Protein 1IV3 (pdb70)

Foldseek 3Di:
DKFKFKDKFFKAAPQWADELRDTDDWRIHGDDQASRHGNLQGLLQRLCRVVVNDGCCVPQPLVDVVRGHDHSLVSSVVSVVVVVVVVKAWAAKAKEKEEADDDCVVVVVVSLVSNCVSSVYDSVRYHYYYYYPVPPRHGMIMMMMMTDID/DKFKFKDKFFKAAPDWADELRDTDDWRIHGPDQARGHGNLQRLLRRLCRVVPNDGCCPPQPCPDPVRGHDHSLVSSVVSVVVVVVVVKAWAAKAKEKEEADDDCVVVVVVSLVSNCVSSVYPSVRYHYYYYYPVPPCHGMIMMMMMTDID/DKFKFKFKFFKDAPQWADELRDTDDWRIHGPDQASRHGALQGLLRRLCRVVVNHGCVVVQPVVPPVRHHDHSLVSNVVSVVVVVVVVKDWAAKAKEKEEADDDCVVVVVVSLVSNCVSNVYDSVRYHYYYYYPPPVPHGMMMMMMMTDID/DKFKFKDKFFKAAPQFAAELRDTDDWRIHGDDQARRHGALQGLLQRLCRVVVNDGCCVPQPCVDVVRNHDHSLVSSVVSVVVVVVVVKDWAAKAKEKEEQDDDCVVVVVVSLVSNCVSNVYPSVRYHYYYYYPPPPRHGMIMMMMMTDID/DKFKFKDKFFWAAPDWADELNDTDDWRTHGDDQASRHGNLQRLLQRLCVVVPNDGCCVVQPCVDPVRNPDHSLVSSLVSVVVVVVVVKDWAAKAKEKEEQDDDCVVVVVVSLVSNCVSVVYPSVRYHYYYYYPVPPCHRMMMMMMMTDID/DKFKFKFKFFKDAPQFADELRDTDDWRIHGDDQARRHGNLQGLLQRLCRVVPNDGCCVPQPCVDVVRGPDHSLVSSVVSVVVVVVVVKAWAAKAKEKEEADDDCVVVVVVSLVSNCVSNVYDSVRYHYYYYYPVPPRHRMMMMMMMTDID

Sequence (900 aa):
RIGYGEDSHRLEEGRPLYLCGLLIPSPVGALAHSDGDAAMHALTDALLSAYGLGDIGLLFPDTDPRWRGERSEVFLREAMRLVEARGAKLLQASLVLTLDRPKLGPHRKALVDSLSRLMRLPQDRIGLTFKTSEGLAPSHVQARAVVLLDRIGYGEDSHRLEEGRPLYLCGLLIPSPVGALAHSDGDAAMHALTDALLSAYGLGDIGLLFPDTDPRWRGERSEVFLREAMRLVEARGAKLLQASLVLTLDRPKLGPHRKALVDSLSRLMRLPQDRIGLTFKTSEGLAPSHVQARAVVLLDRIGYGEDSHRLEEGRPLYLCGLLIPSPVGALAHSDGDAAMHALTDALLSAYGLGDIGLLFPDTDPRWRGERSEVFLREAMRLVEARGAKLLQASLVLTLDRPKLGPHRKALVDSLSRLMRLPQDRIGLTFKTSEGLAPSHVQARAVVLLDRIGYGEDSHRLEEGRPLYLCGLLIPSPVGALAHSDGDAAMHALTDALLSAYGLGDIGLLFPDTDPRWRGERSEVFLREAMRLVEARGAKLLQASLVLTLDRPKLGPHRKAL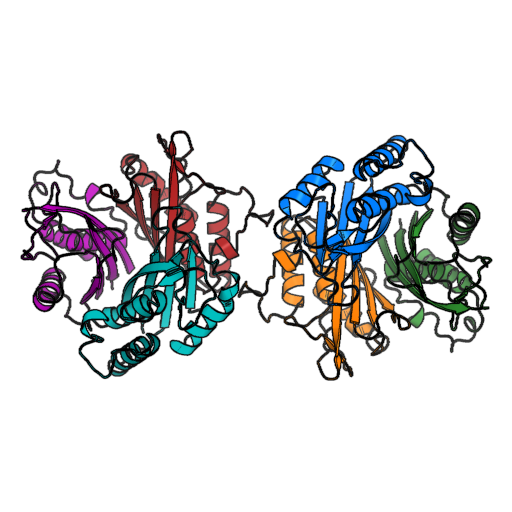VDSLSRLMRLPQDRIGLTFKTSEGLAPSHVQARAVVLLDRIGYGEDSHRLEEGRPLYLCGLLIPSPVGALAHSDGDAAMHALTDALLSAYGLGDIGLLFPDTDPRWRGERSEVFLREAMRLVEARGAKLLQASLVLTLDRPKLGPHRKALVDSLSRLMRLPQDRIGLTFKTSEGLAPSHVQARAVVLLDRIGYGEDSHRLEEGRPLYLCGLLIPSPVGALAHSDGDAAMHALTDALLSAYGLGDIGLLFPDTDPRWRGERSEVFLREAMRLVEARGAKLLQASLVLTLDRPKLGPHRKALVDSLSRLMRLPQDRIGLTFKTSEGLAPSHVQARAVVLLD

Solvent-accessible surface area: 33426 Å² total; per-residue (Å²): 44,0,0,0,0,11,4,15,16,82,14,61,122,71,94,77,1,69,0,0,21,52,108,3,97,37,68,4,0,12,69,51,172,44,35,0,0,0,0,0,8,0,0,0,0,0,0,0,0,0,16,30,37,6,2,23,53,88,46,18,40,80,116,27,108,162,29,141,75,69,167,0,29,54,14,0,105,35,0,13,133,30,4,77,76,123,52,2,151,31,60,0,0,0,0,0,0,12,6,48,106,20,174,7,27,100,45,14,79,46,0,21,43,8,0,17,161,2,2,152,12,75,71,54,37,1,0,5,0,26,33,64,4,72,33,51,3,79,49,5,0,20,1,14,0,0,0,28,3,115,46,0,0,0,0,9,6,14,14,87,12,51,115,74,104,80,1,73,0,0,20,51,96,3,92,36,60,7,0,13,72,43,181,43,34,0,1,0,0,1,9,0,0,1,0,0,0,0,0,0,15,14,11,6,1,22,53,31,7,16,33,93,49,5,56,45,26,82,74,76,154,0,27,49,14,0,92,24,0,12,93,7,2,77,79,94,47,6,135,30,56,0,0,0,0,1,0,11,5,46,109,23,172,5,38,112,50,34,157,47,0,20,42,7,0,16,154,0,3,160,10,77,86,55,54,2,0,5,0,26,33,64,4,71,33,56,4,82,48,6,0,20,1,14,0,0,0,28,3,89,48,1,0,0,0,12,4,15,15,79,13,66,133,78,104,70,2,45,0,0,8,52,101,6,102,37,67,11,0,10,67,36,194,45,19,1,0,0,0,0,8,0,0,0,0,0,0,0,0,0,15,31,40,7,2,19,55,87,44,19,54,87,110,33,92,155,22,134,84,65,90,1,70,52,15,0,101,34,0,10,132,28,3,79,76,102,45,6,145,34,57,0,0,0,0,0,0,13,6,40,120,23,171,6,37,105,50,37,157,47,0,20,44,11,0,16,146,4,1,154,13,75,91,56,36,1,0,6,0,25,35,63,4,70,40,54,2,83,54,5,0,18,1,14,0,0,0,26,2,114,49,0,0,0,0,12,5,16,12,81,14,53,110,77,99,74,1,67,0,0,23,52,94,4,92,38,61,4,0,11,69,39,190,45,36,0,0,0,0,0,6,0,0,0,0,0,0,0,0,0,17,12,8,5,2,22,55,33,13,16,39,81,35,4,55,52,24,66,75,80,162,1,27,52,15,0,93,24,0,7,88,8,3,72,79,100,42,8,147,36,60,0,0,0,0,0,0,12,5,50,104,22,176,7,40,112,48,32,152,47,0,21,43,11,0,17,159,0,2,154,11,78,87,55,40,1,0,5,0,27,33,69,3,62,35,54,3,82,49,4,0,19,0,14,0,0,0,28,3,101,46,0,0,0,0,12,6,14,14,91,19,64,124,69,93,77,1,44,0,0,25,46,110,3,94,36,54,11,0,8,58,38,191,42,28,0,1,0,0,1,9,0,0,1,0,0,0,0,0,0,17,30,40,8,3,21,56,88,49,20,45,85,111,28,103,152,28,130,82,66,108,1,50,51,15,0,94,30,0,8,132,30,3,73,74,124,38,6,139,29,64,0,0,0,0,1,0,11,5,45,116,23,171,6,39,102,46,33,159,43,0,21,42,12,0,18,145,1,1,152,12,78,91,57,40,2,0,5,0,26,31,68,5,63,36,56,4,78,45,6,0,15,1,14,0,0,0,25,4,103,44,1,0,0,0,10,5,15,14,74,13,63,127,75,73,68,1,65,0,0,21,53,102,2,90,35,66,6,0,3,83,33,177,41,33,0,1,0,0,0,7,0,0,0,0,0,0,0,0,0,15,30,35,8,2,20,57,87,51,17,42,79,112,30,101,148,23,141,79,69,155,1,26,49,14,0,98,28,0,14,135,29,2,92,78,127,42,2,140,31,63,0,0,0,0,1,0,11,7,47,115,23,170,6,28,104,46,14,96,44,0,21,42,10,0,17,161,1,4,189,10,78,65,58,39,1,0,6,0,28,31,67,5,66,39,60,2,82,51,4,0,19,1,18,0,0,0,29,2,110

InterPro domains:
  IPR003526 2-C-methyl-D-erythritol 2,4-cyclodiphosphate synthase [MF_00107] (1-152)
  IPR003526 2-C-methyl-D-erythritol 2,4-cyclodiphosphate synthase [PF02542] (1-150)
  IPR003526 2-C-methyl-D-erythritol 2,4-cyclodiphosphate synthase [PTHR43181] (1-150)
  IPR003526 2-C-methyl-D-erythritol 2,4-cyclodiphosphate synthase [TIGR00151] (2-150)
  IPR003526 2-C-methyl-D-erythritol 2,4-cyclodiphosphate synthase [cd00554] (2-150)
  IPR020555 2-C-methyl-D-erythritol 2,4-cyclodiphosphate synthase, conserved site [PS01350] (35-50)
  IPR036571 2-C-methyl-D-erythritol 2,4-cyclodiphosphate synthase superfamily [G3DSA:3.30.1330.50] (1-152)
  IPR036571 2-C-methyl-D-erythritol 2,4-cyclodiphosphate synthase superfamily [SSF69765] (1-150)

Radius of gyration: 33.25 Å; Cα contacts (8 Å, |Δi|>4): 2407; chains: 6; bounding box: 51×101×55 Å

Secondary structure (DSSP, 8-state):
-EEEEEEEEEEEETS-EEETTEEE--SEEE-SSS---HHHHHHHHHHHHTTT---HHHHS-TTSTTTTT--HHHHHHHHHHHHHHTT--EEEEEEEEE-SSS--GGGHHHHHHHHHHHHT--GGGEEEEEE--TTSSTTEEEEEEEEEE-/-EEEEEEEEEEEETS-EEETTEEE--SEEE-SSS---HHHHHHHHHHHHTTT---HHHHS-TTSTTTTT--HHHHHHHHHHHHHTTT--EEEEEEEEE-SSS--GGGHHHHHHHHHHHHT--GGGEEEEEE--TTSSTTEEEEEEEEEE-/-EEEEEEEEEEEETS-EEETTEEE--SEEE-SSS---HHHHHHHHHHHHHTT---HHHH--TTSGGGTT--HHHHHHHHHHHHHHTT--EEEEEEEEE-SSS--GGGHHHHHHHHHHHHT--GGGEEEEEE--TTS-TTEEEEEEEEEE-/-EEEEEEEEEEEETSPEEETTEEE--SEEE-SSS---HHHHHHHHHHHHTTT---HHHHS-TTSTTTTT--HHHHHHHHHHHHHHTT--EEEEEEEEE-SSS--GGGHHHHHHHHHHHHT--GGGEEEEEE--TTSSTTEEEEEEEEEE-/-EEEEEEEEEEEET---EETTEEPP-SEEEESSS---HHHHHHHHHHHHTTT---HHHHS-TTSTTTTT--HHHHHHHHHHHHHHTT--EEEEEEEEE-SSS--GGGHHHHHHHHHHHHT--GGGEEEEEE--TTSSTTEEEEEEEEEE-/-EEEEEEEEEEEETS-EEETTEEE--SEEE-SSS---HHHHHHHHHHHHTTT---HHHHS-TTSTTTTT--HHHHHHHHHHHHHHTT--EEEEEEEEE-SSS--GGGHHHHHHHHHHHHT--GGGEEEEEE--TTSSTTEEEEEEEEEE-

CATH classification: 3.30.1330.50

Nearest PDB structures (foldseek):
  1iv2-assembly1_B  TM=1.004E+00  e=2.166E-34  Thermus thermophilus
  1iv1-assembly2_B  TM=1.003E+00  e=3.082E-33  Thermus thermophilus
  2pmp-assembly1_A  TM=9.718E-01  e=2.683E-20  Arabidopsis thaliana
  3iew-assembly1_A  TM=9.447E-01  e=6.010E-19  Burkholderia pseudomallei
  8xhu-assembly1_B  TM=9.523E-01  e=5.800E-18  Helicobacter pylori 26695

B-factor: mean 20.67, std 13.09, range [2.51, 157.91]

Organism: Thermus thermophilus (strain ATCC 27634 / DSM 579 / HB8) (NCBI:txid300852)

Structure (mmCIF, N/CA/C/O backbone):
data_1IV3
#
_entry.id   1IV3
#
_cell.length_a   106.179
_cell.length_b   106.179
_cell.length_c   148.811
_cell.angle_alpha   90.00
_cell.angle_beta   90.00
_cell.angle_gamma   90.00
#
_symmetry.space_group_name_H-M   'P 41 21 2'
#
loop_
_entity.id
_entity.type
_entity.pdbx_description
1 polymer '2-C-methyl-D-erythritol 2,4-cyclodiphosphate synthase'
2 non-polymer 'MAGNESIUM ION'
3 water water
#
loop_
_atom_site.group_PDB
_atom_site.id
_atom_site.type_symbol
_atom_site.label_atom_id
_atom_site.label_alt_id
_atom_site.label_comp_id
_atom_site.label_asym_id
_atom_site.label_entity_id
_atom_site.label_seq_id
_atom_site.pdbx_PDB_ins_code
_atom_site.Cartn_x
_atom_site.Cartn_y
_atom_site.Cartn_z
_atom_site.occupancy
_atom_site.B_iso_or_equiv
_atom_site.auth_seq_id
_atom_site.auth_comp_id
_atom_site.auth_asym_id
_atom_site.auth_atom_id
_atom_site.pdbx_PDB_model_num
ATOM 1 N N . ARG A 1 2 ? 10.346 83.169 42.182 1.00 12.11 2 ARG A N 1
ATOM 2 C CA . ARG A 1 2 ? 9.168 83.816 42.758 1.00 12.40 2 ARG A CA 1
ATOM 3 C C . ARG A 1 2 ? 8.351 82.880 43.634 1.00 9.39 2 ARG A C 1
ATOM 4 O O . ARG A 1 2 ? 8.322 81.673 43.414 1.00 10.03 2 ARG A O 1
ATOM 12 N N . ILE A 1 3 ? 7.676 83.482 44.601 1.00 10.81 3 ILE A N 1
ATOM 13 C CA . ILE A 1 3 ? 6.861 82.672 45.497 1.00 11.11 3 ILE A CA 1
ATOM 14 C C . ILE A 1 3 ? 5.474 83.294 45.609 1.00 11.61 3 ILE A C 1
ATOM 15 O O . ILE A 1 3 ? 5.365 84.514 45.455 1.00 11.35 3 ILE A O 1
ATOM 20 N N . GLY A 1 4 ? 4.473 82.456 45.859 1.00 7.43 4 GLY A N 1
ATOM 21 C CA . GLY A 1 4 ? 3.138 83.039 46.044 1.00 7.74 4 GLY A CA 1
ATOM 22 C C . GLY A 1 4 ? 2.414 82.268 47.146 1.00 10.12 4 GLY A C 1
ATOM 23 O O . GLY A 1 4 ? 2.622 81.065 47.259 1.00 7.25 4 GLY A O 1
ATOM 24 N N . TYR A 1 5 ? 1.603 82.978 47.935 1.00 12.11 5 TYR A N 1
ATOM 25 C CA . TYR A 1 5 ? 0.883 82.327 49.025 1.00 8.72 5 TYR A CA 1
ATOM 26 C C . TYR A 1 5 ? -0.589 82.653 48.901 1.00 11.07 5 TYR A C 1
ATOM 27 O O . TYR A 1 5 ? -0.908 83.823 48.696 1.00 11.57 5 TYR A O 1
ATOM 36 N N . GLY A 1 6 ? -1.500 81.699 49.027 1.00 8.56 6 GLY A N 1
ATOM 37 C CA . GLY A 1 6 ? -2.918 82.030 49.015 1.00 8.38 6 GLY A CA 1
ATOM 38 C C . GLY A 1 6 ? -3.694 81.086 49.928 1.00 13.32 6 GLY A C 1
ATOM 39 O O . GLY A 1 6 ? -3.218 80.020 50.317 1.00 10.83 6 GLY A O 1
ATOM 40 N N . GLU A 1 7 ? -4.892 81.547 50.249 1.00 9.39 7 GLU A N 1
ATOM 41 C CA . GLU A 1 7 ? -5.787 80.899 51.171 1.00 7.66 7 GLU A CA 1
ATOM 42 C C . GLU A 1 7 ? -7.222 80.990 50.649 1.00 11.63 7 GLU A C 1
ATOM 43 O O . GLU A 1 7 ? -7.558 81.921 49.920 1.00 12.97 7 GLU A O 1
ATOM 49 N N . ASP A 1 8 ? -8.027 80.032 51.054 1.00 10.48 8 ASP A N 1
ATOM 50 C CA . ASP A 1 8 ? -9.466 80.088 50.811 1.00 9.17 8 ASP A CA 1
ATOM 51 C C . ASP A 1 8 ? -10.184 79.276 51.885 1.00 12.24 8 ASP A C 1
ATOM 52 O O . ASP A 1 8 ? -9.659 78.296 52.424 1.00 15.99 8 ASP A O 1
ATOM 57 N N . SER A 1 9 ? -11.406 79.699 52.162 1.00 12.36 9 SER A N 1
ATOM 58 C CA . SER A 1 9 ? -12.273 78.917 53.047 1.00 20.00 9 SER A CA 1
ATOM 59 C C . SER A 1 9 ? -13.718 79.024 52.570 1.00 15.79 9 SER A C 1
ATOM 60 O O . SER A 1 9 ? -14.076 80.023 51.951 1.00 19.01 9 SER A O 1
ATOM 63 N N . HIS A 1 10 ? -14.507 77.993 52.856 1.00 10.98 10 HIS A N 1
ATOM 64 C CA . HIS A 1 10 ? -15.933 78.029 52.595 1.00 14.01 10 HIS A CA 1
ATOM 65 C C . HIS A 1 10 ? -16.697 77.310 53.704 1.00 18.40 10 HIS A C 1
ATOM 66 O O . HIS A 1 10 ? -16.233 76.301 54.228 1.00 15.05 10 HIS A O 1
ATOM 73 N N . ARG A 1 11 ? -17.858 77.897 53.977 1.00 18.37 11 ARG A N 1
ATOM 74 C CA . ARG A 1 11 ? -18.813 77.272 54.874 1.00 17.87 11 ARG A CA 1
ATOM 75 C C . ARG A 1 11 ? -19.252 75.983 54.184 1.00 19.60 11 ARG A C 1
ATOM 76 O O . ARG A 1 11 ? -19.487 75.933 52.978 1.00 17.79 11 ARG A O 1
ATOM 84 N N . LEU A 1 12 ? -19.366 74.952 55.013 1.00 23.84 12 LEU A N 1
ATOM 85 C CA . LEU A 1 12 ? -19.831 73.687 54.435 1.00 31.18 12 LEU A CA 1
ATOM 86 C C . LEU A 1 12 ? -21.286 73.449 54.815 1.00 29.56 12 LEU A C 1
ATOM 87 O O . LEU A 1 12 ? -21.688 73.646 55.961 1.00 18.09 12 LEU A O 1
ATOM 92 N N . GLU A 1 13 ? -22.110 73.016 53.858 1.00 24.41 13 GLU A N 1
ATOM 93 C CA . GLU A 1 13 ? -23.483 72.722 54.286 1.00 23.12 13 GLU A CA 1
ATOM 94 C C . GLU A 1 13 ? -23.949 71.364 53.777 1.00 24.93 13 GLU A C 1
ATOM 95 O O . GLU A 1 13 ? -23.553 70.880 52.717 1.00 18.84 13 GLU A O 1
ATOM 101 N N . GLU A 1 14 ? -24.829 70.753 54.583 1.00 20.62 14 GLU A N 1
ATOM 102 C CA . GLU A 1 14 ? -25.367 69.449 54.248 1.00 18.55 14 GLU A CA 1
ATOM 103 C C . GLU A 1 14 ? -26.080 69.423 52.893 1.00 16.32 14 GLU A C 1
ATOM 104 O O . GLU A 1 14 ? -26.842 70.326 52.545 1.00 17.18 14 GLU A O 1
ATOM 110 N N . GLY A 1 15 ? -25.784 68.357 52.156 1.00 18.60 15 GLY A N 1
ATOM 111 C CA . GLY A 1 15 ? -26.375 67.988 50.898 1.00 19.57 15 GLY A CA 1
ATOM 112 C C . GLY A 1 15 ? -25.950 68.819 49.715 1.00 20.90 15 GLY A C 1
ATOM 113 O O . GLY A 1 15 ? -26.547 68.742 48.647 1.00 21.43 15 GLY A O 1
ATOM 114 N N . ARG A 1 16 ? -24.916 69.638 49.840 1.00 22.32 16 ARG A N 1
ATOM 115 C CA . ARG A 1 16 ? -24.390 70.344 48.672 1.00 18.74 16 ARG A CA 1
ATOM 116 C C . ARG A 1 16 ? -23.224 69.553 48.089 1.00 18.29 16 ARG A C 1
ATOM 117 O O . ARG A 1 16 ? -22.501 68.891 48.848 1.00 17.51 16 ARG A O 1
ATOM 125 N N . PRO A 1 17 ? -22.984 69.589 46.794 1.00 16.95 17 PRO A N 1
ATOM 126 C CA . PRO A 1 17 ? -21.832 68.865 46.224 1.00 15.49 17 PRO A CA 1
ATOM 127 C C . PRO A 1 17 ? -20.516 69.447 46.722 1.00 15.46 17 PRO A C 1
ATOM 128 O O . PRO A 1 17 ? -20.345 70.642 46.940 1.00 17.10 17 PRO A O 1
ATOM 132 N N . LEU A 1 18 ? -19.540 68.563 46.909 1.00 13.01 18 LEU A N 1
ATOM 133 C CA . LEU A 1 18 ? -18.226 69.015 47.350 1.00 14.03 18 LEU A CA 1
ATOM 134 C C . LEU A 1 18 ? -17.236 68.934 46.193 1.00 12.85 18 LEU A C 1
ATOM 135 O O . LEU A 1 18 ? -17.065 67.852 45.624 1.00 17.53 18 LEU A O 1
ATOM 140 N N . TYR A 1 19 ? -16.612 70.053 45.856 1.00 11.65 19 TYR A N 1
ATOM 141 C CA . TYR A 1 19 ? -15.593 70.074 44.820 1.00 12.65 19 TYR A CA 1
ATOM 142 C C . TYR A 1 19 ? -14.232 70.414 45.401 1.00 14.89 19 TYR A C 1
ATOM 143 O O . TYR A 1 19 ? -14.133 71.406 46.139 1.00 13.95 19 TYR A O 1
ATOM 152 N N . LEU A 1 20 ? -13.207 69.627 45.057 1.00 13.29 20 LEU A N 1
ATOM 153 C CA . LEU A 1 20 ? -11.868 69.916 45.584 1.00 12.08 20 LEU A CA 1
ATOM 154 C C . LEU A 1 20 ? -10.843 69.522 44.534 1.00 10.69 20 LEU A C 1
ATOM 155 O O . LEU A 1 20 ? -10.924 68.438 43.956 1.00 11.62 20 LEU A O 1
ATOM 160 N N . CYS A 1 21 ? -9.914 70.439 44.283 1.00 10.37 21 CYS A N 1
ATOM 161 C CA . CYS A 1 21 ? -8.888 70.140 43.295 1.00 9.22 21 CYS A CA 1
ATOM 162 C C . CYS A 1 21 ? -9.459 69.849 41.914 1.00 10.79 21 CYS A C 1
ATOM 163 O O . CYS A 1 21 ? -8.823 69.162 41.115 1.00 13.68 21 CYS A O 1
ATOM 166 N N . GLY A 1 22 ? -10.641 70.371 41.632 1.00 12.04 22 GLY A N 1
ATOM 167 C CA . GLY A 1 22 ? -11.267 70.262 40.327 1.00 10.48 22 GLY A CA 1
ATOM 168 C C . GLY A 1 22 ? -12.174 69.057 40.240 1.00 11.85 22 GLY A C 1
ATOM 169 O O . GLY A 1 22 ? -12.829 68.905 39.204 1.00 13.89 22 GLY A O 1
ATOM 170 N N . LEU A 1 23 ? -12.231 68.223 41.278 1.00 8.17 23 LEU A N 1
ATOM 171 C CA . LEU A 1 23 ? -13.081 67.037 41.223 1.00 9.12 23 LEU A CA 1
ATOM 172 C C . LEU A 1 23 ? -14.299 67.075 42.137 1.00 12.77 23 LEU A C 1
ATOM 173 O O . LEU A 1 23 ? -14.283 67.680 43.223 1.00 11.08 23 LEU A O 1
ATOM 178 N N . LEU A 1 24 ? -15.341 66.362 41.710 1.00 12.41 24 LEU A N 1
ATOM 179 C CA . LEU A 1 24 ? -16.471 66.063 42.583 1.00 15.13 24 LEU A CA 1
ATOM 180 C C . LEU A 1 24 ? -16.094 65.051 43.661 1.00 17.30 24 LEU A C 1
ATOM 181 O O . LEU A 1 24 ? -15.658 63.944 43.387 1.00 21.16 24 LEU A O 1
ATOM 186 N N . ILE A 1 25 ? -16.257 65.393 44.933 1.00 16.69 25 ILE A N 1
ATOM 187 C CA . ILE A 1 25 ? -15.948 64.428 45.977 1.00 19.01 25 ILE A CA 1
ATOM 188 C C . ILE A 1 25 ? -17.195 63.983 46.739 1.00 22.72 25 ILE A C 1
ATOM 189 O O . ILE A 1 25 ? -17.880 64.801 47.371 1.00 16.31 25 ILE A O 1
ATOM 194 N N . PRO A 1 26 ? -17.455 62.677 46.702 1.00 20.56 26 PRO A N 1
ATOM 195 C CA . PRO A 1 26 ? -18.641 62.135 47.394 1.00 25.53 26 PRO A CA 1
ATOM 196 C C . PRO A 1 26 ? -18.589 62.544 48.863 1.00 16.79 26 PRO A C 1
ATOM 197 O O . PRO A 1 26 ? -17.566 62.324 49.501 1.00 15.23 26 PRO A O 1
ATOM 201 N N . SER A 1 27 ? -19.668 63.167 49.350 1.00 16.73 27 SER A N 1
ATOM 202 C CA . SER A 1 27 ? -19.660 63.820 50.641 1.00 15.73 27 SER A CA 1
ATOM 203 C C . SER A 1 27 ? -21.054 64.158 51.156 1.00 17.86 27 SER A C 1
ATOM 204 O O . SER A 1 27 ? -21.928 64.476 50.355 1.00 22.83 27 SER A O 1
ATOM 207 N N . PRO A 1 28 ? -21.237 64.107 52.467 1.00 20.52 28 PRO A N 1
ATOM 208 C CA . PRO A 1 28 ? -22.490 64.544 53.095 1.00 19.37 28 PRO A CA 1
ATOM 209 C C . PRO A 1 28 ? -22.594 66.063 53.138 1.00 20.71 28 PRO A C 1
ATOM 210 O O . PRO A 1 28 ? -23.654 66.578 53.486 1.00 23.92 28 PRO A O 1
ATOM 214 N N . VAL A 1 29 ? -21.524 66.793 52.818 1.00 15.42 29 VAL A N 1
ATOM 215 C CA . VAL A 1 29 ? -21.464 68.241 52.982 1.00 17.01 29 VAL A CA 1
ATOM 216 C C . VAL A 1 29 ? -20.681 68.881 51.844 1.00 21.40 29 VAL A C 1
ATOM 217 O O . VAL A 1 29 ? -19.746 68.300 51.289 1.00 17.05 29 VAL A O 1
ATOM 221 N N . GLY A 1 30 ? -21.048 70.090 51.453 1.00 18.08 30 GLY A N 1
ATOM 222 C CA . GLY A 1 30 ? -20.384 70.714 50.307 1.00 15.28 30 GLY A CA 1
ATOM 223 C C . GLY A 1 30 ? -20.381 72.210 50.500 1.00 18.01 30 GLY A C 1
ATOM 224 O O . GLY A 1 30 ? -20.981 72.757 51.429 1.00 19.18 30 GLY A O 1
ATOM 225 N N . ALA A 1 31 ? -19.680 72.942 49.638 1.00 19.25 31 ALA A N 1
ATOM 226 C CA . ALA A 1 31 ? -19.671 74.372 49.970 1.00 22.66 31 ALA A CA 1
ATOM 227 C C . ALA A 1 31 ? -21.025 74.977 49.611 1.00 22.02 31 ALA A C 1
ATOM 228 O O . ALA A 1 31 ? -21.700 74.629 48.648 1.00 27.95 31 ALA A O 1
ATOM 230 N N . LEU A 1 32 ? -21.408 75.892 50.490 1.00 34.08 32 LEU A N 1
ATOM 231 C CA . LEU A 1 32 ? -22.539 76.784 50.303 1.00 48.33 32 LEU A CA 1
ATOM 232 C C . LEU A 1 32 ? -21.951 78.051 49.695 1.00 54.02 32 LEU A C 1
ATOM 233 O O . LEU A 1 32 ? -21.125 78.698 50.349 1.00 50.80 32 LEU A O 1
ATOM 238 N N . ALA A 1 33 ? -22.323 78.386 48.463 1.00 62.75 33 ALA A N 1
ATOM 239 C CA . ALA A 1 33 ? -21.660 79.539 47.865 1.00 69.57 33 ALA A CA 1
ATOM 240 C C . ALA A 1 33 ? -22.149 79.844 46.451 1.00 59.66 33 ALA A C 1
ATOM 241 O O . ALA A 1 33 ? -23.047 79.199 45.921 1.00 61.60 33 ALA A O 1
ATOM 243 N N . HIS A 1 34 ? -21.482 80.859 45.898 1.00 53.96 34 HIS A N 1
ATOM 244 C CA . HIS A 1 34 ? -21.774 81.346 44.558 1.00 58.16 34 HIS A CA 1
ATOM 245 C C . HIS A 1 34 ? -20.891 80.665 43.527 1.00 59.10 34 HIS A C 1
ATOM 246 O O . HIS A 1 34 ? -21.298 80.510 42.376 1.00 87.31 34 HIS A O 1
ATOM 253 N N . SER A 1 35 ? -19.702 80.230 43.931 1.00 53.98 35 SER A N 1
ATOM 254 C CA . SER A 1 35 ? -18.830 79.451 43.054 1.00 48.76 35 SER A CA 1
ATOM 255 C C . SER A 1 35 ? -19.115 77.968 43.264 1.00 40.77 35 SER A C 1
ATOM 256 O O . SER A 1 35 ? -20.135 77.625 43.858 1.00 37.71 35 SER A O 1
ATOM 259 N N . ASP A 1 36 ? -18.206 77.120 42.795 1.00 28.41 36 ASP A N 1
ATOM 260 C CA . ASP A 1 36 ? -18.235 75.716 43.200 1.00 26.66 36 ASP A CA 1
ATOM 261 C C . ASP A 1 36 ? -17.617 75.569 44.583 1.00 19.80 36 ASP A C 1
ATOM 262 O O . ASP A 1 36 ? -17.565 74.492 45.183 1.00 18.95 36 ASP A O 1
ATOM 267 N N . GLY A 1 37 ? -17.109 76.689 45.108 1.00 20.89 37 GLY A N 1
ATOM 268 C CA . GLY A 1 37 ? -16.504 76.629 46.424 1.00 18.80 37 GLY A CA 1
ATOM 269 C C . GLY A 1 37 ? -15.303 75.717 46.559 1.00 18.78 37 GLY A C 1
ATOM 270 O O . GLY A 1 37 ? -14.989 75.257 47.677 1.00 17.29 37 GLY A O 1
ATOM 271 N N . ASP A 1 38 ? -14.604 75.449 45.461 1.00 11.47 38 ASP A N 1
ATOM 272 C CA . ASP A 1 38 ? -13.408 74.611 45.497 1.00 9.78 38 ASP A CA 1
ATOM 273 C C . ASP A 1 38 ? -12.222 75.366 46.102 1.00 11.65 38 ASP A C 1
ATOM 274 O O . ASP A 1 38 ? -11.508 76.136 45.443 1.00 12.37 38 ASP A O 1
ATOM 279 N N . ALA A 1 39 ? -12.024 75.161 47.401 1.00 11.99 39 ALA A N 1
ATOM 280 C CA . ALA A 1 39 ? -11.041 75.931 48.158 1.00 14.08 39 ALA A CA 1
ATOM 281 C C . ALA A 1 39 ? -9.618 75.699 47.678 1.00 9.22 39 ALA A C 1
ATOM 282 O O . ALA A 1 39 ? -8.770 76.596 47.717 1.00 10.36 39 ALA A O 1
ATOM 284 N N . ALA A 1 40 ? -9.305 74.477 47.247 1.00 9.35 40 ALA A N 1
ATOM 285 C CA . ALA A 1 40 ? -7.997 74.128 46.702 1.00 9.96 40 ALA A CA 1
ATOM 286 C C . ALA A 1 40 ? -7.711 74.976 45.465 1.00 10.47 40 ALA A C 1
ATOM 287 O O . ALA A 1 40 ? -6.706 75.664 45.356 1.00 9.96 40 ALA A O 1
ATOM 289 N N . MET A 1 41 ? -8.654 74.911 44.516 1.00 9.09 41 MET A N 1
ATOM 290 C CA . MET A 1 41 ? -8.491 75.708 43.307 1.00 6.93 41 MET A CA 1
ATOM 291 C C . MET A 1 41 ? -8.362 77.187 43.659 1.00 9.30 41 MET A C 1
ATOM 292 O O . MET A 1 41 ? -7.519 77.896 43.106 1.00 8.94 41 MET A O 1
ATOM 297 N N . HIS A 1 42 ? -9.192 77.700 44.571 1.00 10.78 42 HIS A N 1
ATOM 298 C CA . HIS A 1 42 ? -9.133 79.140 44.842 1.00 8.76 42 HIS A CA 1
ATOM 299 C C . HIS A 1 42 ? -7.814 79.564 45.482 1.00 9.82 42 HIS A C 1
ATOM 300 O O . HIS A 1 42 ? -7.236 80.574 45.078 1.00 9.44 42 HIS A O 1
ATOM 307 N N . ALA A 1 43 ? -7.366 78.751 46.433 1.00 8.07 43 ALA A N 1
ATOM 308 C CA . ALA A 1 43 ? -6.104 79.120 47.101 1.00 9.72 43 ALA A CA 1
ATOM 309 C C . ALA A 1 43 ? -4.916 79.033 46.153 1.00 9.22 43 ALA A C 1
ATOM 310 O O . ALA A 1 43 ? -4.008 79.864 46.212 1.00 9.61 43 ALA A O 1
ATOM 312 N N . LEU A 1 44 ? -4.890 78.029 45.265 1.00 9.27 44 LEU A N 1
ATOM 313 C CA . LEU A 1 44 ? -3.816 77.919 44.275 1.00 8.75 44 LEU A CA 1
ATOM 314 C C . LEU A 1 44 ? -3.861 79.098 43.317 1.00 8.53 44 LEU A C 1
ATOM 315 O O . LEU A 1 44 ? -2.834 79.650 42.924 1.00 9.86 44 LEU A O 1
ATOM 320 N N . THR A 1 45 ? -5.077 79.494 42.929 1.00 8.07 45 THR A N 1
ATOM 321 C CA . THR A 1 45 ? -5.205 80.592 41.956 1.00 8.29 45 THR A CA 1
ATOM 322 C C . THR A 1 45 ? -4.712 81.907 42.571 1.00 8.50 45 THR A C 1
ATOM 323 O O . THR A 1 45 ? -3.941 82.674 41.970 1.00 8.41 45 THR A O 1
ATOM 327 N N . ASP A 1 46 ? -5.165 82.175 43.799 1.00 7.19 46 ASP A N 1
ATOM 328 C CA . ASP A 1 46 ? -4.672 83.363 44.500 1.00 5.95 46 ASP A CA 1
ATOM 329 C C . ASP A 1 46 ? -3.149 83.312 44.664 1.00 8.95 46 ASP A C 1
ATOM 330 O O . ASP A 1 46 ? -2.475 84.332 44.514 1.00 9.10 46 ASP A O 1
ATOM 335 N N . ALA A 1 47 ? -2.574 82.155 44.990 1.00 7.20 47 ALA A N 1
ATOM 336 C CA . ALA A 1 47 ? -1.127 82.062 45.174 1.00 6.50 47 ALA A CA 1
ATOM 337 C C . ALA A 1 47 ? -0.388 82.401 43.885 1.00 9.64 47 ALA A C 1
ATOM 338 O O . ALA A 1 47 ? 0.620 83.114 43.905 1.00 9.96 47 ALA A O 1
ATOM 340 N N . LEU A 1 48 ? -0.878 81.876 42.740 1.00 7.92 48 LEU A N 1
ATOM 341 C CA . LEU A 1 48 ? -0.290 82.202 41.439 1.00 8.20 48 LEU A CA 1
ATOM 342 C C . LEU A 1 48 ? -0.370 83.682 41.137 1.00 10.43 48 LEU A C 1
ATOM 343 O O . LEU A 1 48 ? 0.619 84.307 40.735 1.00 11.16 48 LEU A O 1
ATOM 348 N N . LEU A 1 49 ? -1.568 84.250 41.323 1.00 7.18 49 LEU A N 1
ATOM 349 C CA . LEU A 1 49 ? -1.742 85.682 41.051 1.00 8.28 49 LEU A CA 1
ATOM 350 C C . LEU A 1 49 ? -0.804 86.487 41.930 1.00 8.00 49 LEU A C 1
ATOM 351 O O . LEU A 1 49 ? -0.139 87.440 41.520 1.00 12.88 49 LEU A O 1
ATOM 356 N N . SER A 1 50 ? -0.780 86.096 43.200 1.00 7.46 50 SER A N 1
ATOM 357 C CA . SER A 1 50 ? 0.048 86.752 44.209 1.00 12.38 50 SER A CA 1
ATOM 358 C C . SER A 1 50 ? 1.526 86.773 43.820 1.00 10.23 50 SER A C 1
ATOM 359 O O . SER A 1 50 ? 2.223 87.761 44.077 1.00 9.42 50 SER A O 1
ATOM 362 N N . ALA A 1 51 ? 2.003 85.687 43.216 1.00 8.70 51 ALA A N 1
ATOM 363 C CA . ALA A 1 51 ? 3.409 85.593 42.843 1.00 8.96 51 ALA A CA 1
ATOM 364 C C . ALA A 1 51 ? 3.821 86.693 41.863 1.00 13.59 51 ALA A C 1
ATOM 365 O O . ALA A 1 51 ? 5.020 86.943 41.734 1.00 11.60 51 ALA A O 1
ATOM 367 N N . TYR A 1 52 ? 2.857 87.311 41.183 1.00 11.37 52 TYR A N 1
ATOM 368 C CA . TYR A 1 52 ? 3.167 88.412 40.278 1.00 8.63 52 TYR A CA 1
ATOM 369 C C . TYR A 1 52 ? 2.458 89.691 40.651 1.00 12.37 52 TYR A C 1
ATOM 370 O O . TYR A 1 52 ? 2.461 90.648 39.876 1.00 10.86 52 TYR A O 1
ATOM 379 N N . GLY A 1 53 ? 1.868 89.763 41.848 1.00 9.98 53 GLY A N 1
ATOM 380 C CA . GLY A 1 53 ? 1.233 90.996 42.273 1.00 8.66 53 GLY A CA 1
ATOM 381 C C . GLY A 1 53 ? -0.025 91.306 41.475 1.00 12.79 53 GLY A C 1
ATOM 382 O O . GLY A 1 53 ? -0.428 92.472 41.443 1.00 14.35 53 GLY A O 1
ATOM 383 N N . LEU A 1 54 ? -0.656 90.327 40.836 1.00 11.75 54 LEU A N 1
ATOM 384 C CA . LEU A 1 54 ? -1.742 90.601 39.897 1.00 8.67 54 LEU A CA 1
ATOM 385 C C . LEU A 1 54 ? -3.080 90.848 40.545 1.00 12.21 54 LEU A C 1
ATOM 386 O O . LEU A 1 54 ? -4.039 91.311 39.933 1.00 14.41 54 LEU A O 1
ATOM 391 N N . GLY A 1 55 ? -3.187 90.563 41.842 1.00 8.86 55 GLY A N 1
ATOM 392 C CA . GLY A 1 55 ? -4.445 90.828 42.521 1.00 11.38 55 GLY A CA 1
ATOM 393 C C . GLY A 1 55 ? -4.915 89.549 43.193 1.00 12.18 55 GLY A C 1
ATOM 394 O O . GLY A 1 55 ? -4.057 88.875 43.762 1.00 14.16 55 GLY A O 1
ATOM 395 N N . ASP A 1 56 ? -6.198 89.245 43.111 1.00 10.02 56 ASP A N 1
ATOM 396 C CA . ASP A 1 56 ? -6.717 88.005 43.691 1.00 12.16 56 ASP A CA 1
ATOM 397 C C . ASP A 1 56 ? -7.984 87.634 42.925 1.00 14.50 56 ASP A C 1
ATOM 398 O O . ASP A 1 56 ? -8.392 88.332 41.978 1.00 11.11 56 ASP A O 1
ATOM 403 N N . ILE A 1 57 ? -8.600 86.522 43.293 1.00 11.37 57 ILE A N 1
ATOM 404 C CA . ILE A 1 57 ? -9.758 86.076 42.515 1.00 9.89 57 ILE A CA 1
ATOM 405 C C . ILE A 1 57 ? -10.957 86.987 42.700 1.00 10.23 57 ILE A C 1
ATOM 406 O O . ILE A 1 57 ? -11.828 87.022 41.813 1.00 14.58 57 ILE A O 1
ATOM 411 N N . GLY A 1 58 ? -11.025 87.698 43.825 1.00 11.70 58 GLY A N 1
ATOM 412 C CA . GLY A 1 58 ? -12.128 88.638 44.040 1.00 10.56 58 GLY A CA 1
ATOM 413 C C . GLY A 1 58 ? -12.022 89.754 43.013 1.00 17.19 58 GLY A C 1
ATOM 414 O O . GLY A 1 58 ? -13.033 90.250 42.513 1.00 16.21 58 GLY A O 1
ATOM 415 N N . LEU A 1 59 ? -10.801 90.155 42.671 1.00 12.87 59 LEU A N 1
ATOM 416 C CA . LEU A 1 59 ? -10.576 91.231 41.723 1.00 12.81 59 LEU A CA 1
ATOM 417 C C . LEU A 1 59 ? -10.766 90.757 40.283 1.00 20.18 59 LEU A C 1
ATOM 418 O O . LEU A 1 59 ? -11.448 91.421 39.500 1.00 14.97 59 LEU A O 1
ATOM 423 N N . LEU A 1 60 ? -10.145 89.623 39.954 1.00 11.32 60 LEU A N 1
ATOM 424 C CA . LEU A 1 60 ? -10.061 89.243 38.547 1.00 10.95 60 LEU A CA 1
ATOM 425 C C . LEU A 1 60 ? -11.241 88.397 38.097 1.00 17.69 60 LEU A C 1
ATOM 426 O O . LEU A 1 60 ? -11.572 88.371 36.902 1.00 14.41 60 LEU A O 1
ATOM 431 N N . PHE A 1 61 ? -11.902 87.720 39.040 1.00 13.75 61 PHE A N 1
ATOM 432 C CA . PHE A 1 61 ? -12.968 86.811 38.641 1.00 15.31 61 PHE A CA 1
ATOM 433 C C . PHE A 1 61 ? -14.254 87.073 39.400 1.00 14.11 61 PHE A C 1
ATOM 434 O O . PHE A 1 61 ? -14.815 86.128 39.978 1.00 17.32 61 PHE A O 1
ATOM 442 N N . PRO A 1 62 ? -14.733 88.312 39.410 1.00 15.59 62 PRO A N 1
ATOM 443 C CA . PRO A 1 62 ? -15.911 88.629 40.225 1.00 16.06 62 PRO A CA 1
ATOM 444 C C . PRO A 1 62 ? -17.163 88.146 39.515 1.00 18.98 62 PRO A C 1
ATOM 445 O O . PRO A 1 62 ? -17.172 88.066 38.288 1.00 19.83 62 PRO A O 1
ATOM 449 N N . ASP A 1 63 ? -18.203 87.832 40.288 1.00 24.35 63 ASP A N 1
ATOM 450 C CA . ASP A 1 63 ? -19.382 87.272 39.617 1.00 32.51 63 ASP A CA 1
ATOM 451 C C . ASP A 1 63 ? -20.188 88.359 38.918 1.00 22.23 63 ASP A C 1
ATOM 452 O O . ASP A 1 63 ? -21.211 88.074 38.290 1.00 28.87 63 ASP A O 1
ATOM 457 N N . THR A 1 64 ? -19.736 89.603 39.019 1.00 20.92 64 THR A N 1
ATOM 458 C CA . THR A 1 64 ? -20.331 90.659 38.206 1.00 18.11 64 THR A CA 1
ATOM 459 C C . THR A 1 64 ? -19.833 90.544 36.776 1.00 19.91 64 THR A C 1
ATOM 460 O O . THR A 1 64 ? -20.374 91.145 35.842 1.00 24.89 64 THR A O 1
ATOM 464 N N . ASP A 1 65 ? -18.775 89.749 36.563 1.00 20.78 65 ASP A N 1
ATOM 465 C CA . ASP A 1 65 ? -18.225 89.668 35.195 1.00 20.61 65 ASP A CA 1
ATOM 466 C C . ASP A 1 65 ? -18.809 88.467 34.472 1.00 25.70 65 ASP A C 1
ATOM 467 O O . ASP A 1 65 ? -18.609 87.319 34.869 1.00 18.80 65 ASP A O 1
ATOM 472 N N . PRO A 1 66 ? -19.567 88.674 33.403 1.00 21.99 66 PRO A N 1
ATOM 473 C CA . PRO A 1 66 ? -20.258 87.537 32.774 1.00 21.16 66 PRO A CA 1
ATOM 474 C C . PRO A 1 66 ? -19.297 86.473 32.259 1.00 26.37 66 PRO A C 1
ATOM 475 O O . PRO A 1 66 ? -19.690 85.307 32.110 1.00 22.01 66 PRO A O 1
ATOM 479 N N . ARG A 1 67 ? -18.047 86.854 31.979 1.00 24.04 67 ARG A N 1
ATOM 480 C CA . ARG A 1 67 ? -17.058 85.879 31.519 1.00 22.18 67 ARG A CA 1
ATOM 481 C C . ARG A 1 67 ? -16.813 84.805 32.571 1.00 22.09 67 ARG A C 1
ATOM 482 O O . ARG A 1 67 ? -16.459 83.670 32.259 1.00 18.33 67 ARG A O 1
ATOM 490 N N . TRP A 1 68 ? -16.979 85.182 33.843 1.00 15.50 68 TRP A N 1
ATOM 491 C CA . TRP A 1 68 ? -16.532 84.281 34.903 1.00 18.63 68 TRP A CA 1
ATOM 492 C C . TRP A 1 68 ? -17.657 83.736 35.761 1.00 18.49 68 TRP A C 1
ATOM 493 O O . TRP A 1 68 ? -17.485 82.690 36.393 1.00 20.13 68 TRP A O 1
ATOM 504 N N . ARG A 1 69 ? -18.793 84.428 35.809 1.00 20.13 69 ARG A N 1
ATOM 505 C CA . ARG A 1 69 ? -19.875 83.938 36.679 1.00 19.23 69 ARG A CA 1
ATOM 506 C C . ARG A 1 69 ? -20.275 82.526 36.265 1.00 29.09 69 ARG A C 1
ATOM 507 O O . ARG A 1 69 ? -20.375 82.239 35.070 1.00 21.32 69 ARG A O 1
ATOM 515 N N . GLY A 1 70 ? -20.497 81.630 37.234 1.00 26.66 70 GLY A N 1
ATOM 516 C CA . GLY A 1 70 ? -20.938 80.299 36.873 1.00 22.41 70 GLY A CA 1
ATOM 517 C C . GLY A 1 70 ? -19.870 79.367 36.336 1.00 27.36 70 GLY A C 1
ATOM 518 O O . GLY A 1 70 ? -20.168 78.175 36.162 1.00 25.78 70 GLY A O 1
ATOM 519 N N . GLU A 1 71 ? -18.654 79.830 36.058 1.00 20.96 71 GLU A N 1
ATOM 520 C CA . GLU A 1 71 ? -17.576 78.977 35.569 1.00 16.65 71 GLU A CA 1
ATOM 521 C C . GLU A 1 71 ? -17.017 78.057 36.658 1.00 17.38 71 GLU A C 1
ATOM 522 O O . GLU A 1 71 ? -16.950 78.423 37.844 1.00 16.58 71 GLU A O 1
ATOM 528 N N . ARG A 1 72 ? -16.575 76.856 36.306 1.00 14.07 72 ARG A N 1
ATOM 529 C CA . ARG A 1 72 ? -15.805 76.023 37.221 1.00 14.48 72 ARG A CA 1
ATOM 530 C C . ARG A 1 72 ? -14.532 76.718 37.676 1.00 10.82 72 ARG A C 1
ATOM 531 O O . ARG A 1 72 ? -13.910 77.445 36.908 1.00 13.74 72 ARG A O 1
ATOM 539 N N . SER A 1 73 ? -14.097 76.489 38.909 1.00 10.24 73 SER A N 1
ATOM 540 C CA . SER A 1 73 ? -12.897 77.151 39.408 1.00 11.09 73 SER A CA 1
ATOM 541 C C . SER A 1 73 ? -11.621 76.818 38.643 1.00 13.89 73 SER A C 1
ATOM 542 O O . SER A 1 73 ? -10.649 77.597 38.616 1.00 9.75 73 SER A O 1
ATOM 545 N N . GLU A 1 74 ? -11.568 75.653 37.983 1.00 12.90 74 GLU A N 1
ATOM 546 C CA . GLU A 1 74 ? -10.403 75.348 37.151 1.00 12.47 74 GLU A CA 1
ATOM 547 C C . GLU A 1 74 ? -10.209 76.375 36.036 1.00 11.66 74 GLU A C 1
ATOM 548 O O . GLU A 1 74 ? -9.093 76.638 35.584 1.00 16.11 74 GLU A O 1
ATOM 554 N N . VAL A 1 75 ? -11.289 77.002 35.567 1.00 8.64 75 VAL A N 1
ATOM 555 C CA . VAL A 1 75 ? -11.158 78.023 34.533 1.00 12.08 75 VAL A CA 1
ATOM 556 C C . VAL A 1 75 ? -10.406 79.250 35.032 1.00 13.51 75 VAL A C 1
ATOM 557 O O . VAL A 1 75 ? -9.655 79.904 34.302 1.00 18.01 75 VAL A O 1
ATOM 561 N N . PHE A 1 76 ? -10.611 79.569 36.302 1.00 10.70 76 PHE A N 1
ATOM 562 C CA . PHE A 1 76 ? -9.899 80.667 36.934 1.00 10.61 76 PHE A CA 1
ATOM 563 C C . PHE A 1 76 ? -8.431 80.286 37.085 1.00 12.52 76 PHE A C 1
ATOM 564 O O . PHE A 1 76 ? -7.554 81.097 36.818 1.00 10.94 76 PHE A O 1
ATOM 572 N N . LEU A 1 77 ? -8.180 79.058 37.529 1.00 9.71 77 LEU A N 1
ATOM 573 C CA . LEU A 1 77 ? -6.796 78.643 37.733 1.00 11.64 77 LEU A CA 1
ATOM 574 C C . LEU A 1 77 ? -6.017 78.711 36.429 1.00 11.24 77 LEU A C 1
ATOM 575 O O . LEU A 1 77 ? -4.897 79.219 36.355 1.00 14.24 77 LEU A O 1
ATOM 580 N N . ARG A 1 78 ? -6.635 78.188 35.359 1.00 12.07 78 ARG A N 1
ATOM 581 C CA . ARG A 1 78 ? -5.980 78.253 34.048 1.00 15.22 78 ARG A CA 1
ATOM 582 C C . ARG A 1 78 ? -5.781 79.676 33.561 1.00 11.62 78 ARG A C 1
ATOM 583 O O . ARG A 1 78 ? -4.778 79.995 32.916 1.00 13.05 78 ARG A O 1
ATOM 591 N N . GLU A 1 79 ? -6.715 80.583 33.826 1.00 9.75 79 GLU A N 1
ATOM 592 C CA . GLU A 1 79 ? -6.461 81.966 33.409 1.00 14.92 79 GLU A CA 1
ATOM 593 C C . GLU A 1 79 ? -5.290 82.559 34.181 1.00 15.92 79 GLU A C 1
ATOM 594 O O . GLU A 1 79 ? -4.441 83.280 33.650 1.00 13.77 79 GLU A O 1
ATOM 600 N N . ALA A 1 80 ? -5.216 82.256 35.493 1.00 12.37 80 ALA A N 1
ATOM 601 C CA . ALA A 1 80 ? -4.068 82.774 36.239 1.00 8.42 80 ALA A CA 1
ATOM 602 C C . ALA A 1 80 ? -2.795 82.201 35.676 1.00 8.55 80 ALA A C 1
ATOM 603 O O . ALA A 1 80 ? -1.766 82.870 35.582 1.00 12.51 80 ALA A O 1
ATOM 605 N N . MET A 1 81 ? -2.817 80.926 35.298 1.00 10.31 81 MET A N 1
ATOM 606 C CA . MET A 1 81 ? -1.618 80.331 34.721 1.00 15.89 81 MET A CA 1
ATOM 607 C C . MET A 1 81 ? -1.274 81.113 33.453 1.00 15.60 81 MET A C 1
ATOM 608 O O . MET A 1 81 ? -0.107 81.402 33.177 1.00 14.99 81 MET A O 1
ATOM 613 N N . ARG A 1 82 ? -2.301 81.474 32.679 1.00 12.68 82 ARG A N 1
ATOM 614 C CA . ARG A 1 82 ? -2.010 82.153 31.404 1.00 14.29 82 ARG A CA 1
ATOM 615 C C . ARG A 1 82 ? -1.353 83.502 31.645 1.00 14.58 82 ARG A C 1
ATOM 616 O O . ARG A 1 82 ? -0.374 83.866 30.991 1.00 14.89 82 ARG A O 1
ATOM 624 N N . LEU A 1 83 ? -1.892 84.245 32.610 1.00 13.74 83 LEU A N 1
ATOM 625 C CA . LEU A 1 83 ? -1.371 85.564 32.961 1.00 9.87 83 LEU A CA 1
ATOM 626 C C . LEU A 1 83 ? 0.053 85.489 33.488 1.00 13.53 83 LEU A C 1
ATOM 627 O O . LEU A 1 83 ? 0.884 86.303 33.101 1.00 14.02 83 LEU A O 1
ATOM 632 N N . VAL A 1 84 ? 0.389 84.543 34.376 1.00 12.57 84 VAL A N 1
ATOM 633 C CA . VAL A 1 84 ? 1.802 84.579 34.806 1.00 10.20 84 VAL A CA 1
ATOM 634 C C . VAL A 1 84 ? 2.734 84.067 33.715 1.00 15.28 84 VAL A C 1
ATOM 635 O O . VAL A 1 84 ? 3.864 84.560 33.613 1.00 14.89 84 VAL A O 1
ATOM 639 N N . GLU A 1 85 ? 2.282 83.102 32.902 1.00 13.19 85 GLU A N 1
ATOM 640 C CA . GLU A 1 85 ? 3.141 82.546 31.841 1.00 12.67 85 GLU A CA 1
ATOM 641 C C . GLU A 1 85 ? 3.444 83.662 30.864 1.00 13.89 85 GLU A C 1
ATOM 642 O O . GLU A 1 85 ? 4.542 83.819 30.338 1.00 14.81 85 GLU A O 1
ATOM 648 N N . ALA A 1 86 ? 2.432 84.499 30.638 1.00 12.51 86 ALA A N 1
ATOM 649 C CA . ALA A 1 86 ? 2.706 85.610 29.717 1.00 17.22 86 ALA A CA 1
ATOM 650 C C . ALA A 1 86 ? 3.748 86.557 30.264 1.00 14.05 86 ALA A C 1
ATOM 651 O O . ALA A 1 86 ? 4.354 87.339 29.534 1.00 19.93 86 ALA A O 1
ATOM 653 N N . ARG A 1 87 ? 3.958 86.529 31.567 1.00 14.88 87 ARG A N 1
ATOM 654 C CA . ARG A 1 87 ? 4.943 87.418 32.185 1.00 14.27 87 ARG A CA 1
ATOM 655 C C . ARG A 1 87 ? 6.268 86.711 32.429 1.00 17.00 87 ARG A C 1
ATOM 656 O O . ARG A 1 87 ? 7.096 87.251 33.163 1.00 23.36 87 ARG A O 1
ATOM 664 N N . GLY A 1 88 ? 6.449 85.559 31.802 1.00 17.08 88 GLY A N 1
ATOM 665 C CA . GLY A 1 88 ? 7.672 84.792 31.803 1.00 16.32 88 GLY A CA 1
ATOM 666 C C . GLY A 1 88 ? 7.749 83.719 32.861 1.00 17.36 88 GLY A C 1
ATOM 667 O O . GLY A 1 88 ? 8.776 83.053 33.015 1.00 20.40 88 GLY A O 1
ATOM 668 N N . ALA A 1 89 ? 6.696 83.474 33.640 1.00 16.96 89 ALA A N 1
ATOM 669 C CA . ALA A 1 89 ? 6.841 82.491 34.716 1.00 12.53 89 ALA A CA 1
ATOM 670 C C . ALA A 1 89 ? 6.855 81.057 34.224 1.00 15.14 89 ALA A C 1
ATOM 671 O O . ALA A 1 89 ? 6.212 80.693 33.230 1.00 16.66 89 ALA A O 1
ATOM 673 N N . LYS A 1 90 ? 7.599 80.212 34.929 1.00 14.46 90 LYS A N 1
ATOM 674 C CA . LYS A 1 90 ? 7.573 78.774 34.771 1.00 12.73 90 LYS A CA 1
ATOM 675 C C . LYS A 1 90 ? 7.176 78.177 36.136 1.00 15.71 90 LYS A C 1
ATOM 676 O O . LYS A 1 90 ? 7.996 78.143 37.051 1.00 18.44 90 LYS A O 1
ATOM 682 N N . LEU A 1 91 ? 5.939 77.730 36.263 1.00 12.34 91 LEU A N 1
ATOM 683 C CA . LEU A 1 91 ? 5.578 77.109 37.540 1.00 12.53 91 LEU A CA 1
ATOM 684 C C . LEU A 1 91 ? 6.483 75.922 37.818 1.00 13.45 91 LEU A C 1
ATOM 685 O O . LEU A 1 91 ? 6.733 75.124 36.913 1.00 14.27 91 LEU A O 1
ATOM 690 N N . LEU A 1 92 ? 6.984 75.797 39.043 1.00 10.61 92 LEU A N 1
ATOM 691 C CA . LEU A 1 92 ? 7.843 74.696 39.449 1.00 11.16 92 LEU A CA 1
ATOM 692 C C . LEU A 1 92 ? 7.212 73.762 40.467 1.00 10.00 92 LEU A C 1
ATOM 693 O O . LEU A 1 92 ? 7.425 72.556 40.446 1.00 12.79 92 LEU A O 1
ATOM 698 N N . GLN A 1 93 ? 6.441 74.342 41.407 1.00 11.71 93 GLN A N 1
ATOM 699 C CA . GLN A 1 93 ? 5.952 73.494 42.492 1.00 7.97 93 GLN A CA 1
ATOM 700 C C . GLN A 1 93 ? 4.706 74.058 43.144 1.00 8.86 93 GLN A C 1
ATOM 701 O O . GLN A 1 93 ? 4.621 75.305 43.200 1.00 12.01 93 GLN A O 1
ATOM 707 N N . ALA A 1 94 ? 3.805 73.205 43.633 1.00 7.63 94 ALA A N 1
ATOM 708 C CA . ALA A 1 94 ? 2.695 73.709 44.451 1.00 9.58 94 ALA A CA 1
ATOM 709 C C . ALA A 1 94 ? 2.578 72.824 45.689 1.00 12.04 94 ALA A C 1
ATOM 710 O O . ALA A 1 94 ? 2.611 71.606 45.561 1.00 10.56 94 ALA A O 1
ATOM 712 N N . SER A 1 95 ? 2.445 73.443 46.864 1.00 10.50 95 SER A N 1
ATOM 713 C CA . SER A 1 95 ? 2.349 72.697 48.108 1.00 7.29 95 SER A CA 1
ATOM 714 C C . SER A 1 95 ? 1.163 73.252 48.871 1.00 15.10 95 SER A C 1
ATOM 715 O O . SER A 1 95 ? 1.159 74.460 49.124 1.00 15.83 95 SER A O 1
ATOM 718 N N . LEU A 1 96 ? 0.179 72.409 49.190 1.00 11.75 96 LEU A N 1
ATOM 719 C CA . LEU A 1 96 ? -0.979 72.991 49.873 1.00 13.95 96 LEU A CA 1
ATOM 720 C C . LEU A 1 96 ? -1.584 72.031 50.884 1.00 15.06 96 LEU A C 1
ATOM 721 O O . LEU A 1 96 ? -1.386 70.826 50.776 1.00 10.07 96 LEU A O 1
ATOM 726 N N . VAL A 1 97 ? -2.315 72.646 51.815 1.00 9.42 97 VAL A N 1
ATOM 727 C CA . VAL A 1 97 ? -2.995 71.882 52.849 1.00 7.97 97 VAL A CA 1
ATOM 728 C C . VAL A 1 97 ? -4.497 72.135 52.750 1.00 11.95 97 VAL A C 1
ATOM 729 O O . VAL A 1 97 ? -4.931 73.284 52.685 1.00 11.50 97 VAL A O 1
ATOM 733 N N . LEU A 1 98 ? -5.237 71.036 52.760 1.00 10.57 98 LEU A N 1
ATOM 734 C CA . LEU A 1 98 ? -6.678 71.084 52.863 1.00 14.13 98 LEU A CA 1
ATOM 735 C C . LEU A 1 98 ? -7.103 70.610 54.257 1.00 16.90 98 LEU A C 1
ATOM 736 O O . LEU A 1 98 ? -6.662 69.541 54.684 1.00 12.02 98 LEU A O 1
ATOM 741 N N . THR A 1 99 ? -7.948 71.438 54.867 1.00 10.39 99 THR A N 1
ATOM 742 C CA . THR A 1 99 ? -8.427 71.156 56.215 1.00 12.87 99 THR A CA 1
ATOM 743 C C . THR A 1 99 ? -9.941 71.093 56.232 1.00 16.06 99 THR A C 1
ATOM 744 O O . THR A 1 99 ? -10.625 72.025 55.794 1.00 14.73 99 THR A O 1
ATOM 748 N N . LEU A 1 100 ? -10.468 69.981 56.716 1.00 15.03 100 LEU A N 1
ATOM 749 C CA . LEU A 1 100 ? -11.916 69.807 56.880 1.00 17.67 100 LEU A CA 1
ATOM 750 C C . LEU A 1 100 ? -12.168 68.559 57.725 1.00 19.43 100 LEU A C 1
ATOM 751 O O . LEU A 1 100 ? -11.379 67.606 57.686 1.00 13.17 100 LEU A O 1
ATOM 756 N N . ASP A 1 101 ? -13.239 68.579 58.514 1.00 17.91 101 ASP A N 1
ATOM 757 C CA . ASP A 1 101 ? -13.475 67.462 59.434 1.00 19.08 101 ASP A CA 1
ATOM 758 C C . ASP A 1 101 ? -14.132 66.283 58.740 1.00 20.01 101 ASP A C 1
ATOM 759 O O . ASP A 1 101 ? -13.981 65.141 59.186 1.00 22.98 101 ASP A O 1
ATOM 764 N N . ARG A 1 102 ? -14.849 66.502 57.644 1.00 17.43 102 ARG A N 1
ATOM 765 C CA . ARG A 1 102 ? -15.423 65.398 56.873 1.00 13.98 102 ARG A CA 1
ATOM 766 C C . ARG A 1 102 ? -15.678 65.920 55.468 1.00 16.02 102 ARG A C 1
ATOM 767 O O . ARG A 1 102 ? -15.864 67.149 55.395 1.00 19.92 102 ARG A O 1
ATOM 775 N N . PRO A 1 103 ? -15.669 65.101 54.436 1.00 18.68 103 PRO A N 1
ATOM 776 C CA . PRO A 1 103 ? -15.409 63.665 54.460 1.00 20.53 103 PRO A CA 1
ATOM 777 C C . PRO A 1 103 ? -13.912 63.367 54.507 1.00 24.74 103 PRO A C 1
ATOM 778 O O . PRO A 1 103 ? -13.099 64.275 54.321 1.00 26.67 103 PRO A O 1
ATOM 782 N N . LYS A 1 104 ? -13.534 62.116 54.749 1.00 17.79 104 LYS A N 1
ATOM 783 C CA . LYS A 1 104 ? -12.135 61.725 54.645 1.00 23.03 104 LYS A CA 1
ATOM 784 C C . LYS A 1 104 ? -11.629 61.905 53.214 1.00 19.06 104 LYS A C 1
ATOM 785 O O . LYS A 1 104 ? -12.301 61.464 52.268 1.00 15.09 104 LYS A O 1
ATOM 791 N N . LEU A 1 105 ? -10.465 62.527 53.072 1.00 13.47 105 LEU A N 1
ATOM 792 C CA . LEU A 1 105 ? -9.924 62.742 51.720 1.00 13.93 105 LEU A CA 1
ATOM 793 C C . LEU A 1 105 ? -8.941 61.666 51.304 1.00 12.92 105 LEU A C 1
ATOM 794 O O . LEU A 1 105 ? -8.656 61.491 50.113 1.00 10.08 105 LEU A O 1
ATOM 799 N N . GLY A 1 106 ? -8.432 60.918 52.294 1.00 19.33 106 GLY A N 1
ATOM 800 C CA . GLY A 1 106 ? -7.505 59.829 52.025 1.00 16.85 106 GLY A CA 1
ATOM 801 C C . GLY A 1 106 ? -7.814 58.945 50.834 1.00 19.85 106 GLY A C 1
ATOM 802 O O . GLY A 1 106 ? -6.942 58.766 49.951 1.00 16.59 106 GLY A O 1
ATOM 803 N N . PRO A 1 107 ? -9.028 58.407 50.771 1.00 18.62 107 PRO A N 1
ATOM 804 C CA . PRO A 1 107 ? -9.373 57.496 49.671 1.00 27.89 107 PRO A CA 1
ATOM 805 C C . PRO A 1 107 ? -9.321 58.179 48.308 1.00 23.80 107 PRO A C 1
ATOM 806 O O . PRO A 1 107 ? -9.342 57.455 47.300 1.00 30.56 107 PRO A O 1
ATOM 810 N N . HIS A 1 108 ? -9.257 59.509 48.272 1.00 16.09 108 HIS A N 1
ATOM 811 C CA . HIS A 1 108 ? -9.250 60.254 47.009 1.00 14.55 108 HIS A CA 1
ATOM 812 C C . HIS A 1 108 ? -7.906 60.863 46.660 1.00 9.98 108 HIS A C 1
ATOM 813 O O . HIS A 1 108 ? -7.766 61.658 45.717 1.00 11.65 108 HIS A O 1
ATOM 820 N N . ARG A 1 109 ? -6.897 60.508 47.430 1.00 11.41 109 ARG A N 1
ATOM 821 C CA . ARG A 1 109 ? -5.592 61.139 47.305 1.00 12.82 109 ARG A CA 1
ATOM 822 C C . ARG A 1 109 ? -5.050 61.028 45.894 1.00 10.00 109 ARG A C 1
ATOM 823 O O . ARG A 1 109 ? -4.596 61.997 45.286 1.00 12.67 109 ARG A O 1
ATOM 831 N N . LYS A 1 110 ? -5.096 59.808 45.343 1.00 11.46 110 LYS A N 1
ATOM 832 C CA . LYS A 1 110 ? -4.511 59.644 44.011 1.00 11.11 110 LYS A CA 1
ATOM 833 C C . LYS A 1 110 ? -5.224 60.529 42.988 1.00 9.76 110 LYS A C 1
ATOM 834 O O . LYS A 1 110 ? -4.573 61.245 42.215 1.00 13.19 110 LYS A O 1
ATOM 840 N N . ALA A 1 111 ? -6.554 60.459 43.002 1.00 10.52 111 ALA A N 1
ATOM 841 C CA . ALA A 1 111 ? -7.320 61.251 42.041 1.00 12.54 111 ALA A CA 1
ATOM 842 C C . ALA A 1 111 ? -7.058 62.745 42.221 1.00 8.08 111 ALA A C 1
ATOM 843 O O . ALA A 1 111 ? -6.896 63.481 41.256 1.00 10.58 111 ALA A O 1
ATOM 845 N N . LEU A 1 112 ? -7.042 63.233 43.456 1.00 12.68 112 LEU A N 1
ATOM 846 C CA . LEU A 1 112 ? -6.829 64.665 43.712 1.00 9.47 112 LEU A CA 1
ATOM 847 C C . LEU A 1 112 ? -5.465 65.129 43.227 1.00 9.36 112 LEU A C 1
ATOM 848 O O . LEU A 1 112 ? -5.288 66.128 42.514 1.00 12.71 112 LEU A O 1
ATOM 853 N N . VAL A 1 113 ? -4.445 64.355 43.619 1.00 12.21 113 VAL A N 1
ATOM 854 C CA . VAL A 1 113 ? -3.097 64.705 43.157 1.00 11.65 113 VAL A CA 1
ATOM 855 C C . VAL A 1 113 ? -2.974 64.615 41.644 1.00 8.17 113 VAL A C 1
ATOM 856 O O . VAL A 1 113 ? -2.354 65.455 40.985 1.00 13.03 113 VAL A O 1
ATOM 860 N N . ASP A 1 114 ? -3.568 63.584 41.056 1.00 9.50 114 ASP A N 1
ATOM 861 C CA . ASP A 1 114 ? -3.500 63.463 39.601 1.00 10.76 114 ASP A CA 1
ATOM 862 C C . ASP A 1 114 ? -4.139 64.681 38.941 1.00 8.40 114 ASP A C 1
ATOM 863 O O . ASP A 1 114 ? -3.683 65.155 37.930 1.00 11.68 114 ASP A O 1
ATOM 868 N N . SER A 1 115 ? -5.239 65.156 39.515 1.00 10.47 115 SER A N 1
ATOM 869 C CA . SER A 1 115 ? -5.952 66.288 38.900 1.00 8.89 115 SER A CA 1
ATOM 870 C C . SER A 1 115 ? -5.077 67.515 38.995 1.00 12.47 115 SER A C 1
ATOM 871 O O . SER A 1 115 ? -4.867 68.261 38.046 1.00 12.81 115 SER A O 1
ATOM 874 N N . LEU A 1 116 ? -4.485 67.754 40.177 1.00 10.64 116 LEU A N 1
ATOM 875 C CA . LEU A 1 116 ? -3.622 68.938 40.276 1.00 9.49 116 LEU A CA 1
ATOM 876 C C . LEU A 1 116 ? -2.445 68.858 39.313 1.00 10.52 116 LEU A C 1
ATOM 877 O O . LEU A 1 116 ? -2.043 69.853 38.709 1.00 11.09 116 LEU A O 1
ATOM 882 N N . SER A 1 117 ? -1.873 67.668 39.184 1.00 10.73 117 SER A N 1
ATOM 883 C CA . SER A 1 117 ? -0.736 67.460 38.294 1.00 12.08 117 SER A CA 1
ATOM 884 C C . SER A 1 117 ? -1.085 67.796 36.847 1.00 10.68 117 SER A C 1
ATOM 885 O O . SER A 1 117 ? -0.306 68.444 36.141 1.00 12.10 117 SER A O 1
ATOM 888 N N . ARG A 1 118 ? -2.271 67.348 36.431 1.00 11.92 118 ARG A N 1
ATOM 889 C CA . ARG A 1 118 ? -2.753 67.548 35.052 1.00 12.55 118 ARG A CA 1
ATOM 890 C C . ARG A 1 118 ? -3.059 69.019 34.807 1.00 13.61 118 ARG A C 1
ATOM 891 O O . ARG A 1 118 ? -2.679 69.615 33.811 1.00 14.05 118 ARG A O 1
ATOM 899 N N . LEU A 1 119 ? -3.764 69.612 35.767 1.00 11.42 119 LEU A N 1
ATOM 900 C CA . LEU A 1 119 ? -4.190 70.999 35.626 1.00 13.59 119 LEU A CA 1
ATOM 901 C C . LEU A 1 119 ? -3.032 71.968 35.610 1.00 11.88 119 LEU A C 1
ATOM 902 O O . LEU A 1 119 ? -3.022 72.951 34.870 1.00 14.76 119 LEU A O 1
ATOM 907 N N . MET A 1 120 ? -2.020 71.728 36.453 1.00 11.69 120 MET A N 1
ATOM 908 C CA . MET A 1 120 ? -0.924 72.678 36.601 1.00 8.95 120 MET A CA 1
ATOM 909 C C . MET A 1 120 ? 0.276 72.232 35.784 1.00 9.10 120 MET A C 1
ATOM 910 O O . MET A 1 120 ? 1.301 72.907 35.750 1.00 12.25 120 MET A O 1
ATOM 915 N N . ARG A 1 121 ? 0.125 71.084 35.122 1.00 11.73 121 ARG A N 1
ATOM 916 C CA . ARG A 1 121 ? 1.170 70.503 34.296 1.00 15.06 121 ARG A CA 1
ATOM 917 C C . ARG A 1 121 ? 2.458 70.357 35.097 1.00 21.09 121 ARG A C 1
ATOM 918 O O . ARG A 1 121 ? 3.551 70.744 34.660 1.00 14.56 121 ARG A O 1
ATOM 926 N N . LEU A 1 122 ? 2.318 69.783 36.298 1.00 11.90 122 LEU A N 1
ATOM 927 C CA . LEU A 1 122 ? 3.522 69.580 37.097 1.00 13.50 122 LEU A CA 1
ATOM 928 C C . LEU A 1 122 ? 3.697 68.094 37.364 1.00 15.68 122 LEU A C 1
ATOM 929 O O . LEU A 1 122 ? 2.703 67.373 37.462 1.00 15.73 122 LEU A O 1
ATOM 934 N N . PRO A 1 123 ? 4.924 67.620 37.520 1.00 13.54 123 PRO A N 1
ATOM 935 C CA . PRO A 1 123 ? 5.100 66.197 37.824 1.00 15.80 123 PRO A CA 1
ATOM 936 C C . PRO A 1 123 ? 4.536 65.903 39.203 1.00 15.67 123 PRO A C 1
ATOM 937 O O . PRO A 1 123 ? 4.421 66.830 39.998 1.00 12.54 123 PRO A O 1
ATOM 941 N N . GLN A 1 124 ? 4.221 64.648 39.499 1.00 12.09 124 GLN A N 1
ATOM 942 C CA . GLN A 1 124 ? 3.584 64.306 40.768 1.00 18.97 124 GLN A CA 1
ATOM 943 C C . GLN A 1 124 ? 4.440 64.637 41.979 1.00 12.44 124 GLN A C 1
ATOM 944 O O . GLN A 1 124 ? 3.882 64.990 43.031 1.00 14.30 124 GLN A O 1
ATOM 950 N N . ASP A 1 125 ? 5.765 64.571 41.866 1.00 12.48 125 ASP A N 1
ATOM 951 C CA . ASP A 1 125 ? 6.586 64.875 43.048 1.00 14.49 125 ASP A CA 1
ATOM 952 C C . ASP A 1 125 ? 6.705 66.368 43.339 1.00 14.16 125 ASP A C 1
ATOM 953 O O . ASP A 1 125 ? 7.263 66.838 44.336 1.00 15.52 125 ASP A O 1
ATOM 958 N N . ARG A 1 126 ? 6.157 67.196 42.445 1.00 9.80 126 ARG A N 1
ATOM 959 C CA . ARG A 1 126 ? 6.118 68.635 42.636 1.00 8.55 126 ARG A CA 1
ATOM 960 C C . ARG A 1 126 ? 4.710 69.070 43.022 1.00 10.13 126 ARG A C 1
ATOM 961 O O . ARG A 1 126 ? 4.420 70.269 43.045 1.00 10.39 126 ARG A O 1
ATOM 969 N N . ILE A 1 127 ? 3.832 68.103 43.291 1.00 10.01 127 ILE A N 1
ATOM 970 C CA . ILE A 1 127 ? 2.505 68.406 43.832 1.00 10.27 127 ILE A CA 1
ATOM 971 C C . ILE A 1 127 ? 2.504 67.968 45.300 1.00 11.28 127 ILE A C 1
ATOM 972 O O . ILE A 1 127 ? 2.523 66.767 45.577 1.00 12.19 127 ILE A O 1
ATOM 977 N N . GLY A 1 128 ? 2.497 68.929 46.229 1.00 10.52 128 GLY A N 1
ATOM 978 C CA . GLY A 1 128 ? 2.550 68.539 47.632 1.00 9.90 128 GLY A CA 1
ATOM 979 C C . GLY A 1 128 ? 1.193 68.779 48.278 1.00 8.84 128 GLY A C 1
ATOM 980 O O . GLY A 1 128 ? 0.936 69.887 48.719 1.00 14.10 128 GLY A O 1
ATOM 981 N N . LEU A 1 129 ? 0.342 67.767 48.303 1.00 9.39 129 LEU A N 1
ATOM 982 C CA . LEU A 1 129 ? -1.002 67.892 48.841 1.00 9.33 129 LEU A CA 1
ATOM 983 C C . LEU A 1 129 ? -1.066 67.176 50.183 1.00 13.39 129 LEU A C 1
ATOM 984 O O . LEU A 1 129 ? -0.730 65.985 50.215 1.00 10.92 129 LEU A O 1
ATOM 989 N N . THR A 1 130 ? -1.434 67.852 51.274 1.00 8.61 130 THR A N 1
ATOM 990 C CA . THR A 1 130 ? -1.611 67.133 52.537 1.00 6.16 130 THR A CA 1
ATOM 991 C C . THR A 1 130 ? -3.007 67.440 53.073 1.00 10.60 130 THR A C 1
ATOM 992 O O . THR A 1 130 ? -3.564 68.487 52.734 1.00 9.52 130 THR A O 1
ATOM 996 N N . PHE A 1 131 ? -3.545 66.551 53.908 1.00 10.40 131 PHE A N 1
ATOM 997 C CA . PHE A 1 131 ? -4.906 66.618 54.412 1.00 10.48 131 PHE A CA 1
ATOM 998 C C . PHE A 1 131 ? -4.915 66.677 55.933 1.00 11.28 131 PHE A C 1
ATOM 999 O O . PHE A 1 131 ? -4.130 65.939 56.545 1.00 12.90 131 PHE A O 1
ATOM 1007 N N . LYS A 1 132 ? -5.778 67.516 56.466 1.00 10.21 132 LYS A N 1
ATOM 1008 C CA . LYS A 1 132 ? -5.939 67.666 57.896 1.00 11.02 132 LYS A CA 1
ATOM 1009 C C . LYS A 1 132 ? -7.431 67.806 58.219 1.00 11.60 132 LYS A C 1
ATOM 1010 O O . LYS A 1 132 ? -8.238 68.195 57.383 1.00 12.37 132 LYS A O 1
ATOM 1016 N N . THR A 1 133 ? -7.734 67.503 59.485 1.00 14.35 133 THR A N 1
ATOM 1017 C CA . THR A 1 133 ? -9.024 67.882 60.033 1.00 16.58 133 THR A CA 1
ATOM 1018 C C . THR A 1 133 ? -8.792 69.063 60.981 1.00 15.81 133 THR A C 1
ATOM 1019 O O . THR A 1 133 ? -7.639 69.308 61.329 1.00 17.95 133 THR A O 1
ATOM 1023 N N . SER A 1 134 ? -9.847 69.751 61.383 1.00 19.79 134 SER A N 1
ATOM 1024 C CA . SER A 1 134 ? -9.676 70.950 62.201 1.00 23.24 134 SER A CA 1
ATOM 1025 C C . SER A 1 134 ? -9.613 70.614 63.685 1.00 20.21 134 SER A C 1
ATOM 1026 O O . SER A 1 134 ? -9.455 71.510 64.507 1.00 17.58 134 SER A O 1
ATOM 1029 N N . GLU A 1 135 ? -9.760 69.327 63.998 1.00 17.12 135 GLU A N 1
ATOM 1030 C CA . GLU A 1 135 ? -9.849 68.945 65.414 1.00 13.76 135 GLU A CA 1
ATOM 1031 C C . GLU A 1 135 ? -10.948 69.747 66.086 1.00 15.52 135 GLU A C 1
ATOM 1032 O O . GLU A 1 135 ? -10.852 70.160 67.251 1.00 21.06 135 GLU A O 1
ATOM 1038 N N . GLY A 1 136 ? -12.031 70.016 65.350 1.00 17.65 136 GLY A N 1
ATOM 1039 C CA . GLY A 1 136 ? -13.140 70.739 65.945 1.00 23.39 136 GLY A CA 1
ATOM 1040 C C . GLY A 1 136 ? -12.959 72.230 66.032 1.00 25.15 136 GLY A C 1
ATOM 1041 O O . GLY A 1 136 ? -13.833 72.948 66.528 1.00 20.96 136 GLY A O 1
ATOM 1042 N N . LEU A 1 137 ? -11.819 72.714 65.535 1.00 19.68 137 LEU A N 1
ATOM 1043 C CA . LEU A 1 137 ? -11.618 74.163 65.512 1.00 22.11 137 LEU A CA 1
ATOM 1044 C C . LEU A 1 137 ? -12.618 74.821 64.564 1.00 33.47 137 LEU A C 1
ATOM 1045 O O . LEU A 1 137 ? -13.194 75.870 64.864 1.00 27.96 137 LEU A O 1
ATOM 1050 N N . ALA A 1 138 ? -12.840 74.201 63.407 1.00 23.63 138 ALA A N 1
ATOM 1051 C CA . ALA A 1 138 ? -13.670 74.716 62.329 1.00 18.99 138 ALA A CA 1
ATOM 1052 C C . ALA A 1 138 ? -14.427 73.564 61.684 1.00 20.35 138 ALA A C 1
ATOM 1053 O O . ALA A 1 138 ? -14.125 73.166 60.563 1.00 19.07 138 ALA A O 1
ATOM 1055 N N . PRO A 1 139 ? -15.394 72.981 62.381 1.00 21.61 139 PRO A N 1
ATOM 1056 C CA . PRO A 1 139 ? -16.024 71.736 61.924 1.00 21.70 139 PRO A CA 1
ATOM 1057 C C . PRO A 1 139 ? -16.990 71.917 60.775 1.00 16.76 139 PRO A C 1
ATOM 1058 O O . PRO A 1 139 ? -17.519 70.969 60.208 1.00 24.07 139 PRO A O 1
ATOM 1062 N N . SER A 1 140 ? -17.255 73.171 60.420 1.00 16.47 140 SER A N 1
ATOM 1063 C CA . SER A 1 140 ? -18.200 73.368 59.342 1.00 17.93 140 SER A CA 1
ATOM 1064 C C . SER A 1 140 ? -17.607 74.176 58.194 1.00 26.90 140 SER A C 1
ATOM 1065 O O . SER A 1 140 ? -18.360 74.776 57.428 1.00 19.80 140 SER A O 1
ATOM 1068 N N . HIS A 1 141 ? -16.280 74.193 58.050 1.00 19.08 141 HIS A N 1
ATOM 1069 C CA . HIS A 1 141 ? -15.666 74.844 56.896 1.00 14.12 141 HIS A CA 1
ATOM 1070 C C . HIS A 1 141 ? -14.651 73.904 56.247 1.00 12.94 141 HIS A C 1
ATOM 1071 O O . HIS A 1 141 ? -14.094 73.022 56.900 1.00 14.29 141 HIS A O 1
ATOM 1078 N N . VAL A 1 142 ? -14.431 74.126 54.962 1.00 13.94 142 VAL A N 1
ATOM 1079 C CA . VAL A 1 142 ? -13.264 73.558 54.283 1.00 12.96 142 VAL A CA 1
ATOM 1080 C C . VAL A 1 142 ? -12.236 74.684 54.181 1.00 17.42 142 VAL A C 1
ATOM 1081 O O . VAL A 1 142 ? -12.633 75.804 53.804 1.00 16.27 142 VAL A O 1
ATOM 1085 N N . GLN A 1 143 ? -10.974 74.431 54.531 1.00 12.08 143 GLN A N 1
ATOM 1086 C CA . GLN A 1 143 ? -9.984 75.502 54.415 1.00 9.60 143 GLN A CA 1
ATOM 1087 C C . GLN A 1 143 ? -8.852 75.027 53.504 1.00 19.88 143 GLN A C 1
ATOM 1088 O O . GLN A 1 143 ? -8.534 73.832 53.536 1.00 16.11 143 GLN A O 1
ATOM 1094 N N . ALA A 1 144 ? -8.254 75.920 52.723 1.00 10.14 144 ALA A N 1
ATOM 1095 C CA . ALA A 1 144 ? -7.076 75.552 51.949 1.00 7.94 144 ALA A CA 1
ATOM 1096 C C . ALA A 1 144 ? -6.035 76.646 52.126 1.00 9.32 144 ALA A C 1
ATOM 1097 O O . ALA A 1 144 ? -6.424 77.815 52.147 1.00 13.85 144 ALA A O 1
ATOM 1099 N N . ARG A 1 145 ? -4.767 76.263 52.225 1.00 8.30 145 ARG A N 1
ATOM 1100 C CA . ARG A 1 145 ? -3.677 77.239 52.155 1.00 7.08 145 ARG A CA 1
ATOM 1101 C C . ARG A 1 145 ? -2.608 76.664 51.248 1.00 9.22 145 ARG A C 1
ATOM 1102 O O . ARG A 1 145 ? -2.329 75.458 51.334 1.00 11.72 145 ARG A O 1
ATOM 1110 N N . ALA A 1 146 ? -2.070 77.515 50.372 1.00 6.29 146 ALA A N 1
ATOM 1111 C CA . ALA A 1 146 ? -1.187 77.048 49.320 1.00 9.49 146 ALA A CA 1
ATOM 1112 C C . ALA A 1 146 ? 0.036 77.951 49.144 1.00 12.34 146 ALA A C 1
ATOM 1113 O O . ALA A 1 146 ? -0.142 79.165 49.234 1.00 10.60 146 ALA A O 1
ATOM 1115 N N . VAL A 1 147 ? 1.184 77.331 48.866 1.00 9.34 147 VAL A N 1
ATOM 1116 C CA . VAL A 1 147 ? 2.375 78.088 48.435 1.00 8.52 147 VAL A CA 1
ATOM 1117 C C . VAL A 1 147 ? 2.755 77.597 47.046 1.00 9.02 147 VAL A C 1
ATOM 1118 O O . VAL A 1 147 ? 2.745 76.378 46.785 1.00 9.73 147 VAL A O 1
ATOM 1122 N N . VAL A 1 148 ? 3.077 78.510 46.152 1.00 7.72 148 VAL A N 1
ATOM 1123 C CA . VAL A 1 148 ? 3.582 78.056 44.847 1.00 8.07 148 VAL A CA 1
ATOM 1124 C C . VAL A 1 148 ? 4.984 78.624 44.657 1.00 8.27 148 VAL A C 1
ATOM 1125 O O . VAL A 1 148 ? 5.367 79.678 45.204 1.00 9.83 148 VAL A O 1
ATOM 1129 N N . LEU A 1 149 ? 5.756 77.890 43.862 1.00 9.45 149 LEU A N 1
ATOM 1130 C CA . LEU A 1 149 ? 7.128 78.322 43.573 1.00 9.37 149 LEU A CA 1
ATOM 1131 C C . LEU A 1 149 ? 7.282 78.364 42.058 1.00 15.09 149 LEU A C 1
ATOM 1132 O O . LEU A 1 149 ? 6.843 77.410 41.400 1.00 12.39 149 LEU A O 1
ATOM 1137 N N . LEU A 1 150 ? 7.879 79.426 41.559 1.00 10.84 150 LEU A N 1
ATOM 1138 C CA . LEU A 1 150 ? 7.999 79.598 40.115 1.00 14.77 150 LEU A CA 1
ATOM 1139 C C . LEU A 1 150 ? 9.409 80.045 39.719 1.00 15.73 150 LEU A C 1
ATOM 1140 O O . LEU A 1 150 ? 9.968 80.876 40.431 1.00 13.89 150 LEU A O 1
ATOM 1145 N N . ASP A 1 151 ? 9.882 79.495 38.617 1.00 16.60 151 ASP A N 1
ATOM 1146 C CA . ASP A 1 151 ? 11.163 79.704 37.971 1.00 30.14 151 ASP A CA 1
ATOM 1147 C C . ASP A 1 151 ? 12.264 78.789 38.482 1.00 42.28 151 ASP A C 1
ATOM 1148 O O . ASP A 1 151 ? 12.850 77.950 37.806 1.00 32.87 151 ASP A O 1
ATOM 1153 N N . ARG B 1 2 ? 13.219 73.255 46.268 1.00 10.16 202 ARG B N 1
ATOM 1154 C CA . ARG B 1 2 ? 11.913 72.717 46.627 1.00 10.43 202 ARG B CA 1
ATOM 1155 C C . ARG B 1 2 ? 11.408 73.406 47.910 1.00 9.60 202 ARG B C 1
ATOM 1156 O O . ARG B 1 2 ? 12.159 73.801 48.795 1.00 10.29 202 ARG B O 1
ATOM 1164 N N . ILE B 1 3 ? 10.084 73.514 47.890 1.00 10.14 203 ILE B N 1
ATOM 1165 C CA . ILE B 1 3 ? 9.403 74.121 49.026 1.00 10.19 203 ILE B CA 1
ATOM 1166 C C . ILE B 1 3 ? 8.344 73.132 49.497 1.00 9.47 203 ILE B C 1
ATOM 1167 O O . ILE B 1 3 ? 7.812 72.350 48.711 1.00 9.79 203 ILE B O 1
ATOM 1172 N N . GLY B 1 4 ? 8.059 73.152 50.789 1.00 7.62 204 GLY B N 1
ATOM 1173 C CA . GLY B 1 4 ? 6.945 72.366 51.319 1.00 8.92 204 GLY B CA 1
ATOM 1174 C C . GLY B 1 4 ? 6.244 73.206 52.392 1.00 12.14 204 GLY B C 1
ATOM 1175 O O . GLY B 1 4 ? 6.854 74.041 53.065 1.00 8.68 204 GLY B O 1
ATOM 1176 N N . TYR B 1 5 ? 4.950 72.962 52.539 1.00 10.55 205 TYR B N 1
ATOM 1177 C CA . TYR B 1 5 ? 4.084 73.684 53.457 1.00 8.04 205 TYR B CA 1
ATOM 1178 C C . TYR B 1 5 ? 3.278 72.684 54.272 1.00 11.30 205 TYR B C 1
ATOM 1179 O O . TYR B 1 5 ? 2.668 71.780 53.681 1.00 10.59 205 TYR B O 1
ATOM 1188 N N . GLY B 1 6 ? 3.253 72.794 55.594 1.00 7.71 206 GLY B N 1
ATOM 1189 C CA . GLY B 1 6 ? 2.527 71.832 56.419 1.00 7.87 206 GLY B CA 1
ATOM 1190 C C . GLY B 1 6 ? 1.782 72.548 57.540 1.00 12.13 206 GLY B C 1
ATOM 1191 O O . GLY B 1 6 ? 2.167 73.624 57.994 1.00 9.63 206 GLY B O 1
ATOM 1192 N N . GLU B 1 7 ? 0.684 71.945 57.998 1.00 9.88 207 GLU B N 1
ATOM 1193 C CA . GLU B 1 7 ? -0.071 72.525 59.096 1.00 7.80 207 GLU B CA 1
ATOM 1194 C C . GLU B 1 7 ? -0.472 71.423 60.089 1.00 8.56 207 GLU B C 1
ATOM 1195 O O . GLU B 1 7 ? -0.645 70.274 59.698 1.00 13.40 207 GLU B O 1
ATOM 1201 N N . ASP B 1 8 ? -0.660 71.837 61.325 1.00 8.02 208 ASP B N 1
ATOM 1202 C CA . ASP B 1 8 ? -1.274 70.906 62.278 1.00 9.01 208 ASP B CA 1
ATOM 1203 C C . ASP B 1 8 ? -1.950 71.730 63.378 1.00 12.28 208 ASP B C 1
ATOM 1204 O O . ASP B 1 8 ? -1.593 72.858 63.673 1.00 11.81 208 ASP B O 1
ATOM 1209 N N . SER B 1 9 ? -2.968 71.116 63.964 1.00 10.16 209 SER B N 1
ATOM 1210 C CA . SER B 1 9 ? -3.578 71.732 65.132 1.00 13.60 209 SER B CA 1
ATOM 1211 C C . SER B 1 9 ? -4.124 70.627 66.033 1.00 14.39 209 SER B C 1
ATOM 1212 O O . SER B 1 9 ? -4.489 69.563 65.548 1.00 14.20 209 SER B O 1
ATOM 1215 N N . HIS B 1 10 ? -4.152 70.923 67.326 1.00 11.32 210 HIS B N 1
ATOM 1216 C CA . HIS B 1 10 ? -4.697 69.988 68.290 1.00 12.37 210 HIS B CA 1
ATOM 1217 C C . HIS B 1 10 ? -5.474 70.706 69.388 1.00 14.56 210 HIS B C 1
ATOM 1218 O O . HIS B 1 10 ? -5.131 71.806 69.804 1.00 14.69 210 HIS B O 1
ATOM 1225 N N . ARG B 1 11 ? -6.511 70.021 69.843 1.00 18.50 211 ARG B N 1
ATOM 1226 C CA . ARG B 1 11 ? -7.299 70.479 70.972 1.00 20.86 211 ARG B CA 1
ATOM 1227 C C . ARG B 1 11 ? -6.395 70.402 72.198 1.00 20.63 211 ARG B C 1
ATOM 1228 O O . ARG B 1 11 ? -5.651 69.438 72.374 1.00 21.65 211 ARG B O 1
ATOM 1236 N N . LEU B 1 12 ? -6.462 71.441 73.015 1.00 26.16 212 LEU B N 1
ATOM 1237 C CA . LEU B 1 12 ? -5.697 71.456 74.254 1.00 18.96 212 LEU B CA 1
ATOM 1238 C C . LEU B 1 12 ? -6.668 71.085 75.372 1.00 22.19 212 LEU B C 1
ATOM 1239 O O . LEU B 1 12 ? -7.826 71.511 75.343 1.00 24.38 212 LEU B O 1
ATOM 1244 N N . GLU B 1 13 ? -6.178 70.294 76.317 1.00 19.24 213 GLU B N 1
ATOM 1245 C CA . GLU B 1 13 ? -7.036 69.967 77.460 1.00 23.21 213 GLU B CA 1
ATOM 1246 C C . GLU B 1 13 ? -6.277 70.277 78.740 1.00 15.65 213 GLU B C 1
ATOM 1247 O O . GLU B 1 13 ? -5.075 70.025 78.765 1.00 20.02 213 GLU B O 1
ATOM 1253 N N . GLU B 1 14 ? -6.936 70.799 79.757 1.00 15.55 214 GLU B N 1
ATOM 1254 C CA . GLU B 1 14 ? -6.230 71.048 81.014 1.00 18.94 214 GLU B CA 1
ATOM 1255 C C . GLU B 1 14 ? -5.657 69.762 81.621 1.00 12.33 214 GLU B C 1
ATOM 1256 O O . GLU B 1 14 ? -6.257 68.695 81.521 1.00 14.52 214 GLU B O 1
ATOM 1262 N N . GLY B 1 15 ? -4.483 69.862 82.242 1.00 18.95 215 GLY B N 1
ATOM 1263 C CA . GLY B 1 15 ? -3.855 68.766 82.943 1.00 14.69 215 GLY B CA 1
ATOM 1264 C C . GLY B 1 15 ? -3.219 67.717 82.078 1.00 22.33 215 GLY B C 1
ATOM 1265 O O . GLY B 1 15 ? -2.737 66.736 82.645 1.00 23.98 215 GLY B O 1
ATOM 1266 N N . ARG B 1 16 ? -3.159 67.817 80.750 1.00 18.80 216 ARG B N 1
ATOM 1267 C CA . ARG B 1 16 ? -2.409 66.856 79.942 1.00 12.64 216 ARG B CA 1
ATOM 1268 C C . ARG B 1 16 ? -1.050 67.459 79.616 1.00 15.62 216 ARG B C 1
ATOM 1269 O O . ARG B 1 16 ? -0.888 68.681 79.537 1.00 14.59 216 ARG B O 1
ATOM 1277 N N . PRO B 1 17 ? -0.027 66.644 79.407 1.00 22.00 217 PRO B N 1
ATOM 1278 C CA . PRO B 1 17 ? 1.287 67.213 79.086 1.00 18.58 217 PRO B CA 1
ATOM 1279 C C . PRO B 1 17 ? 1.277 67.891 77.711 1.00 13.57 217 PRO B C 1
ATOM 1280 O O . PRO B 1 17 ? 0.577 67.483 76.795 1.00 14.54 217 PRO B O 1
ATOM 1284 N N . LEU B 1 18 ? 2.066 68.950 77.598 1.00 13.98 218 LEU B N 1
ATOM 1285 C CA . LEU B 1 18 ? 2.239 69.667 76.357 1.00 19.51 218 LEU B CA 1
ATOM 1286 C C . LEU B 1 18 ? 3.596 69.343 75.734 1.00 19.72 218 LEU B C 1
ATOM 1287 O O . LEU B 1 18 ? 4.633 69.512 76.377 1.00 12.85 218 LEU B O 1
ATOM 1292 N N . TYR B 1 19 ? 3.560 68.893 74.482 1.00 13.89 219 TYR B N 1
ATOM 1293 C CA . TYR B 1 19 ? 4.774 68.620 73.729 1.00 13.45 219 TYR B CA 1
ATOM 1294 C C . TYR B 1 19 ? 4.904 69.590 72.569 1.00 14.03 219 TYR B C 1
ATOM 1295 O O . TYR B 1 19 ? 3.968 69.657 71.761 1.00 12.27 219 TYR B O 1
ATOM 1304 N N . LEU B 1 20 ? 6.035 70.299 72.483 1.00 12.25 220 LEU B N 1
ATOM 1305 C CA . LEU B 1 20 ? 6.267 71.125 71.291 1.00 9.29 220 LEU B CA 1
ATOM 1306 C C . LEU B 1 20 ? 7.730 71.081 70.875 1.00 12.64 220 LEU B C 1
ATOM 1307 O O . LEU B 1 20 ? 8.659 71.169 71.690 1.00 9.82 220 LEU B O 1
ATOM 1312 N N . CYS B 1 21 ? 7.950 70.951 69.571 1.00 10.99 221 CYS B N 1
ATOM 1313 C CA . CYS B 1 21 ? 9.310 70.892 69.040 1.00 11.98 221 CYS B CA 1
ATOM 1314 C C . CYS B 1 21 ? 10.094 69.757 69.673 1.00 10.71 221 CYS B C 1
ATOM 1315 O O . CYS B 1 21 ? 11.321 69.784 69.722 1.00 12.41 221 CYS B O 1
ATOM 1318 N N . GLY B 1 22 ? 9.421 68.719 70.129 1.00 9.65 222 GLY B N 1
ATOM 1319 C CA . GLY B 1 22 ? 10.165 67.578 70.641 1.00 10.14 222 GLY B CA 1
ATOM 1320 C C . GLY B 1 22 ? 10.308 67.635 72.149 1.00 14.21 222 GLY B C 1
ATOM 1321 O O . GLY B 1 22 ? 10.754 66.642 72.718 1.00 12.38 222 GLY B O 1
ATOM 1322 N N . LEU B 1 23 ? 9.949 68.742 72.777 1.00 10.14 223 LEU B N 1
ATOM 1323 C CA . LEU B 1 23 ? 10.142 68.956 74.194 1.00 13.57 223 LEU B CA 1
ATOM 1324 C C . LEU B 1 23 ? 8.840 68.928 75.004 1.00 16.99 223 LEU B C 1
ATOM 1325 O O . LEU B 1 23 ? 7.779 69.312 74.517 1.00 14.76 223 LEU B O 1
ATOM 1330 N N . LEU B 1 24 ? 8.958 68.462 76.247 1.00 12.59 224 LEU B N 1
ATOM 1331 C CA . LEU B 1 24 ? 7.949 68.636 77.288 1.00 16.21 224 LEU B CA 1
ATOM 1332 C C . LEU B 1 24 ? 8.027 70.068 77.828 1.00 15.82 224 LEU B C 1
ATOM 1333 O O . LEU B 1 24 ? 9.071 70.509 78.320 1.00 14.53 224 LEU B O 1
ATOM 1338 N N . ILE B 1 25 ? 6.926 70.792 77.715 1.00 15.43 225 ILE B N 1
ATOM 1339 C CA . ILE B 1 25 ? 6.822 72.199 78.107 1.00 15.96 225 ILE B CA 1
ATOM 1340 C C . ILE B 1 25 ? 5.868 72.293 79.294 1.00 13.58 225 ILE B C 1
ATOM 1341 O O . ILE B 1 25 ? 4.690 71.949 79.142 1.00 13.80 225 ILE B O 1
ATOM 1346 N N . PRO B 1 26 ? 6.338 72.724 80.456 1.00 17.74 226 PRO B N 1
ATOM 1347 C CA . PRO B 1 26 ? 5.446 72.829 81.635 1.00 17.98 226 PRO B CA 1
ATOM 1348 C C . PRO B 1 26 ? 4.243 73.684 81.264 1.00 17.07 226 PRO B C 1
ATOM 1349 O O . PRO B 1 26 ? 4.438 74.716 80.617 1.00 16.74 226 PRO B O 1
ATOM 1353 N N . SER B 1 27 ? 3.037 73.254 81.592 1.00 17.61 227 SER B N 1
ATOM 1354 C CA . SER B 1 27 ? 1.839 73.892 81.048 1.00 15.94 227 SER B CA 1
ATOM 1355 C C . SER B 1 27 ? 0.597 73.441 81.799 1.00 16.51 227 SER B C 1
ATOM 1356 O O . SER B 1 27 ? 0.609 72.324 82.303 1.00 16.71 227 SER B O 1
ATOM 1359 N N . PRO B 1 28 ? -0.407 74.301 81.844 1.00 18.62 228 PRO B N 1
ATOM 1360 C CA . PRO B 1 28 ? -1.695 73.920 82.431 1.00 18.11 228 PRO B CA 1
ATOM 1361 C C . PRO B 1 28 ? -2.528 73.102 81.460 1.00 21.21 228 PRO B C 1
ATOM 1362 O O . PRO B 1 28 ? -3.527 72.511 81.859 1.00 20.49 228 PRO B O 1
ATOM 1366 N N . VAL B 1 29 ? -2.108 73.094 80.185 1.00 13.82 229 VAL B N 1
ATOM 1367 C CA . VAL B 1 29 ? -2.905 72.451 79.146 1.00 14.27 229 VAL B CA 1
ATOM 1368 C C . VAL B 1 29 ? -1.993 71.666 78.214 1.00 12.39 229 VAL B C 1
ATOM 1369 O O . VAL B 1 29 ? -0.810 72.024 78.094 1.00 16.67 229 VAL B O 1
ATOM 1373 N N . GLY B 1 30 ? -2.547 70.645 77.592 1.00 14.17 230 GLY B N 1
ATOM 1374 C CA . GLY B 1 30 ? -1.754 69.737 76.754 1.00 16.21 230 GLY B CA 1
ATOM 1375 C C . GLY B 1 30 ? -2.620 69.103 75.693 1.00 20.99 230 GLY B C 1
ATOM 1376 O O . GLY B 1 30 ? -3.852 69.108 75.745 1.00 17.14 230 GLY B O 1
ATOM 1377 N N . ALA B 1 31 ? -2.010 68.543 74.638 1.00 31.06 231 ALA B N 1
ATOM 1378 C CA . ALA B 1 31 ? -2.922 68.078 73.586 1.00 33.19 231 ALA B CA 1
ATOM 1379 C C . ALA B 1 31 ? -3.724 66.872 74.069 1.00 39.19 231 ALA B C 1
ATOM 1380 O O . ALA B 1 31 ? -3.225 65.953 74.713 1.00 32.78 231 ALA B O 1
ATOM 1382 N N . LEU B 1 32 ? -5.001 66.951 73.715 1.00 32.33 232 LEU B N 1
ATOM 1383 C CA . LEU B 1 32 ? -5.850 65.767 73.807 1.00 42.39 232 LEU B CA 1
ATOM 1384 C C . LEU B 1 32 ? -5.653 65.054 72.473 1.00 55.67 232 LEU B C 1
ATOM 1385 O O . LEU B 1 32 ? -6.093 65.576 71.444 1.00 58.18 232 LEU B O 1
ATOM 1390 N N . ALA B 1 33 ? -4.968 63.915 72.486 1.00 63.74 233 ALA B N 1
ATOM 1391 C CA . ALA B 1 33 ? -4.674 63.238 71.226 1.00 65.11 233 ALA B CA 1
ATOM 1392 C C . ALA B 1 33 ? -4.295 61.777 71.427 1.00 60.59 233 ALA B C 1
ATOM 1393 O O . ALA B 1 33 ? -3.964 61.328 72.520 1.00 59.50 233 ALA B O 1
ATOM 1395 N N . HIS B 1 34 ? -4.349 61.044 70.310 1.00 55.56 234 HIS B N 1
ATOM 1396 C CA . HIS B 1 34 ? -3.862 59.663 70.366 1.00 54.02 234 HIS B CA 1
ATOM 1397 C C . HIS B 1 34 ? -2.358 59.670 70.106 1.00 51.08 234 HIS B C 1
ATOM 1398 O O . HIS B 1 34 ? -1.663 58.765 70.566 1.00 53.33 234 HIS B O 1
ATOM 1405 N N . SER B 1 35 ? -1.875 60.700 69.413 1.00 45.17 235 SER B N 1
ATOM 1406 C CA . SER B 1 35 ? -0.456 61.020 69.329 1.00 42.78 235 SER B CA 1
ATOM 1407 C C . SER B 1 35 ? -0.070 61.921 70.516 1.00 40.58 235 SER B C 1
ATOM 1408 O O . SER B 1 35 ? -0.969 62.202 71.317 1.00 25.93 235 SER B O 1
ATOM 1411 N N . ASP B 1 36 ? 1.199 62.329 70.571 1.00 30.40 236 ASP B N 1
ATOM 1412 C CA . ASP B 1 36 ? 1.693 63.272 71.573 1.00 23.26 236 ASP B CA 1
ATOM 1413 C C . ASP B 1 36 ? 1.180 64.670 71.251 1.00 21.60 236 ASP B C 1
ATOM 1414 O O . ASP B 1 36 ? 1.350 65.613 72.020 1.00 19.29 236 ASP B O 1
ATOM 1419 N N . GLY B 1 37 ? 0.539 64.838 70.089 1.00 17.43 237 GLY B N 1
ATOM 1420 C CA . GLY B 1 37 ? -0.026 66.141 69.775 1.00 16.27 237 GLY B CA 1
ATOM 1421 C C . GLY B 1 37 ? 0.968 67.255 69.550 1.00 17.75 237 GLY B C 1
ATOM 1422 O O . GLY B 1 37 ? 0.611 68.445 69.642 1.00 18.28 237 GLY B O 1
ATOM 1423 N N . ASP B 1 38 ? 2.217 66.951 69.229 1.00 13.31 238 ASP B N 1
ATOM 1424 C CA . ASP B 1 38 ? 3.238 67.978 69.017 1.00 10.12 238 ASP B CA 1
ATOM 1425 C C . ASP B 1 38 ? 3.007 68.639 67.656 1.00 12.56 238 ASP B C 1
ATOM 1426 O O . ASP B 1 38 ? 3.467 68.144 66.624 1.00 9.83 238 ASP B O 1
ATOM 1431 N N . ALA B 1 39 ? 2.272 69.749 67.674 1.00 12.76 239 ALA B N 1
ATOM 1432 C CA . ALA B 1 39 ? 1.861 70.382 66.417 1.00 10.22 239 ALA B CA 1
ATOM 1433 C C . ALA B 1 39 ? 3.057 70.831 65.607 1.00 11.77 239 ALA B C 1
ATOM 1434 O O . ALA B 1 39 ? 3.023 70.814 64.364 1.00 11.79 239 ALA B O 1
ATOM 1436 N N . ALA B 1 40 ? 4.119 71.241 66.305 1.00 12.35 240 ALA B N 1
ATOM 1437 C CA . ALA B 1 40 ? 5.320 71.697 65.605 1.00 9.56 240 ALA B CA 1
ATOM 1438 C C . ALA B 1 40 ? 5.903 70.535 64.802 1.00 8.71 240 ALA B C 1
ATOM 1439 O O . ALA B 1 40 ? 6.159 70.665 63.594 1.00 9.20 240 ALA B O 1
ATOM 1441 N N . MET B 1 41 ? 6.120 69.407 65.462 1.00 10.18 241 MET B N 1
ATOM 1442 C CA . MET B 1 41 ? 6.685 68.246 64.776 1.00 9.89 241 MET B CA 1
ATOM 1443 C C . MET B 1 41 ? 5.793 67.834 63.612 1.00 9.12 241 MET B C 1
ATOM 1444 O O . MET B 1 41 ? 6.305 67.529 62.523 1.00 11.60 241 MET B O 1
ATOM 1449 N N . HIS B 1 42 ? 4.481 67.795 63.826 1.00 8.82 242 HIS B N 1
ATOM 1450 C CA . HIS B 1 42 ? 3.576 67.316 62.780 1.00 8.54 242 HIS B CA 1
ATOM 1451 C C . HIS B 1 42 ? 3.593 68.237 61.568 1.00 8.62 242 HIS B C 1
ATOM 1452 O O . HIS B 1 42 ? 3.660 67.753 60.415 1.00 8.39 242 HIS B O 1
ATOM 1459 N N . ALA B 1 43 ? 3.533 69.548 61.827 1.00 8.01 243 ALA B N 1
ATOM 1460 C CA . ALA B 1 43 ? 3.541 70.495 60.713 1.00 11.45 243 ALA B CA 1
ATOM 1461 C C . ALA B 1 43 ? 4.834 70.381 59.899 1.00 10.79 243 ALA B C 1
ATOM 1462 O O . ALA B 1 43 ? 4.818 70.410 58.663 1.00 9.84 243 ALA B O 1
ATOM 1464 N N . LEU B 1 44 ? 5.959 70.260 60.594 1.00 8.30 244 LEU B N 1
ATOM 1465 C CA . LEU B 1 44 ? 7.246 70.177 59.909 1.00 6.17 244 LEU B CA 1
ATOM 1466 C C . LEU B 1 44 ? 7.355 68.888 59.102 1.00 9.24 244 LEU B C 1
ATOM 1467 O O . LEU B 1 44 ? 7.892 68.886 57.991 1.00 7.80 244 LEU B O 1
ATOM 1472 N N . THR B 1 45 ? 6.809 67.824 59.715 1.00 6.20 245 THR B N 1
ATOM 1473 C CA . THR B 1 45 ? 6.868 66.520 59.040 1.00 7.72 245 THR B CA 1
ATOM 1474 C C . THR B 1 45 ? 6.066 66.561 57.747 1.00 7.97 245 THR B C 1
ATOM 1475 O O . THR B 1 45 ? 6.570 66.203 56.680 1.00 9.88 245 THR B O 1
ATOM 1479 N N . ASP B 1 46 ? 4.827 67.030 57.835 1.00 8.33 246 ASP B N 1
ATOM 1480 C CA . ASP B 1 46 ? 4.014 67.217 56.630 1.00 7.52 246 ASP B CA 1
ATOM 1481 C C . ASP B 1 46 ? 4.684 68.131 55.622 1.00 6.90 246 ASP B C 1
ATOM 1482 O O . ASP B 1 46 ? 4.673 67.841 54.422 1.00 10.36 246 ASP B O 1
ATOM 1487 N N . ALA B 1 47 ? 5.293 69.245 55.999 1.00 7.42 247 ALA B N 1
ATOM 1488 C CA . ALA B 1 47 ? 5.969 70.095 55.017 1.00 8.07 247 ALA B CA 1
ATOM 1489 C C . ALA B 1 47 ? 7.094 69.383 54.295 1.00 6.86 247 ALA B C 1
ATOM 1490 O O . ALA B 1 47 ? 7.288 69.534 53.083 1.00 7.82 247 ALA B O 1
ATOM 1492 N N . LEU B 1 48 ? 7.867 68.586 55.045 1.00 8.13 248 LEU B N 1
ATOM 1493 C CA . LEU B 1 48 ? 8.950 67.841 54.407 1.00 6.96 248 LEU B CA 1
ATOM 1494 C C . LEU B 1 48 ? 8.402 66.831 53.415 1.00 7.35 248 LEU B C 1
ATOM 1495 O O . LEU B 1 48 ? 8.884 66.735 52.282 1.00 9.11 248 LEU B O 1
ATOM 1500 N N . LEU B 1 49 ? 7.383 66.074 53.863 1.00 9.50 249 LEU B N 1
ATOM 1501 C CA . LEU B 1 49 ? 6.757 65.105 52.946 1.00 9.06 249 LEU B CA 1
ATOM 1502 C C . LEU B 1 49 ? 6.201 65.806 51.728 1.00 9.94 249 LEU B C 1
ATOM 1503 O O . LEU B 1 49 ? 6.291 65.349 50.593 1.00 12.23 249 LEU B O 1
ATOM 1508 N N . SER B 1 50 ? 5.581 66.954 51.963 1.00 9.42 250 SER B N 1
ATOM 1509 C CA . SER B 1 50 ? 4.896 67.656 50.873 1.00 9.61 250 SER B CA 1
ATOM 1510 C C . SER B 1 50 ? 5.849 68.120 49.786 1.00 10.94 250 SER B C 1
ATOM 1511 O O . SER B 1 50 ? 5.511 68.163 48.601 1.00 10.78 250 SER B O 1
ATOM 1514 N N . ALA B 1 51 ? 7.061 68.490 50.219 1.00 11.32 251 ALA B N 1
ATOM 1515 C CA . ALA B 1 51 ? 8.069 69.012 49.297 1.00 11.61 251 ALA B CA 1
ATOM 1516 C C . ALA B 1 51 ? 8.522 67.980 48.263 1.00 10.89 251 ALA B C 1
ATOM 1517 O O . ALA B 1 51 ? 9.120 68.341 47.236 1.00 9.28 251 ALA B O 1
ATOM 1519 N N . TYR B 1 52 ? 8.230 66.711 48.556 1.00 11.93 252 TYR B N 1
ATOM 1520 C CA . TYR B 1 52 ? 8.524 65.662 47.564 1.00 13.28 252 TYR B CA 1
ATOM 1521 C C . TYR B 1 52 ? 7.234 64.953 47.185 1.00 13.14 252 TYR B C 1
ATOM 1522 O O . TYR B 1 52 ? 7.275 63.946 46.468 1.00 12.27 252 TYR B O 1
ATOM 1531 N N . GLY B 1 53 ? 6.086 65.458 47.610 1.00 9.65 253 GLY B N 1
ATOM 1532 C CA . GLY B 1 53 ? 4.811 64.873 47.172 1.00 12.48 253 GLY B CA 1
ATOM 1533 C C . GLY B 1 53 ? 4.622 63.467 47.712 1.00 15.33 253 GLY B C 1
ATOM 1534 O O . GLY B 1 53 ? 3.956 62.620 47.102 1.00 14.72 253 GLY B O 1
ATOM 1535 N N . LEU B 1 54 ? 5.215 63.187 48.863 1.00 8.56 254 LEU B N 1
ATOM 1536 C CA . LEU B 1 54 ? 5.170 61.814 49.379 1.00 9.02 254 LEU B CA 1
ATOM 1537 C C . LEU B 1 54 ? 3.895 61.502 50.134 1.00 14.05 254 LEU B C 1
ATOM 1538 O O . LEU B 1 54 ? 3.686 60.365 50.572 1.00 17.56 254 LEU B O 1
ATOM 1543 N N . GLY B 1 55 ? 3.008 62.470 50.344 1.00 14.80 255 GLY B N 1
ATOM 1544 C CA . GLY B 1 55 ? 1.794 62.226 51.115 1.00 11.48 255 GLY B CA 1
ATOM 1545 C C . GLY B 1 55 ? 1.762 63.097 52.368 1.00 14.04 255 GLY B C 1
ATOM 1546 O O . GLY B 1 55 ? 2.197 64.247 52.362 1.00 11.78 255 GLY B O 1
ATOM 1547 N N . ASP B 1 56 ? 1.249 62.586 53.475 1.00 11.73 256 ASP B N 1
ATOM 1548 C CA . ASP B 1 56 ? 1.237 63.321 54.731 1.00 11.52 256 ASP B CA 1
ATOM 1549 C C . ASP B 1 56 ? 1.286 62.310 55.868 1.00 11.96 256 ASP B C 1
ATOM 1550 O O . ASP B 1 56 ? 1.324 61.089 55.634 1.00 11.17 256 ASP B O 1
ATOM 1555 N N . ILE B 1 57 ? 1.297 62.819 57.092 1.00 13.59 257 ILE B N 1
ATOM 1556 C CA . ILE B 1 57 ? 1.478 61.914 58.242 1.00 10.50 257 ILE B CA 1
ATOM 1557 C C . ILE B 1 57 ? 0.289 60.998 58.475 1.00 11.18 257 ILE B C 1
ATOM 1558 O O . ILE B 1 57 ? 0.452 59.930 59.083 1.00 13.59 257 ILE B O 1
ATOM 1563 N N . GLY B 1 58 ? -0.885 61.401 58.004 1.00 13.52 258 GLY B N 1
ATOM 1564 C CA . GLY B 1 58 ? -2.085 60.570 58.060 1.00 14.86 258 GLY B CA 1
ATOM 1565 C C . GLY B 1 58 ? -1.867 59.331 57.196 1.00 15.97 258 GLY B C 1
ATOM 1566 O O . GLY B 1 58 ? -2.276 58.231 57.566 1.00 16.80 258 GLY B O 1
ATOM 1567 N N . LEU B 1 59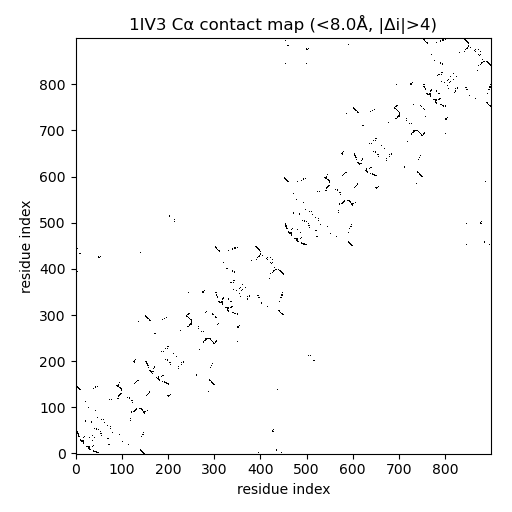 ? -1.206 59.527 56.060 1.00 12.08 259 LEU B N 1
ATOM 1568 C CA . LEU B 1 59 ? -0.915 58.416 55.156 1.00 18.04 259 LEU B CA 1
ATOM 1569 C C . LEU B 1 59 ? 0.241 57.543 55.639 1.00 14.81 259 LEU B C 1
ATOM 1570 O O . LEU B 1 59 ? 0.143 56.313 55.605 1.00 15.32 259 LEU B O 1
ATOM 1575 N N . LEU B 1 60 ? 1.335 58.161 56.072 1.00 12.89 260 LEU B N 1
ATOM 1576 C CA . LEU B 1 60 ? 2.569 57.414 56.295 1.00 14.23 260 LEU B CA 1
ATOM 1577 C C . LEU B 1 60 ? 2.662 56.892 57.729 1.00 12.63 260 LEU B C 1
ATOM 1578 O O . LEU B 1 60 ? 3.311 55.868 57.978 1.00 17.26 260 LEU B O 1
ATOM 1583 N N . PHE B 1 61 ? 2.020 57.576 58.667 1.00 13.15 261 PHE B N 1
ATOM 1584 C CA . PHE B 1 61 ? 2.162 57.160 60.056 1.00 16.48 261 PHE B CA 1
ATOM 1585 C C . PHE B 1 61 ? 0.828 56.932 60.750 1.00 21.23 261 PHE B C 1
ATOM 1586 O O . PHE B 1 61 ? 0.595 57.520 61.821 1.00 18.00 261 PHE B O 1
ATOM 1594 N N . PRO B 1 62 ? -0.040 56.100 60.206 1.00 17.90 262 PRO B N 1
ATOM 1595 C CA . PRO B 1 62 ? -1.376 55.920 60.801 1.00 27.76 262 PRO B CA 1
ATOM 1596 C C . PRO B 1 62 ? -1.259 55.099 62.081 1.00 32.30 262 PRO B C 1
ATOM 1597 O O . PRO B 1 62 ? -0.281 54.360 62.213 1.00 23.08 262 PRO B O 1
ATOM 1601 N N . ASP B 1 63 ? -2.234 55.243 62.965 1.00 38.62 263 ASP B N 1
ATOM 1602 C CA . ASP B 1 63 ? -2.253 54.630 64.283 1.00 49.81 263 ASP B CA 1
ATOM 1603 C C . ASP B 1 63 ? -2.533 53.120 64.196 1.00 35.79 263 ASP B C 1
ATOM 1604 O O . ASP B 1 63 ? -2.557 52.447 65.226 1.00 46.60 263 ASP B O 1
ATOM 1609 N N . THR B 1 64 ? -2.737 52.660 62.980 1.00 31.52 264 THR B N 1
ATOM 1610 C CA . THR B 1 64 ? -2.983 51.293 62.571 1.00 30.07 264 THR B CA 1
ATOM 1611 C C . THR B 1 64 ? -1.654 50.573 62.359 1.00 31.27 264 THR B C 1
ATOM 1612 O O . THR B 1 64 ? -1.549 49.361 62.541 1.00 36.88 264 THR B O 1
ATOM 1616 N N . ASP B 1 65 ? -0.644 51.344 61.973 1.00 27.31 265 ASP B N 1
ATOM 1617 C CA . ASP B 1 65 ? 0.701 50.843 61.710 1.00 26.91 265 ASP B CA 1
ATOM 1618 C C . ASP B 1 65 ? 1.510 50.762 63.000 1.00 35.72 265 ASP B C 1
ATOM 1619 O O . ASP B 1 65 ? 1.878 51.772 63.600 1.00 49.93 265 ASP B O 1
ATOM 1624 N N . PRO B 1 66 ? 1.775 49.525 63.421 1.00 38.26 266 PRO B N 1
ATOM 1625 C CA . PRO B 1 66 ? 2.448 49.248 64.685 1.00 30.69 266 PRO B CA 1
ATOM 1626 C C . PRO B 1 66 ? 3.786 49.957 64.855 1.00 36.08 266 PRO B C 1
ATOM 1627 O O . PRO B 1 66 ? 4.205 50.297 65.966 1.00 45.19 266 PRO B O 1
ATOM 1631 N N . ARG B 1 67 ? 4.530 50.190 63.775 1.00 44.14 267 ARG B N 1
ATOM 1632 C CA . ARG B 1 67 ? 5.852 50.809 63.907 1.00 38.58 267 ARG B CA 1
ATOM 1633 C C . ARG B 1 67 ? 5.766 52.230 64.464 1.00 35.91 267 ARG B C 1
ATOM 1634 O O . ARG B 1 67 ? 6.686 52.744 65.105 1.00 28.49 267 ARG B O 1
ATOM 1642 N N . TRP B 1 68 ? 4.634 52.877 64.220 1.00 29.51 268 TRP B N 1
ATOM 1643 C CA . TRP B 1 68 ? 4.335 54.254 64.551 1.00 23.81 268 TRP B CA 1
ATOM 1644 C C . TRP B 1 68 ? 3.381 54.467 65.715 1.00 33.75 268 TRP B C 1
ATOM 1645 O O . TRP B 1 68 ? 3.351 55.552 66.318 1.00 28.71 268 TRP B O 1
ATOM 1656 N N . ARG B 1 69 ? 2.568 53.483 66.080 1.00 33.28 269 ARG B N 1
ATOM 1657 C CA . ARG B 1 69 ? 1.564 53.704 67.124 1.00 30.47 269 ARG B CA 1
ATOM 1658 C C . ARG B 1 69 ? 2.168 53.902 68.507 1.00 31.69 269 ARG B C 1
ATOM 1659 O O . ARG B 1 69 ? 2.852 53.021 69.030 1.00 38.08 269 ARG B O 1
ATOM 1667 N N . GLY B 1 70 ? 1.927 55.058 69.132 1.00 27.95 270 GLY B N 1
ATOM 1668 C CA . GLY B 1 70 ? 2.496 55.341 70.443 1.00 27.91 270 GLY B CA 1
ATOM 1669 C C . GLY B 1 70 ? 3.864 55.990 70.426 1.00 31.36 270 GLY B C 1
ATOM 1670 O O . GLY B 1 70 ? 4.464 56.377 71.436 1.00 24.99 270 GLY B O 1
ATOM 1671 N N . GLU B 1 71 ? 4.454 56.137 69.238 1.00 28.47 271 GLU B N 1
ATOM 1672 C CA . GLU B 1 71 ? 5.808 56.683 69.165 1.00 24.97 271 GLU B CA 1
ATOM 1673 C C . GLU B 1 71 ? 5.793 58.190 69.348 1.00 19.99 271 GLU B C 1
ATOM 1674 O O . GLU B 1 71 ? 4.790 58.857 69.039 1.00 18.32 271 GLU B O 1
ATOM 1680 N N . ARG B 1 72 ? 6.886 58.797 69.829 1.00 15.60 272 ARG B N 1
ATOM 1681 C CA . ARG B 1 72 ? 6.829 60.266 69.854 1.00 21.52 272 ARG B CA 1
ATOM 1682 C C . ARG B 1 72 ? 7.051 60.829 68.438 1.00 12.10 272 ARG B C 1
ATOM 1683 O O . ARG B 1 72 ? 7.612 60.234 67.535 1.00 12.21 272 ARG B O 1
ATOM 1691 N N . SER B 1 73 ? 6.547 62.063 68.284 1.00 12.66 273 SER B N 1
ATOM 1692 C CA . SER B 1 73 ? 6.416 62.602 66.922 1.00 13.16 273 SER B CA 1
ATOM 1693 C C . SER B 1 73 ? 7.761 62.849 66.274 1.00 11.38 273 SER B C 1
ATOM 1694 O O . SER B 1 73 ? 7.899 62.892 65.041 1.00 14.33 273 SER B O 1
ATOM 1697 N N . GLU B 1 74 ? 8.797 62.969 67.104 1.00 9.50 274 GLU B N 1
ATOM 1698 C CA . GLU B 1 74 ? 10.128 63.111 66.519 1.00 13.12 274 GLU B CA 1
ATOM 1699 C C . GLU B 1 74 ? 10.501 61.913 65.663 1.00 12.43 274 GLU B C 1
ATOM 1700 O O . GLU B 1 74 ? 11.321 62.030 64.747 1.00 14.24 274 GLU B O 1
ATOM 1706 N N . VAL B 1 75 ? 9.899 60.760 65.979 1.00 9.25 275 VAL B N 1
ATOM 1707 C CA . VAL B 1 75 ? 10.208 59.554 65.204 1.00 7.48 275 VAL B CA 1
ATOM 1708 C C . VAL B 1 75 ? 9.671 59.757 63.793 1.00 12.15 275 VAL B C 1
ATOM 1709 O O . VAL B 1 75 ? 10.354 59.401 62.828 1.00 13.92 275 VAL B O 1
ATOM 1713 N N . PHE B 1 76 ? 8.485 60.341 63.669 1.00 11.20 276 PHE B N 1
ATOM 1714 C CA . PHE B 1 76 ? 7.956 60.574 62.317 1.00 10.82 276 PHE B CA 1
ATOM 1715 C C . PHE B 1 76 ? 8.733 61.625 61.539 1.00 10.99 276 PHE B C 1
ATOM 1716 O O . PHE B 1 76 ? 8.926 61.524 60.310 1.00 11.20 276 PHE B O 1
ATOM 1724 N N . LEU B 1 77 ? 9.201 62.672 62.219 1.00 8.58 277 LEU B N 1
ATOM 1725 C CA . LEU B 1 77 ? 10.032 63.677 61.548 1.00 8.15 277 LEU B CA 1
ATOM 1726 C C . LEU B 1 77 ? 11.322 63.059 61.026 1.00 13.32 277 LEU B C 1
ATOM 1727 O O . LEU B 1 77 ? 11.728 63.269 59.871 1.00 13.68 277 LEU B O 1
ATOM 1732 N N . ARG B 1 78 ? 11.999 62.248 61.855 1.00 11.69 278 ARG B N 1
ATOM 1733 C CA . ARG B 1 78 ? 13.243 61.625 61.383 1.00 10.62 278 ARG B CA 1
ATOM 1734 C C . ARG B 1 78 ? 12.971 60.666 60.244 1.00 11.25 278 ARG B C 1
ATOM 1735 O O . ARG B 1 78 ? 13.801 60.490 59.338 1.00 17.98 278 ARG B O 1
ATOM 1743 N N . GLU B 1 79 ? 11.799 60.032 60.257 1.00 10.79 279 GLU B N 1
ATOM 1744 C CA . GLU B 1 79 ? 11.523 59.161 59.105 1.00 16.59 279 GLU B CA 1
ATOM 1745 C C . GLU B 1 79 ? 11.272 60.007 57.861 1.00 14.33 279 GLU B C 1
ATOM 1746 O O . GLU B 1 79 ? 11.774 59.647 56.791 1.00 13.83 279 GLU B O 1
ATOM 1752 N N . ALA B 1 80 ? 10.548 61.125 57.985 1.00 9.11 280 ALA B N 1
ATOM 1753 C CA . ALA B 1 80 ? 10.341 61.955 56.810 1.00 6.96 280 ALA B CA 1
ATOM 1754 C C . ALA B 1 80 ? 11.683 62.468 56.293 1.00 11.85 280 ALA B C 1
ATOM 1755 O O . ALA B 1 80 ? 11.919 62.508 55.078 1.00 9.09 280 ALA B O 1
ATOM 1757 N N . MET B 1 81 ? 12.558 62.867 57.234 1.00 11.27 281 MET B N 1
ATOM 1758 C CA . MET B 1 81 ? 13.901 63.297 56.816 1.00 14.47 281 MET B CA 1
ATOM 1759 C C . MET B 1 81 ? 14.629 62.154 56.087 1.00 17.14 281 MET B C 1
ATOM 1760 O O . MET B 1 81 ? 15.289 62.406 55.069 1.00 14.84 281 MET B O 1
ATOM 1765 N N . ARG B 1 82 ? 14.533 60.921 56.578 1.00 14.47 282 ARG B N 1
ATOM 1766 C CA . ARG B 1 82 ? 15.175 59.796 55.899 1.00 15.15 282 ARG B CA 1
ATOM 1767 C C . ARG B 1 82 ? 14.647 59.634 54.481 1.00 12.10 282 ARG B C 1
ATOM 1768 O O . ARG B 1 82 ? 15.409 59.401 53.543 1.00 12.26 282 ARG B O 1
ATOM 1776 N N . LEU B 1 83 ? 13.325 59.735 54.325 1.00 12.30 283 LEU B N 1
ATOM 1777 C CA . LEU B 1 83 ? 12.718 59.564 53.002 1.00 10.78 283 LEU B CA 1
ATOM 1778 C C . LEU B 1 83 ? 13.120 60.637 52.020 1.00 12.69 283 LEU B C 1
ATOM 1779 O O . LEU B 1 83 ? 13.431 60.363 50.856 1.00 13.03 283 LEU B O 1
ATOM 1784 N N . VAL B 1 84 ? 13.116 61.899 52.490 1.00 10.81 284 VAL B N 1
ATOM 1785 C CA . VAL B 1 84 ? 13.444 62.932 51.512 1.00 12.75 284 VAL B CA 1
ATOM 1786 C C . VAL B 1 84 ? 14.963 62.900 51.277 1.00 10.57 284 VAL B C 1
ATOM 1787 O O . VAL B 1 84 ? 15.356 63.203 50.152 1.00 12.74 284 VAL B O 1
ATOM 1791 N N . GLU B 1 85 ? 15.758 62.532 52.277 1.00 11.58 285 GLU B N 1
ATOM 1792 C CA . GLU B 1 85 ? 17.202 62.489 52.032 1.00 14.17 285 GLU B CA 1
ATOM 1793 C C . GLU B 1 85 ? 17.520 61.409 51.008 1.00 16.60 285 GLU B C 1
ATOM 1794 O O . GLU B 1 85 ? 18.451 61.564 50.210 1.00 14.64 285 GLU B O 1
ATOM 1800 N N . ALA B 1 86 ? 16.733 60.335 51.023 1.00 11.75 286 ALA B N 1
ATOM 1801 C CA . ALA B 1 86 ? 17.030 59.266 50.069 1.00 15.28 286 ALA B CA 1
ATOM 1802 C C . ALA B 1 86 ? 16.670 59.655 48.639 1.00 18.48 286 ALA B C 1
ATOM 1803 O O . ALA B 1 86 ? 17.045 58.976 47.686 1.00 16.66 286 ALA B O 1
ATOM 1805 N N . ARG B 1 87 ? 15.911 60.733 48.512 1.00 15.67 287 ARG B N 1
ATOM 1806 C CA . ARG B 1 87 ? 15.468 61.219 47.201 1.00 14.67 287 ARG B CA 1
ATOM 1807 C C . ARG B 1 87 ? 16.336 62.407 46.795 1.00 14.18 287 ARG B C 1
ATOM 1808 O O . ARG B 1 87 ? 16.047 63.093 45.809 1.00 16.76 287 ARG B O 1
ATOM 1816 N N . GLY B 1 88 ? 17.399 62.584 47.574 1.00 13.21 288 GLY B N 1
ATOM 1817 C CA . GLY B 1 88 ? 18.416 63.566 47.273 1.00 16.00 288 GLY B CA 1
ATOM 1818 C C . GLY B 1 88 ? 18.238 64.892 47.953 1.00 18.03 288 GLY B C 1
ATOM 1819 O O . GLY B 1 88 ? 18.947 65.863 47.677 1.00 22.40 288 GLY B O 1
ATOM 1820 N N . ALA B 1 89 ? 17.282 65.003 48.873 1.00 14.24 289 ALA B N 1
ATOM 1821 C CA . ALA B 1 89 ? 17.016 66.315 49.477 1.00 16.38 289 ALA B CA 1
ATOM 1822 C C . ALA B 1 89 ? 18.169 66.817 50.322 1.00 12.79 289 ALA B C 1
ATOM 1823 O O . ALA B 1 89 ? 18.841 66.032 50.985 1.00 17.53 289 ALA B O 1
ATOM 1825 N N . LYS B 1 90 ? 18.407 68.115 50.333 1.00 15.88 290 LYS B N 1
ATOM 1826 C CA . LYS B 1 90 ? 19.261 68.775 51.313 1.00 22.05 290 LYS B CA 1
ATOM 1827 C C . LYS B 1 90 ? 18.454 69.925 51.948 1.00 13.40 290 LYS B C 1
ATOM 1828 O O . LYS B 1 90 ? 18.335 71.002 51.381 1.00 11.80 290 LYS B O 1
ATOM 1834 N N . LEU B 1 91 ? 17.914 69.600 53.109 1.00 14.16 291 LEU B N 1
ATOM 1835 C CA . LEU B 1 91 ? 17.152 70.554 53.908 1.00 14.22 291 LEU B CA 1
ATOM 1836 C C . LEU B 1 91 ? 17.984 71.800 54.176 1.00 11.41 291 LEU B C 1
ATOM 1837 O O . LEU B 1 91 ? 19.087 71.634 54.678 1.00 12.46 291 LEU B O 1
ATOM 1842 N N . LEU B 1 92 ? 17.470 72.978 53.842 1.00 13.30 292 LEU B N 1
ATOM 1843 C CA . LEU B 1 92 ? 18.153 74.245 53.967 1.00 9.61 292 LEU B CA 1
ATOM 1844 C C . LEU B 1 92 ? 17.599 75.082 55.117 1.00 11.25 292 LEU B C 1
ATOM 1845 O O . LEU B 1 92 ? 18.326 75.751 55.845 1.00 13.78 292 LEU B O 1
ATOM 1850 N N . GLN B 1 93 ? 16.274 75.047 55.257 1.00 10.03 293 GLN B N 1
ATOM 1851 C CA . GLN B 1 93 ? 15.643 75.972 56.189 1.00 10.71 293 GLN B CA 1
ATOM 1852 C C . GLN B 1 93 ? 14.247 75.521 56.603 1.00 8.81 293 GLN B C 1
ATOM 1853 O O . GLN B 1 93 ? 13.550 74.898 55.801 1.00 10.24 293 GLN B O 1
ATOM 1859 N N . ALA B 1 94 ? 13.870 75.879 57.822 1.00 9.11 294 ALA B N 1
ATOM 1860 C CA . ALA B 1 94 ? 12.498 75.639 58.265 1.00 10.90 294 ALA B CA 1
ATOM 1861 C C . ALA B 1 94 ? 12.011 76.879 59.001 1.00 10.63 294 ALA B C 1
ATOM 1862 O O . ALA B 1 94 ? 12.676 77.358 59.918 1.00 11.59 294 ALA B O 1
ATOM 1864 N N . SER B 1 95 ? 10.835 77.345 58.587 1.00 10.58 295 SER B N 1
ATOM 1865 C CA . SER B 1 95 ? 10.249 78.528 59.216 1.00 8.58 295 SER B CA 1
ATOM 1866 C C . SER B 1 95 ? 8.840 78.173 59.661 1.00 12.01 295 SER B C 1
ATOM 1867 O O . SER B 1 95 ? 8.026 77.720 58.840 1.00 12.77 295 SER B O 1
ATOM 1870 N N . LEU B 1 96 ? 8.549 78.334 60.952 1.00 10.56 296 LEU B N 1
ATOM 1871 C CA . LEU B 1 96 ? 7.205 77.966 61.379 1.00 11.00 296 LEU B CA 1
ATOM 1872 C C . LEU B 1 96 ? 6.684 78.873 62.501 1.00 11.65 296 LEU B C 1
ATOM 1873 O O . LEU B 1 96 ? 7.484 79.513 63.182 1.00 12.18 296 LEU B O 1
ATOM 1878 N N . VAL B 1 97 ? 5.356 78.855 62.609 1.00 5.25 297 VAL B N 1
ATOM 1879 C CA . VAL B 1 97 ? 4.648 79.672 63.569 1.00 6.89 297 VAL B CA 1
ATOM 1880 C C . VAL B 1 97 ? 3.796 78.766 64.476 1.00 10.82 297 VAL B C 1
ATOM 1881 O O . VAL B 1 97 ? 3.026 77.980 63.922 1.00 9.71 297 VAL B O 1
ATOM 1885 N N . LEU B 1 98 ? 3.976 78.948 65.774 1.00 8.52 298 LEU B N 1
ATOM 1886 C CA . LEU B 1 98 ? 3.187 78.255 66.766 1.00 8.77 298 LEU B CA 1
ATOM 1887 C C . LEU B 1 98 ? 2.210 79.237 67.405 1.00 8.31 298 LEU B C 1
ATOM 1888 O O . LEU B 1 98 ? 2.649 80.291 67.889 1.00 11.31 298 LEU B O 1
ATOM 1893 N N . THR B 1 99 ? 0.935 78.888 67.381 1.00 9.28 299 THR B N 1
ATOM 1894 C CA . THR B 1 99 ? -0.138 79.739 67.920 1.00 11.61 299 THR B CA 1
ATOM 1895 C C . THR B 1 99 ? -0.899 79.061 69.046 1.00 15.14 299 THR B C 1
ATOM 1896 O O . THR B 1 99 ? -1.514 78.009 68.847 1.00 11.06 299 THR B O 1
ATOM 1900 N N . LEU B 1 100 ? -0.849 79.659 70.242 1.00 14.73 300 LEU B N 1
ATOM 1901 C CA . LEU B 1 100 ? -1.601 79.087 71.372 1.00 12.58 300 LEU B CA 1
ATOM 1902 C C . LEU B 1 100 ? -1.704 80.152 72.460 1.00 12.40 300 LEU B C 1
ATOM 1903 O O . LEU B 1 100 ? -0.785 80.963 72.563 1.00 11.97 300 LEU B O 1
ATOM 1908 N N . ASP B 1 101 ? -2.809 80.097 73.197 1.00 17.39 301 ASP B N 1
ATOM 1909 C CA . ASP B 1 101 ? -3.068 81.258 74.065 1.00 21.70 301 ASP B CA 1
ATOM 1910 C C . ASP B 1 101 ? -2.319 81.118 75.382 1.00 16.62 301 ASP B C 1
ATOM 1911 O O . ASP B 1 101 ? -1.986 82.136 75.989 1.00 20.11 301 ASP B O 1
ATOM 1916 N N . ARG B 1 102 ? -2.046 79.909 75.808 1.00 14.59 302 ARG B N 1
ATOM 1917 C CA . ARG B 1 102 ? -1.185 79.597 76.928 1.00 20.67 302 ARG B CA 1
ATOM 1918 C C . ARG B 1 102 ? -0.618 78.188 76.728 1.00 18.88 302 ARG B C 1
ATOM 1919 O O . ARG B 1 102 ? -1.243 77.429 75.960 1.00 21.49 302 ARG B O 1
ATOM 1927 N N . PRO B 1 103 ? 0.512 77.900 77.355 1.00 13.98 303 PRO B N 1
ATOM 1928 C CA . PRO B 1 103 ? 1.273 78.862 78.142 1.00 15.41 303 PRO B CA 1
ATOM 1929 C C . PRO B 1 103 ? 2.129 79.749 77.236 1.00 13.88 303 PRO B C 1
ATOM 1930 O O . PRO B 1 103 ? 2.126 79.623 76.022 1.00 16.96 303 PRO B O 1
ATOM 1934 N N . LYS B 1 104 ? 2.899 80.639 77.848 1.00 18.25 304 LYS B N 1
ATOM 1935 C CA . LYS B 1 104 ? 3.860 81.448 77.102 1.00 21.64 304 LYS B CA 1
ATOM 1936 C C . LYS B 1 104 ? 5.056 80.590 76.724 1.00 14.20 304 LYS B C 1
ATOM 1937 O O . LYS B 1 104 ? 5.593 79.857 77.561 1.00 15.25 304 LYS B O 1
ATOM 1943 N N . LEU B 1 105 ? 5.443 80.691 75.458 1.00 12.82 305 LEU B N 1
ATOM 1944 C CA . LEU B 1 105 ? 6.576 79.927 74.949 1.00 12.05 305 LEU B CA 1
ATOM 1945 C C . LEU B 1 105 ? 7.875 80.713 75.030 1.00 16.56 305 LEU B C 1
ATOM 1946 O O . LEU B 1 105 ? 8.965 80.112 74.965 1.00 13.26 305 LEU B O 1
ATOM 1951 N N . GLY B 1 106 ? 7.765 82.039 75.170 1.00 18.40 306 GLY B N 1
ATOM 1952 C CA . GLY B 1 106 ? 8.908 82.933 75.257 1.00 14.75 306 GLY B CA 1
ATOM 1953 C C . GLY B 1 106 ? 10.047 82.421 76.115 1.00 12.66 306 GLY B C 1
ATOM 1954 O O . GLY B 1 106 ? 11.199 82.348 75.694 1.00 15.42 306 GLY B O 1
ATOM 1955 N N . PRO B 1 107 ? 9.778 82.074 77.361 1.00 19.62 307 PRO B N 1
ATOM 1956 C CA . PRO B 1 107 ? 10.834 81.554 78.252 1.00 22.59 307 PRO B CA 1
ATOM 1957 C C . PRO B 1 107 ? 11.530 80.295 77.753 1.00 19.99 307 PRO B C 1
ATOM 1958 O O . PRO B 1 107 ? 12.587 79.933 78.274 1.00 19.61 307 PRO B O 1
ATOM 1962 N N . HIS B 1 108 ? 10.934 79.622 76.768 1.00 12.22 308 HIS B N 1
ATOM 1963 C CA . HIS B 1 108 ? 11.450 78.345 76.301 1.00 9.94 308 HIS B CA 1
ATOM 1964 C C . HIS B 1 108 ? 12.081 78.485 74.927 1.00 12.17 308 HIS B C 1
ATOM 1965 O O . HIS B 1 108 ? 12.394 77.448 74.344 1.00 12.98 308 HIS B O 1
ATOM 1972 N N . ARG B 1 109 ? 12.216 79.722 74.470 1.00 12.76 309 ARG B N 1
ATOM 1973 C CA . ARG B 1 109 ? 12.642 79.891 73.079 1.00 12.68 309 ARG B CA 1
ATOM 1974 C C . ARG B 1 109 ? 13.955 79.175 72.792 1.00 12.92 309 ARG B C 1
ATOM 1975 O O . ARG B 1 109 ? 14.136 78.509 71.771 1.00 13.93 309 ARG B O 1
ATOM 1983 N N . LYS B 1 110 ? 14.968 79.310 73.650 1.00 12.50 310 LYS B N 1
ATO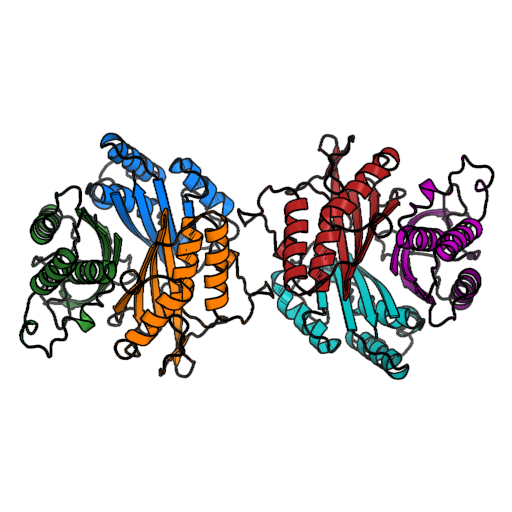M 1984 C CA . LYS B 1 110 ? 16.270 78.740 73.338 1.00 13.21 310 LYS B CA 1
ATOM 1985 C C . LYS B 1 110 ? 16.223 77.224 73.186 1.00 10.86 310 LYS B C 1
ATOM 1986 O O . LYS B 1 110 ? 16.775 76.644 72.250 1.00 14.31 310 LYS B O 1
ATOM 1992 N N . ALA B 1 111 ? 15.565 76.573 74.143 1.00 11.32 311 ALA B N 1
ATOM 1993 C CA . ALA B 1 111 ? 15.525 75.113 74.118 1.00 9.95 311 ALA B CA 1
ATOM 1994 C C . ALA B 1 111 ? 14.702 74.626 72.935 1.00 8.18 311 ALA B C 1
ATOM 1995 O O . ALA B 1 111 ? 15.078 73.661 72.266 1.00 11.60 311 ALA B O 1
ATOM 1997 N N . LEU B 1 112 ? 13.575 75.288 72.647 1.00 11.66 312 LEU B N 1
ATOM 1998 C CA . LEU B 1 112 ? 12.800 74.911 71.457 1.00 9.22 312 LEU B CA 1
ATOM 1999 C C . LEU B 1 112 ? 13.609 75.041 70.170 1.00 12.75 312 LEU B C 1
ATOM 2000 O O . LEU B 1 112 ? 13.616 74.134 69.329 1.00 11.15 312 LEU B O 1
ATOM 2005 N N . VAL B 1 113 ? 14.312 76.156 69.969 1.00 10.01 313 VAL B N 1
ATOM 2006 C CA . VAL B 1 113 ? 15.083 76.327 68.741 1.00 10.19 313 VAL B CA 1
ATOM 2007 C C . VAL B 1 113 ? 16.254 75.369 68.714 1.00 14.66 313 VAL B C 1
ATOM 2008 O O . VAL B 1 113 ? 16.567 74.783 67.673 1.00 13.01 313 VAL B O 1
ATOM 2012 N N . ASP B 1 114 ? 16.927 75.202 69.856 1.00 11.23 314 ASP B N 1
ATOM 2013 C CA . ASP B 1 114 ? 18.002 74.228 69.936 1.00 9.82 314 ASP B CA 1
ATOM 2014 C C . ASP B 1 114 ? 17.492 72.838 69.541 1.00 10.78 314 ASP B C 1
ATOM 2015 O O . ASP B 1 114 ? 18.186 72.074 68.860 1.00 11.05 314 ASP B O 1
ATOM 2020 N N . SER B 1 115 ? 16.281 72.517 69.979 1.00 13.20 315 SER B N 1
ATOM 2021 C CA . SER B 1 115 ? 15.754 71.187 69.654 1.00 12.52 315 SER B CA 1
ATOM 2022 C C . SER B 1 115 ? 15.547 71.021 68.149 1.00 9.90 315 SER B C 1
ATOM 2023 O O . SER B 1 115 ? 15.940 70.019 67.570 1.00 11.05 315 SER B O 1
ATOM 2026 N N . LEU B 1 116 ? 14.896 72.032 67.552 1.00 9.66 316 LEU B N 1
ATOM 2027 C CA . LEU B 1 116 ? 14.653 71.936 66.121 1.00 11.88 316 LEU B CA 1
ATOM 2028 C C . LEU B 1 116 ? 15.968 71.902 65.353 1.00 11.15 316 LEU B C 1
ATOM 2029 O O . LEU B 1 116 ? 16.117 71.191 64.360 1.00 13.15 316 LEU B O 1
ATOM 2034 N N . SER B 1 117 ? 16.941 72.685 65.798 1.00 9.75 317 SER B N 1
ATOM 2035 C CA . SER B 1 117 ? 18.235 72.707 65.100 1.00 10.78 317 SER B CA 1
ATOM 2036 C C . SER B 1 117 ? 18.940 71.353 65.197 1.00 13.63 317 SER B C 1
ATOM 2037 O O . SER B 1 117 ? 19.539 70.838 64.239 1.00 12.42 317 SER B O 1
ATOM 2040 N N . ARG B 1 118 ? 18.850 70.752 66.386 1.00 10.32 318 ARG B N 1
ATOM 2041 C CA . ARG B 1 118 ? 19.481 69.446 66.591 1.00 12.99 318 ARG B CA 1
ATOM 2042 C C . ARG B 1 118 ? 18.789 68.348 65.796 1.00 17.11 318 ARG B C 1
ATOM 2043 O O . ARG B 1 118 ? 19.421 67.512 65.144 1.00 18.22 318 ARG B O 1
ATOM 2051 N N . LEU B 1 119 ? 17.458 68.312 65.824 1.00 12.57 319 LEU B N 1
ATOM 2052 C CA . LEU B 1 119 ? 16.723 67.268 65.114 1.00 10.13 319 LEU B CA 1
ATOM 2053 C C . LEU B 1 119 ? 16.793 67.372 63.602 1.00 16.65 319 LEU B C 1
ATOM 2054 O O . LEU B 1 119 ? 16.826 66.335 62.927 1.00 19.50 319 LEU B O 1
ATOM 2059 N N . MET B 1 120 ? 16.765 68.586 63.062 1.00 11.78 320 MET B N 1
ATOM 2060 C CA . MET B 1 120 ? 16.755 68.779 61.605 1.00 10.12 320 MET B CA 1
ATOM 2061 C C . MET B 1 120 ? 18.163 69.018 61.066 1.00 12.60 320 MET B C 1
ATOM 2062 O O . MET B 1 120 ? 18.352 69.155 59.851 1.00 13.22 320 MET B O 1
ATOM 2067 N N . ARG B 1 121 ? 19.146 69.056 61.956 1.00 12.00 321 ARG B N 1
ATOM 2068 C CA . ARG B 1 121 ? 20.545 69.310 61.642 1.00 13.27 321 ARG B CA 1
ATOM 2069 C C . ARG B 1 121 ? 20.713 70.593 60.834 1.00 14.92 321 ARG B C 1
ATOM 2070 O O . ARG B 1 121 ? 21.397 70.601 59.813 1.00 17.05 321 ARG B O 1
ATOM 2078 N N . LEU B 1 122 ? 20.092 71.683 61.282 1.00 17.45 322 LEU B N 1
ATOM 2079 C CA . LEU B 1 122 ? 20.197 72.979 60.619 1.00 14.08 322 LEU B CA 1
ATOM 2080 C C . LEU B 1 122 ? 20.816 73.989 61.581 1.00 14.58 322 LEU B C 1
ATOM 2081 O O . LEU B 1 122 ? 20.519 73.916 62.779 1.00 15.08 322 LEU B O 1
ATOM 2086 N N . PRO B 1 123 ? 21.623 74.910 61.085 1.00 11.74 323 PRO B N 1
ATOM 2087 C CA . PRO B 1 123 ? 22.192 75.915 62.001 1.00 15.36 323 PRO B CA 1
ATOM 2088 C C . PRO B 1 123 ? 21.090 76.807 62.527 1.00 12.13 323 PRO B C 1
ATOM 2089 O O . PRO B 1 123 ? 20.025 76.912 61.916 1.00 12.25 323 PRO B O 1
ATOM 2093 N N . GLN B 1 124 ? 21.305 77.478 63.638 1.00 12.29 324 GLN B N 1
ATOM 2094 C CA . GLN B 1 124 ? 20.170 78.151 64.282 1.00 14.74 324 GLN B CA 1
ATOM 2095 C C . GLN B 1 124 ? 19.601 79.307 63.484 1.00 10.96 324 GLN B C 1
ATOM 2096 O O . GLN B 1 124 ? 18.441 79.681 63.679 1.00 16.81 324 GLN B O 1
ATOM 2102 N N . ASP B 1 125 ? 20.379 79.893 62.577 1.00 12.27 325 ASP B N 1
ATOM 2103 C CA . ASP B 1 125 ? 19.867 80.993 61.776 1.00 14.83 325 ASP B CA 1
ATOM 2104 C C . ASP B 1 125 ? 18.995 80.495 60.629 1.00 13.82 325 ASP B C 1
ATOM 2105 O O . ASP B 1 125 ? 18.406 81.289 59.886 1.00 12.54 325 ASP B O 1
ATOM 2110 N N . ARG B 1 126 ? 18.910 79.172 60.482 1.00 10.77 326 ARG B N 1
ATOM 2111 C CA . ARG B 1 126 ? 18.058 78.543 59.467 1.00 11.60 326 ARG B CA 1
ATOM 2112 C C . ARG B 1 126 ? 16.843 77.874 60.119 1.00 13.23 326 ARG B C 1
ATOM 2113 O O . ARG B 1 126 ? 16.054 77.150 59.503 1.00 11.34 326 ARG B O 1
ATOM 2121 N N . ILE B 1 127 ? 16.675 78.099 61.420 1.00 10.47 327 ILE B N 1
ATOM 2122 C CA . ILE B 1 127 ? 15.478 77.723 62.157 1.00 9.39 327 ILE B CA 1
ATOM 2123 C C . ILE B 1 127 ? 14.698 78.996 62.457 1.00 11.17 327 ILE B C 1
ATOM 2124 O O . ILE B 1 127 ? 15.156 79.788 63.274 1.00 11.89 327 ILE B O 1
ATOM 2129 N N . GLY B 1 128 ? 13.557 79.187 61.805 1.00 12.23 328 GLY B N 1
ATOM 2130 C CA . GLY B 1 128 ? 12.748 80.391 62.019 1.00 10.32 328 GLY B CA 1
ATOM 2131 C C . GLY B 1 128 ? 11.492 80.051 62.792 1.00 11.12 328 GLY B C 1
ATOM 2132 O O . GLY B 1 128 ? 10.470 79.601 62.271 1.00 12.94 328 GLY B O 1
ATOM 2133 N N . LEU B 1 129 ? 11.547 80.259 64.102 1.00 11.16 329 LEU B N 1
ATOM 2134 C CA . LEU B 1 129 ? 10.456 79.880 64.987 1.00 9.96 329 LEU B CA 1
ATOM 2135 C C . LEU B 1 129 ? 9.831 81.140 65.558 1.00 9.33 329 LEU B C 1
ATOM 2136 O O . LEU B 1 129 ? 10.602 81.899 66.159 1.00 12.95 329 LEU B O 1
ATOM 2141 N N . THR B 1 130 ? 8.532 81.315 65.379 1.00 9.86 330 THR B N 1
ATOM 2142 C CA . THR B 1 130 ? 7.872 82.479 65.990 1.00 8.50 330 THR B CA 1
ATOM 2143 C C . THR B 1 130 ? 6.642 82.011 66.752 1.00 9.88 330 THR B C 1
ATOM 2144 O O . THR B 1 130 ? 6.041 80.992 66.408 1.00 11.08 330 THR B O 1
ATOM 2148 N N . PHE B 1 131 ? 6.291 82.748 67.805 1.00 7.81 331 PHE B N 1
ATOM 2149 C CA . PHE B 1 131 ? 5.207 82.425 68.712 1.00 9.14 331 PHE B CA 1
ATOM 2150 C C . PHE B 1 131 ? 4.113 83.485 68.705 1.00 11.20 331 PHE B C 1
ATOM 2151 O O . PHE B 1 131 ? 4.361 84.683 68.739 1.00 14.42 331 PHE B O 1
ATOM 2159 N N . LYS B 1 132 ? 2.883 82.988 68.692 1.00 9.53 332 LYS B N 1
ATOM 2160 C CA . LYS B 1 132 ? 1.742 83.876 68.702 1.00 8.49 332 LYS B CA 1
ATOM 2161 C C . LYS B 1 132 ? 0.677 83.346 69.640 1.00 10.19 332 LYS B C 1
ATOM 2162 O O . LYS B 1 132 ? 0.642 82.142 69.933 1.00 12.99 332 LYS B O 1
ATOM 2168 N N . THR B 1 133 ? -0.192 84.233 70.128 1.00 14.63 333 THR B N 1
ATOM 2169 C CA . THR B 1 133 ? -1.458 83.819 70.708 1.00 17.50 333 THR B CA 1
ATOM 2170 C C . THR B 1 133 ? -2.562 83.970 69.647 1.00 14.57 333 THR B C 1
ATOM 2171 O O . THR B 1 133 ? -2.308 84.637 68.641 1.00 16.62 333 THR B O 1
ATOM 2175 N N . SER B 1 134 ? -3.739 83.384 69.849 1.00 15.81 334 SER B N 1
ATOM 2176 C CA . SER B 1 134 ? -4.832 83.493 68.885 1.00 17.72 334 SER B CA 1
ATOM 2177 C C . SER B 1 134 ? -5.708 84.711 69.159 1.00 17.85 334 SER B C 1
ATOM 2178 O O . SER B 1 134 ? -6.663 84.991 68.436 1.00 19.53 334 SER B O 1
ATOM 2181 N N . GLU B 1 135 ? -5.366 85.443 70.215 1.00 15.21 335 GLU B N 1
ATOM 2182 C CA . GLU B 1 135 ? -6.167 86.603 70.612 1.00 21.85 335 GLU B CA 1
ATOM 2183 C C . GLU B 1 135 ? -7.611 86.172 70.806 1.00 22.40 335 GLU B C 1
ATOM 2184 O O . GLU B 1 135 ? -8.545 86.896 70.458 1.00 21.56 335 GLU B O 1
ATOM 2190 N N . GLY B 1 136 ? -7.803 84.969 71.362 1.00 20.95 336 GLY B N 1
ATOM 2191 C CA . GLY B 1 136 ? -9.168 84.596 71.697 1.00 18.39 336 GLY B CA 1
ATOM 2192 C C . GLY B 1 136 ? -9.919 83.937 70.568 1.00 17.09 336 GLY B C 1
ATOM 2193 O O . GLY B 1 136 ? -11.023 83.454 70.821 1.00 22.77 336 GLY B O 1
ATOM 2194 N N . LEU B 1 137 ? -9.351 83.902 69.361 1.00 17.03 337 LEU B N 1
ATOM 2195 C CA . LEU B 1 137 ? -9.948 83.197 68.226 1.00 16.57 337 LEU B CA 1
ATOM 2196 C C . LEU B 1 137 ? -9.925 81.684 68.422 1.00 20.42 337 LEU B C 1
ATOM 2197 O O . LEU B 1 137 ? -10.836 80.980 67.998 1.00 27.81 337 LEU B O 1
ATOM 2202 N N . ALA B 1 138 ? -8.893 81.129 69.045 1.00 16.77 338 ALA B N 1
ATOM 2203 C CA . ALA B 1 138 ? -8.782 79.677 69.184 1.00 12.78 338 ALA B CA 1
ATOM 2204 C C . ALA B 1 138 ? -8.113 79.372 70.514 1.00 20.39 338 ALA B C 1
ATOM 2205 O O . ALA B 1 138 ? -6.974 78.936 70.634 1.00 20.45 338 ALA B O 1
ATOM 2207 N N . PRO B 1 139 ? -8.855 79.656 71.582 1.00 20.85 339 PRO B N 1
ATOM 2208 C CA . PRO B 1 139 ? -8.280 79.589 72.917 1.00 28.07 339 PRO B CA 1
ATOM 2209 C C . PRO B 1 139 ? -8.078 78.169 73.444 1.00 23.80 339 PRO B C 1
ATOM 2210 O O . PRO B 1 139 ? -7.480 78.019 74.510 1.00 26.16 339 PRO B O 1
ATOM 2214 N N . SER B 1 140 ? -8.572 77.171 72.724 1.00 21.86 340 SER B N 1
ATOM 2215 C CA . SER B 1 140 ? -8.517 75.785 73.173 1.00 24.87 340 SER B CA 1
ATOM 2216 C C . SER B 1 140 ? -7.712 74.912 72.214 1.00 15.97 340 SER B C 1
ATOM 2217 O O . SER B 1 140 ? -7.811 73.693 72.263 1.00 17.27 340 SER B O 1
ATOM 2220 N N . HIS B 1 141 ? -6.942 75.524 71.319 1.00 17.73 341 HIS B N 1
ATOM 2221 C CA . HIS B 1 141 ? -6.153 74.714 70.403 1.00 16.93 341 HIS B CA 1
ATOM 2222 C C . HIS B 1 141 ? -4.714 75.227 70.326 1.00 11.99 341 HIS B C 1
ATOM 2223 O O . HIS B 1 141 ? -4.460 76.397 70.595 1.00 11.32 341 HIS B O 1
ATOM 2230 N N . VAL B 1 142 ? -3.816 74.319 69.951 1.00 13.73 342 VAL B N 1
ATOM 2231 C CA . VAL B 1 142 ? -2.476 74.755 69.565 1.00 11.22 342 VAL B CA 1
ATOM 2232 C C . VAL B 1 142 ? -2.437 74.624 68.039 1.00 19.26 342 VAL B C 1
ATOM 2233 O O . VAL B 1 142 ? -2.963 73.634 67.526 1.00 12.44 342 VAL B O 1
ATOM 2237 N N . GLN B 1 143 ? -1.874 75.589 67.329 1.00 11.87 343 GLN B N 1
ATOM 2238 C CA . GLN B 1 143 ? -1.780 75.489 65.866 1.00 11.93 343 GLN B CA 1
ATOM 2239 C C . GLN B 1 143 ? -0.339 75.665 65.440 1.00 10.22 343 GLN B C 1
ATOM 2240 O O . GLN B 1 143 ? 0.432 76.409 66.058 1.00 11.85 343 GLN B O 1
ATOM 2246 N N . ALA B 1 144 ? 0.061 74.988 64.370 1.00 8.88 344 ALA B N 1
ATOM 2247 C CA . ALA B 1 144 ? 1.401 75.230 63.841 1.00 7.98 344 ALA B CA 1
ATOM 2248 C C . ALA B 1 144 ? 1.287 75.259 62.314 1.00 6.60 344 ALA B C 1
ATOM 2249 O O . ALA B 1 144 ? 0.530 74.468 61.754 1.00 10.88 344 ALA B O 1
ATOM 2251 N N . ARG B 1 145 ? 2.007 76.143 61.653 1.00 7.03 345 ARG B N 1
ATOM 2252 C CA . ARG B 1 145 ? 2.094 76.186 60.196 1.00 6.87 345 ARG B CA 1
ATOM 2253 C C . ARG B 1 145 ? 3.561 76.342 59.866 1.00 9.56 345 ARG B C 1
ATOM 2254 O O . ARG B 1 145 ? 4.264 77.115 60.529 1.00 8.71 345 ARG B O 1
ATOM 2262 N N . ALA B 1 146 ? 4.013 75.578 58.881 1.00 7.80 346 ALA B N 1
ATOM 2263 C CA . ALA B 1 146 ? 5.449 75.503 58.645 1.00 10.16 346 ALA B CA 1
ATOM 2264 C C . ALA B 1 146 ? 5.789 75.510 57.152 1.00 10.65 346 ALA B C 1
ATOM 2265 O O . ALA B 1 146 ? 5.089 74.877 56.379 1.00 10.38 346 ALA B O 1
ATOM 2267 N N . VAL B 1 147 ? 6.853 76.208 56.784 1.00 8.13 347 VAL B N 1
ATOM 2268 C CA . VAL B 1 147 ? 7.383 76.192 55.437 1.00 11.28 347 VAL B CA 1
ATOM 2269 C C . VAL B 1 147 ? 8.791 75.605 55.507 1.00 12.34 347 VAL B C 1
ATOM 2270 O O . VAL B 1 147 ? 9.563 76.019 56.384 1.00 10.82 347 VAL B O 1
ATOM 2274 N N . VAL B 1 148 ? 9.136 74.691 54.613 1.00 8.19 348 VAL B N 1
ATOM 2275 C CA . VAL B 1 148 ? 10.512 74.200 54.525 1.00 11.92 348 VAL B CA 1
ATOM 2276 C C . VAL B 1 148 ? 11.082 74.496 53.132 1.00 10.91 348 VAL B C 1
ATOM 2277 O O . VAL B 1 148 ? 10.326 74.544 52.155 1.00 13.05 348 VAL B O 1
ATOM 2281 N N . LEU B 1 149 ? 12.389 74.704 53.087 1.00 9.37 349 LEU B N 1
ATOM 2282 C CA . LEU B 1 149 ? 13.108 74.985 51.837 1.00 8.91 349 LEU B CA 1
ATOM 2283 C C . LEU B 1 149 ? 14.222 73.958 51.702 1.00 12.47 349 LEU B C 1
ATOM 2284 O O . LEU B 1 149 ? 14.904 73.719 52.708 1.00 11.66 349 LEU B O 1
ATOM 2289 N N . LEU B 1 150 ? 14.380 73.365 50.520 1.00 11.54 350 LEU B N 1
ATOM 2290 C CA . LEU B 1 150 ? 15.434 72.376 50.383 1.00 11.87 350 LEU B CA 1
ATOM 2291 C C . LEU B 1 150 ? 16.173 72.564 49.054 1.00 14.71 350 LEU B C 1
ATOM 2292 O O . LEU B 1 150 ? 15.550 73.045 48.123 1.00 16.50 350 LEU B O 1
ATOM 2297 N N . ASP B 1 151 ? 17.424 72.151 49.047 1.00 17.11 351 ASP B N 1
ATOM 2298 C CA . ASP B 1 151 ? 18.240 72.131 47.834 1.00 32.49 351 ASP B CA 1
ATOM 2299 C C . ASP B 1 151 ? 18.697 73.526 47.428 1.00 43.95 351 ASP B C 1
ATOM 2300 O O . ASP B 1 151 ? 19.832 73.936 47.646 1.00 31.48 351 ASP B O 1
ATOM 2305 N N . ARG C 1 2 ? 16.625 82.424 51.009 1.00 11.64 402 ARG C N 1
ATOM 2306 C CA . ARG C 1 2 ? 16.000 82.247 52.313 1.00 13.03 402 ARG C CA 1
ATOM 2307 C C . ARG C 1 2 ? 14.495 82.507 52.278 1.00 13.05 402 ARG C C 1
ATOM 2308 O O . ARG C 1 2 ? 14.029 83.308 51.475 1.00 12.64 402 ARG C O 1
ATOM 2316 N N . ILE C 1 3 ? 13.783 81.827 53.179 1.00 9.64 403 ILE C N 1
ATOM 2317 C CA . ILE C 1 3 ? 12.348 82.077 53.272 1.00 9.14 403 ILE C CA 1
ATOM 2318 C C . ILE C 1 3 ? 11.961 82.345 54.719 1.00 14.33 403 ILE C C 1
ATOM 2319 O O . ILE C 1 3 ? 12.646 81.898 55.638 1.00 12.37 403 ILE C O 1
ATOM 2324 N N . GLY C 1 4 ? 10.881 83.087 54.924 1.00 9.70 404 GLY C N 1
ATOM 2325 C CA . GLY C 1 4 ? 10.396 83.313 56.278 1.00 6.78 404 GLY C CA 1
ATOM 2326 C C . GLY C 1 4 ? 8.882 83.275 56.224 1.00 9.65 404 GLY C C 1
ATOM 2327 O O . GLY C 1 4 ? 8.313 83.634 55.190 1.00 11.40 404 GLY C O 1
ATOM 2328 N N . TYR C 1 5 ? 8.222 82.867 57.283 1.00 8.31 405 TYR C N 1
ATOM 2329 C CA . TYR C 1 5 ? 6.773 82.761 57.330 1.00 8.36 405 TYR C CA 1
ATOM 2330 C C . TYR C 1 5 ? 6.289 83.374 58.639 1.00 11.33 405 TYR C C 1
ATOM 2331 O O . TYR C 1 5 ? 6.865 83.062 59.710 1.00 13.07 405 TYR C O 1
ATOM 2340 N N . GLY C 1 6 ? 5.276 84.214 58.610 1.00 7.69 406 GLY C N 1
ATOM 2341 C CA . GLY C 1 6 ? 4.788 84.837 59.850 1.00 5.98 406 GLY C CA 1
ATOM 2342 C C . GLY C 1 6 ? 3.285 84.976 59.846 1.00 8.22 406 GLY C C 1
ATOM 2343 O O . GLY C 1 6 ? 2.629 84.945 58.805 1.00 9.07 406 GLY C O 1
ATOM 2344 N N . GLU C 1 7 ? 2.700 85.152 61.017 1.00 7.94 407 GLU C N 1
ATOM 2345 C CA . GLU C 1 7 ? 1.253 85.293 61.114 1.00 11.85 407 GLU C CA 1
ATOM 2346 C C . GLU C 1 7 ? 0.899 86.355 62.146 1.00 10.76 407 GLU C C 1
ATOM 2347 O O . GLU C 1 7 ? 1.683 86.618 63.051 1.00 13.58 407 GLU C O 1
ATOM 2353 N N . ASP C 1 8 ? -0.292 86.918 62.036 1.00 9.32 408 ASP C N 1
ATOM 2354 C CA . ASP C 1 8 ? -0.722 87.820 63.125 1.00 9.53 408 ASP C CA 1
ATOM 2355 C C . ASP C 1 8 ? -2.237 87.842 63.116 1.00 12.65 408 ASP C C 1
ATOM 2356 O O . ASP C 1 8 ? -2.885 87.622 62.092 1.00 16.35 408 ASP C O 1
ATOM 2361 N N . SER C 1 9 ? -2.810 88.112 64.278 1.00 13.92 409 SER C N 1
ATOM 2362 C CA . SER C 1 9 ? -4.262 88.320 64.289 1.00 18.49 409 SER C CA 1
ATOM 2363 C C . SER C 1 9 ? -4.632 89.173 65.505 1.00 20.62 409 SER C C 1
ATOM 2364 O O . SER C 1 9 ? -3.912 89.202 66.503 1.00 16.80 409 SER C O 1
ATOM 2367 N N . HIS C 1 10 ? -5.743 89.893 65.372 1.00 15.54 410 HIS C N 1
ATOM 2368 C CA . HIS C 1 10 ? -6.246 90.771 66.414 1.00 18.44 410 HIS C CA 1
ATOM 2369 C C . HIS C 1 10 ? -7.770 90.820 66.372 1.00 16.44 410 HIS C C 1
ATOM 2370 O O . HIS C 1 10 ? -8.426 90.765 65.341 1.00 14.85 410 HIS C O 1
ATOM 2377 N N . ARG C 1 11 ? -8.316 90.894 67.576 1.00 15.52 411 ARG C N 1
ATOM 2378 C CA . ARG C 1 11 ? -9.713 91.198 67.804 1.00 18.52 411 ARG C CA 1
ATOM 2379 C C . ARG C 1 11 ? -10.029 92.572 67.228 1.00 14.00 411 ARG C C 1
ATOM 2380 O O . ARG C 1 11 ? -9.223 93.501 67.309 1.00 19.38 411 ARG C O 1
ATOM 2388 N N . LEU C 1 12 ? -11.215 92.686 66.655 1.00 19.40 412 LEU C N 1
ATOM 2389 C CA . LEU C 1 12 ? -11.661 93.959 66.124 1.00 19.12 412 LEU C CA 1
ATOM 2390 C C . LEU C 1 12 ? -12.779 94.522 66.981 1.00 25.02 412 LEU C C 1
ATOM 2391 O O . LEU C 1 12 ? -13.676 93.758 67.356 1.00 35.10 412 LEU C O 1
ATOM 2396 N N . GLU C 1 13 ? -12.756 95.825 67.263 1.00 28.22 413 GLU C N 1
ATOM 2397 C CA . GLU C 1 13 ? -13.975 96.261 67.973 1.00 41.71 413 GLU C CA 1
ATOM 2398 C C . GLU C 1 13 ? -14.596 97.477 67.302 1.00 39.87 413 GLU C C 1
ATOM 2399 O O . GLU C 1 13 ? -13.900 98.180 66.579 1.00 28.75 413 GLU C O 1
ATOM 2405 N N . GLU C 1 14 ? -15.886 97.694 67.540 1.00 40.52 414 GLU C N 1
ATOM 2406 C CA . GLU C 1 14 ? -16.588 98.841 66.972 1.00 43.20 414 GLU C CA 1
ATOM 2407 C C . GLU C 1 14 ? -15.993 100.137 67.509 1.00 37.29 414 GLU C C 1
ATOM 2408 O O . GLU C 1 14 ? -15.552 100.149 68.662 1.00 42.10 414 GLU C O 1
ATOM 2414 N N . GLY C 1 15 ? -15.966 101.165 66.671 1.00 37.33 415 GLY C N 1
ATOM 2415 C CA . GLY C 1 15 ? -15.421 102.469 66.976 1.00 38.43 415 GLY C CA 1
ATOM 2416 C C . GLY C 1 15 ? -13.944 102.521 67.288 1.00 38.91 415 GLY C C 1
ATOM 2417 O O . GLY C 1 15 ? -13.508 103.387 68.054 1.00 53.32 415 GLY C O 1
ATOM 2418 N N . ARG C 1 16 ? -13.117 101.638 66.736 1.00 33.53 416 ARG C N 1
ATOM 2419 C CA . ARG C 1 16 ? -11.661 101.726 66.910 1.00 32.17 416 ARG C CA 1
ATOM 2420 C C . ARG C 1 16 ? -10.991 101.896 65.550 1.00 21.77 416 ARG C C 1
ATOM 2421 O O . ARG C 1 16 ? -11.525 101.451 64.527 1.00 29.85 416 ARG C O 1
ATOM 2429 N N . PRO C 1 17 ? -9.842 102.561 65.461 1.00 27.85 417 PRO C N 1
ATOM 2430 C CA . PRO C 1 17 ? -9.256 102.772 64.128 1.00 23.27 417 PRO C CA 1
ATOM 2431 C C . PRO C 1 17 ? -8.695 101.459 63.601 1.00 23.08 417 PRO C C 1
ATOM 2432 O O . PRO C 1 17 ? -8.111 100.701 64.366 1.00 19.46 417 PRO C O 1
ATOM 2436 N N . LEU C 1 18 ? -8.843 101.226 62.315 1.00 20.20 418 LEU C N 1
ATOM 2437 C CA . LEU C 1 18 ? -8.254 100.050 61.682 1.00 16.99 418 LEU C CA 1
ATOM 2438 C C . LEU C 1 18 ? -6.959 100.411 60.970 1.00 19.63 418 LEU C C 1
ATOM 2439 O O . LEU C 1 18 ? -7.010 101.238 60.040 1.00 17.96 418 LEU C O 1
ATOM 2444 N N . TYR C 1 19 ? -5.835 99.800 61.371 1.00 12.85 419 TYR C N 1
ATOM 2445 C CA . TYR C 1 19 ? -4.595 100.007 60.619 1.00 13.36 419 TYR C CA 1
ATOM 2446 C C . TYR C 1 19 ? -4.200 98.738 59.865 1.00 12.07 419 TYR C C 1
ATOM 2447 O O . TYR C 1 19 ? -4.137 97.684 60.502 1.00 13.01 419 TYR C O 1
ATOM 2456 N N . LEU C 1 20 ? -3.909 98.806 58.570 1.00 15.81 420 LEU C N 1
ATOM 2457 C CA . LEU C 1 20 ? -3.414 97.642 57.835 1.00 14.63 420 LEU C CA 1
ATOM 2458 C C . LEU C 1 20 ? -2.417 98.066 56.770 1.00 15.29 420 LEU C C 1
ATOM 2459 O O . LEU C 1 20 ? -2.640 99.054 56.064 1.00 13.21 420 LEU C O 1
ATOM 2464 N N . CYS C 1 21 ? -1.313 97.325 56.649 1.00 11.20 421 CYS C N 1
ATOM 2465 C CA . CYS C 1 21 ? -0.279 97.639 55.674 1.00 10.42 421 CYS C CA 1
ATOM 2466 C C . CYS C 1 21 ? 0.257 99.060 55.821 1.00 10.47 421 CYS C C 1
ATOM 2467 O O . CYS C 1 21 ? 0.768 99.657 54.862 1.00 15.88 421 CYS C O 1
ATOM 2470 N N . GLY C 1 22 ? 0.152 99.577 57.041 1.00 11.32 422 GLY C N 1
ATOM 2471 C CA . GLY C 1 22 ? 0.740 100.872 57.350 1.00 12.48 422 GLY C CA 1
ATOM 2472 C C . GLY C 1 22 ? -0.269 101.993 57.255 1.00 17.19 422 GLY C C 1
ATOM 2473 O O . GLY C 1 22 ? 0.032 103.126 57.613 1.00 17.34 422 GLY C O 1
ATOM 2474 N N . LEU C 1 23 ? -1.464 101.689 56.756 1.00 15.23 423 LEU C N 1
ATOM 2475 C CA . LEU C 1 23 ? -2.446 102.732 56.507 1.00 9.95 423 LEU C CA 1
ATOM 2476 C C . LEU C 1 23 ? -3.650 102.667 57.408 1.00 13.16 423 LEU C C 1
ATOM 2477 O O . LEU C 1 23 ? -4.112 101.598 57.802 1.00 13.14 423 LEU C O 1
ATOM 2482 N N . LEU C 1 24 ? -4.210 103.828 57.750 1.00 16.46 424 LEU C N 1
ATOM 2483 C CA . LEU C 1 24 ? -5.463 103.878 58.498 1.00 14.42 424 LEU C CA 1
ATOM 2484 C C . LEU C 1 24 ? -6.633 103.738 57.516 1.00 21.78 424 LEU C C 1
ATOM 2485 O O . LEU C 1 24 ? -6.768 104.554 56.600 1.00 16.25 424 LEU C O 1
ATOM 2490 N N . ILE C 1 25 ? -7.454 102.713 57.710 1.00 16.52 425 ILE C N 1
ATOM 2491 C CA . ILE C 1 25 ? -8.498 102.353 56.762 1.00 17.73 425 ILE C CA 1
ATOM 2492 C C . ILE C 1 25 ? -9.863 102.745 57.298 1.00 15.47 425 ILE C C 1
ATOM 2493 O O . ILE C 1 25 ? -10.220 102.321 58.396 1.00 17.38 425 ILE C O 1
ATOM 2498 N N . PRO C 1 26 ? -10.667 103.505 56.568 1.00 17.44 426 PRO C N 1
ATOM 2499 C CA . PRO C 1 26 ? -12.039 103.742 57.041 1.00 20.72 426 PRO C CA 1
ATOM 2500 C C . PRO C 1 26 ? -12.776 102.415 57.278 1.00 19.69 426 PRO C C 1
ATOM 2501 O O . PRO C 1 26 ? -12.812 101.560 56.389 1.00 19.73 426 PRO C O 1
ATOM 2505 N N . SER C 1 27 ? -13.335 102.284 58.473 1.00 25.45 427 SER C N 1
ATOM 2506 C CA . SER C 1 27 ? -13.952 101.056 58.942 1.00 21.53 427 SER C CA 1
ATOM 2507 C C . SER C 1 27 ? -14.864 101.272 60.149 1.00 26.05 427 SER C C 1
ATOM 2508 O O . SER C 1 27 ? -14.614 102.205 60.911 1.00 22.54 427 SER C O 1
ATOM 2511 N N . PRO C 1 28 ? -15.850 100.406 60.318 1.00 24.72 428 PRO C N 1
ATOM 2512 C CA . PRO C 1 28 ? -16.724 100.438 61.496 1.00 24.92 428 PRO C CA 1
ATOM 2513 C C . PRO C 1 28 ? -16.052 99.654 62.616 1.00 35.71 428 PRO C C 1
ATOM 2514 O O . PRO C 1 28 ? -16.489 99.713 63.768 1.00 40.45 428 PRO C O 1
ATOM 2518 N N . VAL C 1 29 ? -14.977 98.930 62.279 1.00 30.82 429 VAL C N 1
ATOM 2519 C CA . VAL C 1 29 ? -14.214 98.227 63.316 1.00 30.90 429 VAL C CA 1
ATOM 2520 C C . VAL C 1 29 ? -12.714 98.498 63.224 1.00 30.06 429 VAL C C 1
ATOM 2521 O O . VAL C 1 29 ? -12.171 98.789 62.165 1.00 26.14 429 VAL C O 1
ATOM 2525 N N . GLY C 1 30 ? -12.023 98.387 64.343 1.00 17.08 430 GLY C N 1
ATOM 2526 C CA . GLY C 1 30 ? -10.594 98.560 64.442 1.00 19.78 430 GLY C CA 1
ATOM 2527 C C . GLY C 1 30 ? -10.018 97.521 65.377 1.00 32.00 430 GLY C C 1
ATOM 2528 O O . GLY C 1 30 ? -10.771 96.823 66.078 1.00 26.12 430 GLY C O 1
ATOM 2529 N N . ALA C 1 31 ? -8.687 97.389 65.405 1.00 36.00 431 ALA C N 1
ATOM 2530 C CA . ALA C 1 31 ? -8.159 96.352 66.299 1.00 38.52 431 ALA C CA 1
ATOM 2531 C C . ALA C 1 31 ? -8.432 96.701 67.759 1.00 33.10 431 ALA C C 1
ATOM 2532 O O . ALA C 1 31 ? -8.335 97.865 68.139 1.00 27.34 431 ALA C O 1
ATOM 2534 N N . LEU C 1 32 ? -8.763 95.679 68.545 1.00 26.97 432 LEU C N 1
ATOM 2535 C CA . LEU C 1 32 ? -8.634 95.818 69.992 1.00 32.68 432 LEU C CA 1
ATOM 2536 C C . LEU C 1 32 ? -7.212 95.356 70.305 1.00 26.93 432 LEU C C 1
ATOM 2537 O O . LEU C 1 32 ? -7.000 94.163 70.505 1.00 34.73 432 LEU C O 1
ATOM 2542 N N . ALA C 1 33 ? -6.256 96.280 70.309 1.00 31.75 433 ALA C N 1
ATOM 2543 C CA . ALA C 1 33 ? -4.870 95.845 70.493 1.00 38.29 433 ALA C CA 1
ATOM 2544 C C . ALA C 1 33 ? -4.156 96.493 71.672 1.00 47.83 433 ALA C C 1
ATOM 2545 O O . ALA C 1 33 ? -4.736 97.104 72.570 1.00 68.39 433 ALA C O 1
ATOM 2547 N N . HIS C 1 34 ? -2.835 96.334 71.645 1.00 50.31 434 HIS C N 1
ATOM 2548 C CA . HIS C 1 34 ? -1.920 96.986 72.565 1.00 55.27 434 HIS C CA 1
ATOM 2549 C C . HIS C 1 34 ? -1.024 97.923 71.736 1.00 47.72 434 HIS C C 1
ATOM 2550 O O . HIS C 1 34 ? -0.576 98.957 72.209 1.00 41.55 434 HIS C O 1
ATOM 2557 N N . SER C 1 35 ? -0.831 97.486 70.511 1.00 39.88 435 SER C N 1
ATOM 2558 C CA . SER C 1 35 ? -0.161 98.108 69.392 1.00 37.13 435 SER C CA 1
ATOM 2559 C C . SER C 1 35 ? -1.169 98.822 68.503 1.00 34.11 435 SER C C 1
ATOM 2560 O O . SER C 1 35 ? -2.329 99.027 68.892 1.00 34.65 435 SER C O 1
ATOM 2563 N N . ASP C 1 36 ? -0.791 99.188 67.271 1.00 26.86 436 ASP C N 1
ATOM 2564 C CA . ASP C 1 36 ? -1.833 99.645 66.349 1.00 21.72 436 ASP C CA 1
ATOM 2565 C C . ASP C 1 36 ? -2.607 98.449 65.783 1.00 29.26 436 ASP C C 1
ATOM 2566 O O . ASP C 1 36 ? -3.524 98.640 64.977 1.00 27.87 436 ASP C O 1
ATOM 2571 N N . GLY C 1 37 ? -2.214 97.244 66.190 1.00 21.22 437 GLY C N 1
ATOM 2572 C CA . GLY C 1 37 ? -2.743 95.989 65.754 1.00 19.93 437 GLY C CA 1
ATOM 2573 C C . GLY C 1 37 ? -2.719 95.765 64.245 1.00 16.93 437 GLY C C 1
ATOM 2574 O O . GLY C 1 37 ? -3.614 95.058 63.772 1.00 21.18 437 GLY C O 1
ATOM 2575 N N . ASP C 1 38 ? -1.755 96.321 63.527 1.00 15.33 438 ASP C N 1
ATOM 2576 C CA . ASP C 1 38 ? -1.654 96.136 62.076 1.00 13.02 438 ASP C CA 1
ATOM 2577 C C . ASP C 1 38 ? -1.174 94.722 61.764 1.00 14.39 438 ASP C C 1
ATOM 2578 O O . ASP C 1 38 ? 0.036 94.466 61.710 1.00 13.31 438 ASP C O 1
ATOM 2583 N N . ALA C 1 39 ? -2.123 93.814 61.581 1.00 12.80 439 ALA C N 1
ATOM 2584 C CA . ALA C 1 39 ? -1.829 92.399 61.392 1.00 13.57 439 ALA C CA 1
ATOM 2585 C C . ALA C 1 39 ? -0.909 92.167 60.196 1.00 14.11 439 ALA C C 1
ATOM 2586 O O . ALA C 1 39 ? -0.078 91.258 60.233 1.00 11.18 439 ALA C O 1
ATOM 2588 N N . ALA C 1 40 ? -1.053 92.952 59.133 1.00 11.78 440 ALA C N 1
ATOM 2589 C CA . ALA C 1 40 ? -0.207 92.731 57.959 1.00 12.44 440 ALA C CA 1
ATOM 2590 C C . ALA C 1 40 ? 1.239 93.064 58.268 1.00 9.80 440 ALA C C 1
ATOM 2591 O O . ALA C 1 40 ? 2.172 92.305 57.961 1.00 10.97 440 ALA C O 1
ATOM 2593 N N . MET C 1 41 ? 1.466 94.208 58.925 1.00 11.34 441 MET C N 1
ATOM 2594 C CA . MET C 1 41 ? 2.857 94.571 59.243 1.00 10.53 441 MET C CA 1
ATOM 2595 C C . MET C 1 41 ? 3.437 93.553 60.215 1.00 9.37 441 MET C C 1
ATOM 2596 O O . MET C 1 41 ? 4.607 93.178 60.047 1.00 15.61 441 MET C O 1
ATOM 2601 N N . HIS C 1 42 ? 2.611 93.122 61.162 1.00 9.58 442 HIS C N 1
ATOM 2602 C CA . HIS C 1 42 ? 3.164 92.198 62.176 1.00 13.42 442 HIS C CA 1
ATOM 2603 C C . HIS C 1 42 ? 3.583 90.888 61.537 1.00 8.17 442 HIS C C 1
ATOM 2604 O O . HIS C 1 42 ? 4.653 90.354 61.810 1.00 11.02 442 HIS C O 1
ATOM 2611 N N . ALA C 1 43 ? 2.722 90.359 60.676 1.00 11.13 443 ALA C N 1
ATOM 2612 C CA . ALA C 1 43 ? 3.031 89.087 60.024 1.00 10.42 443 ALA C CA 1
ATOM 2613 C C . ALA C 1 43 ? 4.293 89.227 59.179 1.00 10.90 443 ALA C C 1
ATOM 2614 O O . ALA C 1 43 ? 5.178 88.373 59.176 1.00 9.68 443 ALA C O 1
ATOM 2616 N N . LEU C 1 44 ? 4.368 90.358 58.466 1.00 9.86 444 LEU C N 1
ATOM 2617 C CA . LEU C 1 44 ? 5.527 90.562 57.599 1.00 8.38 444 LEU C CA 1
ATOM 2618 C C . LEU C 1 44 ? 6.810 90.677 58.419 1.00 8.57 444 LEU C C 1
ATOM 2619 O O . LEU C 1 44 ? 7.847 90.157 57.990 1.00 10.68 444 LEU C O 1
ATOM 2624 N N . THR C 1 45 ? 6.698 91.391 59.537 1.00 10.70 445 THR C N 1
ATOM 2625 C CA . THR C 1 45 ? 7.863 91.584 60.414 1.00 11.57 445 THR C CA 1
ATOM 2626 C C . THR C 1 45 ? 8.341 90.250 60.983 1.00 9.08 445 THR C C 1
ATOM 2627 O O . THR C 1 45 ? 9.526 89.894 60.945 1.00 10.23 445 THR C O 1
ATOM 2631 N N . ASP C 1 46 ? 7.397 89.464 61.495 1.00 8.72 446 ASP C N 1
ATOM 2632 C CA . ASP C 1 46 ? 7.785 88.138 62.003 1.00 7.67 446 ASP C CA 1
ATOM 2633 C C . ASP C 1 46 ? 8.396 87.333 60.873 1.00 7.36 446 ASP C C 1
ATOM 2634 O O . ASP C 1 46 ? 9.388 86.620 61.061 1.00 8.12 446 ASP C O 1
ATOM 2639 N N . ALA C 1 47 ? 7.828 87.435 59.653 1.00 8.24 447 ALA C N 1
ATOM 2640 C CA . ALA C 1 47 ? 8.363 86.605 58.563 1.00 7.38 447 ALA C CA 1
ATOM 2641 C C . ALA C 1 47 ? 9.823 86.951 58.266 1.00 8.20 447 ALA C C 1
ATOM 2642 O O . ALA C 1 47 ? 10.625 86.055 58.043 1.00 8.27 447 ALA C O 1
ATOM 2644 N N . LEU C 1 48 ? 10.141 88.249 58.259 1.00 10.91 448 LEU C N 1
ATOM 2645 C CA . LEU C 1 48 ? 11.506 88.735 58.086 1.00 11.04 448 LEU C CA 1
ATOM 2646 C C . LEU C 1 48 ? 12.449 88.226 59.186 1.00 11.19 448 LEU C C 1
ATOM 2647 O O . LEU C 1 48 ? 13.517 87.679 58.867 1.00 12.18 448 LEU C O 1
ATOM 2652 N N . LEU C 1 49 ? 12.066 88.401 60.445 1.00 10.82 449 LEU C N 1
ATOM 2653 C CA . LEU C 1 49 ? 12.882 87.936 61.573 1.00 8.84 449 LEU C CA 1
ATOM 2654 C C . LEU C 1 49 ? 13.124 86.445 61.465 1.00 9.79 449 LEU C C 1
ATOM 2655 O O . LEU C 1 49 ? 14.229 85.968 61.625 1.00 11.28 449 LEU C O 1
ATOM 2660 N N . SER C 1 50 ? 12.046 85.738 61.163 1.00 8.94 450 SER C N 1
ATOM 2661 C CA . SER C 1 50 ? 12.124 84.282 61.049 1.00 9.96 450 SER C CA 1
ATOM 2662 C C . SER C 1 50 ? 13.099 83.812 59.995 1.00 8.92 450 SER C C 1
ATOM 2663 O O . SER C 1 50 ? 13.830 82.814 60.113 1.00 10.53 450 SER C O 1
ATOM 2666 N N . ALA C 1 51 ? 13.166 84.526 58.863 1.00 9.14 451 ALA C N 1
ATOM 2667 C CA . ALA C 1 51 ? 14.072 84.139 57.785 1.00 10.70 451 ALA C CA 1
ATOM 2668 C C . ALA C 1 51 ? 15.540 84.119 58.203 1.00 13.07 451 ALA C C 1
ATOM 2669 O O . ALA C 1 51 ? 16.414 83.529 57.552 1.00 12.45 451 ALA C O 1
ATOM 2671 N N . TYR C 1 52 ? 15.845 84.791 59.327 1.00 9.38 452 TYR C N 1
ATOM 2672 C CA . TYR C 1 52 ? 17.206 84.790 59.839 1.00 13.40 452 TYR C CA 1
ATOM 2673 C C . TYR C 1 52 ? 17.274 84.228 61.252 1.00 16.77 452 TYR C C 1
ATOM 2674 O O . TYR C 1 52 ? 18.290 84.301 61.959 1.00 15.01 452 TYR C O 1
ATOM 2683 N N . GLY C 1 53 ? 16.212 83.593 61.757 1.00 13.18 453 GLY C N 1
ATOM 2684 C CA . GLY C 1 53 ? 16.341 82.960 63.078 1.00 9.36 453 GLY C CA 1
ATOM 2685 C C . GLY C 1 53 ? 16.412 84.002 64.174 1.00 13.15 453 GLY C C 1
ATOM 2686 O O . GLY C 1 53 ? 16.938 83.728 65.257 1.00 13.97 453 GLY C O 1
ATOM 2687 N N . LEU C 1 54 ? 15.904 85.209 63.940 1.00 10.64 454 LEU C N 1
ATOM 2688 C CA . LEU C 1 54 ? 16.200 86.315 64.865 1.00 11.17 454 LEU C CA 1
ATOM 2689 C C . LEU C 1 54 ? 15.189 86.407 66.004 1.00 14.24 454 LEU C C 1
ATOM 2690 O O . LEU C 1 54 ? 15.325 87.155 66.977 1.00 18.98 454 LEU C O 1
ATOM 2695 N N . GLY C 1 55 ? 14.127 85.627 65.964 1.00 12.33 455 GLY C N 1
ATOM 2696 C CA . GLY C 1 55 ? 13.135 85.615 67.023 1.00 10.12 455 GLY C CA 1
ATOM 2697 C C . GLY C 1 55 ? 11.813 86.075 66.446 1.00 13.53 455 GLY C C 1
ATOM 2698 O O . GLY C 1 55 ? 11.460 85.671 65.332 1.00 12.63 455 GLY C O 1
ATOM 2699 N N . ASP C 1 56 ? 11.105 86.892 67.207 1.00 14.62 456 ASP C N 1
ATOM 2700 C CA . ASP C 1 56 ? 9.806 87.397 66.758 1.00 16.42 456 ASP C CA 1
ATOM 2701 C C . ASP C 1 56 ? 9.508 88.738 67.431 1.00 17.50 456 ASP C C 1
ATOM 2702 O O . ASP C 1 56 ? 10.328 89.239 68.208 1.00 12.79 456 ASP C O 1
ATOM 2707 N N . ILE C 1 57 ? 8.361 89.345 67.126 1.00 15.16 457 ILE C N 1
ATOM 2708 C CA . ILE C 1 57 ? 8.102 90.716 67.574 1.00 13.37 457 ILE C CA 1
ATOM 2709 C C . ILE C 1 57 ? 7.862 90.717 69.073 1.00 19.51 457 ILE C C 1
ATOM 2710 O O . ILE C 1 57 ? 8.177 91.719 69.720 1.00 19.77 457 ILE C O 1
ATOM 2715 N N . GLY C 1 58 ? 7.340 89.602 69.585 1.00 16.75 458 GLY C N 1
ATOM 2716 C CA . GLY C 1 58 ? 7.241 89.495 71.048 1.00 13.07 458 GLY C CA 1
ATOM 2717 C C . GLY C 1 58 ? 8.599 89.502 71.723 1.00 16.70 458 GLY C C 1
ATOM 2718 O O . GLY C 1 58 ? 8.780 90.024 72.821 1.00 17.04 458 GLY C O 1
ATOM 2719 N N . LEU C 1 59 ? 9.636 88.927 71.121 1.00 14.01 459 LEU C N 1
ATOM 2720 C CA . LEU C 1 59 ? 10.966 88.975 71.707 1.00 17.43 459 LEU C CA 1
ATOM 2721 C C . LEU C 1 59 ? 11.625 90.336 71.518 1.00 22.31 459 LEU C C 1
ATOM 2722 O O . LEU C 1 59 ? 12.108 90.911 72.516 1.00 17.58 459 LEU C O 1
ATOM 2727 N N . LEU C 1 60 ? 11.636 90.848 70.287 1.00 14.44 460 LEU C N 1
ATOM 2728 C CA . LEU C 1 60 ? 12.361 92.064 69.952 1.00 12.14 460 LEU C CA 1
ATOM 2729 C C . LEU C 1 60 ? 11.604 93.343 70.251 1.00 13.36 460 LEU C C 1
ATOM 2730 O O . LEU C 1 60 ? 12.204 94.405 70.442 1.00 17.55 460 LEU C O 1
ATOM 2735 N N . PHE C 1 61 ? 10.282 93.313 70.326 1.00 13.61 461 PHE C N 1
ATOM 2736 C CA . PHE C 1 61 ? 9.555 94.552 70.615 1.00 18.09 461 PHE C CA 1
ATOM 2737 C C . PHE C 1 61 ? 8.655 94.387 71.826 1.00 19.00 461 PHE C C 1
ATOM 2738 O O . PHE C 1 61 ? 7.436 94.574 71.779 1.00 24.71 461 PHE C O 1
ATOM 2746 N N . PRO C 1 62 ? 9.201 94.066 72.981 1.00 17.16 462 PRO C N 1
ATOM 2747 C CA . PRO C 1 62 ? 8.318 94.063 74.175 1.00 34.80 462 PRO C CA 1
ATOM 2748 C C . PRO C 1 62 ? 7.996 95.508 74.536 1.00 43.77 462 PRO C C 1
ATOM 2749 O O . PRO C 1 62 ? 8.862 96.393 74.445 1.00 45.36 462 PRO C O 1
ATOM 2753 N N . ASP C 1 63 ? 6.764 95.828 74.925 1.00 50.71 463 ASP C N 1
ATOM 2754 C CA . ASP C 1 63 ? 6.458 97.250 75.143 1.00 58.62 463 ASP C CA 1
ATOM 2755 C C . ASP C 1 63 ? 7.307 97.862 76.248 1.00 59.80 463 ASP C C 1
ATOM 2756 O O . ASP C 1 63 ? 7.626 99.058 76.253 1.00 33.86 463 ASP C O 1
ATOM 2761 N N . THR C 1 64 ? 7.695 97.008 77.200 1.00 57.99 464 THR C N 1
ATOM 2762 C CA . THR C 1 64 ? 8.478 97.486 78.334 1.00 53.47 464 THR C CA 1
ATOM 2763 C C . THR C 1 64 ? 9.736 98.198 77.871 1.00 40.75 464 THR C C 1
ATOM 2764 O O . THR C 1 64 ? 10.218 99.113 78.546 1.00 64.35 464 THR C O 1
ATOM 2768 N N . ASP 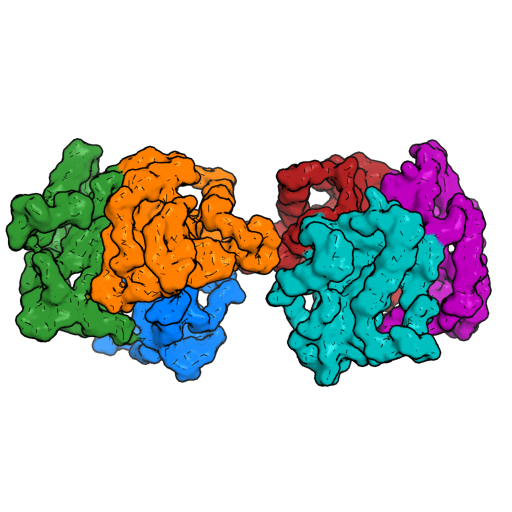C 1 65 ? 10.273 97.827 76.717 1.00 33.26 465 ASP C N 1
ATOM 2769 C CA . ASP C 1 65 ? 11.368 98.686 76.226 1.00 26.90 465 ASP C CA 1
ATOM 2770 C C . ASP C 1 65 ? 10.747 99.990 75.757 1.00 48.17 465 ASP C C 1
ATOM 2771 O O . ASP C 1 65 ? 9.700 100.001 75.102 1.00 65.39 465 ASP C O 1
ATOM 2776 N N . PRO C 1 66 ? 11.360 101.111 76.102 1.00 60.46 466 PRO C N 1
ATOM 2777 C CA . PRO C 1 66 ? 10.787 102.419 75.766 1.00 62.12 466 PRO C CA 1
ATOM 2778 C C . PRO C 1 66 ? 10.526 102.600 74.282 1.00 58.10 466 PRO C C 1
ATOM 2779 O O . PRO C 1 66 ? 9.415 102.898 73.833 1.00 59.77 466 PRO C O 1
ATOM 2783 N N . ARG C 1 67 ? 11.556 102.413 73.463 1.00 56.62 467 ARG C N 1
ATOM 2784 C CA . ARG C 1 67 ? 11.508 102.751 72.046 1.00 61.46 467 ARG C CA 1
ATOM 2785 C C . ARG C 1 67 ? 10.299 102.236 71.264 1.00 67.64 467 ARG C C 1
ATOM 2786 O O . ARG C 1 67 ? 10.068 102.743 70.156 1.00 58.29 467 ARG C O 1
ATOM 2794 N N . TRP C 1 68 ? 9.552 101.286 71.786 1.00 62.83 468 TRP C N 1
ATOM 2795 C CA . TRP C 1 68 ? 8.443 100.552 71.219 1.00 47.02 468 TRP C CA 1
ATOM 2796 C C . TRP C 1 68 ? 7.070 101.005 71.699 1.00 49.28 468 TRP C C 1
ATOM 2797 O O . TRP C 1 68 ? 6.079 100.802 70.981 1.00 35.11 468 TRP C O 1
ATOM 2808 N N . ARG C 1 69 ? 6.990 101.613 72.871 1.00 55.22 469 ARG C N 1
ATOM 2809 C CA . ARG C 1 69 ? 5.749 102.066 73.492 1.00 53.90 469 ARG C CA 1
ATOM 2810 C C . ARG C 1 69 ? 5.078 103.207 72.726 1.00 48.83 469 ARG C C 1
ATOM 2811 O O . ARG C 1 69 ? 5.668 104.281 72.572 1.00 46.33 469 ARG C O 1
ATOM 2819 N N . GLY C 1 70 ? 3.859 102.972 72.263 1.00 46.62 470 GLY C N 1
ATOM 2820 C CA . GLY C 1 70 ? 3.104 103.848 71.400 1.00 49.54 470 GLY C CA 1
ATOM 2821 C C . GLY C 1 70 ? 3.512 103.811 69.939 1.00 50.55 470 GLY C C 1
ATOM 2822 O O . GLY C 1 70 ? 2.860 104.426 69.082 1.00 54.08 470 GLY C O 1
ATOM 2823 N N . GLU C 1 71 ? 4.587 103.114 69.567 1.00 35.58 471 GLU C N 1
ATOM 2824 C CA . GLU C 1 71 ? 5.055 103.156 68.187 1.00 23.90 471 GLU C CA 1
ATOM 2825 C C . GLU C 1 71 ? 4.140 102.432 67.200 1.00 22.43 471 GLU C C 1
ATOM 2826 O O . GLU C 1 71 ? 3.594 101.364 67.453 1.00 24.87 471 GLU C O 1
ATOM 2832 N N . ARG C 1 72 ? 3.978 103.021 66.019 1.00 20.99 472 ARG C N 1
ATOM 2833 C CA . ARG C 1 72 ? 3.290 102.342 64.918 1.00 19.76 472 ARG C CA 1
ATOM 2834 C C . ARG C 1 72 ? 4.190 101.233 64.359 1.00 22.83 472 ARG C C 1
ATOM 2835 O O . ARG C 1 72 ? 5.425 101.225 64.442 1.00 16.75 472 ARG C O 1
ATOM 2843 N N . SER C 1 73 ? 3.559 100.216 63.776 1.00 17.46 473 SER C N 1
ATOM 2844 C CA . SER C 1 73 ? 4.233 98.985 63.395 1.00 17.12 473 SER C CA 1
ATOM 2845 C C . SER C 1 73 ? 5.275 99.171 62.309 1.00 15.75 473 SER C C 1
ATOM 2846 O O . SER C 1 73 ? 6.131 98.275 62.182 1.00 15.69 473 SER C O 1
ATOM 2849 N N . GLU C 1 74 ? 5.281 100.246 61.512 1.00 15.92 474 GLU C N 1
ATOM 2850 C CA . GLU C 1 74 ? 6.366 100.375 60.529 1.00 14.15 474 GLU C CA 1
ATOM 2851 C C . GLU C 1 74 ? 7.725 100.495 61.214 1.00 14.92 474 GLU C C 1
ATOM 2852 O O . GLU C 1 74 ? 8.797 100.228 60.643 1.00 16.69 474 GLU C O 1
ATOM 2858 N N . VAL C 1 75 ? 7.702 100.922 62.484 1.00 19.55 475 VAL C N 1
ATOM 2859 C CA . VAL C 1 75 ? 9.000 100.998 63.180 1.00 16.64 475 VAL C CA 1
ATOM 2860 C C . VAL C 1 75 ? 9.549 99.589 63.400 1.00 14.33 475 VAL C C 1
ATOM 2861 O O . VAL C 1 75 ? 10.743 99.364 63.205 1.00 18.70 475 VAL C O 1
ATOM 2865 N N . PHE C 1 76 ? 8.683 98.650 63.769 1.00 16.90 476 PHE C N 1
ATOM 2866 C CA . PHE C 1 76 ? 9.124 97.260 63.945 1.00 13.23 476 PHE C CA 1
ATOM 2867 C C . PHE C 1 76 ? 9.577 96.630 62.640 1.00 14.37 476 PHE C C 1
ATOM 2868 O O . PHE C 1 76 ? 10.595 95.934 62.593 1.00 13.71 476 PHE C O 1
ATOM 2876 N N . LEU C 1 77 ? 8.809 96.872 61.566 1.00 12.70 477 LEU C N 1
ATOM 2877 C CA . LEU C 1 77 ? 9.167 96.373 60.239 1.00 12.87 477 LEU C CA 1
ATOM 2878 C C . LEU C 1 77 ? 10.515 96.916 59.802 1.00 12.23 477 LEU C C 1
ATOM 2879 O O . LEU C 1 77 ? 11.398 96.227 59.271 1.00 12.94 477 LEU C O 1
ATOM 2884 N N . ARG C 1 78 ? 10.723 98.226 59.995 1.00 12.69 478 ARG C N 1
ATOM 2885 C CA . ARG C 1 78 ? 11.971 98.744 59.442 1.00 12.73 478 ARG C CA 1
ATOM 2886 C C . ARG C 1 78 ? 13.159 98.308 60.282 1.00 13.29 478 ARG C C 1
ATOM 2887 O O . ARG C 1 78 ? 14.285 98.169 59.784 1.00 19.24 478 ARG C O 1
ATOM 2895 N N . GLU C 1 79 ? 12.929 98.048 61.559 1.00 11.21 479 GLU C N 1
ATOM 2896 C CA . GLU C 1 79 ? 14.053 97.513 62.356 1.00 9.83 479 GLU C CA 1
ATOM 2897 C C . GLU C 1 79 ? 14.350 96.071 61.972 1.00 14.54 479 GLU C C 1
ATOM 2898 O O . GLU C 1 79 ? 15.508 95.614 61.918 1.00 17.41 479 GLU C O 1
ATOM 2904 N N . ALA C 1 80 ? 13.338 95.256 61.669 1.00 1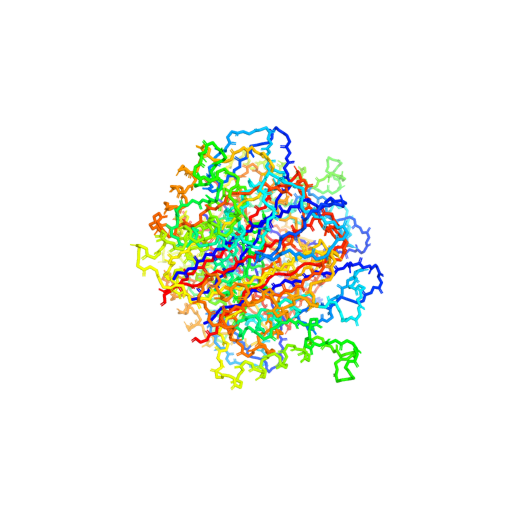1.80 480 ALA C N 1
ATOM 2905 C CA . ALA C 1 80 ? 13.633 93.908 61.156 1.00 10.51 480 ALA C CA 1
ATOM 2906 C C . ALA C 1 80 ? 14.365 94.008 59.827 1.00 14.62 480 ALA C C 1
ATOM 2907 O O . ALA C 1 80 ? 15.327 93.285 59.589 1.00 12.34 480 ALA C O 1
ATOM 2909 N N . MET C 1 81 ? 13.933 94.922 58.946 1.00 12.54 481 MET C N 1
ATOM 2910 C CA . MET C 1 81 ? 14.669 95.154 57.695 1.00 10.74 481 MET C CA 1
ATOM 2911 C C . MET C 1 81 ? 16.103 95.537 58.029 1.00 12.60 481 MET C C 1
ATOM 2912 O O . MET C 1 81 ? 17.028 94.996 57.418 1.00 12.04 481 MET C O 1
ATOM 2917 N N . ARG C 1 82 ? 16.340 96.435 59.002 1.00 14.49 482 ARG C N 1
ATOM 2918 C CA . ARG C 1 82 ? 17.743 96.791 59.325 1.00 11.05 482 ARG C CA 1
ATOM 2919 C C . ARG C 1 82 ? 18.516 95.568 59.791 1.00 10.70 482 ARG C C 1
ATOM 2920 O O . ARG C 1 82 ? 19.660 95.347 59.392 1.00 14.79 482 ARG C O 1
ATOM 2928 N N . LEU C 1 83 ? 17.910 94.730 60.634 1.00 11.65 483 LEU C N 1
ATOM 2929 C CA . LEU C 1 83 ? 18.613 93.541 61.113 1.00 11.64 483 LEU C CA 1
ATOM 2930 C C . LEU C 1 83 ? 18.940 92.548 60.022 1.00 14.76 483 LEU C C 1
ATOM 2931 O O . LEU C 1 83 ? 20.044 92.011 59.971 1.00 13.03 483 LEU C O 1
ATOM 2936 N N . VAL C 1 84 ? 18.015 92.231 59.105 1.00 11.04 484 VAL C N 1
ATOM 2937 C CA . VAL C 1 84 ? 18.382 91.212 58.118 1.00 7.57 484 VAL C CA 1
ATOM 2938 C C . VAL C 1 84 ? 19.350 91.774 57.072 1.00 12.41 484 VAL C C 1
ATOM 2939 O O . VAL C 1 84 ? 20.249 91.048 56.641 1.00 14.38 484 VAL C O 1
ATOM 2943 N N . GLU C 1 85 ? 19.210 93.036 56.680 1.00 13.58 485 GLU C N 1
ATOM 2944 C CA . GLU C 1 85 ? 20.115 93.738 55.784 1.00 10.07 485 GLU C CA 1
ATOM 2945 C C . GLU C 1 85 ? 21.533 93.729 56.334 1.00 11.58 485 GLU C C 1
ATOM 2946 O O . GLU C 1 85 ? 22.492 93.510 55.595 1.00 14.73 485 GLU C O 1
ATOM 2952 N N . ALA C 1 86 ? 21.664 93.936 57.639 1.00 13.38 486 ALA C N 1
ATOM 2953 C CA . ALA C 1 86 ? 23.000 93.878 58.240 1.00 15.41 486 ALA C CA 1
ATOM 2954 C C . ALA C 1 86 ? 23.584 92.476 58.154 1.00 18.56 486 ALA C C 1
ATOM 2955 O O . ALA C 1 86 ? 24.785 92.262 58.313 1.00 19.25 486 ALA C O 1
ATOM 2957 N N . ARG C 1 87 ? 22.736 91.477 57.905 1.00 13.73 487 ARG C N 1
ATOM 2958 C CA . ARG C 1 87 ? 23.227 90.109 57.799 1.00 16.59 487 ARG C CA 1
ATOM 2959 C C . ARG C 1 87 ? 23.375 89.702 56.342 1.00 19.11 487 ARG C C 1
ATOM 2960 O O . ARG C 1 87 ? 23.587 88.522 56.052 1.00 19.21 487 ARG C O 1
ATOM 2968 N N . GLY C 1 88 ? 23.272 90.690 55.443 1.00 14.58 488 GLY C N 1
ATOM 2969 C CA . GLY C 1 88 ? 23.502 90.411 54.037 1.00 17.53 488 GLY C CA 1
ATOM 2970 C C . GLY C 1 88 ? 22.225 90.126 53.270 1.00 23.27 488 GLY C C 1
ATOM 2971 O O . GLY C 1 88 ? 22.336 89.811 52.082 1.00 23.40 488 GLY C O 1
ATOM 2972 N N . ALA C 1 89 ? 21.044 90.226 53.899 1.00 16.36 489 ALA C N 1
ATOM 2973 C CA . ALA C 1 89 ? 19.817 89.936 53.165 1.00 13.71 489 ALA C CA 1
ATOM 2974 C C . ALA C 1 89 ? 19.500 90.967 52.079 1.00 16.15 489 ALA C C 1
ATOM 2975 O O . ALA C 1 89 ? 19.672 92.169 52.253 1.00 16.00 489 ALA C O 1
ATOM 2977 N N . LYS C 1 90 ? 18.988 90.432 50.961 1.00 15.01 490 LYS C N 1
ATOM 2978 C CA . LYS C 1 90 ? 18.367 91.296 49.959 1.00 14.58 490 LYS C CA 1
ATOM 2979 C C . LYS C 1 90 ? 16.943 90.753 49.764 1.00 10.33 490 LYS C C 1
ATOM 2980 O O . LYS C 1 90 ? 16.782 89.729 49.108 1.00 18.03 490 LYS C O 1
ATOM 2986 N N . LEU C 1 91 ? 16.007 91.468 50.374 1.00 10.81 491 LEU C N 1
ATOM 2987 C CA . LEU C 1 91 ? 14.599 91.087 50.268 1.00 13.92 491 LEU C CA 1
ATOM 2988 C C . LEU C 1 91 ? 14.142 91.060 48.813 1.00 16.75 491 LEU C C 1
ATOM 2989 O O . LEU C 1 91 ? 14.343 92.011 48.051 1.00 17.12 491 LEU C O 1
ATOM 2994 N N . LEU C 1 92 ? 13.515 89.958 48.389 1.00 9.21 492 LEU C N 1
ATOM 2995 C CA . LEU C 1 92 ? 13.087 89.925 46.994 1.00 12.29 492 LEU C CA 1
ATOM 2996 C C . LEU C 1 92 ? 11.585 89.977 46.816 1.00 12.04 492 LEU C C 1
ATOM 2997 O O . LEU C 1 92 ? 11.082 90.428 45.797 1.00 12.05 492 LEU C O 1
ATOM 3002 N N . GLN C 1 93 ? 10.810 89.511 47.794 1.00 11.10 493 GLN C N 1
ATOM 3003 C CA . GLN C 1 93 ? 9.381 89.336 47.583 1.00 11.63 493 GLN C CA 1
ATOM 3004 C C . GLN C 1 93 ? 8.626 89.129 48.887 1.00 9.89 493 GLN C C 1
ATOM 3005 O O . GLN C 1 93 ? 9.146 88.496 49.814 1.00 10.07 493 GLN C O 1
ATOM 3011 N N . ALA C 1 94 ? 7.392 89.628 48.919 1.00 8.17 494 ALA C N 1
ATOM 3012 C CA . ALA C 1 94 ? 6.506 89.371 50.049 1.00 8.16 494 ALA C CA 1
ATOM 3013 C C . ALA C 1 94 ? 5.113 89.012 49.526 1.00 10.00 494 ALA C C 1
ATOM 3014 O O . ALA C 1 94 ? 4.571 89.729 48.683 1.00 11.67 494 ALA C O 1
ATOM 3016 N N . SER C 1 95 ? 4.570 87.913 50.042 1.00 7.70 495 SER C N 1
ATOM 3017 C CA . SER C 1 95 ? 3.259 87.454 49.566 1.00 8.36 495 SER C CA 1
ATOM 3018 C C . SER C 1 95 ? 2.417 87.209 50.802 1.00 13.41 495 SER C C 1
ATOM 3019 O O . SER C 1 95 ? 2.875 86.404 51.633 1.00 13.01 495 SER C O 1
ATOM 3022 N N . LEU C 1 96 ? 1.277 87.874 50.908 1.00 8.63 496 LEU C N 1
ATOM 3023 C CA . LEU C 1 96 ? 0.510 87.699 52.153 1.00 10.52 496 LEU C CA 1
ATOM 3024 C C . LEU C 1 96 ? -0.995 87.756 51.909 1.00 10.79 496 LEU C C 1
ATOM 3025 O O . LEU C 1 96 ? -1.434 88.327 50.919 1.00 8.85 496 LEU C O 1
ATOM 3030 N N . VAL C 1 97 ? -1.737 87.149 52.832 1.00 10.19 497 VAL C N 1
ATOM 3031 C CA . VAL C 1 97 ? -3.194 87.096 52.739 1.00 9.77 497 VAL C CA 1
ATOM 3032 C C . VAL C 1 97 ? -3.793 87.796 53.949 1.00 10.33 497 VAL C C 1
ATOM 3033 O O . VAL C 1 97 ? -3.412 87.441 55.067 1.00 10.69 497 VAL C O 1
ATOM 3037 N N . LEU C 1 98 ? -4.694 88.745 53.720 1.00 8.89 498 LEU C N 1
ATOM 3038 C CA . LEU C 1 98 ? -5.398 89.333 54.849 1.00 11.82 498 LEU C CA 1
ATOM 3039 C C . LEU C 1 98 ? -6.814 88.761 54.894 1.00 13.37 498 LEU C C 1
ATOM 3040 O O . LEU C 1 98 ? -7.439 88.739 53.820 1.00 13.24 498 LEU C O 1
ATOM 3045 N N . THR C 1 99 ? -7.262 88.352 56.066 1.00 9.86 499 THR C N 1
ATOM 3046 C CA . THR C 1 99 ? -8.618 87.851 56.242 1.00 12.05 499 THR C CA 1
ATOM 3047 C C . THR C 1 99 ? -9.396 88.672 57.263 1.00 14.33 499 THR C C 1
ATOM 3048 O O . THR C 1 99 ? -8.945 88.861 58.386 1.00 12.83 499 THR C O 1
ATOM 3052 N N . LEU C 1 100 ? -10.560 89.134 56.819 1.00 12.63 500 LEU C N 1
ATOM 3053 C CA . LEU C 1 100 ? -11.507 89.826 57.698 1.00 16.57 500 LEU C CA 1
ATOM 3054 C C . LEU C 1 100 ? -12.828 90.048 56.962 1.00 20.26 500 LEU C C 1
ATOM 3055 O O . LEU C 1 100 ? -12.860 90.234 55.735 1.00 18.75 500 LEU C O 1
ATOM 3060 N N . ASP C 1 101 ? -13.907 90.011 57.734 1.00 15.96 501 ASP C N 1
ATOM 3061 C CA . ASP C 1 101 ? -15.235 90.045 57.115 1.00 17.67 501 ASP C CA 1
ATOM 3062 C C . ASP C 1 101 ? -15.621 91.471 56.764 1.00 23.86 501 ASP C C 1
ATOM 3063 O O . ASP C 1 101 ? -16.378 91.706 55.817 1.00 32.19 501 ASP C O 1
ATOM 3068 N N . ARG C 1 102 ? -15.099 92.448 57.514 1.00 28.20 502 ARG C N 1
ATOM 3069 C CA . ARG C 1 102 ? -15.389 93.849 57.189 1.00 23.33 502 ARG C CA 1
ATOM 3070 C C . ARG C 1 102 ? -14.308 94.755 57.750 1.00 20.56 502 ARG C C 1
ATOM 3071 O O . ARG C 1 102 ? -13.714 94.415 58.781 1.00 19.67 502 ARG C O 1
ATOM 3079 N N . PRO C 1 103 ? -14.040 95.887 57.111 1.00 23.68 503 PRO C N 1
ATOM 3080 C CA . PRO C 1 103 ? -14.642 96.284 55.846 1.00 19.13 503 PRO C CA 1
ATOM 3081 C C . PRO C 1 103 ? -13.985 95.601 54.646 1.00 15.84 503 PRO C C 1
ATOM 3082 O O . PRO C 1 103 ? -13.004 94.878 54.791 1.00 22.57 503 PRO C O 1
ATOM 3086 N N . LYS C 1 104 ? -14.555 95.851 53.472 1.00 21.59 504 LYS C N 1
ATOM 3087 C CA . LYS C 1 104 ? -14.023 95.328 52.222 1.00 20.19 504 LYS C CA 1
ATOM 3088 C C . LYS C 1 104 ? -12.691 96.017 51.940 1.00 21.69 504 LYS C C 1
ATOM 3089 O O . LYS C 1 104 ? -12.597 97.245 52.088 1.00 18.97 504 LYS C O 1
ATOM 3095 N N . LEU C 1 105 ? -11.679 95.254 51.529 1.00 12.48 505 LEU C N 1
ATOM 3096 C CA . LEU C 1 105 ? -10.373 95.887 51.307 1.00 11.07 505 LEU C CA 1
ATOM 3097 C C . LEU C 1 105 ? -10.130 96.171 49.826 1.00 10.46 505 LEU C C 1
ATOM 3098 O O . LEU C 1 105 ? -9.252 96.962 49.477 1.00 10.88 505 LEU C O 1
ATOM 3103 N N . GLY C 1 106 ? -10.951 95.520 49.009 1.00 16.30 506 GLY C N 1
ATOM 3104 C CA . GLY C 1 106 ? -10.903 95.718 47.571 1.00 13.34 506 GLY C CA 1
ATOM 3105 C C . GLY C 1 106 ? -10.756 97.169 47.155 1.00 14.25 506 GLY C C 1
ATOM 3106 O O . GLY C 1 106 ? -9.882 97.498 46.333 1.00 17.74 506 GLY C O 1
ATOM 3107 N N . PRO C 1 107 ? -11.569 98.063 47.671 1.00 12.69 507 PRO C N 1
ATOM 3108 C CA . PRO C 1 107 ? -11.444 99.460 47.216 1.00 16.12 507 PRO C CA 1
ATOM 3109 C C . PRO C 1 107 ? -10.122 100.076 47.616 1.00 16.27 507 PRO C C 1
ATOM 3110 O O . PRO C 1 107 ? -9.777 101.112 47.066 1.00 21.49 507 PRO C O 1
ATOM 3114 N N . HIS C 1 108 ? -9.387 99.465 48.524 1.00 13.25 508 HIS C N 1
ATOM 3115 C CA . HIS C 1 108 ? -8.152 100.065 48.990 1.00 11.63 508 HIS C CA 1
ATOM 3116 C C . HIS C 1 108 ? -6.935 99.340 48.460 1.00 13.52 508 HIS C C 1
ATOM 3117 O O . HIS C 1 108 ? -5.820 99.559 48.968 1.00 12.58 508 HIS C O 1
ATOM 3124 N N . ARG C 1 109 ? -7.177 98.479 47.464 1.00 11.64 509 ARG C N 1
ATOM 3125 C CA . ARG C 1 109 ? -6.087 97.666 46.955 1.00 8.63 509 ARG C CA 1
ATOM 3126 C C . ARG C 1 109 ? -4.878 98.499 46.555 1.00 12.06 509 ARG C C 1
ATOM 3127 O O . ARG C 1 109 ? -3.747 98.182 46.927 1.00 14.24 509 ARG C O 1
ATOM 3135 N N . LYS C 1 110 ? -5.065 99.548 45.753 1.00 13.08 510 LYS C N 1
ATOM 3136 C CA . LYS C 1 110 ? -3.915 100.261 45.211 1.00 9.94 510 LYS C CA 1
ATOM 3137 C C . LYS C 1 110 ? -3.062 100.863 46.327 1.00 8.06 510 LYS C C 1
ATOM 3138 O O . LYS C 1 110 ? -1.832 100.744 46.316 1.00 12.71 510 LYS C O 1
ATOM 3144 N N . ALA C 1 111 ? -3.765 101.496 47.261 1.00 10.02 511 ALA C N 1
ATOM 3145 C CA . ALA C 1 111 ? -3.098 102.142 48.392 1.00 13.16 511 ALA C CA 1
ATOM 3146 C C . ALA C 1 111 ? -2.331 101.158 49.270 1.00 13.49 511 ALA C C 1
ATOM 3147 O O . ALA C 1 111 ? -1.200 101.394 49.724 1.00 12.54 511 ALA C O 1
ATOM 3149 N N . LEU C 1 112 ? -2.949 100.015 49.534 1.00 12.55 512 LEU C N 1
ATOM 3150 C CA . LEU C 1 112 ? -2.314 99.022 50.400 1.00 10.48 512 LEU C CA 1
ATOM 3151 C C . LEU C 1 112 ? -1.064 98.476 49.745 1.00 10.68 512 LEU C C 1
ATOM 3152 O O . LEU C 1 112 ? -0.032 98.326 50.419 1.00 12.44 512 LEU C O 1
ATOM 3157 N N . VAL C 1 113 ? -1.115 98.159 48.444 1.00 9.07 513 VAL C N 1
ATOM 3158 C CA . VAL C 1 113 ? 0.080 97.635 47.766 1.00 11.99 513 VAL C CA 1
ATOM 3159 C C . VAL C 1 113 ? 1.159 98.705 47.670 1.00 13.21 513 VAL C C 1
ATOM 3160 O O . VAL C 1 113 ? 2.344 98.451 47.931 1.00 16.51 513 VAL C O 1
ATOM 3164 N N . ASP C 1 114 ? 0.741 99.920 47.317 1.00 9.71 514 ASP C N 1
ATOM 3165 C CA . ASP C 1 114 ? 1.665 101.030 47.233 1.00 9.68 514 ASP C CA 1
ATOM 3166 C C . ASP C 1 114 ? 2.413 101.202 48.553 1.00 12.50 514 ASP C C 1
ATOM 3167 O O . ASP C 1 114 ? 3.619 101.456 48.567 1.00 17.94 514 ASP C O 1
ATOM 3172 N N . SER C 1 115 ? 1.687 101.079 49.658 1.00 12.80 515 SER C N 1
ATOM 3173 C CA . SER C 1 115 ? 2.325 101.329 50.967 1.00 12.89 515 SER C CA 1
ATOM 3174 C C . SER C 1 115 ? 3.327 100.224 51.265 1.00 15.85 515 SER C C 1
ATOM 3175 O O . SER C 1 115 ? 4.457 100.456 51.689 1.00 14.36 515 SER C O 1
ATOM 3178 N N . LEU C 1 116 ? 2.936 98.959 51.041 1.00 10.53 516 LEU C N 1
ATOM 3179 C CA . LEU C 1 116 ? 3.880 97.871 51.269 1.00 9.94 516 LEU C CA 1
ATOM 3180 C C . LEU C 1 116 ? 5.074 97.988 50.333 1.00 14.27 516 LEU C C 1
ATOM 3181 O O . LEU C 1 116 ? 6.194 97.696 50.754 1.00 13.32 516 LEU C O 1
ATOM 3186 N N . SER C 1 117 ? 4.816 98.414 49.097 1.00 12.01 517 SER C N 1
ATOM 3187 C CA . SER C 1 117 ? 5.912 98.561 48.145 1.00 10.59 517 SER C CA 1
ATOM 3188 C C . SER C 1 117 ? 6.929 99.574 48.657 1.00 13.73 517 SER C C 1
ATOM 3189 O O . SER C 1 117 ? 8.145 99.373 48.621 1.00 16.12 517 SER C O 1
ATOM 3192 N N . ARG C 1 118 ? 6.402 100.681 49.169 1.00 13.77 518 ARG C N 1
ATOM 3193 C CA . ARG C 1 118 ? 7.310 101.731 49.629 1.00 12.57 518 ARG C CA 1
ATOM 3194 C C . ARG C 1 118 ? 8.027 101.381 50.922 1.00 19.78 518 ARG C C 1
ATOM 3195 O O . ARG C 1 118 ? 9.225 101.638 51.055 1.00 16.91 518 ARG C O 1
ATOM 3203 N N . LEU C 1 119 ? 7.321 100.810 51.885 1.00 14.88 519 LEU C N 1
ATOM 3204 C CA . LEU C 1 119 ? 7.880 100.350 53.156 1.00 16.98 519 LEU C CA 1
ATOM 3205 C C . LEU C 1 119 ? 8.964 99.292 52.968 1.00 18.40 519 LEU C C 1
ATOM 3206 O O . LEU C 1 119 ? 10.023 99.359 53.619 1.00 17.33 519 LEU C O 1
ATOM 3211 N N . MET C 1 120 ? 8.753 98.280 52.119 1.00 13.67 520 MET C N 1
ATOM 3212 C CA . MET C 1 120 ? 9.713 97.178 51.985 1.00 15.85 520 MET C CA 1
ATOM 3213 C C . MET C 1 120 ? 10.666 97.410 50.820 1.00 13.35 520 MET C C 1
ATOM 3214 O O . MET C 1 120 ? 11.575 96.635 50.530 1.00 16.15 520 MET C O 1
ATOM 3219 N N . ARG C 1 121 ? 10.498 98.521 50.102 1.00 12.04 521 ARG C N 1
ATOM 3220 C CA . ARG C 1 121 ? 11.365 98.871 48.994 1.00 10.15 521 ARG C CA 1
ATOM 3221 C C . ARG C 1 121 ? 11.385 97.771 47.936 1.00 18.73 521 ARG C C 1
ATOM 3222 O O . ARG C 1 121 ? 12.446 97.400 47.421 1.00 18.65 521 ARG C O 1
ATOM 3230 N N . LEU C 1 122 ? 10.186 97.281 47.602 1.00 15.82 522 LEU C N 1
ATOM 3231 C CA . LEU C 1 122 ? 10.021 96.265 46.575 1.00 11.26 522 LEU C CA 1
ATOM 3232 C C . LEU C 1 122 ? 9.174 96.745 45.405 1.00 12.71 522 LEU C C 1
ATOM 3233 O O . LEU C 1 122 ? 8.273 97.537 45.679 1.00 14.94 522 LEU C O 1
ATOM 3238 N N . PRO C 1 123 ? 9.450 96.272 44.202 1.00 12.75 523 PRO C N 1
ATOM 3239 C CA . PRO C 1 123 ? 8.634 96.681 43.053 1.00 15.42 523 PRO C CA 1
ATOM 3240 C C . PRO C 1 123 ? 7.233 96.107 43.215 1.00 13.26 523 PRO C C 1
ATOM 3241 O O . PRO C 1 123 ? 7.085 95.068 43.857 1.00 14.36 523 PRO C O 1
ATOM 3245 N N . GLN C 1 124 ? 6.234 96.761 42.639 1.00 11.92 524 GLN C N 1
ATOM 3246 C CA . GLN C 1 124 ? 4.849 96.356 42.887 1.00 13.12 524 GLN C CA 1
ATOM 3247 C C . GLN C 1 124 ? 4.547 94.920 42.487 1.00 14.46 524 GLN C C 1
ATOM 3248 O O . GLN C 1 124 ? 3.644 94.292 43.075 1.00 17.51 524 GLN C O 1
ATOM 3254 N N . ASP C 1 125 ? 5.269 94.405 41.495 1.00 11.67 525 ASP C N 1
ATOM 3255 C CA . ASP C 1 125 ? 5.001 93.029 41.076 1.00 11.81 525 ASP C CA 1
ATOM 3256 C C . ASP C 1 125 ? 5.557 92.027 42.090 1.00 11.74 525 ASP C C 1
ATOM 3257 O O . ASP C 1 125 ? 5.338 90.832 41.902 1.00 14.30 525 ASP C O 1
ATOM 3262 N N . ARG C 1 126 ? 6.269 92.488 43.116 1.00 9.88 526 ARG C N 1
ATOM 3263 C CA . ARG C 1 126 ? 6.883 91.605 44.113 1.00 10.06 526 ARG C CA 1
ATOM 3264 C C . ARG C 1 126 ? 6.212 91.754 45.474 1.00 11.42 526 ARG C C 1
ATOM 3265 O O . ARG C 1 126 ? 6.660 91.285 46.523 1.00 12.00 526 ARG C O 1
ATOM 3273 N N . ILE C 1 127 ? 5.094 92.466 45.452 1.00 8.33 527 ILE C N 1
ATOM 3274 C CA . ILE C 1 127 ? 4.181 92.560 46.582 1.00 6.65 527 ILE C CA 1
ATOM 3275 C C . ILE C 1 127 ? 2.938 91.764 46.184 1.00 16.24 527 ILE C C 1
ATOM 3276 O O . ILE C 1 127 ? 2.166 92.159 45.293 1.00 14.66 527 ILE C O 1
ATOM 3281 N N . GLY C 1 128 ? 2.784 90.603 46.808 1.00 10.07 528 GLY C N 1
ATOM 3282 C CA . GLY C 1 128 ? 1.619 89.770 46.474 1.00 9.38 528 GLY C CA 1
ATOM 3283 C C . GLY C 1 128 ? 0.597 89.847 47.592 1.00 9.80 528 GLY C C 1
ATOM 3284 O O . GLY C 1 128 ? 0.721 89.122 48.589 1.00 13.38 528 GLY C O 1
ATOM 3285 N N . LEU C 1 129 ? -0.391 90.726 47.464 1.00 9.97 529 LEU C N 1
ATOM 3286 C CA . LEU C 1 129 ? -1.375 90.919 48.523 1.00 8.67 529 LEU C CA 1
ATOM 3287 C C . LEU C 1 129 ? -2.720 90.388 48.057 1.00 11.50 529 LEU C C 1
ATOM 3288 O O . LEU C 1 129 ? -3.157 90.781 46.980 1.00 11.14 529 LEU C O 1
ATOM 3293 N N . THR C 1 130 ? -3.353 89.517 48.833 1.00 11.02 530 THR C N 1
ATOM 3294 C CA . THR C 1 130 ? -4.691 89.044 48.477 1.00 8.53 530 THR C CA 1
ATOM 3295 C C . THR C 1 130 ? -5.617 89.200 49.674 1.00 9.95 530 THR C C 1
ATOM 3296 O O . THR C 1 130 ? -5.228 89.154 50.854 1.00 10.97 530 THR C O 1
ATOM 3300 N N . PHE C 1 131 ? -6.909 89.407 49.407 1.00 9.71 531 PHE C N 1
ATOM 3301 C CA . PHE C 1 131 ? -7.869 89.646 50.478 1.00 11.15 531 PHE C CA 1
ATOM 3302 C C . PHE C 1 131 ? -8.914 88.536 50.564 1.00 15.49 531 PHE C C 1
ATOM 3303 O O . PHE C 1 131 ? -9.391 88.110 49.505 1.00 16.21 531 PHE C O 1
ATOM 3311 N N . LYS C 1 132 ? -9.278 88.106 51.754 1.00 11.26 532 LYS C N 1
ATOM 3312 C CA . LYS C 1 132 ? -10.330 87.114 51.942 1.00 11.91 532 LYS C CA 1
ATOM 3313 C C . LYS C 1 132 ? -11.276 87.557 53.057 1.00 12.31 532 LYS C C 1
ATOM 3314 O O . LYS C 1 132 ? -10.850 88.365 53.893 1.00 11.64 532 LYS C O 1
ATOM 3320 N N . THR C 1 133 ? -12.515 87.070 53.090 1.00 16.99 533 THR C N 1
ATOM 3321 C CA . THR C 1 133 ? -13.354 87.109 54.283 1.00 19.79 533 THR C CA 1
ATOM 3322 C C . THR C 1 133 ? -13.212 85.749 54.990 1.00 19.95 533 THR C C 1
ATOM 3323 O O . THR C 1 133 ? -12.727 84.840 54.326 1.00 16.58 533 THR C O 1
ATOM 3327 N N . SER C 1 134 ? -13.635 85.659 56.239 1.00 16.87 534 SER C N 1
ATOM 3328 C CA . SER C 1 134 ? -13.554 84.405 56.982 1.00 22.16 534 SER C CA 1
ATOM 3329 C C . SER C 1 134 ? -14.754 83.506 56.748 1.00 18.74 534 SER C C 1
ATOM 3330 O O . SER C 1 134 ? -14.824 82.430 57.341 1.00 21.00 534 SER C O 1
ATOM 3333 N N . GLU C 1 135 ? -15.700 83.932 55.916 1.00 16.64 535 GLU C N 1
ATOM 3334 C CA . GLU C 1 135 ? -16.870 83.066 55.695 1.00 22.58 535 GLU C CA 1
ATOM 3335 C C . GLU C 1 135 ? -17.585 82.703 56.989 1.00 20.69 535 GLU C C 1
ATOM 3336 O O . GLU C 1 135 ? -18.156 81.622 57.156 1.00 23.32 535 GLU C O 1
ATOM 3342 N N . GLY C 1 136 ? -17.533 83.635 57.936 1.00 19.23 536 GLY C N 1
ATOM 3343 C CA . GLY C 1 136 ? -18.142 83.454 59.237 1.00 18.75 536 GLY C CA 1
ATOM 3344 C C . GLY C 1 136 ? -17.275 82.642 60.171 1.00 24.82 536 GLY C C 1
ATOM 3345 O O . GLY C 1 136 ? -17.671 82.394 61.311 1.00 34.84 536 GLY C O 1
ATOM 3346 N N . LEU C 1 137 ? -16.094 82.222 59.746 1.00 24.59 537 LEU C N 1
ATOM 3347 C CA . LEU C 1 137 ? -15.162 81.546 60.641 1.00 26.02 537 LEU C CA 1
ATOM 3348 C C . LEU C 1 137 ? -14.645 82.488 61.709 1.00 24.19 537 LEU C C 1
ATOM 3349 O O . LEU C 1 137 ? -14.396 82.132 62.866 1.00 41.01 537 LEU C O 1
ATOM 3354 N N . ALA C 1 138 ? -14.438 83.759 61.355 1.00 23.68 538 ALA C N 1
ATOM 3355 C CA . ALA C 1 138 ? -13.815 84.637 62.353 1.00 20.94 538 ALA C CA 1
ATOM 3356 C C . ALA C 1 138 ? -14.252 86.075 62.110 1.00 25.49 538 ALA C C 1
ATOM 3357 O O . ALA C 1 138 ? -13.441 86.883 61.666 1.00 22.44 538 ALA C O 1
ATOM 3359 N N . PRO C 1 139 ? -15.520 86.345 62.405 1.00 21.41 539 PRO C N 1
ATOM 3360 C CA . PRO C 1 139 ? -16.146 87.621 62.088 1.00 19.84 539 PRO C CA 1
ATOM 3361 C C . PRO C 1 139 ? -15.636 88.736 62.964 1.00 24.70 539 PRO C C 1
ATOM 3362 O O . PRO C 1 139 ? -15.893 89.923 62.765 1.00 33.37 539 PRO C O 1
ATOM 3366 N N . SER C 1 140 ? -14.871 88.377 64.010 1.00 23.10 540 SER C N 1
ATOM 3367 C CA . SER C 1 140 ? -14.508 89.518 64.856 1.00 29.05 540 SER C CA 1
ATOM 3368 C C . SER C 1 140 ? -13.010 89.690 64.953 1.00 27.27 540 SER C C 1
ATOM 3369 O O . SER C 1 140 ? -12.487 90.363 65.845 1.00 24.67 540 SER C O 1
ATOM 3372 N N . HIS C 1 141 ? -12.298 89.070 64.001 1.00 24.81 541 HIS C N 1
ATOM 3373 C CA . HIS C 1 141 ? -10.849 89.228 63.990 1.00 16.92 541 HIS C CA 1
ATOM 3374 C C . HIS C 1 141 ? -10.340 89.677 62.623 1.00 17.89 541 HIS C C 1
ATOM 3375 O O . HIS C 1 141 ? -10.932 89.407 61.587 1.00 17.27 541 HIS C O 1
ATOM 3382 N N . VAL C 1 142 ? -9.195 90.341 62.659 1.00 13.74 542 VAL C N 1
ATOM 3383 C CA . VAL C 1 142 ? -8.435 90.421 61.399 1.00 14.72 542 VAL C CA 1
ATOM 3384 C C . VAL C 1 142 ? -7.272 89.434 61.491 1.00 14.85 542 VAL C C 1
ATOM 3385 O O . VAL C 1 142 ? -6.708 89.261 62.581 1.00 15.07 542 VAL C O 1
ATOM 3389 N N . GLN C 1 143 ? -6.930 88.792 60.377 1.00 14.52 543 GLN C N 1
ATOM 3390 C CA . GLN C 1 143 ? -5.854 87.811 60.346 1.00 13.83 543 GLN C CA 1
ATOM 3391 C C . GLN C 1 143 ? -4.930 88.075 59.167 1.00 11.82 543 GLN C C 1
ATOM 3392 O O . GLN C 1 143 ? -5.402 88.525 58.118 1.00 13.72 543 GLN C O 1
ATOM 3398 N N . ALA C 1 144 ? -3.652 87.772 59.386 1.00 8.82 544 ALA C N 1
ATOM 3399 C CA . ALA C 1 144 ? -2.686 87.938 58.306 1.00 11.86 544 ALA C CA 1
ATOM 3400 C C . ALA C 1 144 ? -1.653 86.814 58.354 1.00 11.27 544 ALA C C 1
ATOM 3401 O O . ALA C 1 144 ? -1.219 86.422 59.434 1.00 11.40 544 ALA C O 1
ATOM 3403 N N . ARG C 1 145 ? -1.300 86.342 57.164 1.00 7.38 545 ARG C N 1
ATOM 3404 C CA . ARG C 1 145 ? -0.278 85.289 57.055 1.00 8.81 545 ARG C CA 1
ATOM 3405 C C . ARG C 1 145 ? 0.634 85.656 55.887 1.00 11.96 545 ARG C C 1
ATOM 3406 O O . ARG C 1 145 ? 0.142 85.987 54.813 1.00 9.26 545 ARG C O 1
ATOM 3414 N N . ALA C 1 146 ? 1.943 85.615 56.156 1.00 14.26 546 ALA C N 1
ATOM 3415 C CA . ALA C 1 146 ? 2.840 86.163 55.123 1.00 11.16 546 ALA C CA 1
ATOM 3416 C C . ALA C 1 146 ? 4.034 85.266 54.870 1.00 8.14 546 ALA C C 1
ATOM 3417 O O . ALA C 1 146 ? 4.567 84.646 55.813 1.00 10.48 546 ALA C O 1
ATOM 3419 N N . VAL C 1 147 ? 4.465 85.227 53.614 1.00 7.02 547 VAL C N 1
ATOM 3420 C CA . VAL C 1 147 ? 5.710 84.558 53.269 1.00 6.81 547 VAL C CA 1
ATOM 3421 C C . VAL C 1 147 ? 6.671 85.586 52.673 1.00 11.25 547 VAL C C 1
ATOM 3422 O O . VAL C 1 147 ? 6.223 86.374 51.828 1.00 10.15 547 VAL C O 1
ATOM 3426 N N . VAL C 1 148 ? 7.937 85.568 53.098 1.00 7.64 548 VAL C N 1
ATOM 3427 C CA . VAL C 1 148 ? 8.893 86.454 52.424 1.00 8.42 548 VAL C CA 1
ATOM 3428 C C . VAL C 1 148 ? 9.996 85.619 51.789 1.00 10.52 548 VAL C C 1
ATOM 3429 O O . VAL C 1 148 ? 10.300 84.502 52.220 1.00 10.07 548 VAL C O 1
ATOM 3433 N N . LEU C 1 149 ? 10.588 86.174 50.744 1.00 9.24 549 LEU C N 1
ATOM 3434 C CA . LEU C 1 149 ? 11.666 85.482 50.054 1.00 11.12 549 LEU C CA 1
ATOM 3435 C C . LEU C 1 149 ? 12.873 86.398 49.990 1.00 15.34 549 LEU C C 1
ATOM 3436 O O . LEU C 1 149 ? 12.674 87.569 49.645 1.00 12.98 549 LEU C O 1
ATOM 3441 N N . LEU C 1 150 ? 14.062 85.929 50.315 1.00 12.39 550 LEU C N 1
ATOM 3442 C CA . LEU C 1 150 ? 15.218 86.825 50.271 1.00 15.64 550 LEU C CA 1
ATOM 3443 C C . LEU C 1 150 ? 16.379 86.140 49.538 1.00 16.62 550 LEU C C 1
ATOM 3444 O O . LEU C 1 150 ? 16.499 84.920 49.642 1.00 15.86 550 LEU C O 1
ATOM 3449 N N . ASP C 1 151 ? 17.135 86.970 48.857 1.00 19.96 551 ASP C N 1
ATOM 3450 C CA . ASP C 1 151 ? 18.225 86.803 47.931 1.00 42.93 551 ASP C CA 1
ATOM 3451 C C . ASP C 1 151 ? 17.734 86.213 46.605 1.00 48.70 551 ASP C C 1
ATOM 3452 O O . ASP C 1 151 ? 18.450 86.207 45.605 1.00 34.48 551 ASP C O 1
ATOM 3457 N N . ARG D 1 2 ? 12.364 32.940 64.813 1.00 12.08 1002 ARG D N 1
ATOM 3458 C CA . ARG D 1 2 ? 11.030 33.406 64.476 1.00 10.62 1002 ARG D CA 1
ATOM 3459 C C . ARG D 1 2 ? 10.448 32.700 63.251 1.00 8.81 1002 ARG D C 1
ATOM 3460 O O . ARG D 1 2 ? 11.203 32.221 62.400 1.00 12.06 1002 ARG D O 1
ATOM 3468 N N . ILE D 1 3 ? 9.127 32.652 63.189 1.00 9.57 1003 ILE D N 1
ATOM 3469 C CA . ILE D 1 3 ? 8.439 32.085 62.037 1.00 8.83 1003 ILE D CA 1
ATOM 3470 C C . ILE D 1 3 ? 7.397 33.063 61.529 1.00 14.13 1003 ILE D C 1
ATOM 3471 O O . ILE D 1 3 ? 6.809 33.822 62.301 1.00 14.25 1003 ILE D O 1
ATOM 3476 N N . GLY D 1 4 ? 7.157 33.074 60.228 1.00 11.66 1004 GLY D N 1
ATOM 3477 C CA . GLY D 1 4 ? 6.124 33.949 59.676 1.00 8.72 1004 GLY D CA 1
ATOM 3478 C C . GLY D 1 4 ? 5.295 33.112 58.716 1.00 9.85 1004 GLY D C 1
ATOM 3479 O O . GLY D 1 4 ? 5.883 32.202 58.119 1.00 9.63 1004 GLY D O 1
ATOM 3480 N N . TYR D 1 5 ? 4.017 33.394 58.568 1.00 10.32 1005 TYR D N 1
ATOM 3481 C CA . TYR D 1 5 ? 3.199 32.669 57.595 1.00 9.03 1005 TYR D CA 1
ATOM 3482 C C . TYR D 1 5 ? 2.353 33.654 56.795 1.00 10.70 1005 TYR D C 1
ATOM 3483 O O . TYR D 1 5 ? 1.775 34.595 57.361 1.00 8.43 1005 TYR D O 1
ATOM 3492 N N . GLY D 1 6 ? 2.283 33.427 55.472 1.00 8.43 1006 GLY D N 1
ATOM 3493 C CA . GLY D 1 6 ? 1.505 34.357 54.669 1.00 7.14 1006 GLY D CA 1
ATOM 3494 C C . GLY D 1 6 ? 0.816 33.661 53.517 1.00 8.54 1006 GLY D C 1
ATOM 3495 O O . GLY D 1 6 ? 1.234 32.582 53.086 1.00 8.41 1006 GLY D O 1
ATOM 3496 N N . GLU D 1 7 ? -0.241 34.286 53.017 1.00 6.94 1007 GLU D N 1
ATOM 3497 C CA . GLU D 1 7 ? -1.011 33.751 51.915 1.00 11.06 1007 GLU D CA 1
ATOM 3498 C C . GLU D 1 7 ? -1.296 34.815 50.867 1.00 12.16 1007 GLU D C 1
ATOM 3499 O O . GLU D 1 7 ? -1.378 35.996 51.176 1.00 11.88 1007 GLU D O 1
ATOM 3505 N N . ASP D 1 8 ? -1.472 34.352 49.633 1.00 8.51 1008 ASP D N 1
ATOM 3506 C CA . ASP D 1 8 ? -2.023 35.267 48.638 1.00 9.38 1008 ASP D CA 1
ATOM 3507 C C . ASP D 1 8 ? -2.733 34.459 47.560 1.00 10.37 1008 ASP D C 1
ATOM 3508 O O . ASP D 1 8 ? -2.420 33.311 47.267 1.00 12.61 1008 ASP D O 1
ATOM 3513 N N . SER D 1 9 ? -3.728 35.083 46.952 1.00 12.48 1009 SER D N 1
ATOM 3514 C CA . SER D 1 9 ? -4.413 34.483 45.823 1.00 11.28 1009 SER D CA 1
ATOM 3515 C C . SER D 1 9 ? -4.763 35.629 44.900 1.00 15.79 1009 SER D C 1
ATOM 3516 O O . SER D 1 9 ? -4.943 36.771 45.344 1.00 18.97 1009 SER D O 1
ATOM 3519 N N . HIS D 1 10 ? -4.861 35.366 43.613 1.00 10.84 1010 HIS D N 1
ATOM 3520 C CA . HIS D 1 10 ? -5.407 36.354 42.700 1.00 15.68 1010 HIS D CA 1
ATOM 3521 C C . HIS D 1 10 ? -6.157 35.625 41.584 1.00 21.50 1010 HIS D C 1
ATOM 3522 O O . HIS D 1 10 ? -5.816 34.527 41.129 1.00 13.26 1010 HIS D O 1
ATOM 3529 N N . ARG D 1 11 ? -7.209 36.316 41.152 1.00 16.91 1011 ARG D N 1
ATOM 3530 C CA . ARG D 1 11 ? -7.947 35.819 40.008 1.00 15.60 1011 ARG D CA 1
ATOM 3531 C C . ARG D 1 11 ? -7.048 35.847 38.782 1.00 20.35 1011 ARG D C 1
ATOM 3532 O O . ARG D 1 11 ? -6.313 36.809 38.580 1.00 17.43 1011 ARG D O 1
ATOM 3540 N N . LEU D 1 12 ? -7.095 34.805 37.964 1.00 19.26 1012 LEU D N 1
ATOM 3541 C CA . LEU D 1 12 ? -6.322 34.747 36.724 1.00 16.56 1012 LEU D CA 1
ATOM 3542 C C . LEU D 1 12 ? -7.199 35.142 35.534 1.00 23.45 1012 LEU D C 1
ATOM 3543 O O . LEU D 1 12 ? -8.334 34.666 35.435 1.00 20.16 1012 LEU D O 1
ATOM 3548 N N . GLU D 1 13 ? -6.681 35.983 34.648 1.00 20.37 1013 GLU D N 1
ATOM 3549 C CA . GLU D 1 13 ? -7.458 36.326 33.453 1.00 28.16 1013 GLU D CA 1
ATOM 3550 C C . GLU D 1 13 ? -6.654 36.084 32.179 1.00 19.52 1013 GLU D C 1
ATOM 3551 O O . GLU D 1 13 ? -5.453 36.312 32.157 1.00 19.25 1013 GLU D O 1
ATOM 3557 N N . GLU D 1 14 ? -7.334 35.624 31.127 1.00 20.50 1014 GLU D N 1
ATOM 3558 C CA . GLU D 1 14 ? -6.709 35.332 29.851 1.00 18.88 1014 GLU D CA 1
ATOM 3559 C C . GLU D 1 14 ? -6.057 36.601 29.307 1.00 20.40 1014 GLU D C 1
ATOM 3560 O O . GLU D 1 14 ? -6.591 37.694 29.480 1.00 16.68 1014 GLU D O 1
ATOM 3566 N N . GLY D 1 15 ? -4.915 36.506 28.640 1.00 19.79 1015 GLY D N 1
ATOM 3567 C CA . GLY D 1 15 ? -4.379 37.737 28.061 1.00 22.56 1015 GLY D CA 1
ATOM 3568 C C . GLY D 1 15 ? -3.587 38.647 28.969 1.00 24.90 1015 GLY D C 1
ATOM 3569 O O . GLY D 1 15 ? -2.964 39.582 28.455 1.00 26.39 1015 GLY D O 1
ATOM 3570 N N . ARG D 1 16 ? -3.552 38.434 30.280 1.00 20.73 1016 ARG D N 1
ATOM 3571 C CA . ARG D 1 16 ? -2.787 39.238 31.224 1.00 18.63 1016 ARG D CA 1
ATOM 3572 C C . ARG D 1 16 ? -1.438 38.597 31.522 1.00 19.76 1016 ARG D C 1
ATOM 3573 O O . ARG D 1 16 ? -1.373 37.362 31.550 1.00 17.16 1016 ARG D O 1
ATOM 3581 N N . PRO D 1 17 ? -0.410 39.398 31.746 1.00 18.72 1017 PRO D N 1
ATOM 3582 C CA . PRO D 1 17 ? 0.919 38.837 32.032 1.00 22.46 1017 PRO D CA 1
ATOM 3583 C C . PRO D 1 17 ? 0.883 38.157 33.400 1.00 10.51 1017 PRO D C 1
ATOM 3584 O O . PRO D 1 17 ? 0.247 38.654 34.324 1.00 13.37 1017 PRO D O 1
ATOM 3588 N N . LEU D 1 18 ? 1.548 37.029 33.484 1.00 13.90 1018 LEU D N 1
ATOM 3589 C CA . LEU D 1 18 ? 1.696 36.247 34.708 1.00 12.69 1018 LEU D CA 1
ATOM 3590 C C . LEU D 1 18 ? 3.083 36.478 35.307 1.00 14.43 1018 LEU D C 1
ATOM 3591 O O . LEU D 1 18 ? 4.121 36.277 34.665 1.00 11.66 1018 LEU D O 1
ATOM 3596 N N . TYR D 1 19 ? 3.064 36.926 36.564 1.00 10.89 1019 TYR D N 1
ATOM 3597 C CA . TYR D 1 19 ? 4.275 37.215 37.316 1.00 11.96 1019 TYR D CA 1
ATOM 3598 C C . TYR D 1 19 ? 4.354 36.289 38.526 1.00 11.48 1019 TYR D C 1
ATOM 3599 O O . TYR D 1 19 ? 3.441 36.241 39.359 1.00 12.55 1019 TYR D O 1
ATOM 3608 N N . LEU D 1 20 ? 5.476 35.582 38.588 1.00 10.74 1020 LEU D N 1
ATOM 3609 C CA . LEU D 1 20 ? 5.664 34.717 39.750 1.00 11.78 1020 LEU D CA 1
ATOM 3610 C C . LEU D 1 20 ? 7.123 34.759 40.187 1.00 10.47 1020 LEU D C 1
ATOM 3611 O O . LEU D 1 20 ? 8.054 34.660 39.384 1.00 9.49 1020 LEU D O 1
ATOM 3616 N N . CYS D 1 21 ? 7.316 34.888 41.507 1.00 10.69 1021 CYS D N 1
ATOM 3617 C CA . CYS D 1 21 ? 8.680 34.911 42.041 1.00 10.99 1021 CYS D CA 1
ATOM 3618 C C . CYS D 1 21 ? 9.524 36.016 41.411 1.00 4.95 1021 CYS D C 1
ATOM 3619 O O . CYS D 1 21 ? 10.745 35.899 41.385 1.00 11.30 1021 CYS D O 1
ATOM 3622 N N . GLY D 1 22 ? 8.866 37.066 40.969 1.00 8.51 1022 GLY D N 1
ATOM 3623 C CA . GLY D 1 22 ? 9.417 38.251 40.362 1.00 11.81 1022 GLY D CA 1
ATOM 3624 C C . GLY D 1 22 ? 9.668 38.125 38.866 1.00 11.58 1022 GLY D C 1
ATOM 3625 O O . GLY D 1 22 ? 10.195 39.068 38.271 1.00 12.13 1022 GLY D O 1
ATOM 3626 N N . LEU D 1 23 ? 9.319 36.982 38.290 1.00 10.04 1023 LEU D N 1
ATOM 3627 C CA . LEU D 1 23 ? 9.564 36.738 36.863 1.00 15.81 1023 LEU D CA 1
ATOM 3628 C C . LEU D 1 23 ? 8.312 36.804 35.986 1.00 14.82 1023 LEU D C 1
ATOM 3629 O O . LEU D 1 23 ? 7.214 36.406 36.387 1.00 14.60 1023 LEU D O 1
ATOM 3634 N N . LEU D 1 24 ? 8.442 37.272 34.743 1.00 12.82 1024 LEU D N 1
ATOM 3635 C CA . LEU D 1 24 ? 7.343 37.152 33.773 1.00 16.42 1024 LEU D CA 1
ATOM 3636 C C . LEU D 1 24 ? 7.277 35.687 33.368 1.00 15.02 1024 LEU D C 1
ATOM 3637 O O . LEU D 1 24 ? 8.316 35.153 32.952 1.00 14.79 1024 LEU D O 1
ATOM 3642 N N . ILE D 1 25 ? 6.130 35.036 33.450 1.00 15.44 1025 ILE D N 1
ATOM 3643 C CA . ILE D 1 25 ? 6.077 33.645 33.011 1.00 15.29 1025 ILE D CA 1
ATOM 3644 C C . ILE D 1 25 ? 5.186 33.531 31.782 1.00 14.80 1025 ILE D C 1
ATOM 3645 O O . ILE D 1 25 ? 4.018 33.895 31.892 1.00 17.01 1025 ILE D O 1
ATOM 3650 N N . PRO D 1 26 ? 5.681 33.063 30.659 1.00 14.29 1026 PRO D N 1
ATOM 3651 C CA . PRO D 1 26 ? 4.794 32.950 29.478 1.00 17.67 1026 PRO D CA 1
ATOM 3652 C C . PRO D 1 26 ? 3.585 32.097 29.805 1.00 15.09 1026 PRO D C 1
ATOM 3653 O O . PRO D 1 26 ? 3.705 31.038 30.425 1.00 16.73 1026 PRO D O 1
ATOM 3657 N N . SER D 1 27 ? 2.411 32.578 29.423 1.00 18.62 1027 SER D N 1
ATOM 3658 C CA . SER D 1 27 ? 1.154 32.042 29.932 1.00 18.17 1027 SER D CA 1
ATOM 3659 C C . SER D 1 27 ? -0.056 32.617 29.202 1.00 16.88 1027 SER D C 1
ATOM 3660 O O . SER D 1 27 ? -0.064 33.773 28.784 1.00 15.43 1027 SER D O 1
ATOM 3663 N N . PRO D 1 28 ? -1.079 31.781 29.084 1.00 21.76 1028 PRO D N 1
ATOM 3664 C CA . PRO D 1 28 ? -2.370 32.185 28.534 1.00 22.03 1028 PRO D CA 1
ATOM 3665 C C . PRO D 1 28 ? -3.166 33.071 29.485 1.00 23.83 1028 PRO D C 1
ATOM 3666 O O . PRO D 1 28 ? -4.109 33.749 29.067 1.00 18.87 1028 PRO D O 1
ATOM 3670 N N . VAL D 1 29 ? -2.785 33.026 30.763 1.00 16.26 1029 VAL D N 1
ATOM 3671 C CA . VAL D 1 29 ? -3.534 33.743 31.778 1.00 14.04 1029 VAL D CA 1
ATOM 3672 C C . VAL D 1 29 ? -2.598 34.450 32.748 1.00 17.39 1029 VAL D C 1
ATOM 3673 O O . VAL D 1 29 ? -1.442 34.056 32.910 1.00 16.77 1029 VAL D O 1
ATOM 3677 N N . GLY D 1 30 ? -3.126 35.478 33.397 1.00 17.38 1030 GLY D N 1
ATOM 3678 C CA . GLY D 1 30 ? -2.277 36.264 34.292 1.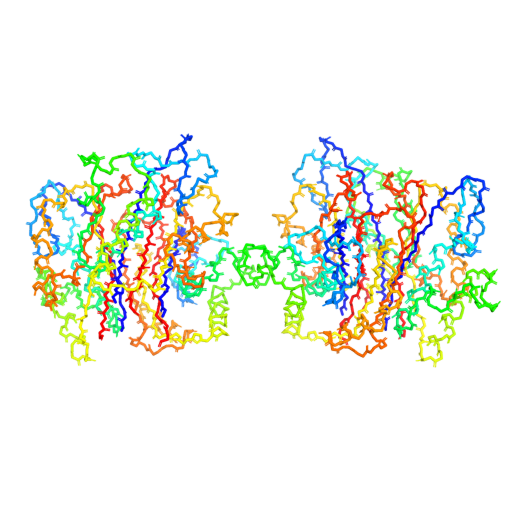00 16.48 1030 GLY D CA 1
ATOM 3679 C C . GLY D 1 30 ? -3.154 36.960 35.306 1.00 19.54 1030 GLY D C 1
ATOM 3680 O O . GLY D 1 30 ? -4.378 36.969 35.176 1.00 19.79 1030 GLY D O 1
ATOM 3681 N N . ALA D 1 31 ? -2.532 37.525 36.349 1.00 23.34 1031 ALA D N 1
ATOM 3682 C CA . ALA D 1 31 ? -3.408 37.950 37.444 1.00 32.17 1031 ALA D CA 1
ATOM 3683 C C . ALA D 1 31 ? -4.224 39.159 36.980 1.00 39.82 1031 ALA D C 1
ATOM 3684 O O . ALA D 1 31 ? -3.704 39.935 36.181 1.00 42.03 1031 ALA D O 1
ATOM 3686 N N . LEU D 1 32 ? -5.440 39.188 37.509 1.00 33.74 1032 LEU D N 1
ATOM 3687 C CA . LEU D 1 32 ? -6.360 40.308 37.392 1.00 38.73 1032 LEU D CA 1
ATOM 3688 C C . LEU D 1 32 ? -6.197 41.120 38.675 1.00 44.37 1032 LEU D C 1
ATOM 3689 O O . LEU D 1 32 ? -6.780 40.746 39.693 1.00 61.04 1032 LEU D O 1
ATOM 3694 N N . ALA D 1 33 ? -5.383 42.176 38.641 1.00 43.69 1033 ALA D N 1
ATOM 3695 C CA . ALA D 1 33 ? -5.136 42.868 39.908 1.00 52.65 1033 ALA D CA 1
ATOM 3696 C C . ALA D 1 33 ? -4.628 44.292 39.704 1.00 52.26 1033 ALA D C 1
ATOM 3697 O O . ALA D 1 33 ? -4.051 44.616 38.670 1.00 68.80 1033 ALA D O 1
ATOM 3699 N N . HIS D 1 34 ? -4.855 45.100 40.735 1.00 48.02 1034 HIS D N 1
ATOM 3700 C CA . HIS D 1 34 ? -4.302 46.440 40.835 1.00 49.66 1034 HIS D CA 1
ATOM 3701 C C . HIS D 1 34 ? -2.792 46.385 41.034 1.00 57.89 1034 HIS D C 1
ATOM 3702 O O . HIS D 1 34 ? -2.121 47.392 40.805 1.00 72.20 1034 HIS D O 1
ATOM 3709 N N . SER D 1 35 ? -2.286 45.218 41.423 1.00 55.73 1035 SER D N 1
ATOM 3710 C CA . SER D 1 35 ? -0.853 44.963 41.529 1.00 51.07 1035 SER D CA 1
ATOM 3711 C C . SER D 1 35 ? -0.393 44.103 40.354 1.00 38.62 1035 SER D C 1
ATOM 3712 O O . SER D 1 35 ? -1.194 43.912 39.432 1.00 33.90 1035 SER D O 1
ATOM 3715 N N . ASP D 1 36 ? 0.839 43.593 40.389 1.00 21.82 1036 ASP D N 1
ATOM 3716 C CA . ASP D 1 36 ? 1.237 42.649 39.346 1.00 21.38 1036 ASP D CA 1
ATOM 3717 C C . ASP D 1 36 ? 0.747 41.237 39.687 1.00 23.63 1036 ASP D C 1
ATOM 3718 O O . ASP D 1 36 ? 1.060 40.285 38.975 1.00 23.82 1036 ASP D O 1
ATOM 3723 N N . GLY D 1 37 ? -0.003 41.127 40.789 1.00 15.73 1037 GLY D N 1
ATOM 3724 C CA . GLY D 1 37 ? -0.623 39.856 41.085 1.00 17.20 1037 GLY D CA 1
ATOM 3725 C C . GLY D 1 37 ? 0.360 38.736 41.353 1.00 17.00 1037 GLY D C 1
ATOM 3726 O O . GLY D 1 37 ? -0.036 37.570 41.258 1.00 16.76 1037 GLY D O 1
ATOM 3727 N N . ASP D 1 38 ? 1.606 39.046 41.712 1.00 12.12 1038 ASP D N 1
ATOM 3728 C CA . ASP D 1 38 ? 2.596 38.008 41.990 1.00 9.23 1038 ASP D CA 1
ATOM 3729 C C . ASP D 1 38 ? 2.326 37.368 43.351 1.00 11.99 1038 ASP D C 1
ATOM 3730 O O . ASP D 1 38 ? 2.829 37.856 44.357 1.00 12.23 1038 ASP D O 1
ATOM 3735 N N . ALA D 1 39 ? 1.533 36.303 43.365 1.00 12.61 1039 ALA D N 1
ATOM 3736 C CA . ALA D 1 39 ? 1.111 35.678 44.616 1.00 7.26 1039 ALA D CA 1
ATOM 3737 C C . ALA D 1 39 ? 2.312 35.207 45.408 1.00 9.37 1039 ALA D C 1
ATOM 3738 O O . ALA D 1 39 ? 2.291 35.261 46.647 1.00 9.86 1039 ALA D O 1
ATOM 3740 N N . ALA D 1 40 ? 3.364 34.732 44.748 1.00 8.39 1040 ALA D N 1
ATOM 3741 C CA . ALA D 1 40 ? 4.508 34.217 45.520 1.00 8.32 1040 ALA D CA 1
ATOM 3742 C C . ALA D 1 40 ? 5.163 35.368 46.286 1.00 12.60 1040 ALA D C 1
ATOM 3743 O O . ALA D 1 40 ? 5.397 35.269 47.500 1.00 10.64 1040 ALA D O 1
ATOM 3745 N N . MET D 1 41 ? 5.432 36.472 45.574 1.00 11.80 1041 MET D N 1
ATOM 3746 C CA . MET D 1 41 ? 6.043 37.646 46.198 1.00 13.21 1041 MET D CA 1
ATOM 3747 C C . MET D 1 41 ? 5.173 38.128 47.354 1.00 11.12 1041 MET D C 1
ATOM 3748 O O . MET D 1 41 ? 5.697 38.495 48.413 1.00 10.18 1041 MET D O 1
ATOM 3753 N N . HIS D 1 42 ? 3.863 38.172 47.164 1.00 10.01 1042 HIS D N 1
ATOM 3754 C CA . HIS D 1 42 ? 3.008 38.749 48.205 1.00 7.94 1042 HIS D CA 1
ATOM 3755 C C . HIS D 1 42 ? 2.973 37.850 49.435 1.00 12.61 1042 HIS D C 1
ATOM 3756 O O . HIS D 1 42 ? 3.042 38.360 50.550 1.00 8.95 1042 HIS D O 1
ATOM 3763 N N . ALA D 1 43 ? 2.847 36.545 49.216 1.00 9.53 1043 ALA D N 1
ATOM 3764 C CA . ALA D 1 43 ? 2.815 35.619 50.348 1.00 9.02 1043 ALA D CA 1
ATOM 3765 C C . ALA D 1 43 ? 4.103 35.693 51.170 1.00 9.70 1043 ALA D C 1
ATOM 3766 O O . ALA D 1 43 ? 4.079 35.736 52.410 1.00 7.78 1043 ALA D O 1
ATOM 3768 N N . LEU D 1 44 ? 5.240 35.695 50.471 1.00 8.26 1044 LEU D N 1
ATOM 3769 C CA . LEU D 1 44 ? 6.536 35.788 51.152 1.00 9.41 1044 LEU D CA 1
ATOM 3770 C C . LEU D 1 44 ? 6.656 37.111 51.931 1.00 9.47 1044 LEU D C 1
ATOM 3771 O O . LEU D 1 44 ? 7.174 37.130 53.047 1.00 8.74 1044 LEU D O 1
ATOM 3776 N N . THR D 1 45 ? 6.162 38.188 51.320 1.00 9.02 1045 THR D N 1
ATOM 3777 C CA . THR D 1 45 ? 6.225 39.508 51.945 1.00 7.97 1045 THR D CA 1
ATOM 3778 C C . THR D 1 45 ? 5.373 39.511 53.204 1.00 8.39 1045 THR D C 1
ATOM 3779 O O . THR D 1 45 ? 5.800 39.927 54.283 1.00 8.40 1045 THR D O 1
ATOM 3783 N N . ASP D 1 46 ? 4.145 39.024 53.081 1.00 6.69 1046 ASP D N 1
ATOM 3784 C CA . ASP D 1 46 ? 3.292 38.972 54.266 1.00 7.44 1046 ASP D CA 1
ATOM 3785 C C . ASP D 1 46 ? 3.949 38.104 55.329 1.00 11.67 1046 ASP D C 1
ATOM 3786 O O . ASP D 1 46 ? 3.889 38.439 56.510 1.00 10.64 1046 ASP D O 1
ATOM 3791 N N . ALA D 1 47 ? 4.558 36.989 54.918 1.00 7.72 1047 ALA D N 1
ATOM 3792 C CA . ALA D 1 47 ? 5.160 36.090 55.901 1.00 9.35 1047 ALA D CA 1
ATOM 3793 C C . ALA D 1 47 ? 6.282 36.783 56.667 1.00 11.86 1047 ALA D C 1
ATOM 3794 O O . ALA D 1 47 ? 6.388 36.638 57.906 1.00 10.56 1047 ALA D O 1
ATOM 3796 N N . LEU D 1 48 ? 7.099 37.541 55.946 1.00 9.08 1048 LEU D N 1
ATOM 3797 C CA . LEU D 1 48 ? 8.181 38.278 56.606 1.00 9.13 1048 LEU D CA 1
ATOM 3798 C C . LEU D 1 48 ? 7.659 39.316 57.591 1.00 9.36 1048 LEU D C 1
ATOM 3799 O O . LEU D 1 48 ? 8.173 39.445 58.703 1.00 9.88 1048 LEU D O 1
ATOM 3804 N N . LEU D 1 49 ? 6.637 40.050 57.147 1.00 8.77 1049 LEU D N 1
ATOM 3805 C CA . LEU D 1 49 ? 6.095 41.098 58.026 1.00 11.26 1049 LEU D CA 1
ATOM 3806 C C . LEU D 1 49 ? 5.478 40.460 59.264 1.00 11.24 1049 LEU D C 1
ATOM 3807 O O . LEU D 1 49 ? 5.688 40.913 60.394 1.00 11.85 1049 LEU D O 1
ATOM 3812 N N . SER D 1 50 ? 4.715 39.399 59.019 1.00 7.78 1050 SER D N 1
ATOM 3813 C CA . SER D 1 50 ? 4.051 38.695 60.112 1.00 7.97 1050 SER D CA 1
ATOM 3814 C C . SER D 1 50 ? 5.045 38.232 61.167 1.00 12.92 1050 SER D C 1
ATOM 3815 O O . SER D 1 50 ? 4.743 38.239 62.372 1.00 13.05 1050 SER D O 1
ATOM 3818 N N . ALA D 1 51 ? 6.244 37.825 60.779 1.00 9.16 1051 ALA D N 1
ATOM 3819 C CA . ALA D 1 51 ? 7.241 37.281 61.700 1.00 9.88 1051 ALA D CA 1
ATOM 3820 C C . ALA D 1 51 ? 7.688 38.302 62.754 1.00 8.61 1051 ALA D C 1
ATOM 3821 O O . ALA D 1 51 ? 8.280 37.829 63.722 1.00 10.79 1051 ALA D O 1
ATOM 3823 N N . TYR D 1 52 ? 7.432 39.580 62.527 1.00 13.67 1052 TYR D N 1
ATOM 3824 C CA . TYR D 1 52 ? 7.757 40.676 63.439 1.00 14.22 1052 TYR D CA 1
ATOM 3825 C C . TYR D 1 52 ? 6.524 41.469 63.830 1.00 14.85 1052 TYR D C 1
ATOM 3826 O O . TYR D 1 52 ? 6.559 42.520 64.486 1.00 15.18 1052 TYR D O 1
ATOM 3835 N N . GLY D 1 53 ? 5.360 40.962 63.435 1.00 11.79 1053 GLY D N 1
ATOM 3836 C CA . GLY D 1 53 ? 4.098 41.609 63.766 1.00 11.15 1053 GLY D CA 1
ATOM 3837 C C . GLY D 1 53 ? 3.997 42.986 63.145 1.00 16.88 1053 GLY D C 1
ATOM 3838 O O . GLY D 1 53 ? 3.395 43.917 63.684 1.00 14.68 1053 GLY D O 1
ATOM 3839 N N . LEU D 1 54 ? 4.615 43.162 61.991 1.00 9.76 1054 LEU D N 1
ATOM 3840 C CA . LEU D 1 54 ? 4.632 44.496 61.397 1.00 14.39 1054 LEU D CA 1
ATOM 3841 C C . LEU D 1 54 ? 3.392 44.846 60.611 1.00 16.94 1054 LEU D C 1
ATOM 3842 O O . LEU D 1 54 ? 3.257 45.969 60.111 1.00 17.27 1054 LEU D O 1
ATOM 3847 N N . GLY D 1 55 ? 2.481 43.895 60.460 1.00 12.67 1055 GLY D N 1
ATOM 3848 C CA . GLY D 1 55 ? 1.268 44.221 59.722 1.00 13.40 1055 GLY D CA 1
ATOM 3849 C C . GLY D 1 55 ? 1.219 43.331 58.489 1.00 15.98 1055 GLY D C 1
ATOM 3850 O O . GLY D 1 55 ? 1.625 42.171 58.629 1.00 15.10 1055 GLY D O 1
ATOM 3851 N N . ASP D 1 56 ? 0.731 43.868 57.375 1.00 13.29 1056 ASP D N 1
ATOM 3852 C CA . ASP D 1 56 ? 0.635 43.082 56.136 1.00 15.20 1056 ASP D CA 1
ATOM 3853 C C . ASP D 1 56 ? 0.755 44.007 54.921 1.00 12.61 1056 ASP D C 1
ATOM 3854 O O . ASP D 1 56 ? 0.870 45.218 55.115 1.00 11.33 1056 ASP D O 1
ATOM 3859 N N . ILE D 1 57 ? 0.749 43.427 53.723 1.00 12.65 1057 ILE D N 1
ATOM 3860 C CA . ILE D 1 57 ? 0.992 44.275 52.548 1.00 10.63 1057 ILE D CA 1
ATOM 3861 C C . ILE D 1 57 ? -0.148 45.242 52.255 1.00 12.87 1057 ILE D C 1
ATOM 3862 O O . ILE D 1 57 ? 0.067 46.312 51.683 1.00 12.12 1057 ILE D O 1
ATOM 3867 N N . GLY D 1 58 ? -1.377 44.916 52.644 1.00 15.70 1058 GLY D N 1
ATOM 3868 C CA . GLY D 1 58 ? -2.488 45.856 52.422 1.00 14.46 1058 GLY D CA 1
ATOM 3869 C C . GLY D 1 58 ? -2.262 47.072 53.318 1.00 22.86 1058 GLY D C 1
ATOM 3870 O O . GLY D 1 58 ? -2.584 48.192 52.923 1.00 17.26 1058 GLY D O 1
ATOM 3871 N N . LEU D 1 59 ? -1.704 46.810 54.514 1.00 17.39 1059 LEU D N 1
ATOM 3872 C CA . LEU D 1 59 ? -1.439 47.900 55.446 1.00 13.88 1059 LEU D CA 1
ATOM 3873 C C . LEU D 1 59 ? -0.232 48.721 55.000 1.00 16.27 1059 LEU D C 1
ATOM 3874 O O . LEU D 1 59 ? -0.334 49.957 55.002 1.00 18.45 1059 LEU D O 1
ATOM 3879 N N . LEU D 1 60 ? 0.856 48.062 54.630 1.00 12.32 1060 LEU D N 1
ATOM 3880 C CA . LEU D 1 60 ? 2.104 48.799 54.447 1.00 16.02 1060 LEU D CA 1
ATOM 3881 C C . LEU D 1 60 ? 2.353 49.260 53.021 1.00 21.40 1060 LEU D C 1
ATOM 3882 O O . LEU D 1 60 ? 3.156 50.182 52.824 1.00 14.99 1060 LEU D O 1
ATOM 3887 N N . PHE D 1 61 ? 1.685 48.642 52.045 1.00 14.85 1061 PHE D N 1
ATOM 3888 C CA . PHE D 1 61 ? 1.934 49.020 50.654 1.00 15.42 1061 PHE D CA 1
ATOM 3889 C C . PHE D 1 61 ? 0.664 49.407 49.930 1.00 13.80 1061 PHE D C 1
ATOM 3890 O O . PHE D 1 61 ? 0.367 48.805 48.891 1.00 19.74 1061 PHE D O 1
ATOM 3898 N N . PRO D 1 62 ? -0.095 50.369 50.435 1.00 14.84 1062 PRO D N 1
ATOM 3899 C CA . PRO D 1 62 ? -1.391 50.662 49.800 1.00 18.67 1062 PRO D CA 1
ATOM 3900 C C . PRO D 1 62 ? -1.200 51.489 48.542 1.00 14.58 1062 PRO D C 1
ATOM 3901 O O . PRO D 1 62 ? -0.212 52.209 48.368 1.00 19.37 1062 PRO D O 1
ATOM 3905 N N . ASP D 1 63 ? -2.142 51.391 47.596 1.00 20.95 1063 ASP D N 1
ATOM 3906 C CA . ASP D 1 63 ? -1.874 52.120 46.354 1.00 31.53 1063 ASP D CA 1
ATOM 3907 C C . ASP D 1 63 ? -2.063 53.626 46.526 1.00 29.17 1063 ASP D C 1
ATOM 3908 O O . ASP D 1 63 ? -1.754 54.362 45.596 1.00 25.02 1063 ASP D O 1
ATOM 3913 N N . THR D 1 64 ? -2.569 54.012 47.685 1.00 24.77 1064 THR D N 1
ATOM 3914 C CA . THR D 1 64 ? -2.690 55.406 48.091 1.00 27.29 1064 THR D CA 1
ATOM 3915 C C . THR D 1 64 ? -1.310 56.024 48.179 1.00 27.17 1064 THR D C 1
ATOM 3916 O O . THR D 1 64 ? -1.085 57.227 48.078 1.00 41.55 1064 THR D O 1
ATOM 3920 N N . ASP D 1 65 ? -0.304 55.171 48.391 1.00 26.70 1065 ASP D N 1
ATOM 3921 C CA . ASP D 1 65 ? 1.029 55.748 48.618 1.00 26.67 1065 ASP D CA 1
ATOM 3922 C C . ASP D 1 65 ? 1.857 55.761 47.351 1.00 30.83 1065 ASP D C 1
ATOM 3923 O O . ASP D 1 65 ? 2.211 54.730 46.796 1.00 27.64 1065 ASP D O 1
ATOM 3928 N N . PRO D 1 66 ? 2.206 56.969 46.926 1.00 31.38 1066 PRO D N 1
ATOM 3929 C CA . PRO D 1 66 ? 2.966 57.153 45.696 1.00 28.09 1066 PRO D CA 1
ATOM 3930 C C . PRO D 1 66 ? 4.256 56.351 45.671 1.00 30.31 1066 PRO D C 1
ATOM 3931 O O . PRO D 1 66 ? 4.792 56.123 44.579 1.00 42.63 1066 PRO D O 1
ATOM 3935 N N . ARG D 1 67 ? 4.808 55.912 46.810 1.00 22.36 1067 ARG D N 1
ATOM 3936 C CA . ARG D 1 67 ? 6.080 55.210 46.618 1.00 27.02 1067 ARG D CA 1
ATOM 3937 C C . ARG D 1 67 ? 5.782 53.767 46.219 1.00 27.23 1067 ARG D C 1
ATOM 3938 O O . ARG D 1 67 ? 6.680 53.069 45.760 1.00 24.44 1067 ARG D O 1
ATOM 3946 N N . TRP D 1 68 ? 4.534 53.347 46.423 1.00 19.65 1068 TRP D N 1
ATOM 3947 C CA . TRP D 1 68 ? 4.304 51.921 46.165 1.00 21.45 1068 TRP D CA 1
ATOM 3948 C C . TRP D 1 68 ? 3.474 51.775 44.897 1.00 34.86 1068 TRP D C 1
ATOM 3949 O O . TRP D 1 68 ? 3.540 50.722 44.257 1.00 29.22 1068 TRP D O 1
ATOM 3960 N N . ARG D 1 69 ? 2.735 52.839 44.581 1.00 26.91 1069 ARG D N 1
ATOM 3961 C CA . ARG D 1 69 ? 1.802 52.788 43.469 1.00 32.25 1069 ARG D CA 1
ATOM 3962 C C . ARG D 1 69 ? 2.464 52.310 42.176 1.00 27.67 1069 ARG D C 1
ATOM 3963 O O . ARG D 1 69 ? 3.402 52.862 41.605 1.00 26.43 1069 ARG D O 1
ATOM 3971 N N . GLY D 1 70 ? 1.890 51.197 41.704 1.00 29.61 1070 GLY D N 1
ATOM 3972 C CA . GLY D 1 70 ? 2.300 50.656 40.417 1.00 30.00 1070 GLY D CA 1
ATOM 3973 C C . GLY D 1 70 ? 3.613 49.910 40.483 1.00 22.63 1070 GLY D C 1
ATOM 3974 O O . GLY D 1 70 ? 4.083 49.417 39.458 1.00 31.90 1070 GLY D O 1
ATOM 3975 N N . GLU D 1 71 ? 4.242 49.796 41.654 1.00 21.75 1071 GLU D N 1
ATOM 3976 C CA . GLU D 1 71 ? 5.588 49.207 41.631 1.00 27.10 1071 GLU D CA 1
ATOM 3977 C C . GLU D 1 71 ? 5.528 47.689 41.527 1.00 21.50 1071 GLU D C 1
ATOM 3978 O O . GLU D 1 71 ? 4.504 47.118 41.898 1.00 15.92 1071 GLU D O 1
ATOM 3984 N N . ARG D 1 72 ? 6.594 47.053 41.048 1.00 16.76 1072 ARG D N 1
ATOM 3985 C CA . ARG D 1 72 ? 6.735 45.612 41.082 1.00 16.22 1072 ARG D CA 1
ATOM 3986 C C . ARG D 1 72 ? 6.694 45.047 42.504 1.00 12.97 1072 ARG D C 1
ATOM 3987 O O . ARG D 1 72 ? 7.261 45.676 43.387 1.00 13.93 1072 ARG D O 1
ATOM 3995 N N . SER D 1 73 ? 6.058 43.894 42.683 1.00 15.53 1073 SER D N 1
ATOM 3996 C CA . SER D 1 73 ? 5.958 43.312 44.018 1.00 10.92 1073 SER D CA 1
ATOM 3997 C C . SER D 1 73 ? 7.313 43.034 44.629 1.00 12.41 1073 SER D C 1
ATOM 3998 O O . SER D 1 73 ? 7.419 42.947 45.871 1.00 11.34 1073 SER D O 1
ATOM 4001 N N . GLU D 1 74 ? 8.387 42.904 43.849 1.00 10.03 1074 GLU D N 1
ATOM 4002 C CA . GLU D 1 74 ? 9.702 42.701 44.468 1.00 14.50 1074 GLU D CA 1
ATOM 4003 C C . GLU D 1 74 ? 10.105 43.938 45.267 1.00 13.53 1074 GLU D C 1
ATOM 4004 O O . GLU D 1 74 ? 10.855 43.849 46.239 1.00 14.19 1074 GLU D O 1
ATOM 4010 N N . VAL D 1 75 ? 9.606 45.115 44.907 1.00 10.48 1075 VAL D N 1
ATOM 4011 C CA . VAL D 1 75 ? 9.938 46.303 45.725 1.00 9.22 1075 VAL D CA 1
ATOM 4012 C C . VAL D 1 75 ? 9.385 46.145 47.138 1.00 13.53 1075 VAL D C 1
ATOM 4013 O O . VAL D 1 75 ? 9.998 46.540 48.142 1.00 13.17 1075 VAL D O 1
ATOM 4017 N N . PHE D 1 76 ? 8.205 45.533 47.256 1.00 9.86 1076 PHE D N 1
ATOM 4018 C CA . PHE D 1 76 ? 7.578 45.338 48.565 1.00 12.24 1076 PHE D CA 1
ATOM 4019 C C . PHE D 1 76 ? 8.334 44.296 49.375 1.00 13.78 1076 PHE D C 1
ATOM 4020 O O . PHE D 1 76 ? 8.559 44.402 50.579 1.00 12.28 1076 PHE D O 1
ATOM 4028 N N . LEU D 1 77 ? 8.740 43.222 48.694 1.00 11.24 1077 LEU D N 1
ATOM 4029 C CA . LEU D 1 77 ? 9.527 42.209 49.391 1.00 9.38 1077 LEU D CA 1
ATOM 4030 C C . LEU D 1 77 ? 10.810 42.807 49.917 1.00 12.04 1077 LEU D C 1
ATOM 4031 O O . LEU D 1 77 ? 11.184 42.573 51.072 1.00 11.39 1077 LEU D O 1
ATOM 4036 N N . ARG D 1 78 ? 11.497 43.584 49.067 1.00 10.33 1078 ARG D N 1
ATOM 4037 C CA . ARG D 1 78 ? 12.765 44.154 49.558 1.00 11.34 1078 ARG D CA 1
ATOM 4038 C C . ARG D 1 78 ? 12.530 45.099 50.737 1.00 11.45 1078 ARG D C 1
ATOM 4039 O O . ARG D 1 78 ? 13.407 45.109 51.598 1.00 16.31 1078 ARG D O 1
ATOM 4047 N N . GLU D 1 79 ? 11.417 45.827 50.734 1.00 11.85 1079 GLU D N 1
ATOM 4048 C CA . GLU D 1 79 ? 11.111 46.748 51.851 1.00 11.64 1079 GLU D CA 1
ATOM 4049 C C . GLU D 1 79 ? 10.836 45.936 53.111 1.00 11.02 1079 GLU D C 1
ATOM 4050 O O . GLU D 1 79 ? 11.343 46.239 54.195 1.00 13.79 1079 GLU D O 1
ATOM 4056 N N . ALA D 1 80 ? 10.054 44.868 53.000 1.00 12.80 1080 ALA D N 1
ATOM 4057 C CA . ALA D 1 80 ? 9.836 43.972 54.145 1.00 13.10 1080 ALA D CA 1
ATOM 4058 C C . ALA D 1 80 ? 11.163 43.403 54.634 1.00 13.50 1080 ALA D C 1
ATOM 4059 O O . ALA D 1 80 ? 11.387 43.294 55.839 1.00 9.83 1080 ALA D O 1
ATOM 4061 N N . MET D 1 81 ? 12.049 43.021 53.709 1.00 10.33 1081 MET D N 1
ATOM 4062 C CA . MET D 1 81 ? 13.366 42.543 54.130 1.00 10.37 1081 MET D CA 1
ATOM 4063 C C . MET D 1 81 ? 14.135 43.639 54.870 1.00 13.51 1081 MET D C 1
ATOM 4064 O O . MET D 1 81 ? 14.787 43.401 55.893 1.00 13.70 1081 MET D O 1
ATOM 4069 N N . ARG D 1 82 ? 14.063 44.862 54.364 1.00 16.89 1082 ARG D N 1
ATOM 4070 C CA . ARG D 1 82 ? 14.729 45.998 55.010 1.00 17.45 1082 ARG D CA 1
ATOM 4071 C C . ARG D 1 82 ? 14.269 46.150 56.450 1.00 15.31 1082 ARG D C 1
ATOM 4072 O O . ARG D 1 82 ? 15.043 46.303 57.398 1.00 13.35 1082 ARG D O 1
ATOM 4080 N N . LEU D 1 83 ? 12.952 46.096 56.621 1.00 12.27 1083 LEU D N 1
ATOM 4081 C CA . LEU D 1 83 ? 12.357 46.284 57.938 1.00 9.36 1083 LEU D CA 1
ATOM 4082 C C . LEU D 1 83 ? 12.711 45.180 58.918 1.00 20.69 1083 LEU D C 1
ATOM 4083 O O . LEU D 1 83 ? 13.010 45.456 60.093 1.00 13.98 1083 LEU D O 1
ATOM 4088 N N . VAL D 1 84 ? 12.678 43.914 58.491 1.00 10.46 1084 VAL D N 1
ATOM 4089 C CA . VAL D 1 84 ? 12.946 42.883 59.510 1.00 10.06 1084 VAL D CA 1
ATOM 4090 C C . VAL D 1 84 ? 14.436 42.873 59.801 1.00 14.58 1084 VAL D C 1
ATOM 4091 O O . VAL D 1 84 ? 14.874 42.687 60.945 1.00 15.00 1084 VAL D O 1
ATOM 4095 N N . GLU D 1 85 ? 15.276 43.123 58.798 1.00 11.67 1085 GLU D N 1
ATOM 4096 C CA . GLU D 1 85 ? 16.719 43.222 59.017 1.00 13.84 1085 GLU D CA 1
ATOM 4097 C C . GLU D 1 85 ? 17.049 44.312 60.038 1.00 17.12 1085 GLU D C 1
ATOM 4098 O O . GLU D 1 85 ? 17.875 44.112 60.923 1.00 15.79 1085 GLU D O 1
ATOM 4104 N N . ALA D 1 86 ? 16.390 45.464 59.917 1.00 13.59 1086 ALA D N 1
ATOM 4105 C CA . ALA D 1 86 ? 16.587 46.549 60.875 1.00 16.19 1086 ALA D CA 1
ATOM 4106 C C . ALA D 1 86 ? 16.198 46.129 62.286 1.00 20.21 1086 ALA D C 1
ATOM 4107 O O . ALA D 1 86 ? 16.673 46.780 63.223 1.00 20.74 1086 ALA D O 1
ATOM 4109 N N . ARG D 1 87 ? 15.368 45.095 62.393 1.00 16.24 1087 ARG D N 1
ATOM 4110 C CA . ARG D 1 87 ? 14.959 44.563 63.691 1.00 12.06 1087 ARG D CA 1
ATOM 4111 C C . ARG D 1 87 ? 15.838 43.391 64.108 1.00 17.62 1087 ARG D C 1
ATOM 4112 O O . ARG D 1 87 ? 15.502 42.730 65.089 1.00 18.38 1087 ARG D O 1
ATOM 4120 N N . GLY D 1 88 ? 16.925 43.192 63.366 1.00 13.64 1088 GLY D N 1
ATOM 4121 C CA . GLY D 1 88 ? 17.924 42.199 63.724 1.00 15.75 1088 GLY D CA 1
ATOM 4122 C C . GLY D 1 88 ? 17.693 40.831 63.118 1.00 20.32 1088 GLY D C 1
ATOM 4123 O O . GLY D 1 88 ? 18.421 39.869 63.407 1.00 18.38 1088 GLY D O 1
ATOM 4124 N N . ALA D 1 89 ? 16.684 40.699 62.254 1.00 16.27 1089 ALA D N 1
ATOM 4125 C CA . ALA D 1 89 ? 16.398 39.445 61.581 1.00 13.18 1089 ALA D CA 1
ATOM 4126 C C . ALA D 1 89 ? 17.545 38.929 60.728 1.00 13.78 1089 ALA D C 1
ATOM 4127 O O . ALA D 1 89 ? 18.193 39.671 59.994 1.00 17.08 1089 ALA D O 1
ATOM 4129 N N . LYS D 1 90 ? 17.735 37.624 60.825 1.00 11.99 1090 LYS D N 1
ATOM 4130 C CA . LYS D 1 90 ? 18.568 36.939 59.839 1.00 13.97 1090 LYS D CA 1
ATOM 4131 C C . LYS D 1 90 ? 17.685 35.887 59.169 1.00 10.40 1090 LYS D C 1
ATOM 4132 O O . LYS D 1 90 ? 17.446 34.825 59.741 1.00 16.05 1090 LYS D O 1
ATOM 4138 N N . LEU D 1 91 ? 17.183 36.190 57.979 1.00 12.66 1091 LEU D N 1
ATOM 4139 C CA . LEU D 1 91 ? 16.368 35.199 57.276 1.00 16.05 1091 LEU D CA 1
ATOM 4140 C C . LEU D 1 91 ? 17.133 33.888 57.078 1.00 14.15 1091 LEU D C 1
ATOM 4141 O O . LEU D 1 91 ? 18.271 33.928 56.614 1.00 11.84 1091 LEU D O 1
ATOM 4146 N N . LEU D 1 92 ? 16.522 32.758 57.389 1.00 10.77 1092 LEU D N 1
ATOM 4147 C CA . LEU D 1 92 ? 17.153 31.455 57.223 1.00 12.98 1092 LEU D CA 1
ATOM 4148 C C . LEU D 1 92 ? 16.577 30.621 56.088 1.00 13.77 1092 LEU D C 1
ATOM 4149 O O . LEU D 1 92 ? 17.248 29.859 55.391 1.00 12.11 1092 LEU D O 1
ATOM 4154 N N . GLN D 1 93 ? 15.255 30.728 55.910 1.00 10.92 1093 GLN D N 1
ATOM 4155 C CA . GLN D 1 93 ? 14.608 29.783 54.999 1.00 9.79 1093 GLN D CA 1
ATOM 4156 C C . GLN D 1 93 ? 13.219 30.279 54.589 1.00 8.54 1093 GLN D C 1
ATOM 4157 O O . GLN D 1 93 ? 12.570 30.947 55.391 1.00 10.06 1093 GLN D O 1
ATOM 4163 N N . ALA D 1 94 ? 12.860 29.905 53.356 1.00 7.77 1094 ALA D N 1
ATOM 4164 C CA . ALA D 1 94 ? 11.515 30.207 52.896 1.00 10.60 1094 ALA D CA 1
ATOM 4165 C C . ALA D 1 94 ? 10.952 28.956 52.230 1.00 13.92 1094 ALA D C 1
ATOM 4166 O O . ALA D 1 94 ? 11.651 28.404 51.360 1.00 13.83 1094 ALA D O 1
ATOM 4168 N N . SER D 1 95 ? 9.746 28.560 52.621 1.00 9.67 1095 SER D N 1
ATOM 4169 C CA . SER D 1 95 ? 9.156 27.372 51.972 1.00 7.66 1095 SER D CA 1
ATOM 4170 C C . SER D 1 95 ? 7.773 27.736 51.508 1.00 9.55 1095 SER D C 1
ATOM 4171 O O . SER D 1 95 ? 6.967 28.178 52.334 1.00 11.65 1095 SER D O 1
ATOM 4174 N N . LEU D 1 96 ? 7.433 27.578 50.229 1.00 9.84 1096 LEU D N 1
ATOM 4175 C CA . LEU D 1 96 ? 6.091 27.991 49.826 1.00 12.29 1096 LEU D CA 1
ATOM 4176 C C . LEU D 1 96 ? 5.539 27.093 48.723 1.00 12.74 1096 LEU D C 1
ATOM 4177 O O . LEU D 1 96 ? 6.324 26.424 48.056 1.00 11.38 1096 LEU D O 1
ATOM 4182 N N . VAL D 1 97 ? 4.220 27.126 48.593 1.00 8.63 1097 VAL D N 1
ATOM 4183 C CA . VAL D 1 97 ? 3.538 26.273 47.622 1.00 6.26 1097 VAL D CA 1
ATOM 4184 C C . VAL D 1 97 ? 2.802 27.182 46.657 1.00 9.48 1097 VAL D C 1
ATOM 4185 O O . VAL D 1 97 ? 2.078 28.052 47.133 1.00 8.48 1097 VAL D O 1
ATOM 4189 N N . LEU D 1 98 ? 2.990 26.996 45.339 1.00 8.09 1098 LEU D N 1
ATOM 4190 C CA . LEU D 1 98 ? 2.188 27.728 44.373 1.00 7.56 1098 LEU D CA 1
ATOM 4191 C C . LEU D 1 98 ? 1.170 26.753 43.761 1.00 11.05 1098 LEU D C 1
ATOM 4192 O O . LEU D 1 98 ? 1.531 25.643 43.365 1.00 11.38 1098 LEU D O 1
ATOM 4197 N N . THR D 1 99 ? -0.072 27.175 43.697 1.00 11.08 1099 THR D N 1
ATOM 4198 C CA . THR D 1 99 ? -1.158 26.344 43.200 1.00 14.09 1099 THR D CA 1
ATOM 4199 C C . THR D 1 99 ? -1.814 27.045 42.022 1.00 13.76 1099 THR D C 1
ATOM 4200 O O . THR D 1 99 ? -2.312 28.150 42.241 1.00 13.98 1099 THR D O 1
ATOM 4204 N N . LEU D 1 100 ? -1.802 26.402 40.858 1.00 11.51 1100 LEU D N 1
ATOM 4205 C CA . LEU D 1 100 ? -2.515 26.983 39.718 1.00 15.37 1100 LEU D CA 1
ATOM 4206 C C . LEU D 1 100 ? -2.657 25.916 38.625 1.00 19.79 1100 LEU D C 1
ATOM 4207 O O . LEU D 1 100 ? -1.754 25.087 38.472 1.00 16.08 1100 LEU D O 1
ATOM 4212 N N . ASP D 1 101 ? -3.799 25.967 37.933 1.00 19.19 1101 ASP D N 1
ATOM 4213 C CA . ASP D 1 101 ? -4.131 24.907 36.975 1.00 22.54 1101 ASP D CA 1
ATOM 4214 C C . ASP D 1 101 ? -3.283 24.990 35.709 1.00 19.73 1101 ASP D C 1
ATOM 4215 O O . ASP D 1 101 ? -2.971 23.956 35.125 1.00 23.23 1101 ASP D O 1
ATOM 4220 N N . ARG D 1 102 ? -2.919 26.175 35.284 1.00 16.99 1102 ARG D N 1
ATOM 4221 C CA . ARG D 1 102 ? -2.017 26.425 34.174 1.00 17.62 1102 ARG D CA 1
ATOM 4222 C C . ARG D 1 102 ? -1.403 27.808 34.330 1.00 17.54 1102 ARG D C 1
ATOM 4223 O O . ARG D 1 102 ? -1.984 28.672 35.003 1.00 25.21 1102 ARG D O 1
ATOM 4231 N N . PRO D 1 103 ? -0.250 28.044 33.749 1.00 19.34 1103 PRO D N 1
ATOM 4232 C CA . PRO D 1 103 ? 0.447 27.044 32.932 1.00 22.66 1103 PRO D CA 1
ATOM 4233 C C . PRO D 1 103 ? 1.240 26.098 33.835 1.00 26.59 1103 PRO D C 1
ATOM 4234 O O . PRO D 1 103 ? 1.171 26.199 35.072 1.00 18.97 1103 PRO D O 1
ATOM 4238 N N . LYS D 1 104 ? 1.973 25.193 33.206 1.00 16.91 1104 LYS D N 1
ATOM 4239 C CA . LYS D 1 104 ? 2.824 24.263 33.941 1.00 18.39 1104 LYS D CA 1
ATOM 4240 C C . LYS D 1 104 ? 4.043 25.019 34.441 1.00 23.73 1104 LYS D C 1
ATOM 4241 O O . LYS D 1 104 ? 4.613 25.785 33.651 1.00 15.12 1104 LYS D O 1
ATOM 4247 N N . LEU D 1 105 ? 4.465 24.868 35.696 1.00 16.77 1105 LEU D N 1
ATOM 4248 C CA . LEU D 1 105 ? 5.610 25.673 36.146 1.00 12.16 1105 LEU D CA 1
ATOM 4249 C C . LEU D 1 105 ? 6.912 24.894 36.118 1.00 14.39 1105 LEU D C 1
ATOM 4250 O O . LEU D 1 105 ? 7.965 25.525 36.229 1.00 15.80 1105 LEU D O 1
ATOM 4255 N N . GLY D 1 106 ? 6.856 23.570 36.003 1.00 14.70 1106 GLY D N 1
ATOM 4256 C CA . GLY D 1 106 ? 8.050 22.753 35.933 1.00 11.04 1106 GLY D CA 1
ATOM 4257 C C . GLY D 1 106 ? 9.142 23.295 35.054 1.00 15.27 1106 GLY D C 1
ATOM 4258 O O . GLY D 1 106 ? 10.312 23.389 35.470 1.00 17.23 1106 GLY D O 1
ATOM 4259 N N . PRO D 1 107 ? 8.879 23.700 33.818 1.00 19.39 1107 PRO D N 1
ATOM 4260 C CA . PRO D 1 107 ? 9.989 24.166 32.980 1.00 18.78 1107 PRO D CA 1
ATOM 4261 C C . PRO D 1 107 ? 10.598 25.448 33.517 1.00 23.62 1107 PRO D C 1
ATOM 4262 O O . PRO D 1 107 ? 11.697 25.820 33.098 1.00 21.83 1107 PRO D O 1
ATOM 4266 N N . HIS D 1 108 ? 9.929 26.152 34.442 1.00 14.64 1108 HIS D N 1
ATOM 4267 C CA . HIS D 1 108 ? 10.520 27.393 34.918 1.00 11.90 1108 HIS D CA 1
ATOM 4268 C C . HIS D 1 108 ? 11.075 27.234 36.337 1.00 18.53 1108 HIS D C 1
ATOM 4269 O O . HIS D 1 108 ? 11.495 28.238 36.944 1.00 13.27 1108 HIS D O 1
ATOM 4276 N N . ARG D 1 109 ? 11.066 26.008 36.849 1.00 11.02 1109 ARG D N 1
ATOM 4277 C CA . ARG D 1 109 ? 11.485 25.791 38.239 1.00 13.22 1109 ARG D CA 1
ATOM 4278 C C . ARG D 1 109 ? 12.838 26.401 38.555 1.00 10.89 1109 ARG D C 1
ATOM 4279 O O . ARG D 1 109 ? 13.033 27.120 39.522 1.00 10.75 1109 ARG D O 1
ATOM 4287 N N . LYS D 1 110 ? 13.838 26.116 37.721 1.00 11.92 1110 LYS D N 1
ATOM 4288 C CA . LYS D 1 110 ? 15.180 26.599 38.022 1.00 9.89 1110 LYS D CA 1
ATOM 4289 C C . LYS D 1 110 ? 15.227 28.118 38.047 1.00 9.39 1110 LYS D C 1
ATOM 4290 O O . LYS D 1 110 ? 15.813 28.676 38.981 1.00 11.13 1110 LYS D O 1
ATOM 4296 N N . ALA D 1 111 ? 14.636 28.786 37.052 1.00 9.77 1111 ALA D N 1
ATOM 4297 C CA . ALA D 1 111 ? 14.628 30.244 37.068 1.00 13.00 1111 ALA D CA 1
ATOM 4298 C C . ALA D 1 111 ? 13.847 30.805 38.267 1.00 13.55 1111 ALA D C 1
ATOM 4299 O O . ALA D 1 111 ? 14.202 31.840 38.835 1.00 11.62 1111 ALA D O 1
ATOM 4301 N N . LEU D 1 112 ? 12.761 30.131 38.639 1.00 12.07 1112 LEU D N 1
ATOM 4302 C CA . LEU D 1 112 ? 11.943 30.663 39.737 1.00 9.49 1112 LEU D CA 1
ATOM 4303 C C . LEU D 1 112 ? 12.699 30.523 41.047 1.00 9.70 1112 LEU D C 1
ATOM 4304 O O . LEU D 1 112 ? 12.737 31.430 41.879 1.00 10.00 1112 LEU D O 1
ATOM 4309 N N . VAL D 1 113 ? 13.330 29.374 41.264 1.00 11.51 1113 VAL D N 1
ATOM 4310 C CA . VAL D 1 113 ? 14.096 29.180 42.494 1.00 12.20 1113 VAL D CA 1
ATOM 4311 C C . VAL D 1 113 ? 15.294 30.117 42.523 1.00 12.93 1113 VAL D C 1
ATOM 4312 O O . VAL D 1 113 ? 15.667 30.715 43.537 1.00 10.69 1113 VAL D O 1
ATOM 4316 N N . ASP D 1 114 ? 15.911 30.255 41.327 1.00 9.56 1114 ASP D N 1
ATOM 4317 C CA . ASP D 1 114 ? 17.056 31.156 41.249 1.00 11.37 1114 ASP D CA 1
ATOM 4318 C C . ASP D 1 114 ? 16.668 32.584 41.637 1.00 10.99 1114 ASP D C 1
ATOM 4319 O O . ASP D 1 114 ? 17.419 33.263 42.343 1.00 12.76 1114 ASP D O 1
ATOM 4324 N N . SER D 1 115 ? 15.510 33.038 41.181 1.00 9.67 1115 SER D N 1
ATOM 4325 C CA . SER D 1 115 ? 15.020 34.374 41.498 1.00 9.48 1115 SER D CA 1
ATOM 4326 C C . SER D 1 115 ? 14.813 34.541 42.994 1.00 11.92 1115 SER D C 1
ATOM 4327 O O . SER D 1 115 ? 15.260 35.527 43.592 1.00 12.34 1115 SER D O 1
ATOM 4330 N N . LEU D 1 116 ? 14.132 33.561 43.605 1.00 11.66 1116 LEU D N 1
ATOM 4331 C CA . LEU D 1 116 ? 13.898 33.696 45.048 1.00 9.67 1116 LEU D CA 1
ATOM 4332 C C . LEU D 1 116 ? 15.220 33.726 45.787 1.00 9.55 1116 LEU D C 1
ATOM 4333 O O . LEU D 1 116 ? 15.428 34.512 46.724 1.00 12.42 1116 LEU D O 1
ATOM 4338 N N . SER D 1 117 ? 16.107 32.846 45.356 1.00 9.29 1117 SER D N 1
ATOM 4339 C CA . SER D 1 117 ? 17.404 32.736 46.037 1.00 9.97 1117 SER D CA 1
ATOM 4340 C C . SER D 1 117 ? 18.109 34.076 45.982 1.00 13.67 1117 SER D C 1
ATOM 4341 O O . SER D 1 117 ? 18.703 34.579 46.935 1.00 14.19 1117 SER D O 1
ATOM 4344 N N . ARG D 1 118 ? 18.038 34.678 44.791 1.00 12.65 1118 ARG D N 1
ATOM 4345 C CA . ARG D 1 118 ? 18.741 35.950 44.627 1.00 15.26 1118 ARG D CA 1
ATOM 4346 C C . ARG D 1 118 ? 18.063 37.083 45.374 1.00 13.66 1118 ARG D C 1
ATOM 4347 O O . ARG D 1 118 ? 18.720 37.926 45.997 1.00 15.15 1118 ARG D O 1
ATOM 4355 N N . LEU D 1 119 ? 16.735 37.148 45.341 1.00 11.99 1119 LEU D N 1
ATOM 4356 C CA . LEU D 1 119 ? 16.013 38.220 46.018 1.00 16.04 1119 LEU D CA 1
ATOM 4357 C C . LEU D 1 119 ? 16.122 38.135 47.539 1.00 17.34 1119 LEU D C 1
ATOM 4358 O O . LEU D 1 119 ? 16.254 39.157 48.227 1.00 14.81 1119 LEU D O 1
ATOM 4363 N N . MET D 1 120 ? 16.061 36.928 48.078 1.00 13.13 1120 MET D N 1
ATOM 4364 C CA . MET D 1 120 ? 16.031 36.772 49.539 1.00 10.28 1120 MET D CA 1
ATOM 4365 C C . MET D 1 120 ? 17.425 36.466 50.089 1.00 12.68 1120 MET D C 1
ATOM 4366 O O . MET D 1 120 ? 17.613 36.299 51.303 1.00 13.41 1120 MET D O 1
ATOM 4371 N N . ARG D 1 121 ? 18.423 36.419 49.200 1.00 12.95 1121 ARG D N 1
ATOM 4372 C CA . ARG D 1 121 ? 19.807 36.140 49.557 1.00 13.84 1121 ARG D CA 1
ATOM 4373 C C . ARG D 1 121 ? 19.935 34.852 50.360 1.00 19.66 1121 ARG D C 1
ATOM 4374 O O . ARG D 1 121 ? 20.660 34.805 51.359 1.00 20.31 1121 ARG D O 1
ATOM 4382 N N . LEU D 1 122 ? 19.235 33.807 49.949 1.00 12.35 1122 LEU D N 1
ATOM 4383 C CA . LEU D 1 122 ? 19.295 32.500 50.592 1.00 9.83 1122 LEU D CA 1
ATOM 4384 C C . LEU D 1 122 ? 19.941 31.474 49.665 1.00 11.58 1122 LEU D C 1
ATOM 4385 O O . LEU D 1 122 ? 19.752 31.599 48.451 1.00 16.00 1122 LEU D O 1
ATOM 4390 N N . PRO D 1 123 ? 20.668 30.502 50.192 1.00 12.57 1123 PRO D N 1
ATOM 4391 C CA . PRO D 1 123 ? 21.157 29.437 49.304 1.00 17.19 1123 PRO D CA 1
ATOM 4392 C C . PRO D 1 123 ? 19.974 28.634 48.766 1.00 17.44 1123 PRO D C 1
ATOM 4393 O O . PRO D 1 123 ? 18.856 28.596 49.296 1.00 14.95 1123 PRO D O 1
ATOM 4397 N N . GLN D 1 124 ? 20.244 27.955 47.654 1.00 11.81 1124 GLN D N 1
ATOM 4398 C CA . GLN D 1 124 ? 19.166 27.250 46.971 1.00 12.08 1124 GLN D CA 1
ATOM 4399 C C . GLN D 1 124 ? 18.553 26.144 47.797 1.00 12.69 1124 GLN D C 1
ATOM 4400 O O . GLN D 1 124 ? 17.384 25.817 47.558 1.00 15.49 1124 GLN D O 1
ATOM 4406 N N . ASP D 1 125 ? 19.264 25.554 48.757 1.00 12.67 1125 ASP D N 1
ATOM 4407 C CA . ASP D 1 125 ? 18.684 24.483 49.559 1.00 11.91 1125 ASP D CA 1
ATOM 4408 C C . ASP D 1 125 ? 17.806 25.029 50.691 1.00 9.43 1125 ASP D C 1
ATOM 4409 O O . ASP D 1 125 ? 17.145 24.253 51.390 1.00 11.44 1125 ASP D O 1
ATOM 4414 N N . ARG D 1 126 ? 17.802 26.344 50.849 1.00 11.48 1126 ARG D N 1
ATOM 4415 C CA . ARG D 1 126 ? 16.929 27.066 51.763 1.00 13.21 1126 ARG D CA 1
ATOM 4416 C C . ARG D 1 126 ? 15.772 27.790 51.072 1.00 10.17 1126 ARG D C 1
ATOM 4417 O O . ARG D 1 126 ? 15.077 28.592 51.717 1.00 9.90 1126 ARG D O 1
ATOM 4425 N N . ILE D 1 127 ? 15.592 27.499 49.797 1.00 8.55 1127 ILE D N 1
ATOM 4426 C CA . ILE D 1 127 ? 14.401 27.911 49.060 1.00 9.83 1127 ILE D CA 1
ATOM 4427 C C . ILE D 1 127 ? 13.582 26.650 48.797 1.00 10.33 1127 ILE D C 1
ATOM 4428 O O . ILE D 1 127 ? 14.090 25.803 48.061 1.00 12.76 1127 ILE D O 1
ATOM 4433 N N . GLY D 1 128 ? 12.414 26.556 49.400 1.00 8.62 1128 GLY D N 1
ATOM 4434 C CA . GLY D 1 128 ? 11.625 25.331 49.270 1.00 10.13 1128 GLY D CA 1
ATOM 4435 C C . GLY D 1 128 ? 10.426 25.649 48.399 1.00 14.62 1128 GLY D C 1
ATOM 4436 O O . GLY D 1 128 ? 9.399 26.065 48.945 1.00 13.14 1128 GLY D O 1
ATOM 4437 N N . LEU D 1 129 ? 10.536 25.490 47.089 1.00 11.23 1129 LEU D N 1
ATOM 4438 C CA . LEU D 1 129 ? 9.395 25.900 46.251 1.00 9.47 1129 LEU D CA 1
ATOM 4439 C C . LEU D 1 129 ? 8.703 24.678 45.688 1.00 11.29 1129 LEU D C 1
ATOM 4440 O O . LEU D 1 129 ? 9.388 23.867 45.055 1.00 12.71 1129 LEU D O 1
ATOM 4445 N N . THR D 1 130 ? 7.415 24.480 45.889 1.00 7.84 1130 THR D N 1
ATOM 4446 C CA . THR D 1 130 ? 6.744 23.320 45.312 1.00 6.67 1130 THR D CA 1
ATOM 4447 C C . THR D 1 130 ? 5.530 23.787 44.503 1.00 8.36 1130 THR D C 1
ATOM 4448 O O . THR D 1 130 ? 4.925 24.806 44.833 1.00 8.14 1130 THR D O 1
ATOM 4452 N N . PHE D 1 131 ? 5.184 23.056 43.448 1.00 8.40 1131 PHE D N 1
ATOM 4453 C CA . PHE D 1 131 ? 4.100 23.415 42.558 1.00 7.01 1131 PHE D CA 1
ATOM 4454 C C . PHE D 1 131 ? 2.924 22.449 42.626 1.00 8.48 1131 PHE D C 1
ATOM 4455 O O . PHE D 1 131 ? 3.153 21.245 42.642 1.00 13.50 1131 PHE D O 1
ATOM 4463 N N . LYS D 1 132 ? 1.689 22.934 42.609 1.00 9.14 1132 LYS D N 1
ATOM 4464 C CA . LYS D 1 132 ? 0.504 22.112 42.644 1.00 11.90 1132 LYS D CA 1
ATOM 4465 C C . LYS D 1 132 ? -0.542 22.654 41.675 1.00 12.77 1132 LYS D C 1
ATOM 4466 O O . LYS D 1 132 ? -0.504 23.849 41.366 1.00 13.84 1132 LYS D O 1
ATOM 4472 N N . THR D 1 133 ? -1.440 21.787 41.217 1.00 12.79 1133 THR D N 1
ATOM 4473 C CA . THR D 1 133 ? -2.648 22.233 40.537 1.00 12.62 1133 THR D CA 1
ATOM 4474 C C . THR D 1 133 ? -3.783 22.207 41.554 1.00 14.58 1133 THR D C 1
ATOM 4475 O O . THR D 1 133 ? -3.538 21.602 42.604 1.00 17.93 1133 THR D O 1
ATOM 4479 N N . SER D 1 134 ? -4.943 22.774 41.271 1.00 16.62 1134 SER D N 1
ATOM 4480 C CA . SER D 1 134 ? -6.065 22.814 42.208 1.00 20.56 1134 SER D CA 1
ATOM 4481 C C . SER D 1 134 ? -7.011 21.625 42.042 1.00 17.32 1134 SER D C 1
ATOM 4482 O O . SER D 1 134 ? -7.954 21.522 42.830 1.00 19.16 1134 SER D O 1
ATOM 4485 N N . GLU D 1 135 ? -6.743 20.794 41.041 1.00 20.60 1135 GLU D N 1
ATOM 4486 C CA . GLU D 1 135 ? -7.616 19.646 40.804 1.00 18.33 1135 GLU D CA 1
ATOM 4487 C C . GLU D 1 135 ? -9.045 20.103 40.571 1.00 17.79 1135 GLU D C 1
ATOM 4488 O O . GLU D 1 135 ? -9.969 19.395 40.955 1.00 19.43 1135 GLU D O 1
ATOM 4494 N N . GLY D 1 136 ? -9.159 21.280 39.973 1.00 17.75 1136 GLY D N 1
ATOM 4495 C CA . GLY D 1 136 ? -10.431 21.885 39.692 1.00 20.00 1136 GLY D CA 1
ATOM 4496 C C . GLY D 1 136 ? -11.082 22.629 40.835 1.00 20.53 1136 GLY D C 1
ATOM 4497 O O . GLY D 1 136 ? -12.164 23.178 40.616 1.00 25.13 1136 GLY D O 1
ATOM 4498 N N . LEU D 1 137 ? -10.491 22.662 42.023 1.00 17.75 1137 LEU D N 1
ATOM 4499 C CA . LEU D 1 137 ? -10.975 23.435 43.153 1.00 20.90 1137 LEU D CA 1
ATOM 4500 C C . LEU D 1 137 ? -10.903 24.940 42.896 1.00 21.03 1137 LEU D C 1
ATOM 4501 O O . LEU D 1 137 ? -11.819 25.652 43.318 1.00 24.20 1137 LEU D O 1
ATOM 4506 N N . ALA D 1 138 ? -9.860 25.433 42.232 1.00 15.46 1138 ALA D N 1
ATOM 4507 C CA . ALA D 1 138 ? -9.752 26.863 41.933 1.00 14.27 1138 ALA D CA 1
ATOM 4508 C C . ALA D 1 138 ? -9.127 27.075 40.578 1.00 16.41 1138 ALA D C 1
ATOM 4509 O O . ALA D 1 138 ? -7.986 27.500 40.417 1.00 19.30 1138 ALA D O 1
ATOM 4511 N N . PRO D 1 139 ? -9.910 26.761 39.548 1.00 15.79 1139 PRO D N 1
ATOM 4512 C CA . PRO D 1 139 ? -9.411 26.807 38.181 1.00 18.70 1139 PRO D CA 1
ATOM 4513 C C . PRO D 1 139 ? -9.091 28.205 37.676 1.00 19.16 1139 PRO D C 1
ATOM 4514 O O . PRO D 1 139 ? -8.411 28.340 36.653 1.00 20.42 1139 PRO D O 1
ATOM 4518 N N . SER D 1 140 ? -9.556 29.249 38.350 1.00 20.22 1140 SER D N 1
ATOM 4519 C CA . SER D 1 140 ? -9.326 30.591 37.800 1.00 30.30 1140 SER D CA 1
ATOM 4520 C C . SER D 1 140 ? -8.545 31.481 38.750 1.00 27.82 1140 SER D C 1
ATOM 4521 O O . SER D 1 140 ? -8.579 32.712 38.724 1.00 22.95 1140 SER D O 1
ATOM 4524 N N . HIS D 1 141 ? -7.789 30.823 39.627 1.00 15.54 1141 HIS D N 1
ATOM 4525 C CA . HIS D 1 141 ? -6.950 31.580 40.553 1.00 14.24 1141 HIS D CA 1
ATOM 4526 C C . HIS D 1 141 ? -5.527 31.039 40.649 1.00 19.07 1141 HIS D C 1
ATOM 4527 O O . HIS D 1 141 ? -5.247 29.852 40.462 1.00 13.73 1141 HIS D O 1
ATOM 4534 N N . VAL D 1 142 ? -4.587 31.930 40.978 1.00 14.89 1142 VAL D N 1
ATOM 4535 C CA . VAL D 1 142 ? -3.282 31.453 41.444 1.00 11.12 1142 VAL D CA 1
ATOM 4536 C C . VAL D 1 142 ? -3.240 31.631 42.959 1.00 10.78 1142 VAL D C 1
ATOM 4537 O O . VAL D 1 142 ? -3.680 32.662 43.465 1.00 13.07 1142 VAL D O 1
ATOM 4541 N N . GLN D 1 143 ? -2.740 30.652 43.690 1.00 9.76 1143 GLN D N 1
ATOM 4542 C CA . GLN D 1 143 ? -2.662 30.682 45.145 1.00 8.96 1143 GLN D CA 1
ATOM 4543 C C . GLN D 1 143 ? -1.228 30.483 45.611 1.00 9.17 1143 GLN D C 1
ATOM 4544 O O . GLN D 1 143 ? -0.503 29.680 45.019 1.00 11.22 1143 GLN D O 1
ATOM 4550 N N . ALA D 1 144 ? -0.841 31.198 46.662 1.00 7.23 1144 ALA D N 1
ATOM 4551 C CA . ALA D 1 144 ? 0.466 31.027 47.264 1.00 8.16 1144 ALA D CA 1
ATOM 4552 C C . ALA D 1 144 ? 0.341 30.973 48.795 1.00 9.71 1144 ALA D C 1
ATOM 4553 O O . ALA D 1 144 ? -0.377 31.778 49.379 1.00 9.08 1144 ALA D O 1
ATOM 4555 N N . ARG D 1 145 ? 1.021 30.016 49.394 1.00 8.23 1145 ARG D N 1
ATOM 4556 C CA . ARG D 1 145 ? 1.149 29.951 50.855 1.00 10.33 1145 ARG D CA 1
ATOM 4557 C C . ARG D 1 145 ? 2.624 29.776 51.197 1.00 10.44 1145 ARG D C 1
ATOM 4558 O O . ARG D 1 145 ? 3.316 28.969 50.571 1.00 10.71 1145 ARG D O 1
ATOM 4566 N N . ALA D 1 146 ? 3.097 30.561 52.154 1.00 8.42 1146 ALA D N 1
ATOM 4567 C CA . ALA D 1 146 ? 4.518 30.605 52.443 1.00 8.13 1146 ALA D CA 1
ATOM 4568 C C . ALA D 1 146 ? 4.790 30.580 53.948 1.00 8.94 1146 ALA D C 1
ATOM 4569 O O . ALA D 1 146 ? 4.020 31.243 54.662 1.00 10.75 1146 ALA D O 1
ATOM 4571 N N . VAL D 1 147 ? 5.850 29.871 54.315 1.00 6.92 1147 VAL D N 1
ATOM 4572 C CA . VAL D 1 147 ? 6.380 29.914 55.685 1.00 7.20 1147 VAL D CA 1
ATOM 4573 C C . VAL D 1 147 ? 7.818 30.418 55.651 1.00 10.42 1147 VAL D C 1
ATOM 4574 O O . VAL D 1 147 ? 8.611 29.987 54.804 1.00 11.10 1147 VAL D O 1
ATOM 4578 N N . VAL D 1 148 ? 8.167 31.337 56.534 1.00 8.17 1148 VAL D N 1
ATOM 4579 C CA . VAL D 1 148 ? 9.566 31.773 56.587 1.00 7.64 1148 VAL D CA 1
ATOM 4580 C C . VAL D 1 148 ? 10.124 31.480 57.985 1.00 11.76 1148 VAL D C 1
ATOM 4581 O O . VAL D 1 148 ? 9.351 31.499 58.946 1.00 11.63 1148 VAL D O 1
ATOM 4585 N N . LEU D 1 149 ? 11.429 31.221 58.034 1.00 8.24 1149 LEU D N 1
ATOM 4586 C CA . LEU D 1 149 ? 12.112 30.976 59.308 1.00 11.22 1149 LEU D CA 1
ATOM 4587 C C . LEU D 1 149 ? 13.283 31.943 59.448 1.00 15.13 1149 LEU D C 1
ATOM 4588 O O . LEU D 1 149 ? 14.077 32.069 58.512 1.00 11.39 1149 LEU D O 1
ATOM 4593 N N . LEU D 1 150 ? 13.406 32.644 60.585 1.00 11.66 1150 LEU D N 1
ATOM 4594 C CA . LEU D 1 150 ? 14.475 33.618 60.761 1.00 11.41 1150 LEU D CA 1
ATOM 4595 C C . LEU D 1 150 ? 15.225 33.377 62.084 1.00 14.07 1150 LEU D C 1
ATOM 4596 O O . LEU D 1 150 ? 14.558 32.878 62.986 1.00 14.57 1150 LEU D O 1
ATOM 4601 N N . ASP D 1 151 ? 16.479 33.737 62.045 1.00 18.49 1151 ASP D N 1
ATOM 4602 C CA . ASP D 1 151 ? 17.562 33.669 63.000 1.00 43.35 1151 ASP D CA 1
ATOM 4603 C C . ASP D 1 151 ? 18.097 32.259 63.236 1.00 61.04 1151 ASP D C 1
ATOM 4604 O O . ASP D 1 151 ? 19.180 31.928 62.742 1.00 73.41 1151 ASP D O 1
ATOM 4609 N N . ARG E 1 2 ? 15.514 23.459 60.224 1.00 17.68 1202 ARG E N 1
ATOM 4610 C CA . ARG E 1 2 ? 14.818 23.592 58.957 1.00 8.07 1202 ARG E CA 1
ATOM 4611 C C . ARG E 1 2 ? 13.305 23.405 59.040 1.00 19.17 1202 ARG E C 1
ATOM 4612 O O . ARG E 1 2 ? 12.775 22.638 59.865 1.00 15.81 1202 ARG E O 1
ATOM 4620 N N . ILE E 1 3 ? 12.612 24.106 58.141 1.00 12.17 1203 ILE E N 1
ATOM 4621 C CA . ILE E 1 3 ? 11.165 23.917 58.022 1.00 10.08 1203 ILE E CA 1
ATOM 4622 C C . ILE E 1 3 ? 10.782 23.616 56.579 1.00 10.11 1203 ILE E C 1
ATOM 4623 O O . ILE E 1 3 ? 11.466 24.028 55.644 1.00 11.98 1203 ILE E O 1
ATOM 4628 N N . GLY E 1 4 ? 9.687 22.896 56.402 1.00 8.77 1204 GLY E N 1
ATOM 4629 C CA . GLY E 1 4 ? 9.095 22.682 55.096 1.00 9.12 1204 GLY E CA 1
ATOM 4630 C C . GLY E 1 4 ? 7.577 22.784 55.173 1.00 10.51 1204 GLY E C 1
ATOM 4631 O O . GLY E 1 4 ? 6.987 22.473 56.206 1.00 9.96 1204 GLY E O 1
ATOM 4632 N N . TYR E 1 5 ? 7.000 23.211 54.041 1.00 10.70 1205 TYR E N 1
ATOM 4633 C CA . TYR E 1 5 ? 5.545 23.354 53.935 1.00 8.42 1205 TYR E CA 1
ATOM 4634 C C . TYR E 1 5 ? 5.043 22.691 52.666 1.00 9.16 1205 TYR E C 1
ATOM 4635 O O . TYR E 1 5 ? 5.660 22.889 51.607 1.00 11.57 1205 TYR E O 1
ATOM 4644 N N . GLY E 1 6 ? 3.992 21.883 52.714 1.00 7.80 1206 GLY E N 1
ATOM 4645 C CA . GLY E 1 6 ? 3.543 21.100 51.569 1.00 8.26 1206 GLY E CA 1
ATOM 4646 C C . GLY E 1 6 ? 2.030 21.081 51.494 1.00 9.68 1206 GLY E C 1
ATOM 4647 O O . GLY E 1 6 ? 1.379 21.184 52.541 1.00 9.84 1206 GLY E O 1
ATOM 4648 N N . GLU E 1 7 ? 1.452 20.995 50.305 1.00 8.79 1207 GLU E N 1
ATOM 4649 C CA . GLU E 1 7 ? 0.007 20.911 50.180 1.00 6.62 1207 GLU E CA 1
ATOM 4650 C C . GLU E 1 7 ? -0.401 19.863 49.136 1.00 11.98 1207 GLU E C 1
ATOM 4651 O O . GLU E 1 7 ? 0.380 19.619 48.221 1.00 11.74 1207 GLU E O 1
ATOM 4657 N N . ASP E 1 8 ? -1.606 19.324 49.285 1.00 11.53 1208 ASP E N 1
ATOM 4658 C CA . ASP E 1 8 ? -2.136 18.495 48.192 1.00 12.78 1208 ASP E CA 1
ATOM 4659 C C . ASP E 1 8 ? -3.645 18.444 48.297 1.00 12.24 1208 ASP E C 1
ATOM 4660 O O . ASP E 1 8 ? -4.217 18.633 49.378 1.00 13.49 1208 ASP E O 1
ATOM 4665 N N . SER E 1 9 ? -4.307 18.167 47.176 1.00 14.48 1209 SER E N 1
ATOM 4666 C CA . SER E 1 9 ? -5.766 18.058 47.215 1.00 12.88 1209 SER E CA 1
ATOM 4667 C C . SER E 1 9 ? -6.204 17.147 46.069 1.00 14.80 1209 SER E C 1
ATOM 4668 O O . SER E 1 9 ? -5.550 17.125 45.014 1.00 19.28 1209 SER E O 1
ATOM 4671 N N . HIS E 1 10 ? -7.275 16.401 46.284 1.00 17.04 1210 HIS E N 1
ATOM 4672 C CA . HIS E 1 10 ? -7.798 15.557 45.198 1.00 13.80 1210 HIS E CA 1
ATOM 4673 C C . HIS E 1 10 ? -9.315 15.696 45.193 1.00 15.54 1210 HIS E C 1
ATOM 4674 O O . HIS E 1 10 ? -9.931 15.893 46.243 1.00 14.92 1210 HIS E O 1
ATOM 4681 N N . ARG E 1 11 ? -9.832 15.592 43.979 1.00 19.87 1211 ARG E N 1
ATOM 4682 C CA . ARG E 1 11 ? -11.257 15.464 43.715 1.00 18.40 1211 ARG E CA 1
ATOM 4683 C C . ARG E 1 11 ? -11.722 14.142 44.319 1.00 14.74 1211 ARG E C 1
ATOM 4684 O O . ARG E 1 11 ? -10.947 13.180 44.216 1.00 18.07 1211 ARG E O 1
ATOM 4692 N N . LEU E 1 12 ? -12.899 14.072 44.916 1.00 20.84 1212 LEU E N 1
ATOM 4693 C CA . LEU E 1 12 ? -13.476 12.890 45.548 1.00 19.13 1212 LEU E CA 1
ATOM 4694 C C . LEU E 1 12 ? -14.649 12.347 44.728 1.00 27.34 1212 LEU E C 1
ATOM 4695 O O . LEU E 1 12 ? -15.611 13.086 44.502 1.00 31.02 1212 LEU E O 1
ATOM 4700 N N . GLU E 1 13 ? -14.529 11.095 44.316 1.00 26.19 1213 GLU E N 1
ATOM 4701 C CA . GLU E 1 13 ? -15.487 10.434 43.452 1.00 28.73 1213 GLU E CA 1
ATOM 4702 C C . GLU E 1 13 ? -16.200 9.270 44.132 1.00 42.26 1213 GLU E C 1
ATOM 4703 O O . GLU E 1 13 ? -15.509 8.481 44.773 1.00 26.25 1213 GLU E O 1
ATOM 4709 N N . GLU E 1 14 ? -17.508 9.177 43.949 1.00 41.53 1214 GLU E N 1
ATOM 4710 C CA . GLU E 1 14 ? -18.292 8.067 44.451 1.00 39.08 1214 GLU E CA 1
ATOM 4711 C C . GLU E 1 14 ? -17.672 6.710 44.128 1.00 30.68 1214 GLU E C 1
ATOM 4712 O O . GLU E 1 14 ? -17.185 6.489 43.024 1.00 37.69 1214 GLU E O 1
ATOM 4718 N N . GLY E 1 15 ? -17.734 5.825 45.120 1.00 26.70 1215 GLY E N 1
ATOM 4719 C CA . GLY E 1 15 ? -17.332 4.443 44.931 1.00 32.79 1215 GLY E CA 1
ATOM 4720 C C . GLY E 1 15 ? -15.869 4.264 44.625 1.00 32.84 1215 GLY E C 1
ATOM 4721 O O . GLY E 1 15 ? -15.446 3.322 43.953 1.00 37.85 1215 GLY E O 1
ATOM 4722 N N . ARG E 1 16 ? -15.025 5.186 45.096 1.00 27.85 1216 ARG E N 1
ATOM 4723 C CA . ARG E 1 16 ? -13.602 4.973 44.792 1.00 36.20 1216 ARG E CA 1
ATOM 4724 C C . ARG E 1 16 ? -12.893 4.798 46.130 1.00 23.94 1216 ARG E C 1
ATOM 4725 O O . ARG E 1 16 ? -13.448 5.285 47.125 1.00 27.26 1216 ARG E O 1
ATOM 4733 N N . PRO E 1 17 ? -11.749 4.134 46.153 1.00 23.30 1217 PRO E N 1
ATOM 4734 C CA . PRO E 1 17 ? -11.018 3.945 47.413 1.00 23.43 1217 PRO E CA 1
ATOM 4735 C C . PRO E 1 17 ? -10.450 5.264 47.942 1.00 23.22 1217 PRO E C 1
ATOM 4736 O O . PRO E 1 17 ? -9.900 6.059 47.188 1.00 18.55 1217 PRO E O 1
ATOM 4740 N N . LEU E 1 18 ? -10.595 5.481 49.247 1.00 16.47 1218 LEU E N 1
ATOM 4741 C CA . LEU E 1 18 ? -9.990 6.645 49.868 1.00 13.86 1218 LEU E CA 1
ATOM 4742 C C . LEU E 1 18 ? -8.788 6.255 50.731 1.00 12.51 1218 LEU E C 1
ATOM 4743 O O . LEU E 1 18 ? -8.954 5.517 51.710 1.00 12.99 1218 LEU E O 1
ATOM 4748 N N . TYR E 1 19 ? -7.627 6.792 50.371 1.00 12.13 1219 TYR E N 1
ATOM 4749 C CA . TYR E 1 19 ? -6.420 6.588 51.169 1.00 10.77 1219 TYR E CA 1
ATOM 4750 C C . TYR E 1 19 ? -5.995 7.878 51.845 1.00 12.46 1219 TYR E C 1
ATOM 4751 O O . TYR E 1 19 ? -5.861 8.909 51.192 1.00 11.27 1219 TYR E O 1
ATOM 4760 N N . LEU E 1 20 ? -5.774 7.814 53.159 1.00 15.03 1220 LEU E N 1
ATOM 4761 C CA . LEU E 1 20 ? -5.241 8.943 53.913 1.00 13.65 1220 LEU E CA 1
ATOM 4762 C C . LEU E 1 20 ? -4.213 8.470 54.926 1.00 11.46 1220 LEU E C 1
ATOM 4763 O O . LEU E 1 20 ? -4.441 7.557 55.719 1.00 11.81 1220 LEU E O 1
ATOM 4768 N N . CYS E 1 21 ? -3.048 9.127 54.907 1.00 13.25 1221 CYS E N 1
ATOM 4769 C CA . CYS E 1 21 ? -2.010 8.728 55.856 1.00 9.72 1221 CYS E CA 1
ATOM 4770 C C . CYS E 1 21 ? -1.610 7.279 55.656 1.00 15.89 1221 CYS E C 1
ATOM 4771 O O . CYS E 1 21 ? -1.164 6.630 56.599 1.00 16.49 1221 CYS E O 1
ATOM 4774 N N . GLY E 1 22 ? -1.761 6.723 54.462 1.00 16.24 1222 GLY E N 1
ATOM 4775 C CA . GLY E 1 22 ? -1.436 5.328 54.221 1.00 17.48 1222 GLY E CA 1
ATOM 4776 C C . GLY E 1 22 ? -2.531 4.323 54.499 1.00 20.18 1222 GLY E C 1
ATOM 4777 O O . GLY E 1 22 ? -2.379 3.121 54.239 1.00 19.26 1222 GLY E O 1
ATOM 4778 N N . LEU E 1 23 ? -3.659 4.765 55.041 1.00 12.86 1223 LEU E N 1
ATOM 4779 C CA . LEU E 1 23 ? -4.747 3.939 55.517 1.00 17.35 1223 LEU E CA 1
ATOM 4780 C C . LEU E 1 23 ? -5.942 3.961 54.561 1.00 19.59 1223 LEU E C 1
ATOM 4781 O O . LEU E 1 23 ? -6.294 5.065 54.118 1.00 16.50 1223 LEU E O 1
ATOM 4786 N N . LEU E 1 24 ? -6.507 2.789 54.307 1.00 13.09 1224 LEU E N 1
ATOM 4787 C CA . LEU E 1 24 ? -7.786 2.674 53.634 1.00 12.67 1224 LEU E CA 1
ATOM 4788 C C . LEU E 1 24 ? -8.899 3.182 54.560 1.00 16.12 1224 LEU E C 1
ATOM 4789 O O . LEU E 1 24 ? -9.133 2.585 55.620 1.00 18.66 1224 LEU E O 1
ATOM 4794 N N . ILE E 1 25 ? -9.597 4.256 54.195 1.00 18.05 1225 ILE E N 1
ATOM 4795 C CA . ILE E 1 25 ? -10.710 4.794 54.967 1.00 17.59 1225 ILE E CA 1
ATOM 4796 C C . ILE E 1 25 ? -12.079 4.381 54.437 1.00 16.88 1225 ILE E C 1
ATOM 4797 O O . ILE E 1 25 ? -12.386 4.770 53.308 1.00 18.46 1225 ILE E O 1
ATOM 4802 N N . PRO E 1 26 ? -12.853 3.651 55.231 1.00 17.42 1226 PRO E N 1
ATOM 4803 C CA . PRO E 1 26 ? -14.241 3.351 54.853 1.00 23.71 1226 PRO E CA 1
ATOM 4804 C C . PRO E 1 26 ? -14.935 4.647 54.429 1.00 17.28 1226 PRO E C 1
ATOM 4805 O O . PRO E 1 26 ? -14.961 5.573 55.238 1.00 24.52 1226 PRO E O 1
ATOM 4809 N N . SER E 1 27 ? -15.437 4.716 53.210 1.00 19.63 1227 SER E N 1
ATOM 4810 C CA . SER E 1 27 ? -16.007 5.947 52.689 1.00 19.06 1227 SER E CA 1
ATOM 4811 C C . SER E 1 27 ? -16.860 5.796 51.440 1.00 25.29 1227 SER E C 1
ATOM 4812 O O . SER E 1 27 ? -16.597 5.018 50.528 1.00 33.24 1227 SER E O 1
ATOM 4815 N N . PRO E 1 28 ? -17.907 6.617 51.338 1.00 27.90 1228 PRO E N 1
ATOM 4816 C CA . PRO E 1 28 ? -18.730 6.668 50.137 1.00 28.51 1228 PRO E CA 1
ATOM 4817 C C . PRO E 1 28 ? -17.991 7.236 48.932 1.00 35.66 1228 PRO E C 1
ATOM 4818 O O . PRO E 1 28 ? -18.392 7.058 47.776 1.00 33.95 1228 PRO E O 1
ATOM 4822 N N . VAL E 1 29 ? -16.893 7.960 49.170 1.00 30.53 1229 VAL E N 1
ATOM 4823 C CA . VAL E 1 29 ? -16.112 8.539 48.080 1.00 23.21 1229 VAL E CA 1
ATOM 4824 C C . VAL E 1 29 ? -14.614 8.350 48.345 1.00 23.28 1229 VAL E C 1
ATOM 4825 O O . VAL E 1 29 ? -14.195 8.233 49.496 1.00 20.09 1229 VAL E O 1
ATOM 4829 N N . GLY E 1 30 ? -13.900 8.344 47.239 1.00 25.31 1230 GLY E N 1
ATOM 4830 C CA . GLY E 1 30 ? -12.480 8.076 47.177 1.00 22.67 1230 GLY E CA 1
ATOM 4831 C C . GLY E 1 30 ? -11.835 9.025 46.198 1.00 22.09 1230 GLY E C 1
ATOM 4832 O O . GLY E 1 30 ? -12.530 9.668 45.403 1.00 21.47 1230 GLY E O 1
ATOM 4833 N N . ALA E 1 31 ? -10.519 9.127 46.271 1.00 23.92 1231 ALA E N 1
ATOM 4834 C CA . ALA E 1 31 ? -9.909 10.202 45.480 1.00 32.70 1231 ALA E CA 1
ATOM 4835 C C . ALA E 1 31 ? -9.843 9.777 44.019 1.00 36.83 1231 ALA E C 1
ATOM 4836 O O . ALA E 1 31 ? -9.449 8.663 43.696 1.00 50.34 1231 ALA E O 1
ATOM 4838 N N . LEU E 1 32 ? -10.249 10.712 43.167 1.00 37.33 1232 LEU E N 1
ATOM 4839 C CA . LEU E 1 32 ? -10.072 10.477 41.739 1.00 47.33 1232 LEU E CA 1
ATOM 4840 C C . LEU E 1 32 ? -8.662 10.938 41.375 1.00 47.45 1232 LEU E C 1
ATOM 4841 O O . LEU E 1 32 ? -8.366 12.123 41.557 1.00 31.73 1232 LEU E O 1
ATOM 4846 N N . ALA E 1 33 ? -7.825 10.006 40.902 1.00 48.11 1233 ALA E N 1
ATOM 4847 C CA . ALA E 1 33 ? -6.427 10.329 40.656 1.00 49.21 1233 ALA E CA 1
ATOM 4848 C C . ALA E 1 33 ? -5.600 9.208 40.036 1.00 56.48 1233 ALA E C 1
ATOM 4849 O O . ALA E 1 33 ? -5.989 8.038 40.094 1.00 79.30 1233 ALA E O 1
ATOM 4851 N N . HIS E 1 34 ? -4.455 9.588 39.468 1.00 60.74 1234 HIS E N 1
ATOM 4852 C CA . HIS E 1 34 ? -3.438 8.715 38.906 1.00 63.80 1234 HIS E CA 1
ATOM 4853 C C . HIS E 1 34 ? -2.870 7.780 39.986 1.00 64.61 1234 HIS E C 1
ATOM 4854 O O . HIS E 1 34 ? -2.963 6.559 39.873 1.00 65.48 1234 HIS E O 1
ATOM 4861 N N . SER E 1 35 ? -2.297 8.3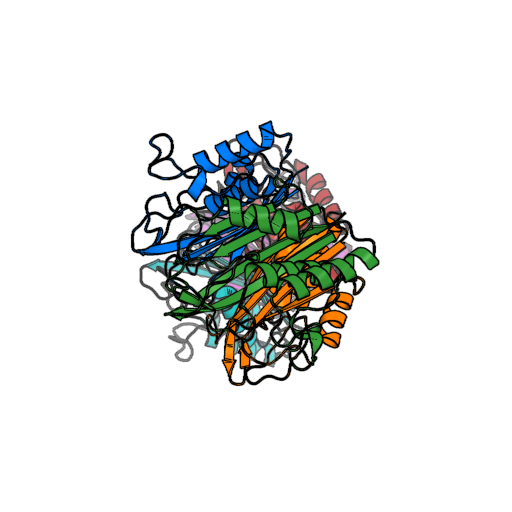92 41.011 1.00 56.94 1235 SER E N 1
ATOM 4862 C CA . SER E 1 35 ? -1.754 7.775 42.206 1.00 41.82 1235 SER E CA 1
ATOM 4863 C C . SER E 1 35 ? -2.854 7.276 43.130 1.00 27.47 1235 SER E C 1
ATOM 4864 O O . SER E 1 35 ? -4.037 7.401 42.788 1.00 24.34 1235 SER E O 1
ATOM 4867 N N . ASP E 1 36 ? -2.485 6.793 44.324 1.00 22.59 1236 ASP E N 1
ATOM 4868 C CA . ASP E 1 36 ? -3.497 6.433 45.311 1.00 17.69 1236 ASP E CA 1
ATOM 4869 C C . ASP E 1 36 ? -4.252 7.650 45.856 1.00 17.01 1236 ASP E C 1
ATOM 4870 O O . ASP E 1 36 ? -5.156 7.456 46.690 1.00 22.27 1236 ASP E O 1
ATOM 4875 N N . GLY E 1 37 ? -3.924 8.857 45.421 1.00 13.70 1237 GLY E N 1
ATOM 4876 C CA . GLY E 1 37 ? -4.628 10.058 45.821 1.00 17.78 1237 GLY E CA 1
ATOM 4877 C C . GLY E 1 37 ? -4.504 10.398 47.291 1.00 17.87 1237 GLY E C 1
ATOM 4878 O O . GLY E 1 37 ? -5.379 11.105 47.810 1.00 21.27 1237 GLY E O 1
ATOM 4879 N N . ASP E 1 38 ? -3.450 9.923 47.945 1.00 12.39 1238 ASP E N 1
ATOM 4880 C CA . ASP E 1 38 ? -3.344 10.152 49.386 1.00 14.72 1238 ASP E CA 1
ATOM 4881 C C . ASP E 1 38 ? -2.811 11.554 49.654 1.00 13.58 1238 ASP E C 1
ATOM 4882 O O . ASP E 1 38 ? -1.610 11.793 49.667 1.00 12.53 1238 ASP E O 1
ATOM 4887 N N . ALA E 1 39 ? -3.711 12.505 49.887 1.00 14.04 1239 ALA E N 1
ATOM 4888 C CA . ALA E 1 39 ? -3.338 13.913 50.024 1.00 11.04 1239 ALA E CA 1
ATOM 4889 C C . ALA E 1 39 ? -2.435 14.166 51.225 1.00 11.21 1239 ALA E C 1
ATOM 4890 O O . ALA E 1 39 ? -1.563 15.036 51.165 1.00 11.82 1239 ALA E O 1
ATOM 4892 N N . ALA E 1 40 ? -2.681 13.411 52.294 1.00 9.37 1240 ALA E N 1
ATOM 4893 C CA . ALA E 1 40 ? -1.885 13.555 53.502 1.00 11.06 1240 ALA E CA 1
ATOM 4894 C C . ALA E 1 40 ? -0.428 13.233 53.206 1.00 12.93 1240 ALA E C 1
ATOM 4895 O O . ALA E 1 40 ? 0.530 13.958 53.451 1.00 13.07 1240 ALA E O 1
ATOM 4897 N N . MET E 1 41 ? -0.235 12.045 52.634 1.00 11.49 1241 MET E N 1
ATOM 4898 C CA . MET E 1 41 ? 1.123 11.617 52.314 1.00 11.82 1241 MET E CA 1
ATOM 4899 C C . MET E 1 41 ? 1.792 12.556 51.323 1.00 9.08 1241 MET E C 1
ATOM 4900 O O . MET E 1 41 ? 2.975 12.841 51.491 1.00 10.13 1241 MET E O 1
ATOM 4905 N N . HIS E 1 42 ? 1.069 13.015 50.294 1.00 9.20 1242 HIS E N 1
ATOM 4906 C CA . HIS E 1 42 ? 1.696 13.889 49.299 1.00 9.76 1242 HIS E CA 1
ATOM 4907 C C . HIS E 1 42 ? 2.138 15.199 49.930 1.00 9.30 1242 HIS E C 1
ATOM 4908 O O . HIS E 1 42 ? 3.227 15.732 49.728 1.00 10.41 1242 HIS E O 1
ATOM 4915 N N . ALA E 1 43 ? 1.248 15.749 50.759 1.00 7.12 1243 ALA E N 1
ATOM 4916 C CA . ALA E 1 43 ? 1.596 17.020 51.383 1.00 9.04 1243 ALA E CA 1
ATOM 4917 C C . ALA E 1 43 ? 2.838 16.888 52.261 1.00 10.24 1243 ALA E C 1
ATOM 4918 O O . ALA E 1 43 ? 3.723 17.754 52.207 1.00 9.09 1243 ALA E O 1
ATOM 4920 N N . LEU E 1 44 ? 2.886 15.819 53.060 1.00 7.88 1244 LEU E N 1
ATOM 4921 C CA . LEU E 1 44 ? 4.047 15.601 53.928 1.00 6.32 1244 LEU E CA 1
ATOM 4922 C C . LEU E 1 44 ? 5.311 15.378 53.106 1.00 9.84 1244 LEU E C 1
ATOM 4923 O O . LEU E 1 44 ? 6.397 15.828 53.443 1.00 12.03 1244 LEU E O 1
ATOM 4928 N N . THR E 1 45 ? 5.147 14.668 51.979 1.00 7.36 1245 THR E N 1
ATOM 4929 C CA . THR E 1 45 ? 6.326 14.412 51.135 1.00 10.00 1245 THR E CA 1
ATOM 4930 C C . THR E 1 45 ? 6.879 15.693 50.543 1.00 8.37 1245 THR E C 1
ATOM 4931 O O . THR E 1 45 ? 8.080 15.964 50.613 1.00 9.67 1245 THR E O 1
ATOM 4935 N N . ASP E 1 46 ? 6.027 16.526 49.941 1.00 8.37 1246 ASP E N 1
ATOM 4936 C CA . ASP E 1 46 ? 6.463 17.824 49.435 1.00 9.64 1246 ASP E CA 1
ATOM 4937 C C . ASP E 1 46 ? 7.111 18.663 50.533 1.00 9.85 1246 ASP E C 1
ATOM 4938 O O . ASP E 1 46 ? 8.113 19.347 50.319 1.00 10.04 1246 ASP E O 1
ATOM 4943 N N . ALA E 1 47 ? 6.491 18.616 51.726 1.00 8.15 1247 ALA E N 1
ATOM 4944 C CA . ALA E 1 47 ? 7.029 19.412 52.829 1.00 8.40 1247 ALA E CA 1
ATOM 4945 C C . ALA E 1 47 ? 8.461 19.005 53.137 1.00 6.69 1247 ALA E C 1
ATOM 4946 O O . ALA E 1 47 ? 9.356 19.809 53.321 1.00 10.41 1247 ALA E O 1
ATOM 4948 N N . LEU E 1 48 ? 8.689 17.681 53.202 1.00 8.90 1248 LEU E N 1
ATOM 4949 C CA . LEU E 1 48 ? 10.059 17.209 53.424 1.00 12.84 1248 LEU E CA 1
ATOM 4950 C C . LEU E 1 48 ? 11.034 17.610 52.329 1.00 8.44 1248 LEU E C 1
ATOM 4951 O O . LEU E 1 48 ? 12.142 18.084 52.601 1.00 9.50 1248 LEU E O 1
ATOM 4956 N N . LEU E 1 49 ? 10.638 17.395 51.060 1.00 8.95 1249 LEU E N 1
ATOM 4957 C CA . LEU E 1 49 ? 11.494 17.802 49.938 1.00 7.27 1249 LEU E CA 1
ATOM 4958 C C . LEU E 1 49 ? 11.787 19.289 49.992 1.00 10.13 1249 LEU E C 1
ATOM 4959 O O . LEU E 1 49 ? 12.907 19.759 49.791 1.00 11.35 1249 LEU E O 1
ATOM 4964 N N . SER E 1 50 ? 10.736 20.075 50.278 1.00 8.24 1250 SER E N 1
ATOM 4965 C CA . SER E 1 50 ? 10.870 21.530 50.276 1.00 6.23 1250 SER E CA 1
ATOM 4966 C C . SER E 1 50 ? 11.870 21.991 51.331 1.00 9.89 1250 SER E C 1
ATOM 4967 O O . SER E 1 50 ? 12.564 23.013 51.175 1.00 11.62 1250 SER E O 1
ATOM 4970 N N . ALA E 1 51 ? 11.948 21.238 52.440 1.00 9.49 1251 ALA E N 1
ATOM 4971 C CA . ALA E 1 51 ? 12.852 21.616 53.527 1.00 12.07 1251 ALA E CA 1
ATOM 4972 C C . ALA E 1 51 ? 14.326 21.617 53.109 1.00 12.06 1251 ALA E C 1
ATOM 4973 O O . ALA E 1 51 ? 15.147 22.237 53.791 1.00 8.80 1251 ALA E O 1
ATOM 4975 N N . TYR E 1 52 ? 14.649 20.931 52.023 1.00 12.27 1252 TYR E N 1
ATOM 4976 C CA . TYR E 1 52 ? 16.004 20.927 51.494 1.00 13.67 1252 TYR E CA 1
ATOM 4977 C C . TYR E 1 52 ? 16.046 21.451 50.068 1.00 9.96 1252 TYR E C 1
ATOM 4978 O O . TYR E 1 52 ? 17.063 21.306 49.383 1.00 14.62 1252 TYR E O 1
ATOM 4987 N N . GLY E 1 53 ? 14.986 22.092 49.578 1.00 9.34 1253 GLY E N 1
ATOM 4988 C CA . GLY E 1 53 ? 14.911 22.653 48.233 1.00 10.74 1253 GLY E CA 1
ATOM 4989 C C . GLY E 1 53 ? 15.105 21.620 47.152 1.00 11.48 1253 GLY E C 1
ATOM 4990 O O . GLY E 1 53 ? 15.584 21.911 46.048 1.00 12.29 1253 GLY E O 1
ATOM 4991 N N . LEU E 1 54 ? 14.699 20.376 47.443 1.00 9.83 1254 LEU E N 1
ATOM 4992 C CA . LEU E 1 54 ? 14.949 19.305 46.471 1.00 12.77 1254 LEU E CA 1
ATOM 4993 C C . LEU E 1 54 ? 13.939 19.232 45.338 1.00 11.16 1254 LEU E C 1
ATOM 4994 O O . LEU E 1 54 ? 14.103 18.429 44.411 1.00 13.29 1254 LEU E O 1
ATOM 4999 N N . GLY E 1 55 ? 12.882 20.023 45.333 1.00 11.10 1255 GLY E N 1
ATOM 5000 C CA . GLY E 1 55 ? 11.853 19.972 44.311 1.00 12.87 1255 GLY E CA 1
ATOM 5001 C C . GLY E 1 55 ? 10.497 19.618 44.906 1.00 15.28 1255 GLY E C 1
ATOM 5002 O O . GLY E 1 55 ? 10.117 20.099 45.979 1.00 13.53 1255 GLY E O 1
ATOM 5003 N N . ASP E 1 56 ? 9.755 18.775 44.207 1.00 8.27 1256 ASP E N 1
ATOM 5004 C CA . ASP E 1 56 ? 8.438 18.352 44.652 1.00 10.53 1256 ASP E CA 1
ATOM 5005 C C . ASP E 1 56 ? 8.137 16.967 44.077 1.00 13.00 1256 ASP E C 1
ATOM 5006 O O . ASP E 1 56 ? 8.948 16.444 43.306 1.00 12.08 1256 ASP E O 1
ATOM 5011 N N . ILE E 1 57 ? 7.005 16.397 44.479 1.00 12.37 1257 ILE E N 1
ATOM 5012 C CA . ILE E 1 57 ? 6.727 15.018 44.039 1.00 10.08 1257 ILE E CA 1
ATOM 5013 C C . ILE E 1 57 ? 6.507 14.931 42.546 1.00 12.64 1257 ILE E C 1
ATOM 5014 O O . ILE E 1 57 ? 6.738 13.886 41.922 1.00 12.67 1257 ILE E O 1
ATOM 5019 N N . GLY E 1 58 ? 6.048 16.033 41.959 1.00 11.20 1258 GLY E N 1
ATOM 5020 C CA . GLY E 1 58 ? 5.816 15.998 40.499 1.00 12.49 1258 GLY E CA 1
ATOM 5021 C C . GLY E 1 58 ? 7.144 15.901 39.772 1.00 15.55 1258 GLY E C 1
ATOM 5022 O O . GLY E 1 58 ? 7.259 15.210 38.749 1.00 13.83 1258 GLY E O 1
ATOM 5023 N N . LEU E 1 59 ? 8.166 16.583 40.289 1.00 12.22 1259 LEU E N 1
ATOM 5024 C CA . LEU E 1 59 ? 9.500 16.525 39.715 1.00 15.27 1259 LEU E CA 1
ATOM 5025 C C . LEU E 1 59 ? 10.152 15.171 39.984 1.00 18.80 1259 LEU E C 1
ATOM 5026 O O . LEU E 1 59 ? 10.655 14.548 39.050 1.00 13.62 1259 LEU E O 1
ATOM 5031 N N . LEU E 1 60 ? 10.131 14.748 41.254 1.00 15.59 1260 LEU E N 1
ATOM 5032 C CA . LEU E 1 60 ? 10.945 13.603 41.667 1.00 13.62 1260 LEU E CA 1
ATOM 5033 C C . LEU E 1 60 ? 10.268 12.257 41.447 1.00 13.99 1260 LEU E C 1
ATOM 5034 O O . LEU E 1 60 ? 10.983 11.249 41.341 1.00 14.33 1260 LEU E O 1
ATOM 5039 N N . PHE E 1 61 ? 8.940 12.191 41.354 1.00 12.41 1261 PHE E N 1
ATOM 5040 C CA . PHE E 1 61 ? 8.260 10.895 41.230 1.00 11.15 1261 PHE E CA 1
ATOM 5041 C C . PHE E 1 61 ? 7.311 10.846 40.047 1.00 14.20 1261 PHE E C 1
ATOM 5042 O O . PHE E 1 61 ? 6.105 10.586 40.195 1.00 16.10 1261 PHE E O 1
ATOM 5050 N N . PRO E 1 62 ? 7.837 11.072 38.846 1.00 14.17 1262 PRO E N 1
ATOM 5051 C CA . PRO E 1 62 ? 6.971 11.082 37.667 1.00 19.97 1262 PRO E CA 1
ATOM 5052 C C . PRO E 1 62 ? 6.615 9.666 37.243 1.00 16.59 1262 PRO E C 1
ATOM 5053 O O . PRO E 1 62 ? 7.392 8.720 37.402 1.00 16.69 1262 PRO E O 1
ATOM 5057 N N . ASP E 1 63 ? 5.432 9.570 36.644 1.00 19.77 1263 ASP E N 1
ATOM 5058 C CA . ASP E 1 63 ? 4.937 8.266 36.218 1.00 24.90 1263 ASP E CA 1
ATOM 5059 C C . ASP E 1 63 ? 5.713 7.741 35.020 1.00 18.11 1263 ASP E C 1
ATOM 5060 O O . ASP E 1 63 ? 5.503 6.592 34.642 1.00 18.09 1263 ASP E O 1
ATOM 5065 N N . THR E 1 64 ? 6.588 8.574 34.467 1.00 18.53 1264 THR E N 1
ATOM 5066 C CA . THR E 1 64 ? 7.486 8.137 33.413 1.00 22.09 1264 THR E CA 1
ATOM 5067 C C . THR E 1 64 ? 8.551 7.212 33.984 1.00 22.67 1264 THR E C 1
ATOM 5068 O O . THR E 1 64 ? 9.199 6.460 33.264 1.00 24.67 1264 THR E O 1
ATOM 5072 N N . ASP E 1 65 ? 8.777 7.261 35.299 1.00 15.38 1265 ASP E N 1
ATOM 5073 C CA . ASP E 1 65 ? 9.866 6.422 35.807 1.00 16.51 1265 ASP E CA 1
ATOM 5074 C C . ASP E 1 65 ? 9.312 5.119 36.350 1.00 22.36 1265 ASP E C 1
ATOM 5075 O O . ASP E 1 65 ? 8.483 5.140 37.258 1.00 16.36 1265 ASP E O 1
ATOM 5080 N N . PRO E 1 66 ? 9.749 3.986 35.827 1.00 21.86 1266 PRO E N 1
ATOM 5081 C CA . PRO E 1 66 ? 9.207 2.701 36.268 1.00 19.25 1266 PRO E CA 1
ATOM 5082 C C . PRO E 1 66 ? 9.395 2.435 37.755 1.00 23.52 1266 PRO E C 1
ATOM 5083 O O . PRO E 1 66 ? 8.628 1.654 38.327 1.00 27.38 1266 PRO E O 1
ATOM 5087 N N . ARG E 1 67 ? 10.373 3.045 38.405 1.00 21.76 1267 ARG E N 1
ATOM 5088 C CA . ARG E 1 67 ? 10.577 2.965 39.850 1.00 22.25 1267 ARG E CA 1
ATOM 5089 C C . ARG E 1 67 ? 9.402 3.436 40.700 1.00 26.48 1267 ARG E C 1
ATOM 5090 O O . ARG E 1 67 ? 9.080 2.922 41.784 1.00 21.50 1267 ARG E O 1
ATOM 5098 N N . TRP E 1 68 ? 8.745 4.489 40.210 1.00 15.92 1268 TRP E N 1
ATOM 5099 C CA . TRP E 1 68 ? 7.746 5.231 40.967 1.00 16.65 1268 TRP E CA 1
ATOM 5100 C C . TRP E 1 68 ? 6.335 4.993 40.460 1.00 20.26 1268 TRP E C 1
ATOM 5101 O O . TRP E 1 68 ? 5.317 5.081 41.150 1.00 19.06 1268 TRP E O 1
ATOM 5112 N N . ARG E 1 69 ? 6.258 4.674 39.167 1.00 19.05 1269 ARG E N 1
ATOM 5113 C CA . ARG E 1 69 ? 4.933 4.467 38.592 1.00 16.53 1269 ARG E CA 1
ATOM 5114 C C . ARG E 1 69 ? 4.221 3.321 39.292 1.00 20.47 1269 ARG E C 1
ATOM 5115 O O . ARG E 1 69 ? 4.756 2.229 39.488 1.00 20.96 1269 ARG E O 1
ATOM 5123 N N . GLY E 1 70 ? 2.991 3.590 39.717 1.00 30.37 1270 GLY E N 1
ATOM 5124 C CA . GLY E 1 70 ? 2.209 2.544 40.358 1.00 28.88 1270 GLY E CA 1
ATOM 5125 C C . GLY E 1 70 ? 2.494 2.387 41.833 1.00 29.41 1270 GLY E C 1
ATOM 5126 O O . GLY E 1 70 ? 1.775 1.625 42.483 1.00 29.28 1270 GLY E O 1
ATOM 5127 N N . GLU E 1 71 ? 3.498 3.072 42.376 1.00 23.58 1271 GLU E N 1
ATOM 5128 C CA . GLU E 1 71 ? 3.838 2.868 43.795 1.00 23.30 1271 GLU E CA 1
ATOM 5129 C C . GLU E 1 71 ? 2.874 3.549 44.757 1.00 18.57 1271 GLU E C 1
ATOM 5130 O O . GLU E 1 71 ? 2.365 4.642 44.507 1.00 17.61 1271 GLU E O 1
ATOM 5136 N N . ARG E 1 72 ? 2.604 2.930 45.907 1.00 17.10 1272 ARG E N 1
ATOM 5137 C CA . ARG E 1 72 ? 1.752 3.613 46.900 1.00 14.71 1272 ARG E CA 1
ATOM 5138 C C . ARG E 1 72 ? 2.545 4.789 47.485 1.00 16.17 1272 ARG E C 1
ATOM 5139 O O . ARG E 1 72 ? 3.783 4.825 47.485 1.00 15.29 1272 ARG E O 1
ATOM 5147 N N . SER E 1 73 ? 1.826 5.803 47.961 1.00 14.00 1273 SER E N 1
ATOM 5148 C CA . SER E 1 73 ? 2.459 7.066 48.333 1.00 14.50 1273 SER E CA 1
ATOM 5149 C C . SER E 1 73 ? 3.499 6.927 49.421 1.00 9.74 1273 SER E C 1
ATOM 5150 O O . SER E 1 73 ? 4.420 7.743 49.500 1.00 13.02 1273 SER E O 1
ATOM 5153 N N . GLU E 1 74 ? 3.404 5.923 50.282 1.00 11.53 1274 GLU E N 1
ATOM 5154 C CA . GLU E 1 74 ? 4.398 5.764 51.330 1.00 10.46 1274 GLU E CA 1
ATOM 5155 C C . GLU E 1 74 ? 5.779 5.509 50.748 1.00 16.36 1274 GLU E C 1
ATOM 5156 O O . GLU E 1 74 ? 6.826 5.799 51.326 1.00 18.05 1274 GLU E O 1
ATOM 5162 N N . VAL E 1 75 ? 5.789 4.951 49.542 1.00 12.94 1275 VAL E N 1
ATOM 5163 C CA . VAL E 1 75 ? 7.086 4.786 48.894 1.00 15.57 1275 VAL E CA 1
ATOM 5164 C C . VAL E 1 75 ? 7.741 6.130 48.632 1.00 18.11 1275 VAL E C 1
ATOM 5165 O O . VAL E 1 75 ? 8.945 6.294 48.856 1.00 15.62 1275 VAL E O 1
ATOM 5169 N N . PHE E 1 76 ? 6.990 7.131 48.163 1.00 12.20 1276 PHE E N 1
ATOM 5170 C CA . PHE E 1 76 ? 7.605 8.436 47.923 1.00 10.56 1276 PHE E CA 1
ATOM 5171 C C . PHE E 1 76 ? 8.015 9.142 49.218 1.00 9.76 1276 PHE E C 1
ATOM 5172 O O . PHE E 1 76 ? 9.065 9.783 49.270 1.00 11.75 1276 PHE E O 1
ATOM 5180 N N . LEU E 1 77 ? 7.168 9.009 50.249 1.00 10.87 1277 LEU E N 1
ATOM 5181 C CA . LEU E 1 77 ? 7.519 9.642 51.520 1.00 12.44 1277 LEU E CA 1
ATOM 5182 C C . LEU E 1 77 ? 8.826 9.082 52.036 1.00 9.89 1277 LEU E C 1
ATOM 5183 O O . LEU E 1 77 ? 9.712 9.791 52.487 1.00 13.35 1277 LEU E O 1
ATOM 5188 N N . ARG E 1 78 ? 8.923 7.747 51.958 1.00 11.47 1278 ARG E N 1
ATOM 5189 C CA . ARG E 1 78 ? 10.132 7.149 52.548 1.00 13.59 1278 ARG E CA 1
ATOM 5190 C C . ARG E 1 78 ? 11.380 7.541 51.768 1.00 17.39 1278 ARG E C 1
ATOM 5191 O O . ARG E 1 78 ? 12.447 7.689 52.392 1.00 16.17 1278 ARG E O 1
ATOM 5199 N N . GLU E 1 79 ? 11.221 7.737 50.449 1.00 12.77 1279 GLU E N 1
ATOM 5200 C CA . GLU E 1 79 ? 12.348 8.189 49.631 1.00 12.70 1279 GLU E CA 1
ATOM 5201 C C . GLU E 1 79 ? 12.679 9.653 49.944 1.00 11.89 1279 GLU E C 1
ATOM 5202 O O . GLU E 1 79 ? 13.835 10.071 50.017 1.00 14.17 1279 GLU E O 1
ATOM 5208 N N . ALA E 1 80 ? 11.647 10.480 50.149 1.00 11.38 1280 ALA E N 1
ATOM 5209 C CA . ALA E 1 80 ? 11.942 11.844 50.594 1.00 14.88 1280 ALA E CA 1
ATOM 5210 C C . ALA E 1 80 ? 12.743 11.825 51.900 1.00 12.25 1280 ALA E C 1
ATOM 5211 O O . ALA E 1 80 ? 13.700 12.566 52.080 1.00 10.36 1280 ALA E O 1
ATOM 5213 N N . MET E 1 81 ? 12.290 10.964 52.812 1.00 9.63 1281 MET E N 1
ATOM 5214 C CA . MET E 1 81 ? 12.978 10.828 54.087 1.00 13.86 1281 MET E CA 1
ATOM 5215 C C . MET E 1 81 ? 14.432 10.404 53.864 1.00 16.93 1281 MET E C 1
ATOM 5216 O O . MET E 1 81 ? 15.374 10.888 54.507 1.00 17.34 1281 MET E O 1
ATOM 5221 N N . ARG E 1 82 ? 14.634 9.458 52.946 1.00 18.79 1282 ARG E N 1
ATOM 5222 C CA . ARG E 1 82 ? 15.980 8.978 52.661 1.00 18.76 1282 ARG E CA 1
ATOM 5223 C C . ARG E 1 82 ? 16.847 10.120 52.157 1.00 12.85 1282 ARG E C 1
ATOM 5224 O O . ARG E 1 82 ? 17.989 10.341 52.566 1.00 15.12 1282 ARG E O 1
ATOM 5232 N N . LEU E 1 83 ? 16.291 10.892 51.219 1.00 12.70 1283 LEU E N 1
ATOM 5233 C CA . LEU E 1 83 ? 17.084 11.977 50.640 1.00 12.53 1283 LEU E CA 1
ATOM 5234 C C . LEU E 1 83 ? 17.456 13.041 51.667 1.00 18.76 1283 LEU E C 1
ATOM 5235 O O . LEU E 1 83 ? 18.589 13.555 51.665 1.00 16.54 1283 LEU E O 1
ATOM 5240 N N . VAL E 1 84 ? 16.536 13.405 52.561 1.00 12.61 1284 VAL E N 1
ATOM 5241 C CA . VAL E 1 84 ? 16.893 14.472 53.509 1.00 10.28 1284 VAL E CA 1
ATOM 5242 C C . VAL E 1 84 ? 17.819 13.920 54.594 1.00 12.65 1284 VAL E C 1
ATOM 5243 O O . VAL E 1 84 ? 18.735 14.605 55.058 1.00 12.97 1284 VAL E O 1
ATOM 5247 N N . GLU E 1 85 ? 17.588 12.662 54.970 1.00 13.18 1285 GLU E N 1
ATOM 5248 C CA . GLU E 1 85 ? 18.513 12.011 55.909 1.00 15.54 1285 GLU E CA 1
ATOM 5249 C C . GLU E 1 85 ? 19.940 11.977 55.396 1.00 13.08 1285 GLU E C 1
ATOM 5250 O O . GLU E 1 85 ? 20.906 12.232 56.124 1.00 17.93 1285 GLU E O 1
ATOM 5256 N N . ALA E 1 86 ? 20.104 11.687 54.110 1.00 18.84 1286 ALA E N 1
ATOM 5257 C CA . ALA E 1 86 ? 21.450 11.625 53.524 1.00 16.90 1286 ALA E CA 1
ATOM 5258 C C . ALA E 1 86 ? 22.115 12.995 53.545 1.00 15.69 1286 ALA E C 1
ATOM 5259 O O . ALA E 1 86 ? 23.332 13.148 53.421 1.00 18.03 1286 ALA E O 1
ATOM 5261 N N . ARG E 1 87 ? 21.305 14.047 53.716 1.00 14.71 1287 ARG E N 1
ATOM 5262 C CA . ARG E 1 87 ? 21.874 15.389 53.814 1.00 16.25 1287 ARG E CA 1
ATOM 5263 C C . ARG E 1 87 ? 22.007 15.812 55.269 1.00 14.15 1287 ARG E C 1
ATOM 5264 O O . ARG E 1 87 ? 22.216 16.990 55.534 1.00 19.34 1287 ARG E O 1
ATOM 5272 N N . GLY E 1 88 ? 21.907 14.886 56.215 1.00 14.27 1288 GLY E N 1
ATOM 5273 C CA . GLY E 1 88 ? 22.101 15.245 57.604 1.00 20.52 1288 GLY E CA 1
ATOM 5274 C C . GLY E 1 88 ? 20.822 15.582 58.345 1.00 25.47 1288 GLY E C 1
ATOM 5275 O O . GLY E 1 88 ? 20.861 15.871 59.548 1.00 19.03 1288 GLY E O 1
ATOM 5276 N N . ALA E 1 89 ? 19.657 15.564 57.706 1.00 15.89 1289 ALA E N 1
ATOM 5277 C CA . ALA E 1 89 ? 18.418 15.891 58.419 1.00 14.17 1289 ALA E CA 1
ATOM 5278 C C . ALA E 1 89 ? 18.003 14.900 59.482 1.00 15.47 1289 ALA E C 1
ATOM 5279 O O . ALA E 1 89 ? 18.078 13.674 59.309 1.00 16.91 1289 ALA E O 1
ATOM 5281 N N . LYS E 1 90 ? 17.519 15.461 60.593 1.00 16.94 1290 LYS E N 1
ATOM 5282 C CA . LYS E 1 90 ? 16.853 14.699 61.640 1.00 20.09 1290 LYS E CA 1
ATOM 5283 C C . LYS E 1 90 ? 15.406 15.185 61.788 1.00 14.88 1290 LYS E C 1
ATOM 5284 O O . LYS E 1 90 ? 15.191 16.218 62.430 1.00 22.16 1290 LYS E O 1
ATOM 5290 N N . LEU E 1 91 ? 14.453 14.470 61.205 1.00 14.48 1291 LEU E N 1
ATOM 5291 C CA . LEU E 1 91 ? 13.050 14.917 61.282 1.00 17.59 1291 LEU E CA 1
ATOM 5292 C C . LEU E 1 91 ? 12.620 14.994 62.750 1.00 16.52 1291 LEU E C 1
ATOM 5293 O O . LEU E 1 91 ? 12.886 14.064 63.505 1.00 17.77 1291 LEU E O 1
ATOM 5298 N N . LEU E 1 92 ? 11.981 16.084 63.134 1.00 11.09 1292 LEU E N 1
ATOM 5299 C CA . LEU E 1 92 ? 11.608 16.336 64.532 1.00 9.05 1292 LEU E CA 1
ATOM 5300 C C . LEU E 1 92 ? 10.106 16.278 64.700 1.00 10.81 1292 LEU E C 1
ATOM 5301 O O . LEU E 1 92 ? 9.599 15.713 65.671 1.00 14.88 1292 LEU E O 1
ATOM 5306 N N . GLN E 1 93 ? 9.366 16.862 63.747 1.00 13.23 1293 GLN E N 1
ATOM 5307 C CA . GLN E 1 93 ? 7.926 16.983 63.928 1.00 12.17 1293 GLN E CA 1
ATOM 5308 C C . GLN E 1 93 ? 7.187 17.171 62.608 1.00 11.23 1293 GLN E C 1
ATOM 5309 O O . GLN E 1 93 ? 7.748 17.728 61.670 1.00 10.65 1293 GLN E O 1
ATOM 5315 N N . ALA E 1 94 ? 5.943 16.728 62.561 1.00 10.01 1294 ALA E N 1
ATOM 5316 C CA . ALA E 1 94 ? 5.044 16.953 61.449 1.00 8.45 1294 ALA E CA 1
ATOM 5317 C C . ALA E 1 94 ? 3.671 17.385 61.974 1.00 10.16 1294 ALA E C 1
ATOM 5318 O O . ALA E 1 94 ? 3.106 16.682 62.807 1.00 12.05 1294 ALA E O 1
ATOM 5320 N N . SER E 1 95 ? 3.167 18.515 61.487 1.00 8.72 1295 SER E N 1
ATOM 5321 C CA . SER E 1 95 ? 1.845 18.998 61.895 1.00 9.08 1295 SER E CA 1
ATOM 5322 C C . SER E 1 95 ? 1.018 19.223 60.639 1.00 13.03 1295 SER E C 1
ATOM 5323 O O . SER E 1 95 ? 1.447 19.983 59.763 1.00 13.92 1295 SER E O 1
ATOM 5326 N N . LEU E 1 96 ? -0.125 18.580 60.517 1.00 7.87 1296 LEU E N 1
ATOM 5327 C CA . LEU E 1 96 ? -0.897 18.788 59.303 1.00 11.07 1296 LEU E CA 1
ATOM 5328 C C . LEU E 1 96 ? -2.399 18.783 59.538 1.00 13.28 1296 LEU E C 1
ATOM 5329 O O . LEU E 1 96 ? -2.871 18.297 60.571 1.00 12.64 1296 LEU E O 1
ATOM 5334 N N . VAL E 1 97 ? -3.080 19.334 58.546 1.00 8.51 1297 VAL E N 1
ATOM 5335 C CA . VAL E 1 97 ? -4.522 19.510 58.595 1.00 9.79 1297 VAL E CA 1
ATOM 5336 C C . VAL E 1 97 ? -5.166 18.834 57.382 1.00 10.92 1297 VAL E C 1
ATOM 5337 O O . VAL E 1 97 ? -4.714 19.109 56.278 1.00 8.73 1297 VAL E O 1
ATOM 5341 N N . LEU E 1 98 ? -6.146 17.977 57.635 1.00 9.88 1298 LEU E N 1
ATOM 5342 C CA . LEU E 1 98 ? -6.888 17.292 56.581 1.00 10.80 1298 LEU E CA 1
ATOM 5343 C C . LEU E 1 98 ? -8.295 17.893 56.570 1.00 12.27 1298 LEU E C 1
ATOM 5344 O O . LEU E 1 98 ? -8.924 17.923 57.628 1.00 13.80 1298 LEU E O 1
ATOM 5349 N N . THR E 1 99 ? -8.740 18.342 55.416 1.00 12.24 1299 THR E N 1
ATOM 5350 C CA . THR E 1 99 ? -10.032 18.997 55.256 1.00 10.14 1299 THR E CA 1
ATOM 5351 C C . THR E 1 99 ? -10.855 18.186 54.271 1.00 17.68 1299 THR E C 1
ATOM 5352 O O . THR E 1 99 ? -10.390 17.959 53.154 1.00 17.53 1299 THR E O 1
ATOM 5356 N N . LEU E 1 100 ? -12.034 17.776 54.710 1.00 12.32 1300 LEU E N 1
ATOM 5357 C CA . LEU E 1 100 ? -12.946 17.087 53.801 1.00 16.78 1300 LEU E CA 1
ATOM 5358 C C . LEU E 1 100 ? -14.309 16.977 54.486 1.00 19.81 1300 LEU E C 1
ATOM 5359 O O . LEU E 1 100 ? -14.385 16.847 55.709 1.00 16.03 1300 LEU E O 1
ATOM 5364 N N . ASP E 1 101 ? -15.370 17.069 53.705 1.00 17.70 1301 ASP E N 1
ATOM 5365 C CA . ASP E 1 101 ? -16.726 17.177 54.246 1.00 25.70 1301 ASP E CA 1
ATOM 5366 C C . ASP E 1 101 ? -17.277 15.813 54.633 1.00 20.67 1301 ASP E C 1
ATOM 5367 O O . ASP E 1 101 ? -18.146 15.715 55.501 1.00 25.66 1301 ASP E O 1
ATOM 5372 N N . ARG E 1 102 ? -16.786 14.765 53.993 1.00 18.44 1302 ARG E N 1
ATOM 5373 C CA . ARG E 1 102 ? -17.135 13.409 54.387 1.00 17.59 1302 ARG E CA 1
ATOM 5374 C C . ARG E 1 102 ? -16.113 12.440 53.791 1.00 20.63 1302 ARG E C 1
ATOM 5375 O O . ARG E 1 102 ? -15.511 12.765 52.766 1.00 20.67 1302 ARG E O 1
ATOM 5383 N N . PRO E 1 103 ? -15.920 11.307 54.442 1.00 20.98 1303 PRO E N 1
ATOM 5384 C CA . PRO E 1 103 ? -16.645 10.970 55.674 1.00 24.65 1303 PRO E CA 1
ATOM 5385 C C . PRO E 1 103 ? -15.965 11.610 56.878 1.00 22.60 1303 PRO E C 1
ATOM 5386 O O . PRO E 1 103 ? -15.040 12.397 56.640 1.00 21.79 1303 PRO E O 1
ATOM 5390 N N . LYS E 1 104 ? -16.409 11.302 58.086 1.00 26.01 1304 LYS E N 1
ATOM 5391 C CA . LYS E 1 104 ? -15.754 11.745 59.301 1.00 24.09 1304 LYS E CA 1
ATOM 5392 C C . LYS E 1 104 ? -14.435 10.996 59.470 1.00 18.56 1304 LYS E C 1
ATOM 5393 O O . LYS E 1 104 ? -14.486 9.787 59.270 1.00 16.96 1304 LYS E O 1
ATOM 5399 N N . LEU E 1 105 ? -13.384 11.688 59.871 1.00 17.06 1305 LEU E N 1
ATOM 5400 C CA . LEU E 1 105 ? -12.111 11.072 60.183 1.00 16.22 1305 LEU E CA 1
ATOM 5401 C C . LEU E 1 105 ? -11.922 10.764 61.663 1.00 17.46 1305 LEU E C 1
ATOM 5402 O O . LEU E 1 105 ? -11.048 9.970 62.023 1.00 16.23 1305 LEU E O 1
ATOM 5407 N N . GLY E 1 106 ? -12.710 11.383 62.538 1.00 18.18 1306 GLY E N 1
ATOM 5408 C CA . GLY E 1 106 ? -12.600 11.198 63.983 1.00 14.64 1306 GLY E CA 1
ATOM 5409 C C . GLY E 1 106 ? -12.525 9.754 64.418 1.00 16.85 1306 GLY E C 1
ATOM 5410 O O . GLY E 1 106 ? -11.660 9.376 65.225 1.00 16.04 1306 GLY E O 1
ATOM 5411 N N . PRO E 1 107 ? -13.386 8.868 63.923 1.00 21.65 1307 PRO E N 1
ATOM 5412 C CA . PRO E 1 107 ? -13.266 7.462 64.339 1.00 22.51 1307 PRO E CA 1
ATOM 5413 C C . PRO E 1 107 ? -11.956 6.817 63.936 1.00 27.06 1307 PRO E C 1
ATOM 5414 O O . PRO E 1 107 ? -11.640 5.732 64.435 1.00 27.56 1307 PRO E O 1
ATOM 5418 N N . HIS E 1 108 ? -11.193 7.435 63.037 1.00 20.60 1308 HIS E N 1
ATOM 5419 C CA . HIS E 1 108 ? -9.981 6.774 62.560 1.00 16.14 1308 HIS E CA 1
ATOM 5420 C C . HIS E 1 108 ? -8.741 7.453 63.089 1.00 13.61 1308 HIS E C 1
ATOM 5421 O O . HIS E 1 108 ? -7.621 7.153 62.668 1.00 15.54 1308 HIS E O 1
ATOM 5428 N N . ARG E 1 109 ? -8.932 8.367 64.043 1.00 15.36 1309 ARG E N 1
ATOM 5429 C CA . ARG E 1 109 ? -7.780 9.139 64.526 1.00 12.06 1309 ARG E CA 1
ATOM 5430 C C . ARG E 1 109 ? -6.638 8.292 65.022 1.00 12.11 1309 ARG E C 1
ATOM 5431 O O . ARG E 1 109 ? -5.449 8.511 64.753 1.00 16.90 1309 ARG E O 1
ATOM 5439 N N . LYS E 1 110 ? -6.909 7.234 65.800 1.00 16.03 1310 LYS E N 1
ATOM 5440 C CA . LYS E 1 110 ? -5.758 6.531 66.369 1.00 16.54 1310 LYS E CA 1
ATOM 5441 C C . LYS E 1 110 ? -4.944 5.816 65.295 1.00 12.43 1310 LYS E C 1
ATOM 5442 O O . LYS E 1 110 ? -3.716 5.841 65.376 1.00 19.42 1310 LYS E O 1
ATOM 5448 N N . ALA E 1 111 ? -5.647 5.215 64.349 1.00 14.82 1311 ALA E N 1
ATOM 5449 C CA . ALA E 1 111 ? -5.008 4.494 63.248 1.00 19.66 1311 ALA E CA 1
ATOM 5450 C C . ALA E 1 111 ? -4.290 5.457 62.317 1.00 18.82 1311 ALA E C 1
ATOM 5451 O O . ALA E 1 111 ? -3.191 5.198 61.809 1.00 18.36 1311 ALA E O 1
ATOM 5453 N N . LEU E 1 112 ? -4.892 6.629 62.098 1.00 14.17 1312 LEU E N 1
ATOM 5454 C CA . LEU E 1 112 ? -4.187 7.618 61.274 1.00 14.38 1312 LEU E CA 1
ATOM 5455 C C . LEU E 1 112 ? -2.919 8.135 61.916 1.00 13.99 1312 LEU E C 1
ATOM 5456 O O . LEU E 1 112 ? -1.840 8.197 61.316 1.00 12.11 1312 LEU E O 1
ATOM 5461 N N . VAL E 1 113 ? -3.013 8.520 63.197 1.00 13.12 1313 VAL E N 1
ATOM 5462 C CA . VAL E 1 113 ? -1.810 8.991 63.882 1.00 15.66 1313 VAL E CA 1
ATOM 5463 C C . VAL E 1 113 ? -0.763 7.888 63.996 1.00 12.01 1313 VAL E C 1
ATOM 5464 O O . VAL E 1 113 ? 0.443 8.144 63.821 1.00 14.35 1313 VAL E O 1
ATOM 5468 N N . ASP E 1 114 ? -1.195 6.653 64.267 1.00 15.03 1314 ASP E N 1
ATOM 5469 C CA . ASP E 1 114 ? -0.184 5.594 64.403 1.00 16.01 1314 ASP E CA 1
ATOM 5470 C C . ASP E 1 114 ? 0.538 5.365 63.073 1.00 12.32 1314 ASP E C 1
ATOM 5471 O O . ASP E 1 114 ? 1.730 5.065 63.026 1.00 15.13 1314 ASP E O 1
ATOM 5476 N N . SER E 1 115 ? -0.201 5.499 61.978 1.00 14.14 1315 SER E N 1
ATOM 5477 C CA . SER E 1 115 ? 0.441 5.234 60.679 1.00 14.36 1315 SER E CA 1
ATOM 5478 C C . SER E 1 115 ? 1.529 6.263 60.425 1.00 17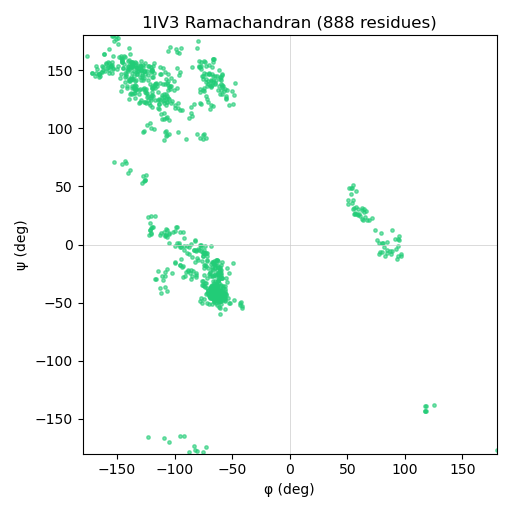.02 1315 SER E C 1
ATOM 5479 O O . SER E 1 115 ? 2.653 5.936 60.061 1.00 15.86 1315 SER E O 1
ATOM 5482 N N . LEU E 1 116 ? 1.213 7.546 60.633 1.00 12.58 1316 LEU E N 1
ATOM 5483 C CA . LEU E 1 116 ? 2.201 8.595 60.466 1.00 14.63 1316 LEU E CA 1
ATOM 5484 C C . LEU E 1 116 ? 3.384 8.432 61.418 1.00 13.36 1316 LEU E C 1
ATOM 5485 O O . LEU E 1 116 ? 4.531 8.666 61.010 1.00 13.70 1316 LEU E O 1
ATOM 5490 N N . SER E 1 117 ? 3.083 8.071 62.677 1.00 11.93 1317 SER E N 1
ATOM 5491 C CA . SER E 1 117 ? 4.125 7.839 63.677 1.00 16.32 1317 SER E CA 1
ATOM 5492 C C . SER E 1 117 ? 5.102 6.769 63.195 1.00 13.65 1317 SER E C 1
ATOM 5493 O O . SER E 1 117 ? 6.312 6.963 63.273 1.00 17.23 1317 SER E O 1
ATOM 5496 N N . ARG E 1 118 ? 4.549 5.673 62.677 1.00 14.11 1318 ARG E N 1
ATOM 5497 C CA . ARG E 1 118 ? 5.324 4.564 62.156 1.00 20.80 1318 ARG E CA 1
ATOM 5498 C C . ARG E 1 118 ? 6.076 4.974 60.887 1.00 25.62 1318 ARG E C 1
ATOM 5499 O O . ARG E 1 118 ? 7.283 4.762 60.778 1.00 18.17 1318 ARG E O 1
ATOM 5507 N N . LEU E 1 119 ? 5.341 5.555 59.941 1.00 16.24 1319 LEU E N 1
ATOM 5508 C CA . LEU E 1 119 ? 6.007 5.875 58.668 1.00 16.04 1319 LEU E CA 1
ATOM 5509 C C . LEU E 1 119 ? 7.119 6.906 58.849 1.00 18.79 1319 LEU E C 1
ATOM 5510 O O . LEU E 1 119 ? 8.207 6.781 58.255 1.00 15.12 1319 LEU E O 1
ATOM 5515 N N . MET E 1 120 ? 6.902 7.941 59.653 1.00 12.09 1320 MET E N 1
ATOM 5516 C CA . MET E 1 120 ? 7.879 9.010 59.844 1.00 14.15 1320 MET E CA 1
ATOM 5517 C C . MET E 1 120 ? 8.813 8.763 61.026 1.00 15.93 1320 MET E C 1
ATOM 5518 O O . MET E 1 120 ? 9.742 9.530 61.305 1.00 15.48 1320 MET E O 1
ATOM 5523 N N . ARG E 1 121 ? 8.633 7.668 61.755 1.00 20.10 1321 ARG E N 1
ATOM 5524 C CA . ARG E 1 121 ? 9.433 7.296 62.919 1.00 18.34 1321 ARG E CA 1
ATOM 5525 C C . ARG E 1 121 ? 9.513 8.445 63.920 1.00 19.24 1321 ARG E C 1
ATOM 5526 O O . ARG E 1 121 ? 10.583 8.814 64.393 1.00 23.28 1321 ARG E O 1
ATOM 5534 N N . LEU E 1 122 ? 8.339 8.999 64.219 1.00 18.05 1322 LEU E N 1
ATOM 5535 C CA . LEU E 1 122 ? 8.240 10.034 65.235 1.00 14.21 1322 LEU E CA 1
ATOM 5536 C C . LEU E 1 122 ? 7.300 9.563 66.335 1.00 10.27 1322 LEU E C 1
ATOM 5537 O O . LEU E 1 122 ? 6.324 8.877 66.026 1.00 19.20 1322 LEU E O 1
ATOM 5542 N N . PRO E 1 123 ? 7.560 9.992 67.562 1.00 13.86 1323 PRO E N 1
ATOM 5543 C CA . PRO E 1 123 ? 6.649 9.657 68.656 1.00 17.37 1323 PRO E CA 1
ATOM 5544 C C . PRO E 1 123 ? 5.314 10.361 68.434 1.00 19.77 1323 PRO E C 1
ATOM 5545 O O . PRO E 1 123 ? 5.199 11.373 67.722 1.00 16.23 1323 PRO E O 1
ATOM 5549 N N . GLN E 1 124 ? 4.274 9.812 69.040 1.00 16.73 1324 GLN E N 1
ATOM 5550 C CA . GLN E 1 124 ? 2.946 10.367 68.805 1.00 21.48 1324 GLN E CA 1
ATOM 5551 C C . GLN E 1 124 ? 2.866 11.830 69.198 1.00 21.77 1324 GLN E C 1
ATOM 5552 O O . GLN E 1 124 ? 2.065 12.555 68.586 1.00 18.76 1324 GLN E O 1
ATOM 5558 N N . ASP E 1 125 ? 3.645 12.319 70.162 1.00 11.92 1325 ASP E N 1
ATOM 5559 C CA . ASP E 1 125 ? 3.398 13.716 70.525 1.00 13.90 1325 ASP E CA 1
ATOM 5560 C C . ASP E 1 125 ? 3.998 14.668 69.498 1.00 17.03 1325 ASP E C 1
ATOM 5561 O O . ASP E 1 125 ? 3.864 15.886 69.621 1.00 16.01 1325 ASP E O 1
ATOM 5566 N N . ARG E 1 126 ? 4.670 14.123 68.497 1.00 14.92 1326 ARG E N 1
ATOM 5567 C CA . ARG E 1 126 ? 5.324 14.935 67.458 1.00 12.80 1326 ARG E CA 1
ATOM 5568 C C . ARG E 1 126 ? 4.636 14.745 66.104 1.00 16.09 1326 ARG E C 1
ATOM 5569 O O . ARG E 1 126 ? 5.124 15.244 65.086 1.00 14.32 1326 ARG E O 1
ATOM 5577 N N . ILE E 1 127 ? 3.510 14.047 66.142 1.00 13.86 1327 ILE E N 1
ATOM 5578 C CA . ILE E 1 127 ? 2.534 13.972 65.073 1.00 10.96 1327 ILE E CA 1
ATOM 5579 C C . ILE E 1 127 ? 1.299 14.815 65.421 1.00 16.02 1327 ILE E C 1
ATOM 5580 O O . ILE E 1 127 ? 0.509 14.437 66.289 1.00 12.82 1327 ILE E O 1
ATOM 5585 N N . GLY E 1 128 ? 1.153 15.947 64.759 1.00 11.52 1328 GLY E N 1
ATOM 5586 C CA . GLY E 1 128 ? 0.085 16.914 64.983 1.00 10.76 1328 GLY E CA 1
ATOM 5587 C C . GLY E 1 128 ? -0.901 16.835 63.827 1.00 15.76 1328 GLY E C 1
ATOM 5588 O O . GLY E 1 128 ? -0.695 17.451 62.778 1.00 21.34 1328 GLY E O 1
ATOM 5589 N N . LEU E 1 129 ? -1.952 16.047 64.018 1.00 10.78 1329 LEU E N 1
ATOM 5590 C CA . LEU E 1 129 ? -2.920 15.768 62.978 1.00 9.00 1329 LEU E CA 1
ATOM 5591 C C . LEU E 1 129 ? -4.263 16.351 63.358 1.00 10.72 1329 LEU E C 1
ATOM 5592 O O . LEU E 1 129 ? -4.798 15.918 64.391 1.00 14.83 1329 LEU E O 1
ATOM 5597 N N . THR E 1 130 ? -4.790 17.299 62.592 1.00 9.08 1330 THR E N 1
ATOM 5598 C CA . THR E 1 130 ? -6.133 17.795 62.925 1.00 9.84 1330 THR E CA 1
ATOM 5599 C C . THR E 1 130 ? -7.082 17.607 61.747 1.00 14.07 1330 THR E C 1
ATOM 5600 O O . THR E 1 130 ? -6.638 17.572 60.586 1.00 13.39 1330 THR E O 1
ATOM 5604 N N . PHE E 1 131 ? -8.381 17.481 61.984 1.00 12.75 1331 PHE E N 1
ATOM 5605 C CA . PHE E 1 131 ? -9.381 17.213 60.967 1.00 10.17 1331 PHE E CA 1
ATOM 5606 C C . PHE E 1 131 ? -10.416 18.340 60.901 1.00 12.63 1331 PHE E C 1
ATOM 5607 O O . PHE E 1 131 ? -10.913 18.777 61.949 1.00 16.33 1331 PHE E O 1
ATOM 5615 N N . LYS E 1 132 ? -10.741 18.772 59.700 1.00 15.23 1332 LYS E N 1
ATOM 5616 C CA . LYS E 1 132 ? -11.709 19.834 59.454 1.00 14.33 1332 LYS E CA 1
ATOM 5617 C C . LYS E 1 132 ? -12.683 19.428 58.361 1.00 15.51 1332 LYS E C 1
ATOM 5618 O O . LYS E 1 132 ? -12.326 18.648 57.480 1.00 14.29 1332 LYS E O 1
ATOM 5624 N N . THR E 1 133 ? -13.912 19.939 58.368 1.00 15.08 1333 THR E N 1
ATOM 5625 C CA . THR E 1 133 ? -14.688 19.913 57.141 1.00 18.85 1333 THR E CA 1
ATOM 5626 C C . THR E 1 133 ? -14.465 21.274 56.453 1.00 19.94 1333 THR E C 1
ATOM 5627 O O . THR E 1 133 ? -13.933 22.178 57.114 1.00 19.98 1333 THR E O 1
ATOM 5631 N N . SER E 1 134 ? -14.897 21.382 55.214 1.00 14.34 1334 SER E N 1
ATOM 5632 C CA . SER E 1 134 ? -14.744 22.652 54.497 1.00 17.45 1334 SER E CA 1
ATOM 5633 C C . SER E 1 134 ? -15.971 23.542 54.661 1.00 17.90 1334 SER E C 1
ATOM 5634 O O . SER E 1 134 ? -16.062 24.591 54.029 1.00 21.31 1334 SER E O 1
ATOM 5637 N N . GLU E 1 135 ? -16.933 23.132 55.487 1.00 18.96 1335 GLU E N 1
ATOM 5638 C CA . GLU E 1 135 ? -18.175 23.886 55.622 1.00 19.87 1335 GLU E CA 1
ATOM 5639 C C . GLU E 1 135 ? -18.812 24.195 54.275 1.00 20.49 1335 GLU E C 1
ATOM 5640 O O . GLU E 1 135 ? -19.345 25.275 54.015 1.00 21.31 1335 GLU E O 1
ATOM 5646 N N . GLY E 1 136 ? -18.769 23.258 53.319 1.00 20.19 1336 GLY E N 1
ATOM 5647 C CA . GLY E 1 136 ? -19.432 23.527 52.055 1.00 22.20 1336 GLY E CA 1
ATOM 5648 C C . GLY E 1 136 ? -18.624 24.309 51.052 1.00 20.35 1336 GLY E C 1
ATOM 5649 O O . GLY E 1 136 ? -19.042 24.535 49.923 1.00 23.87 1336 GLY E O 1
ATOM 5650 N N . LEU E 1 137 ? -17.436 24.759 51.419 1.00 21.08 1337 LEU E N 1
ATOM 5651 C CA . LEU E 1 137 ? -16.564 25.475 50.497 1.00 27.12 1337 LEU E CA 1
ATOM 5652 C C . LEU E 1 137 ? -15.954 24.505 49.494 1.00 34.93 1337 LEU E C 1
ATOM 5653 O O . LEU E 1 137 ? -15.792 24.878 48.332 1.00 31.26 1337 LEU E O 1
ATOM 5658 N N . ALA E 1 138 ? -15.614 23.272 49.890 1.00 29.39 1338 ALA E N 1
ATOM 5659 C CA . ALA E 1 138 ? -14.939 22.316 49.014 1.00 27.73 1338 ALA E CA 1
ATOM 5660 C C . ALA E 1 138 ? -15.462 20.894 49.185 1.00 24.51 1338 ALA E C 1
ATOM 5661 O O . ALA E 1 138 ? -14.725 19.986 49.563 1.00 27.41 1338 ALA E O 1
ATOM 5663 N N . PRO E 1 139 ? -16.738 20.697 48.902 1.00 19.50 1339 PRO E N 1
ATOM 5664 C CA . PRO E 1 139 ? -17.456 19.480 49.269 1.00 20.95 1339 PRO E CA 1
ATOM 5665 C C . PRO E 1 139 ? -17.111 18.262 48.430 1.00 22.11 1339 PRO E C 1
ATOM 5666 O O . PRO E 1 139 ? -17.583 17.163 48.723 1.00 29.14 1339 PRO E O 1
ATOM 5670 N N . SER E 1 140 ? -16.325 18.464 47.384 1.00 17.44 1340 SER E N 1
ATOM 5671 C CA . SER E 1 140 ? -15.998 17.428 46.434 1.00 22.70 1340 SER E CA 1
ATOM 5672 C C . SER E 1 140 ? -14.505 17.142 46.359 1.00 19.15 1340 SER E C 1
ATOM 5673 O O . SER E 1 140 ? -14.061 16.488 45.410 1.00 17.68 1340 SER E O 1
ATOM 5676 N N . HIS E 1 141 ? -13.779 17.629 47.368 1.00 19.21 1341 HIS E N 1
ATOM 5677 C CA . HIS E 1 141 ? -12.338 17.491 47.416 1.00 17.80 1341 HIS E CA 1
ATOM 5678 C C . HIS E 1 141 ? -11.826 17.112 48.802 1.00 13.94 1341 HIS E C 1
ATOM 5679 O O . HIS E 1 141 ? -12.446 17.486 49.793 1.00 16.04 1341 HIS E O 1
ATOM 5686 N N . VAL E 1 142 ? -10.681 16.436 48.782 1.00 12.02 1342 VAL E N 1
ATOM 5687 C CA . VAL E 1 142 ? -9.940 16.306 50.048 1.00 15.58 1342 VAL E CA 1
ATOM 5688 C C . VAL E 1 142 ? -8.721 17.224 49.948 1.00 17.93 1342 VAL E C 1
ATOM 5689 O O . VAL E 1 142 ? -8.112 17.299 48.872 1.00 14.97 1342 VAL E O 1
ATOM 5693 N N . GLN E 1 143 ? -8.382 17.929 51.032 1.00 11.56 1343 GLN E N 1
ATOM 5694 C CA . GLN E 1 143 ? -7.228 18.813 51.006 1.00 8.80 1343 GLN E CA 1
ATOM 5695 C C . GLN E 1 143 ? -6.306 18.511 52.180 1.00 14.05 1343 GLN E C 1
ATOM 5696 O O . GLN E 1 143 ? -6.799 18.168 53.262 1.00 12.58 1343 GLN E O 1
ATOM 5702 N N . ALA E 1 144 ? -5.010 18.664 51.976 1.00 10.75 1344 ALA E N 1
ATOM 5703 C CA . ALA E 1 144 ? -4.104 18.520 53.112 1.00 11.96 1344 ALA E CA 1
ATOM 5704 C C . ALA E 1 144 ? -3.041 19.611 53.033 1.00 13.39 1344 ALA E C 1
ATOM 5705 O O . ALA E 1 144 ? -2.583 19.941 51.941 1.00 13.49 1344 ALA E O 1
ATOM 5707 N N . ARG E 1 145 ? -2.664 20.147 54.168 1.00 7.82 1345 ARG E N 1
ATOM 5708 C CA . ARG E 1 145 ? -1.583 21.109 54.274 1.00 7.49 1345 ARG E CA 1
ATOM 5709 C C . ARG E 1 145 ? -0.717 20.715 55.461 1.00 7.76 1345 ARG E C 1
ATOM 5710 O O . ARG E 1 145 ? -1.216 20.332 56.533 1.00 11.18 1345 ARG E O 1
ATOM 5718 N N . ALA E 1 146 ? 0.590 20.730 55.287 1.00 9.09 1346 ALA E N 1
ATOM 5719 C CA . ALA E 1 146 ? 1.456 20.121 56.282 1.00 10.40 1346 ALA E CA 1
ATOM 5720 C C . ALA E 1 146 ? 2.689 20.990 56.491 1.00 11.61 1346 ALA E C 1
ATOM 5721 O O . ALA E 1 146 ? 3.180 21.537 55.516 1.00 11.26 1346 ALA E O 1
ATOM 5723 N N . VAL E 1 147 ? 3.167 21.107 57.706 1.00 9.25 1347 VAL E N 1
ATOM 5724 C CA . VAL E 1 147 ? 4.442 21.693 58.050 1.00 10.99 1347 VAL E CA 1
ATOM 5725 C C . VAL E 1 147 ? 5.352 20.655 58.709 1.00 9.36 1347 VAL E C 1
ATOM 5726 O O . VAL E 1 147 ? 4.917 19.852 59.536 1.00 11.18 1347 VAL E O 1
ATOM 5730 N N . VAL E 1 148 ? 6.628 20.638 58.355 1.00 10.08 1348 VAL E N 1
ATOM 5731 C CA . VAL E 1 148 ? 7.582 19.737 59.020 1.00 8.18 1348 VAL E CA 1
ATOM 5732 C C . VAL E 1 148 ? 8.719 20.600 59.561 1.00 8.64 1348 VAL E C 1
ATOM 5733 O O . VAL E 1 148 ? 9.052 21.649 59.026 1.00 10.27 1348 VAL E O 1
ATOM 5737 N N . LEU E 1 149 ? 9.293 20.122 60.663 1.00 9.11 1349 LEU E N 1
ATOM 5738 C CA . LEU E 1 149 ? 10.423 20.692 61.351 1.00 11.10 1349 LEU E CA 1
ATOM 5739 C C . LEU E 1 149 ? 11.525 19.637 61.468 1.00 12.63 1349 LEU E C 1
ATOM 5740 O O . LEU E 1 149 ? 11.201 18.509 61.890 1.00 14.86 1349 LEU E O 1
ATOM 5745 N N . LEU E 1 150 ? 12.744 20.013 61.087 1.00 13.22 1350 LEU E N 1
ATOM 5746 C CA . LEU E 1 150 ? 13.895 19.115 61.109 1.00 15.04 1350 LEU E CA 1
ATOM 5747 C C . LEU E 1 150 ? 15.105 19.733 61.837 1.00 18.24 1350 LEU E C 1
ATOM 5748 O O . LEU E 1 150 ? 15.284 20.940 61.655 1.00 17.80 1350 LEU E O 1
ATOM 5753 N N . ASP E 1 151 ? 15.787 18.873 62.564 1.00 17.58 1351 ASP E N 1
ATOM 5754 C CA . ASP E 1 151 ? 17.012 18.893 63.330 1.00 38.21 1351 ASP E CA 1
ATOM 5755 C C . ASP E 1 151 ? 16.862 19.130 64.825 1.00 48.64 1351 ASP E C 1
ATOM 5756 O O . ASP E 1 151 ? 17.650 19.849 65.444 1.00 43.99 1351 ASP E O 1
ATOM 5761 N N . ARG F 1 2 ? 9.051 23.340 69.085 1.00 12.15 1402 ARG F N 1
ATOM 5762 C CA . ARG F 1 2 ? 7.814 22.778 68.548 1.00 12.12 1402 ARG F CA 1
ATOM 5763 C C . ARG F 1 2 ? 7.058 23.763 67.664 1.00 15.38 1402 ARG F C 1
ATOM 5764 O O . ARG F 1 2 ? 7.044 24.978 67.819 1.00 12.84 1402 ARG F O 1
ATOM 5772 N N . ILE F 1 3 ? 6.381 23.148 66.685 1.00 14.28 1403 ILE F N 1
ATOM 5773 C CA . ILE F 1 3 ? 5.569 23.975 65.796 1.00 11.71 1403 ILE F CA 1
ATOM 5774 C C . ILE F 1 3 ? 4.194 23.330 65.672 1.00 11.38 1403 ILE F C 1
ATOM 5775 O O . ILE F 1 3 ? 4.125 22.099 65.761 1.00 13.61 1403 ILE F O 1
ATOM 5780 N N . GLY F 1 4 ? 3.158 24.126 65.472 1.00 7.26 1404 GLY F N 1
ATOM 5781 C CA . GLY F 1 4 ? 1.854 23.573 65.166 1.00 8.30 1404 GLY F CA 1
ATOM 5782 C C . GLY F 1 4 ? 1.187 24.362 64.046 1.00 9.42 1404 GLY F C 1
ATOM 5783 O O . GLY F 1 4 ? 1.485 25.542 63.889 1.00 11.89 1404 GLY F O 1
ATOM 5784 N N . TYR F 1 5 ? 0.289 23.718 63.318 1.00 13.64 1405 TYR F N 1
ATOM 5785 C CA . TYR F 1 5 ? -0.433 24.340 62.204 1.00 11.43 1405 TYR F CA 1
ATOM 5786 C C . TYR F 1 5 ? -1.913 24.013 62.318 1.00 11.89 1405 TYR F C 1
ATOM 5787 O O . TYR F 1 5 ? -2.258 22.857 62.576 1.00 11.16 1405 TYR F O 1
ATOM 5796 N N . GLY F 1 6 ? -2.799 24.986 62.162 1.00 10.97 1406 GLY F N 1
ATOM 5797 C CA . GLY F 1 6 ? -4.229 24.738 62.315 1.00 7.81 1406 GLY F CA 1
ATOM 5798 C C . GLY F 1 6 ? -4.992 25.579 61.309 1.00 9.74 1406 GLY F C 1
ATOM 5799 O O . GLY F 1 6 ? -4.510 26.605 60.817 1.00 10.46 1406 GLY F O 1
ATOM 5800 N N . GLU F 1 7 ? -6.194 25.132 60.963 1.00 10.09 1407 GLU F N 1
ATOM 5801 C CA . GLU F 1 7 ? -7.043 25.856 60.033 1.00 10.04 1407 GLU F CA 1
ATOM 5802 C C . GLU F 1 7 ? -8.486 25.902 60.535 1.00 9.69 1407 GLU F C 1
ATOM 5803 O O . GLU F 1 7 ? -8.947 25.016 61.247 1.00 12.53 1407 GLU F O 1
ATOM 5809 N N . ASP F 1 8 ? -9.236 26.901 60.085 1.00 10.30 1408 ASP F N 1
ATOM 5810 C CA . ASP F 1 8 ? -10.667 26.810 60.378 1.00 11.83 1408 ASP F CA 1
ATOM 5811 C C . ASP F 1 8 ? -11.365 27.609 59.286 1.00 14.41 1408 ASP F C 1
ATOM 5812 O O . ASP F 1 8 ? -10.758 28.533 58.752 1.00 17.86 1408 ASP F O 1
ATOM 5817 N N . SER F 1 9 ? -12.608 27.255 59.028 1.00 14.30 1409 SER F N 1
ATOM 5818 C CA . SER F 1 9 ? -13.393 28.138 58.159 1.00 15.00 1409 SER F CA 1
ATOM 5819 C C . SER F 1 9 ? -14.840 28.003 58.621 1.00 16.96 1409 SER F C 1
ATOM 5820 O O . SER F 1 9 ? -15.211 26.996 59.224 1.00 20.65 1409 SER F O 1
ATOM 5823 N N . HIS F 1 10 ? -15.616 29.046 58.381 1.00 14.96 1410 HIS F N 1
ATOM 5824 C CA . HIS F 1 10 ? -17.024 29.053 58.766 1.00 15.84 1410 HIS F CA 1
ATOM 5825 C C . HIS F 1 10 ? -17.830 29.711 57.663 1.00 20.85 1410 HIS F C 1
ATOM 5826 O O . HIS F 1 10 ? -17.355 30.683 57.063 1.00 17.33 1410 HIS F O 1
ATOM 5833 N N . ARG F 1 11 ? -19.027 29.197 57.382 1.00 22.08 1411 ARG F N 1
ATOM 5834 C CA . ARG F 1 11 ? -19.905 29.881 56.425 1.00 17.78 1411 ARG F CA 1
ATOM 5835 C C . ARG F 1 11 ? -20.385 31.172 57.085 1.00 15.15 1411 ARG F C 1
ATOM 5836 O O . ARG F 1 11 ? -20.557 31.173 58.309 1.00 20.76 1411 ARG F O 1
ATOM 5844 N N . LEU F 1 12 ? -20.580 32.199 56.280 1.00 17.58 1412 LEU F N 1
ATOM 5845 C CA . LEU F 1 12 ? -21.089 33.456 56.812 1.00 23.55 1412 LEU F CA 1
ATOM 5846 C C . LEU F 1 12 ? -22.533 33.681 56.369 1.00 21.51 1412 LEU F C 1
ATOM 5847 O O . LEU F 1 12 ? -22.857 33.450 55.210 1.00 21.85 1412 LEU F O 1
ATOM 5852 N N . GLU F 1 13 ? -23.389 34.152 57.280 1.00 24.76 1413 GLU F N 1
ATOM 5853 C CA . GLU F 1 13 ? -24.765 34.480 56.867 1.00 27.38 1413 GLU F CA 1
ATOM 5854 C C . GLU F 1 13 ? -25.192 35.823 57.450 1.00 19.46 1413 GLU F C 1
ATOM 5855 O O . GLU F 1 13 ? -24.754 36.234 58.527 1.00 16.79 1413 GLU F O 1
ATOM 5861 N N . GLU F 1 14 ? -26.059 36.522 56.718 1.00 16.90 1414 GLU F N 1
ATOM 5862 C CA . GLU F 1 14 ? -26.463 37.874 57.074 1.00 20.02 1414 GLU F CA 1
ATOM 5863 C C . GLU F 1 14 ? -27.091 37.888 58.462 1.00 22.36 1414 GLU F C 1
ATOM 5864 O O . GLU F 1 14 ? -27.754 36.927 58.872 1.00 20.15 1414 GLU F O 1
ATOM 5870 N N . GLY F 1 15 ? -26.896 38.980 59.207 1.00 19.85 1415 GLY F N 1
ATOM 5871 C CA . GLY F 1 15 ? -27.642 39.104 60.442 1.00 23.40 1415 GLY F CA 1
ATOM 5872 C C . GLY F 1 15 ? -27.077 38.300 61.586 1.00 32.87 1415 GLY F C 1
ATOM 5873 O O . GLY F 1 15 ? -27.702 38.168 62.642 1.00 31.12 1415 GLY F O 1
ATOM 5874 N N . ARG F 1 16 ? -25.878 37.726 61.444 1.00 23.07 1416 ARG F N 1
ATOM 5875 C CA . ARG F 1 16 ? -25.345 36.996 62.602 1.00 19.21 1416 ARG F CA 1
ATOM 5876 C C . ARG F 1 16 ? -24.125 37.777 63.096 1.00 18.54 1416 ARG F C 1
ATOM 5877 O O . ARG F 1 16 ? -23.520 38.477 62.284 1.00 16.13 1416 ARG F O 1
ATOM 5885 N N . PRO F 1 17 ? -23.797 37.693 64.372 1.00 20.45 1417 PRO F N 1
ATOM 5886 C CA . PRO F 1 17 ? -22.647 38.464 64.879 1.00 23.37 1417 PRO F CA 1
ATOM 5887 C C . PRO F 1 17 ? -21.347 37.791 64.431 1.00 24.43 1417 PRO F C 1
ATOM 5888 O O . PRO F 1 17 ? -21.297 36.569 64.339 1.00 18.00 1417 PRO F O 1
ATOM 5892 N N . LEU F 1 18 ? -20.348 38.619 64.142 1.00 17.83 1418 LEU F N 1
ATOM 5893 C CA . LEU F 1 18 ? -19.053 38.145 63.687 1.00 15.64 1418 LEU F CA 1
ATOM 5894 C C . LEU F 1 18 ? -18.056 38.223 64.842 1.00 13.71 1418 LEU F C 1
ATOM 5895 O O . LEU F 1 18 ? -17.852 39.283 65.436 1.00 12.70 1418 LEU F O 1
ATOM 5900 N N . TYR F 1 19 ? -17.490 37.055 65.146 1.00 11.57 1419 TYR F N 1
ATOM 5901 C CA . TYR F 1 19 ? -16.463 37.010 66.181 1.00 11.31 1419 TYR F CA 1
ATOM 5902 C C . TYR F 1 19 ? -15.122 36.627 65.575 1.00 12.52 1419 TYR F C 1
ATOM 5903 O O . TYR F 1 19 ? -14.978 35.587 64.922 1.00 12.12 1419 TYR F O 1
ATOM 5912 N N . LEU F 1 20 ? -14.137 37.490 65.814 1.00 14.74 1420 LEU F N 1
ATOM 5913 C CA . LEU F 1 20 ? -12.783 37.154 65.390 1.00 12.31 1420 LEU F CA 1
ATOM 5914 C C . LEU F 1 20 ? -11.781 37.507 66.478 1.00 7.18 1420 LEU F C 1
ATOM 5915 O O . LEU F 1 20 ? -11.861 38.612 67.010 1.00 11.18 1420 LEU F O 1
ATOM 5920 N N . CYS F 1 21 ? -10.869 36.598 66.753 1.00 7.65 1421 CYS F N 1
ATOM 5921 C CA . CYS F 1 21 ? -9.840 36.885 67.757 1.00 10.72 1421 CYS F CA 1
ATOM 5922 C C . CYS F 1 21 ? -10.416 37.215 69.123 1.00 9.19 1421 CYS F C 1
ATOM 5923 O O . CYS F 1 21 ? -9.794 37.924 69.933 1.00 14.45 1421 CYS F O 1
ATOM 5926 N N . GLY F 1 22 ? -11.621 36.710 69.400 1.00 11.14 1422 GLY F N 1
ATOM 5927 C CA . GLY F 1 22 ? -12.248 36.954 70.689 1.00 11.99 1422 GLY F CA 1
ATOM 5928 C C . GLY F 1 22 ? -13.196 38.140 70.743 1.00 13.85 1422 GLY F C 1
ATOM 5929 O O . GLY F 1 22 ? -13.911 38.257 71.756 1.00 12.71 1422 GLY F O 1
ATOM 5930 N N . LEU F 1 23 ? -13.220 38.964 69.700 1.00 13.00 1423 LEU F N 1
ATOM 5931 C CA . LEU F 1 23 ? -13.990 40.191 69.615 1.00 12.46 1423 LEU F CA 1
ATOM 5932 C C . LEU F 1 23 ? -15.187 40.107 68.674 1.00 16.81 1423 LEU F C 1
ATOM 5933 O O . LEU F 1 23 ? -15.133 39.526 67.590 1.00 16.67 1423 LEU F O 1
ATOM 5938 N N . LEU F 1 24 ? -16.267 40.760 69.101 1.00 18.69 1424 LEU F N 1
ATOM 5939 C CA . LEU F 1 24 ? -17.389 41.005 68.200 1.00 16.79 1424 LEU F CA 1
ATOM 5940 C C . LEU F 1 24 ? -16.934 42.069 67.204 1.00 12.71 1424 LEU F C 1
ATOM 5941 O O . LEU F 1 24 ? -16.527 43.152 67.648 1.00 17.80 1424 LEU F O 1
ATOM 5946 N N . ILE F 1 25 ? -17.031 41.788 65.920 1.00 15.52 1425 ILE F N 1
ATOM 5947 C CA . ILE F 1 25 ? -16.672 42.733 64.865 1.00 16.66 1425 ILE F CA 1
ATOM 5948 C C . ILE F 1 25 ? -17.934 43.174 64.115 1.00 19.66 1425 ILE F C 1
ATOM 5949 O O . ILE F 1 25 ? -18.527 42.303 63.474 1.00 18.82 1425 ILE F O 1
ATOM 5954 N N . PRO F 1 26 ? -18.343 44.429 64.217 1.00 19.28 1426 PRO F N 1
ATOM 5955 C CA . PRO F 1 26 ? -19.542 44.923 63.509 1.00 19.23 1426 PRO F CA 1
ATOM 5956 C C . PRO F 1 26 ? -19.500 44.491 62.042 1.00 16.40 1426 PRO F C 1
ATOM 5957 O O . PRO F 1 26 ? -18.458 44.673 61.409 1.00 17.55 1426 PRO F O 1
ATOM 5961 N N . SER F 1 27 ? -20.576 43.879 61.561 1.00 16.64 1427 SER F N 1
ATOM 5962 C CA . SER F 1 27 ? -20.591 43.179 60.288 1.00 25.06 1427 SER F CA 1
ATOM 5963 C C . SER F 1 27 ? -22.002 42.857 59.777 1.00 24.74 1427 SER F C 1
ATOM 5964 O O . SER F 1 27 ? -22.913 42.591 60.556 1.00 28.07 1427 SER F O 1
ATOM 5967 N N . PRO F 1 28 ? -22.157 42.880 58.455 1.00 23.85 1428 PRO F N 1
ATOM 5968 C CA . PRO F 1 28 ? -23.438 42.501 57.848 1.00 21.75 1428 PRO F CA 1
ATOM 5969 C C . PRO F 1 28 ? -23.615 40.996 57.935 1.00 19.62 1428 PRO F C 1
ATOM 5970 O O . PRO F 1 28 ? -24.716 40.472 57.795 1.00 20.88 1428 PRO F O 1
ATOM 5974 N N . VAL F 1 29 ? -22.523 40.260 58.179 1.00 16.86 1429 VAL F N 1
ATOM 5975 C CA . VAL F 1 29 ? -22.613 38.801 58.135 1.00 15.00 1429 VAL F CA 1
ATOM 5976 C C . VAL F 1 29 ? -21.778 38.170 59.247 1.00 18.38 1429 VAL F C 1
ATOM 5977 O O . VAL F 1 29 ? -20.813 38.775 59.714 1.00 18.16 1429 VAL F O 1
ATOM 5981 N N . GLY F 1 30 ? -22.172 36.969 59.680 1.00 18.57 1430 GLY F N 1
ATOM 5982 C CA . GLY F 1 30 ? -21.542 36.375 60.863 1.00 16.79 1430 GLY F CA 1
ATOM 5983 C C . GLY F 1 30 ? -21.506 34.872 60.740 1.00 24.95 1430 GLY F C 1
ATOM 5984 O O . GLY F 1 30 ? -22.208 34.255 59.934 1.00 19.47 1430 GLY F O 1
ATOM 5985 N N . ALA F 1 31 ? -20.660 34.189 61.516 1.00 25.93 1431 ALA F N 1
ATOM 5986 C CA . ALA F 1 31 ? -20.609 32.758 61.181 1.00 37.13 1431 ALA F CA 1
ATOM 5987 C C . ALA F 1 31 ? -21.837 32.077 61.771 1.00 52.72 1431 ALA F C 1
ATOM 5988 O O . ALA F 1 31 ? -22.144 32.282 62.942 1.00 53.29 1431 ALA F O 1
ATOM 5990 N N . LEU F 1 32 ? -22.490 31.298 60.913 1.00 61.85 1432 LEU F N 1
ATOM 5991 C CA . LEU F 1 32 ? -23.497 30.343 61.400 1.00 61.00 1432 LEU F CA 1
ATOM 5992 C C . LEU F 1 32 ? -22.663 29.184 61.954 1.00 60.05 1432 LEU F C 1
ATOM 5993 O O . LEU F 1 32 ? -21.836 28.590 61.260 1.00 67.33 1432 LEU F O 1
ATOM 5998 N N . ALA F 1 33 ? -22.851 28.874 63.231 1.00 54.69 1433 ALA F N 1
ATOM 5999 C CA . ALA F 1 33 ? -22.009 27.780 63.731 1.00 55.15 1433 ALA F CA 1
ATOM 6000 C C . ALA F 1 33 ? -22.632 27.228 65.005 1.00 53.52 1433 ALA F C 1
ATOM 6001 O O . ALA F 1 33 ? -23.490 27.907 65.569 1.00 46.41 1433 ALA F O 1
ATOM 6003 N N . HIS F 1 34 ? -22.167 26.045 65.377 1.00 58.87 1434 HIS F N 1
ATOM 6004 C CA . HIS F 1 34 ? -22.492 25.432 66.657 1.00 60.44 1434 HIS F CA 1
ATOM 6005 C C . HIS F 1 34 ? -21.717 26.120 67.785 1.00 53.67 1434 HIS F C 1
ATOM 6006 O O . HIS F 1 34 ? -22.061 25.998 68.957 1.00 61.39 1434 HIS F O 1
ATOM 6013 N N . SER F 1 35 ? -20.684 26.834 67.368 1.00 42.87 1435 SER F N 1
ATOM 6014 C CA . SER F 1 35 ? -19.782 27.646 68.151 1.00 42.16 1435 SER F CA 1
ATOM 6015 C C . SER F 1 35 ? -20.020 29.125 67.878 1.00 46.63 1435 SER F C 1
ATOM 6016 O O . SER F 1 35 ? -21.017 29.517 67.264 1.00 64.81 1435 SER F O 1
ATOM 6019 N N . ASP F 1 36 ? -19.083 29.977 68.306 1.00 32.32 1436 ASP F N 1
ATOM 6020 C CA . ASP F 1 36 ? -19.242 31.385 67.931 1.00 26.57 1436 ASP F CA 1
ATOM 6021 C C . ASP F 1 36 ? -18.700 31.564 66.519 1.00 25.60 1436 ASP F C 1
ATOM 6022 O O . ASP F 1 36 ? -18.662 32.682 66.030 1.00 23.07 1436 ASP F O 1
ATOM 6027 N N . GLY F 1 37 ? -18.264 30.481 65.867 1.00 20.48 1437 GLY F N 1
ATOM 6028 C CA . GLY F 1 37 ? -17.648 30.630 64.559 1.00 21.19 1437 GLY F CA 1
ATOM 6029 C C . GLY F 1 37 ? -16.365 31.443 64.518 1.00 26.50 1437 GLY F C 1
ATOM 6030 O O . GLY F 1 37 ? -16.051 31.921 63.412 1.00 17.63 1437 GLY F O 1
ATOM 6031 N N . ASP F 1 38 ? -15.627 31.600 65.628 1.00 14.83 1438 ASP F N 1
ATOM 6032 C CA . ASP F 1 38 ? -14.416 32.443 65.624 1.00 13.65 1438 ASP F CA 1
ATOM 6033 C C . ASP F 1 38 ? -13.264 31.695 64.969 1.00 11.98 1438 ASP F C 1
ATOM 6034 O O . ASP F 1 38 ? -12.534 30.965 65.638 1.00 11.12 1438 ASP F O 1
ATOM 6039 N N . ALA F 1 39 ? -13.148 31.904 63.651 1.00 9.13 1439 ALA F N 1
ATOM 6040 C CA . ALA F 1 39 ? -12.181 31.064 62.912 1.00 9.47 1439 ALA F CA 1
ATOM 6041 C C . ALA F 1 39 ? -10.759 31.272 63.397 1.00 8.26 1439 ALA F C 1
ATOM 6042 O O . ALA F 1 39 ? -9.929 30.364 63.368 1.00 10.78 1439 ALA F O 1
ATOM 6044 N N . ALA F 1 40 ? -10.436 32.477 63.871 1.00 8.22 1440 ALA F N 1
ATOM 6045 C CA . ALA F 1 40 ? -9.073 32.759 64.319 1.00 9.02 1440 ALA F CA 1
ATOM 6046 C C . ALA F 1 40 ? -8.780 31.978 65.592 1.00 7.99 1440 ALA F C 1
ATOM 6047 O O . ALA F 1 40 ? -7.727 31.355 65.753 1.00 10.75 1440 ALA F O 1
ATOM 6049 N N . MET F 1 41 ? -9.733 32.000 66.523 1.00 8.34 1441 MET F N 1
ATOM 6050 C CA . MET F 1 41 ? -9.553 31.277 67.779 1.00 9.95 1441 MET F CA 1
ATOM 6051 C C . MET F 1 41 ? -9.446 29.779 67.489 1.00 8.51 1441 MET F C 1
ATOM 6052 O O . MET F 1 41 ? -8.610 29.072 68.041 1.00 9.98 1441 MET F O 1
ATOM 6057 N N . HIS F 1 42 ? -10.313 29.270 66.598 1.00 9.48 1442 HIS F N 1
ATOM 6058 C CA . HIS F 1 42 ? -10.269 27.830 66.286 1.00 6.93 1442 HIS F CA 1
ATOM 6059 C C . HIS F 1 42 ? -8.951 27.403 65.654 1.00 9.09 1442 HIS F C 1
ATOM 6060 O O . HIS F 1 42 ? -8.331 26.405 66.068 1.00 11.88 1442 HIS F O 1
ATOM 6067 N N . ALA F 1 43 ? -8.486 28.145 64.649 1.00 9.39 1443 ALA F N 1
ATOM 6068 C CA . ALA F 1 43 ? -7.208 27.765 64.026 1.00 8.74 1443 ALA F CA 1
ATOM 6069 C C . ALA F 1 43 ? -6.044 27.804 64.998 1.00 8.86 1443 ALA F C 1
ATOM 6070 O O . ALA F 1 43 ? -5.179 26.939 65.019 1.00 10.28 1443 ALA F O 1
ATOM 6072 N N . LEU F 1 44 ? -6.001 28.841 65.852 1.00 7.77 1444 LEU F N 1
ATOM 6073 C CA . LEU F 1 44 ? -4.933 28.940 66.844 1.00 11.75 1444 LEU F CA 1
ATOM 6074 C C . LEU F 1 44 ? -5.017 27.801 67.872 1.00 10.62 1444 LEU F C 1
ATOM 6075 O O . LEU F 1 44 ? -3.988 27.251 68.247 1.00 10.08 1444 LEU F O 1
ATOM 6080 N N . THR F 1 45 ? -6.235 27.466 68.291 1.00 6.72 1445 THR F N 1
ATOM 6081 C CA . THR F 1 45 ? -6.394 26.380 69.264 1.00 9.62 1445 THR F CA 1
ATOM 6082 C C . THR F 1 45 ? -5.930 25.046 68.694 1.00 10.17 1445 THR F C 1
ATOM 6083 O O . THR F 1 45 ? -5.175 24.302 69.326 1.00 10.00 1445 THR F O 1
ATOM 6087 N N . ASP F 1 46 ? -6.348 24.716 67.473 1.00 11.16 1446 ASP F N 1
ATOM 6088 C CA . ASP F 1 46 ? -5.869 23.509 66.799 1.00 11.48 1446 ASP F CA 1
ATOM 6089 C C . ASP F 1 46 ? -4.353 23.520 66.623 1.00 10.00 1446 ASP F C 1
ATOM 6090 O O . ASP F 1 46 ? -3.716 22.478 66.800 1.00 10.58 1446 ASP F O 1
ATOM 6095 N N . ALA F 1 47 ? -3.804 24.664 66.242 1.00 8.09 1447 ALA F N 1
ATOM 6096 C CA . ALA F 1 47 ? -2.367 24.771 66.070 1.00 10.89 1447 ALA F CA 1
ATOM 6097 C C . ALA F 1 47 ? -1.666 24.447 67.391 1.00 11.24 1447 ALA F C 1
ATOM 6098 O O . ALA F 1 47 ? -0.691 23.703 67.371 1.00 11.80 1447 ALA F O 1
ATOM 6100 N N . LEU F 1 48 ? -2.129 24.974 68.514 1.00 8.33 1448 LEU F N 1
ATOM 6101 C CA . LEU F 1 48 ? -1.492 24.657 69.797 1.00 8.27 1448 LEU F CA 1
ATOM 6102 C C . LEU F 1 48 ? -1.625 23.184 70.158 1.00 10.08 1448 LEU F C 1
ATOM 6103 O O . LEU F 1 48 ? -0.676 22.507 70.592 1.00 11.97 1448 LEU F O 1
ATOM 6108 N N . LEU F 1 49 ? -2.827 22.627 69.975 1.00 7.81 1449 LEU F N 1
ATOM 6109 C CA . LEU F 1 49 ? -2.995 21.211 70.289 1.00 7.64 1449 LEU F CA 1
ATOM 6110 C C . LEU F 1 49 ? -2.102 20.363 69.382 1.00 10.16 1449 LEU F C 1
ATOM 6111 O O . LEU F 1 49 ? -1.476 19.393 69.816 1.00 13.58 1449 LEU F O 1
ATOM 6116 N N . SER F 1 50 ? -2.100 20.732 68.093 1.00 9.46 1450 SER F N 1
ATOM 6117 C CA . SER F 1 50 ? -1.317 19.938 67.125 1.00 11.00 1450 SER F CA 1
ATOM 6118 C C . SER F 1 50 ? 0.162 19.918 67.481 1.00 12.64 1450 SER F C 1
ATOM 6119 O O . SER F 1 50 ? 0.866 18.912 67.296 1.00 13.27 1450 SER F O 1
ATOM 6122 N N . ALA F 1 51 ? 0.718 21.010 68.024 1.00 11.85 1451 ALA F N 1
ATOM 6123 C CA . ALA F 1 51 ? 2.136 21.074 68.388 1.00 12.22 1451 ALA F CA 1
ATOM 6124 C C . ALA F 1 51 ? 2.497 20.083 69.498 1.00 10.66 1451 ALA F C 1
ATOM 6125 O O . ALA F 1 51 ? 3.696 19.860 69.713 1.00 11.80 1451 ALA F O 1
ATOM 6127 N N . TYR F 1 52 ? 1.484 19.521 70.162 1.00 11.65 1452 TYR F N 1
ATOM 6128 C CA . TYR F 1 52 ? 1.737 18.481 71.151 1.00 11.76 1452 TYR F CA 1
ATOM 6129 C C . TYR F 1 52 ? 1.041 17.174 70.817 1.00 18.30 1452 TYR F C 1
ATOM 6130 O O . TYR F 1 52 ? 1.003 16.226 71.617 1.00 16.58 1452 TYR F O 1
ATOM 6139 N N . GLY F 1 53 ? 0.482 17.067 69.606 1.00 11.97 1453 GLY F N 1
ATOM 6140 C CA . GLY F 1 53 ? -0.163 15.827 69.220 1.00 12.96 1453 GLY F CA 1
ATOM 6141 C C . GLY F 1 53 ? -1.379 15.534 70.089 1.00 16.74 1453 GLY F C 1
ATOM 6142 O O . GLY F 1 53 ? -1.677 14.351 70.310 1.00 14.29 1453 GLY F O 1
ATOM 6143 N N . LEU F 1 54 ? -2.033 16.612 70.550 1.00 13.87 1454 LEU F N 1
ATOM 6144 C CA . LEU F 1 54 ? -3.131 16.417 71.510 1.00 17.24 1454 LEU F CA 1
ATOM 6145 C C . LEU F 1 54 ? -4.482 16.173 70.876 1.00 20.16 1454 LEU F C 1
ATOM 6146 O O . LEU F 1 54 ? -5.451 15.834 71.568 1.00 18.12 1454 LEU F O 1
ATOM 6151 N N . GLY F 1 55 ? -4.565 16.326 69.554 1.00 15.10 1455 GLY F N 1
ATOM 6152 C CA . GLY F 1 55 ? -5.855 16.086 68.890 1.00 15.92 1455 GLY F CA 1
ATOM 6153 C C . GLY F 1 55 ? -6.311 17.391 68.240 1.00 15.70 1455 GLY F C 1
ATOM 6154 O O . GLY F 1 55 ? -5.443 18.120 67.749 1.00 14.82 1455 GLY F O 1
ATOM 6155 N N . ASP F 1 56 ? -7.596 17.674 68.250 1.00 12.17 1456 ASP F N 1
ATOM 6156 C CA . ASP F 1 56 ? -8.092 18.926 67.673 1.00 12.17 1456 ASP F CA 1
ATOM 6157 C C . ASP F 1 56 ? -9.343 19.383 68.410 1.00 15.74 1456 ASP F C 1
ATOM 6158 O O . ASP F 1 56 ? -9.780 18.701 69.354 1.00 12.75 1456 ASP F O 1
ATOM 6163 N N . ILE F 1 57 ? -9.884 20.542 68.013 1.00 13.59 1457 ILE F N 1
ATOM 6164 C CA . ILE F 1 57 ? -11.005 21.058 68.802 1.00 12.39 1457 ILE F CA 1
ATOM 6165 C C . ILE F 1 57 ? -12.235 20.177 68.671 1.00 13.40 1457 ILE F C 1
ATOM 6166 O O . ILE F 1 57 ? -13.037 20.150 69.616 1.00 16.43 1457 ILE F O 1
ATOM 6171 N N . GLY F 1 58 ? -12.423 19.451 67.565 1.00 14.49 1458 GLY F N 1
ATOM 6172 C CA . GLY F 1 58 ? -13.587 18.567 67.429 1.00 15.04 1458 GLY F CA 1
ATOM 6173 C C . GLY F 1 58 ? -13.494 17.393 68.397 1.00 13.01 1458 GLY F C 1
ATOM 6174 O O . GLY F 1 58 ? -14.483 16.927 68.955 1.00 21.52 1458 GLY F O 1
ATOM 6175 N N . LEU F 1 59 ? -12.293 16.882 68.614 1.00 10.94 1459 LEU F N 1
ATOM 6176 C CA . LEU F 1 59 ? -12.070 15.857 69.621 1.00 16.61 1459 LEU F CA 1
ATOM 6177 C C . LEU F 1 59 ? -12.207 16.410 71.035 1.00 19.22 1459 LEU F C 1
ATOM 6178 O O . LEU F 1 59 ? -12.917 15.818 71.851 1.00 19.44 1459 LEU F O 1
ATOM 6183 N N . LEU F 1 60 ? -11.528 17.509 71.359 1.00 14.93 1460 LEU F N 1
ATOM 6184 C CA . LEU F 1 60 ? -11.381 17.914 72.763 1.00 17.37 1460 LEU F CA 1
ATOM 6185 C C . LEU F 1 60 ? -12.502 18.809 73.270 1.00 25.72 1460 LEU F C 1
ATOM 6186 O O . LEU F 1 60 ? -12.752 18.891 74.488 1.00 18.83 1460 LEU F O 1
ATOM 6191 N N . PHE F 1 61 ? -13.208 19.483 72.362 1.00 15.69 1461 PHE F N 1
ATOM 6192 C CA . PHE F 1 61 ? -14.267 20.388 72.800 1.00 15.00 1461 PHE F CA 1
ATOM 6193 C C . PHE F 1 61 ? -15.592 20.076 72.132 1.00 20.50 1461 PHE F C 1
ATOM 6194 O O . PHE F 1 61 ? -16.204 20.947 71.511 1.00 18.47 1461 PHE F O 1
ATOM 6202 N N . PRO F 1 62 ? -16.124 18.864 72.216 1.00 18.61 1462 PRO F N 1
ATOM 6203 C CA . PRO F 1 62 ? -17.405 18.577 71.558 1.00 19.70 1462 PRO F CA 1
ATOM 6204 C C . PRO F 1 62 ? -18.595 19.181 72.298 1.00 17.39 1462 PRO F C 1
ATOM 6205 O O . PRO F 1 62 ? -18.503 19.439 73.489 1.00 20.76 1462 PRO F O 1
ATOM 6209 N N . ASP F 1 63 ? -19.704 19.382 71.605 1.00 18.85 1463 ASP F N 1
ATOM 6210 C CA . ASP F 1 63 ? -20.952 19.851 72.192 1.00 29.18 1463 ASP F CA 1
ATOM 6211 C C . ASP F 1 63 ? -21.601 18.859 73.150 1.00 29.19 1463 ASP F C 1
ATOM 6212 O O . ASP F 1 63 ? -22.496 19.244 73.917 1.00 36.32 1463 ASP F O 1
ATOM 6217 N N . THR F 1 64 ? -21.175 17.594 73.109 1.00 21.61 1464 THR F N 1
ATOM 6218 C CA . THR F 1 64 ? -21.695 16.605 74.056 1.00 26.28 1464 THR F CA 1
ATOM 6219 C C . THR F 1 64 ? -21.206 16.831 75.480 1.00 27.04 1464 THR F C 1
ATOM 6220 O O . THR F 1 64 ? -21.831 16.440 76.471 1.00 30.95 1464 THR F O 1
ATOM 6224 N N . ASP F 1 65 ? -20.046 17.488 75.581 1.00 30.72 1465 ASP F N 1
ATOM 6225 C CA . ASP F 1 65 ? -19.453 17.802 76.873 1.00 26.41 1465 ASP F CA 1
ATOM 6226 C C . ASP F 1 65 ? -19.994 19.107 77.434 1.00 31.37 1465 ASP F C 1
ATOM 6227 O O . ASP F 1 65 ? -19.752 20.196 76.913 1.00 28.52 1465 ASP F O 1
ATOM 6232 N N . PRO F 1 66 ? -20.742 19.037 78.533 1.00 28.52 1466 PRO F N 1
ATOM 6233 C CA . PRO F 1 66 ? -21.265 20.248 79.165 1.00 26.75 1466 PRO F CA 1
ATOM 6234 C C . PRO F 1 66 ? -20.224 21.304 79.474 1.00 21.35 1466 PRO F C 1
ATOM 6235 O O . PRO F 1 66 ? -20.571 22.489 79.593 1.00 31.49 1466 PRO F O 1
ATOM 6239 N N . ARG F 1 67 ? -18.935 21.004 79.654 1.00 26.42 1467 ARG F N 1
ATOM 6240 C CA . ARG F 1 67 ? -18.076 22.127 80.057 1.00 21.97 1467 ARG F CA 1
ATOM 6241 C C . ARG F 1 67 ? -17.815 23.055 78.879 1.00 26.37 1467 ARG F C 1
ATOM 6242 O O . ARG F 1 67 ? -17.425 24.211 79.030 1.00 27.71 1467 ARG F O 1
ATOM 6250 N N . TRP F 1 68 ? -18.019 22.488 77.691 1.00 23.98 1468 TRP F N 1
ATOM 6251 C CA . TRP F 1 68 ? -17.650 23.236 76.502 1.00 21.53 1468 TRP F CA 1
ATOM 6252 C C . TRP F 1 68 ? -18.828 23.716 75.683 1.00 26.56 1468 TRP F C 1
ATOM 6253 O O . TRP F 1 68 ? -18.756 24.753 75.013 1.00 30.16 1468 TRP F O 1
ATOM 6264 N N . ARG F 1 69 ? -19.949 23.014 75.666 1.00 26.37 1469 ARG F N 1
ATOM 6265 C CA . ARG F 1 69 ? -21.045 23.472 74.801 1.00 34.62 1469 ARG F CA 1
ATOM 6266 C C . ARG F 1 69 ? -21.545 24.866 75.183 1.00 38.29 1469 ARG F C 1
ATOM 6267 O O . ARG F 1 69 ? -21.719 25.228 76.349 1.00 29.36 1469 ARG F O 1
ATOM 6275 N N . GLY F 1 70 ? -21.766 25.706 74.167 1.00 25.84 1470 GLY F N 1
ATOM 6276 C CA . GLY F 1 70 ? -22.215 27.074 74.327 1.00 20.45 1470 GLY F CA 1
ATOM 6277 C C . GLY F 1 70 ? -21.146 28.089 74.691 1.00 22.39 1470 GLY F C 1
ATOM 6278 O O . GLY F 1 70 ? -21.445 29.292 74.728 1.00 28.21 1470 GLY F O 1
ATOM 6279 N N . GLU F 1 71 ? -19.927 27.636 74.965 1.00 19.15 1471 GLU F N 1
ATOM 6280 C CA . GLU F 1 71 ? -18.863 28.470 75.494 1.00 20.68 1471 GLU F CA 1
ATOM 6281 C C . GLU F 1 71 ? -18.125 29.202 74.389 1.00 13.93 1471 GLU F C 1
ATOM 6282 O O . GLU F 1 71 ? -18.048 28.771 73.240 1.00 18.53 1471 GLU F O 1
ATOM 6288 N N . ARG F 1 72 ? -17.576 30.356 74.785 1.00 16.61 1472 ARG F N 1
ATOM 6289 C CA . ARG F 1 72 ? -16.964 31.161 73.723 1.00 20.31 1472 ARG F CA 1
ATOM 6290 C C . ARG F 1 72 ? -15.605 30.556 73.412 1.00 15.55 1472 ARG F C 1
ATOM 6291 O O . ARG F 1 72 ? -14.967 29.879 74.213 1.00 13.21 1472 ARG F O 1
ATOM 6299 N N . SER F 1 73 ? -15.140 30.741 72.184 1.00 12.52 1473 SER F N 1
ATOM 6300 C CA . SER F 1 73 ? -13.980 29.983 71.748 1.00 12.50 1473 SER F CA 1
ATOM 6301 C C . SER F 1 73 ? -12.726 30.240 72.547 1.00 11.60 1473 SER F C 1
ATOM 6302 O O . SER F 1 73 ? -11.759 29.463 72.513 1.00 13.04 1473 SER F O 1
ATOM 6305 N N . GLU F 1 74 ? -12.715 31.389 73.233 1.00 11.42 1474 GLU F N 1
ATOM 6306 C CA . GLU F 1 74 ? -11.522 31.726 73.986 1.00 13.26 1474 GLU F CA 1
ATOM 6307 C C . GLU F 1 74 ? -11.293 30.738 75.124 1.00 8.94 1474 GLU F C 1
ATOM 6308 O O . GLU F 1 74 ? -10.182 30.520 75.605 1.00 13.28 1474 GLU F O 1
ATOM 6314 N N . VAL F 1 75 ? -12.404 30.127 75.551 1.00 9.49 1475 VAL F N 1
ATOM 6315 C CA . VAL F 1 75 ? -12.334 29.136 76.612 1.00 9.99 1475 VAL F CA 1
ATOM 6316 C C . VAL F 1 75 ? -11.547 27.933 76.079 1.00 13.70 1475 VAL F C 1
ATOM 6317 O O . VAL F 1 75 ? -10.714 27.374 76.802 1.00 13.88 1475 VAL F O 1
ATOM 6321 N N . PHE F 1 76 ? -11.794 27.560 74.825 1.00 15.56 1476 PHE F N 1
ATOM 6322 C CA . PHE F 1 76 ? -11.074 26.406 74.254 1.00 13.64 1476 PHE F CA 1
ATOM 6323 C C . PHE F 1 76 ? -9.598 26.744 74.092 1.00 14.07 1476 PHE F C 1
ATOM 6324 O O . PHE F 1 76 ? -8.701 25.945 74.371 1.00 12.93 1476 PHE F O 1
ATOM 6332 N N . LEU F 1 77 ? -9.308 27.960 73.618 1.00 10.94 1477 LEU F N 1
ATOM 6333 C CA . LEU F 1 77 ? -7.910 28.360 73.492 1.00 9.48 1477 LEU F CA 1
ATOM 6334 C C . LEU F 1 77 ? -7.171 28.303 74.825 1.00 11.91 1477 LEU F C 1
ATOM 6335 O O . LEU F 1 77 ? -6.029 27.827 74.910 1.00 14.31 1477 LEU F O 1
ATOM 6340 N N . ARG F 1 78 ? -7.784 28.815 75.894 1.00 11.71 1478 ARG F N 1
ATOM 6341 C CA . ARG F 1 78 ? -7.150 28.806 77.205 1.00 13.57 1478 ARG F CA 1
ATOM 6342 C C . ARG F 1 78 ? -6.845 27.384 77.681 1.00 13.24 1478 ARG F C 1
ATOM 6343 O O . ARG F 1 78 ? -5.800 27.144 78.284 1.00 12.70 1478 ARG F O 1
ATOM 6351 N N . GLU F 1 79 ? -7.792 26.494 77.420 1.00 13.45 1479 GLU F N 1
ATOM 6352 C CA . GLU F 1 79 ? -7.631 25.084 77.826 1.00 19.11 1479 GLU F CA 1
ATOM 6353 C C . GLU F 1 79 ? -6.470 24.455 77.047 1.00 16.53 1479 GLU F C 1
ATOM 6354 O O . GLU F 1 79 ? -5.651 23.745 77.642 1.00 14.41 1479 GLU F O 1
ATOM 6360 N N . ALA F 1 80 ? -6.394 24.757 75.743 1.00 10.39 1480 ALA F N 1
ATOM 6361 C CA . ALA F 1 80 ? -5.258 24.294 74.952 1.00 13.27 1480 ALA F CA 1
ATOM 6362 C C . ALA F 1 80 ? -3.955 24.825 75.525 1.00 8.90 1480 ALA F C 1
ATOM 6363 O O . ALA F 1 80 ? -2.965 24.094 75.608 1.00 13.31 1480 ALA F O 1
ATOM 6365 N N . MET F 1 81 ? -3.962 26.101 75.907 1.00 9.71 1481 MET F N 1
ATOM 6366 C CA . MET F 1 81 ? -2.776 26.673 76.547 1.00 12.91 1481 MET F CA 1
ATOM 6367 C C . MET F 1 81 ? -2.457 25.921 77.844 1.00 11.24 1481 MET F C 1
ATOM 6368 O O . MET F 1 81 ? -1.293 25.616 78.129 1.00 12.94 1481 MET F O 1
ATOM 6373 N N . ARG F 1 82 ? -3.499 25.634 78.628 1.00 12.42 1482 ARG F N 1
ATOM 6374 C CA . ARG F 1 82 ? -3.299 24.922 79.892 1.00 13.01 1482 ARG F CA 1
ATOM 6375 C C . ARG F 1 82 ? -2.625 23.573 79.648 1.00 15.39 1482 ARG F C 1
ATOM 6376 O O . ARG F 1 82 ? -1.648 23.179 80.291 1.00 18.44 1482 ARG F O 1
ATOM 6384 N N . LEU F 1 83 ? -3.153 22.829 78.677 1.00 14.79 1483 LEU F N 1
ATOM 6385 C CA . LEU F 1 83 ? -2.608 21.512 78.381 1.00 17.58 1483 LEU F CA 1
ATOM 6386 C C . LEU F 1 83 ? -1.164 21.588 77.926 1.00 18.25 1483 LEU F C 1
ATOM 6387 O O . LEU F 1 83 ? -0.297 20.820 78.356 1.00 19.34 1483 LEU F O 1
ATOM 6392 N N . VAL F 1 84 ? -0.805 22.531 77.046 1.00 16.50 1484 VAL F N 1
ATOM 6393 C CA . VAL F 1 84 ? 0.590 22.459 76.569 1.00 10.75 1484 VAL F CA 1
ATOM 6394 C C . VAL F 1 84 ? 1.516 22.957 77.643 1.00 14.82 1484 VAL F C 1
ATOM 6395 O O . VAL F 1 84 ? 2.656 22.515 77.799 1.00 16.32 1484 VAL F O 1
ATOM 6399 N N . GLU F 1 85 ? 1.014 23.909 78.436 1.00 13.13 1485 GLU F N 1
ATOM 6400 C CA . GLU F 1 85 ? 1.865 24.436 79.507 1.00 19.16 1485 GLU F CA 1
ATOM 6401 C C . GLU F 1 85 ? 2.235 23.346 80.505 1.00 22.44 1485 GLU F C 1
ATOM 6402 O O . GLU F 1 85 ? 3.374 23.263 80.970 1.00 20.74 1485 GLU F O 1
ATOM 6408 N N . ALA F 1 86 ? 1.267 22.494 80.812 1.00 21.47 1486 ALA F N 1
ATOM 6409 C CA . ALA F 1 86 ? 1.427 21.358 81.719 1.00 18.23 1486 ALA F CA 1
ATOM 6410 C C . ALA F 1 86 ? 2.481 20.415 81.163 1.00 23.76 1486 ALA F C 1
ATOM 6411 O O . ALA F 1 86 ? 3.140 19.650 81.870 1.00 28.58 1486 ALA F O 1
ATOM 6413 N N . ARG F 1 87 ? 2.673 20.459 79.839 1.00 16.63 1487 ARG F N 1
ATOM 6414 C CA . ARG F 1 87 ? 3.691 19.562 79.277 1.00 15.64 1487 ARG F CA 1
ATOM 6415 C C . ARG F 1 87 ? 5.024 20.282 79.189 1.00 18.15 1487 ARG F C 1
ATOM 6416 O O . ARG F 1 87 ? 5.966 19.788 78.575 1.00 40.34 1487 ARG F O 1
ATOM 6424 N N . GLY F 1 88 ? 5.090 21.444 79.814 1.00 21.03 1488 GLY F N 1
ATOM 6425 C CA . GLY F 1 88 ? 6.300 22.234 79.878 1.00 23.48 1488 GLY F CA 1
ATOM 6426 C C . GLY F 1 88 ? 6.468 23.199 78.726 1.00 21.18 1488 GLY F C 1
ATOM 6427 O O . GLY F 1 88 ? 7.554 23.747 78.550 1.00 24.11 1488 GLY F O 1
ATOM 6428 N N . ALA F 1 89 ? 5.406 23.410 77.946 1.00 21.12 1489 ALA F N 1
ATOM 6429 C CA . ALA F 1 89 ? 5.506 24.300 76.797 1.00 24.22 1489 ALA F CA 1
ATOM 6430 C C . ALA F 1 89 ? 5.643 25.766 77.160 1.00 15.95 1489 ALA F C 1
ATOM 6431 O O . ALA F 1 89 ? 5.078 26.266 78.122 1.00 21.26 1489 ALA F O 1
ATOM 6433 N N . LYS F 1 90 ? 6.362 26.517 76.341 1.00 17.30 1490 LYS F N 1
ATOM 6434 C CA . LYS F 1 90 ? 6.389 27.969 76.469 1.00 15.81 1490 LYS F CA 1
ATOM 6435 C C . LYS F 1 90 ? 6.054 28.549 75.090 1.00 14.93 1490 LYS F C 1
ATOM 6436 O O . LYS F 1 90 ? 6.928 28.663 74.221 1.00 23.16 1490 LYS F O 1
ATOM 6442 N N . LEU F 1 91 ? 4.790 28.901 74.883 1.00 15.82 1491 LEU F N 1
ATOM 6443 C CA . LEU F 1 91 ? 4.397 29.547 73.628 1.00 18.08 1491 LEU F CA 1
ATOM 6444 C C . LEU F 1 91 ? 5.293 30.733 73.287 1.00 16.32 1491 LEU F C 1
ATOM 6445 O O . LEU F 1 91 ? 5.538 31.629 74.100 1.00 12.46 1491 LEU F O 1
ATOM 6450 N N . LEU F 1 92 ? 5.765 30.773 72.032 1.00 15.01 1492 LEU F N 1
ATOM 6451 C CA . LEU F 1 92 ? 6.657 31.871 71.672 1.00 13.28 1492 LEU F CA 1
ATOM 6452 C C . LEU F 1 92 ? 6.134 32.798 70.588 1.00 11.90 1492 LEU F C 1
ATOM 6453 O O . LEU F 1 92 ? 6.480 33.980 70.535 1.00 15.10 1492 LEU F O 1
ATOM 6458 N N . GLN F 1 93 ? 5.314 32.291 69.679 1.00 10.09 1493 GLN F N 1
ATOM 6459 C CA . GLN F 1 93 ? 4.896 33.066 68.520 1.00 10.41 1493 GLN F CA 1
ATOM 6460 C C . GLN F 1 93 ? 3.651 32.435 67.908 1.00 9.10 1493 GLN F C 1
ATOM 6461 O O . GLN F 1 93 ? 3.426 31.228 67.964 1.00 11.46 1493 GLN F O 1
ATOM 6467 N N . ALA F 1 94 ? 2.846 33.302 67.300 1.00 10.38 1494 ALA F N 1
ATOM 6468 C CA . ALA F 1 94 ? 1.658 32.889 66.577 1.00 9.25 1494 ALA F CA 1
ATOM 6469 C C . ALA F 1 94 ? 1.565 33.737 65.306 1.00 11.80 1494 ALA F C 1
ATOM 6470 O O . ALA F 1 94 ? 1.582 34.958 65.411 1.00 12.83 1494 ALA F O 1
ATOM 6472 N N . SER F 1 95 ? 1.480 33.071 64.163 1.00 9.06 1495 SER F N 1
ATOM 6473 C CA . SER F 1 95 ? 1.378 33.768 62.887 1.00 11.70 1495 SER F CA 1
ATOM 6474 C C . SER F 1 95 ? 0.134 33.269 62.172 1.00 10.89 1495 SER F C 1
ATOM 6475 O O . SER F 1 95 ? -0.009 32.071 61.937 1.00 15.67 1495 SER F O 1
ATOM 6478 N N . LEU F 1 96 ? -0.790 34.173 61.854 1.00 9.10 1496 LEU F N 1
ATOM 6479 C CA . LEU F 1 96 ? -1.985 33.641 61.209 1.00 13.44 1496 LEU F CA 1
ATOM 6480 C C . LEU F 1 96 ? -2.580 34.590 60.178 1.00 11.41 1496 LEU F C 1
ATOM 6481 O O . LEU F 1 96 ? -2.368 35.795 60.258 1.00 12.79 1496 LEU F O 1
ATOM 6486 N N . VAL F 1 97 ? -3.330 33.968 59.263 1.00 10.39 1497 VAL F N 1
ATOM 6487 C CA . VAL F 1 97 ? -3.896 34.730 58.154 1.00 8.08 1497 VAL F CA 1
ATOM 6488 C C . VAL F 1 97 ? -5.406 34.603 58.210 1.00 12.18 1497 VAL F C 1
ATOM 6489 O O . VAL F 1 97 ? -5.880 33.468 58.285 1.00 11.42 1497 VAL F O 1
ATOM 6493 N N . LEU F 1 98 ? -6.079 35.747 58.177 1.00 9.07 1498 LEU F N 1
ATOM 6494 C CA . LEU F 1 98 ? -7.533 35.769 58.107 1.00 10.81 1498 LEU F CA 1
ATOM 6495 C C . LEU F 1 98 ? -7.997 36.183 56.710 1.00 12.57 1498 LEU F C 1
ATOM 6496 O O . LEU F 1 98 ? -7.556 37.207 56.174 1.00 13.97 1498 LEU F O 1
ATOM 6501 N N . THR F 1 99 ? -8.882 35.360 56.131 1.00 10.16 1499 THR F N 1
ATOM 6502 C CA . THR F 1 99 ? -9.346 35.656 54.780 1.00 9.98 1499 THR F CA 1
ATOM 6503 C C . THR F 1 99 ? -10.859 35.794 54.767 1.00 13.80 1499 THR F C 1
ATOM 6504 O O . THR F 1 99 ? -11.567 34.857 55.130 1.00 15.87 1499 THR F O 1
ATOM 6508 N N . LEU F 1 100 ? -11.308 36.963 54.331 1.00 11.78 1500 LEU F N 1
ATOM 6509 C CA . LEU F 1 100 ? -12.745 37.146 54.149 1.00 21.67 1500 LEU F CA 1
ATOM 6510 C C . LEU F 1 100 ? -12.992 38.437 53.368 1.00 17.12 1500 LEU F C 1
ATOM 6511 O O . LEU F 1 100 ? -12.191 39.372 53.390 1.00 13.43 1500 LEU F O 1
ATOM 6516 N N . ASP F 1 101 ? -14.124 38.461 52.673 1.00 20.75 1501 ASP F N 1
ATOM 6517 C CA . ASP F 1 101 ? -14.337 39.555 51.717 1.00 18.76 1501 ASP F CA 1
ATOM 6518 C C . ASP F 1 101 ? -14.994 40.769 52.335 1.00 21.01 1501 ASP F C 1
ATOM 6519 O O . ASP F 1 101 ? -14.807 41.845 51.771 1.00 27.45 1501 ASP F O 1
ATOM 6524 N N . ARG F 1 102 ? -15.711 40.598 53.438 1.00 18.09 1502 ARG F N 1
ATOM 6525 C CA . ARG F 1 102 ? -16.250 41.719 54.201 1.00 21.89 1502 ARG F CA 1
ATOM 6526 C C . ARG F 1 102 ? -16.551 41.248 55.619 1.00 22.08 1502 ARG F C 1
ATOM 6527 O O . ARG F 1 102 ? -16.737 40.039 55.798 1.00 21.90 1502 ARG F O 1
ATOM 6535 N N . PRO F 1 103 ? -16.586 42.104 56.630 1.00 21.14 1503 PRO F N 1
ATOM 6536 C CA . PRO F 1 103 ? -16.302 43.538 56.507 1.00 17.56 1503 PRO F CA 1
ATOM 6537 C C . PRO F 1 103 ? -14.794 43.727 56.367 1.00 18.15 1503 PRO F C 1
ATOM 6538 O O . PRO F 1 103 ? -14.088 42.718 56.353 1.00 20.62 1503 PRO F O 1
ATOM 6542 N N . LYS F 1 104 ? -14.317 44.945 56.270 1.00 19.76 1504 LYS F N 1
ATOM 6543 C CA . LYS F 1 104 ? -12.887 45.219 56.301 1.00 17.94 1504 LYS F CA 1
ATOM 6544 C C . LYS F 1 104 ? -12.362 45.081 57.712 1.00 15.85 1504 LYS F C 1
ATOM 6545 O O . LYS F 1 104 ? -12.898 45.593 58.696 1.00 22.33 1504 LYS F O 1
ATOM 6551 N N . LEU F 1 105 ? -11.248 44.363 57.873 1.00 21.22 1505 LEU F N 1
ATOM 6552 C CA . LEU F 1 105 ? -10.737 44.210 59.234 1.00 14.02 1505 LEU F CA 1
ATOM 6553 C C . LEU F 1 105 ? -9.682 45.254 59.562 1.00 12.66 1505 LEU F C 1
ATOM 6554 O O . LEU F 1 105 ? -9.316 45.394 60.730 1.00 14.28 1505 LEU F O 1
ATOM 6559 N N . GLY F 1 106 ? -9.181 45.966 58.565 1.00 14.34 1506 GLY F N 1
ATOM 6560 C CA . GLY F 1 106 ? -8.194 47.011 58.794 1.00 16.06 1506 GLY F CA 1
ATOM 6561 C C . GLY F 1 106 ? -8.459 47.926 59.971 1.00 18.36 1506 GLY F C 1
ATOM 6562 O O . GLY F 1 106 ? -7.586 48.119 60.831 1.00 18.66 1506 GLY F O 1
ATOM 6563 N N . PRO F 1 107 ? -9.640 48.520 60.067 1.00 18.77 1507 PRO F N 1
ATOM 6564 C CA . PRO F 1 107 ? -9.962 49.412 61.178 1.00 16.58 1507 PRO F CA 1
ATOM 6565 C C . PRO F 1 107 ? -9.964 48.713 62.531 1.00 19.41 1507 PRO F C 1
ATOM 6566 O O . PRO F 1 107 ? -9.970 49.388 63.565 1.00 21.35 1507 PRO F O 1
ATOM 6570 N N . HIS F 1 108 ? -9.946 47.377 62.532 1.00 12.45 1508 HIS F N 1
ATOM 6571 C CA . HIS F 1 108 ? -9.953 46.644 63.800 1.00 12.13 1508 HIS F CA 1
ATOM 6572 C C . HIS F 1 108 ? -8.604 46.060 64.161 1.00 15.73 1508 HIS F C 1
ATOM 6573 O O . HIS F 1 108 ? -8.480 45.360 65.154 1.00 14.86 1508 HIS F O 1
ATOM 6580 N N . ARG F 1 109 ? -7.591 46.294 63.322 1.00 14.73 1509 ARG F N 1
ATOM 6581 C CA . ARG F 1 109 ? -6.308 45.614 63.475 1.00 14.80 1509 ARG F CA 1
ATOM 6582 C C . ARG F 1 109 ? -5.728 45.761 64.874 1.00 13.84 1509 ARG F C 1
ATOM 6583 O O . ARG F 1 109 ? -5.267 44.796 65.484 1.00 11.96 1509 ARG F O 1
ATOM 6591 N N . LYS F 1 110 ? -5.758 46.987 65.380 1.00 12.76 1510 LYS F N 1
ATOM 6592 C CA . LYS F 1 110 ? -5.174 47.226 66.704 1.00 14.60 1510 LYS F CA 1
ATOM 6593 C C . LYS F 1 110 ? -5.867 46.376 67.754 1.00 11.25 1510 LYS F C 1
ATOM 6594 O O . LYS F 1 110 ? -5.234 45.700 68.577 1.00 13.06 1510 LYS F O 1
ATOM 6600 N N . ALA F 1 111 ? -7.204 46.422 67.724 1.00 10.87 1511 ALA F N 1
ATOM 6601 C CA . ALA F 1 111 ? -7.922 45.686 68.761 1.00 15.23 1511 ALA F CA 1
ATOM 6602 C C . ALA F 1 111 ? -7.742 44.176 68.621 1.00 15.56 1511 ALA F C 1
ATOM 6603 O O . ALA F 1 111 ? -7.691 43.447 69.615 1.00 10.64 1511 ALA F O 1
ATOM 6605 N N . LEU F 1 112 ? -7.679 43.707 67.374 1.00 10.03 1512 LEU F N 1
ATOM 6606 C CA . LEU F 1 112 ? -7.519 42.255 67.195 1.00 8.78 1512 LEU F CA 1
ATOM 6607 C C . LEU F 1 112 ? -6.157 41.763 67.653 1.00 13.22 1512 LEU F C 1
ATOM 6608 O O . LEU F 1 112 ? -6.038 40.754 68.358 1.00 13.61 1512 LEU F O 1
ATOM 6613 N N . VAL F 1 113 ? -5.090 42.463 67.268 1.00 10.44 1513 VAL F N 1
ATOM 6614 C CA . VAL F 1 113 ? -3.769 42.108 67.763 1.00 10.69 1513 VAL F CA 1
ATOM 6615 C C . VAL F 1 113 ? -3.687 42.192 69.296 1.00 12.01 1513 VAL F C 1
ATOM 6616 O O . VAL F 1 113 ? -3.126 41.319 69.987 1.00 12.34 1513 VAL F O 1
ATOM 6620 N N . ASP F 1 114 ? -4.270 43.261 69.846 1.00 12.42 1514 ASP F N 1
ATOM 6621 C CA . ASP F 1 114 ? -4.215 43.423 71.306 1.00 9.66 1514 ASP F CA 1
ATOM 6622 C C . ASP F 1 114 ? -4.904 42.252 71.998 1.00 8.41 1514 ASP F C 1
ATOM 6623 O O . ASP F 1 114 ? -4.448 41.750 73.034 1.00 13.10 1514 ASP F O 1
ATOM 6628 N N . SER F 1 115 ? -6.034 41.852 71.414 1.00 9.56 1515 SER F N 1
ATOM 6629 C CA . SER F 1 115 ? -6.763 40.710 71.975 1.00 12.07 1515 SER F CA 1
ATOM 6630 C C . SER F 1 115 ? -5.896 39.460 71.919 1.00 16.50 1515 SER F C 1
ATOM 6631 O O . SER F 1 115 ? -5.752 38.729 72.903 1.00 11.52 1515 SER F O 1
ATOM 6634 N N . LEU F 1 116 ? -5.316 39.185 70.737 1.00 10.17 1516 LEU F N 1
ATOM 6635 C CA . LEU F 1 116 ? -4.482 37.988 70.656 1.00 13.24 1516 LEU F CA 1
ATOM 6636 C C . LEU F 1 116 ? -3.296 38.051 71.604 1.00 12.96 1516 LEU F C 1
ATOM 6637 O O . LEU F 1 116 ? -2.893 37.085 72.242 1.00 12.22 1516 LEU F O 1
ATOM 6642 N N . SER F 1 117 ? -2.680 39.226 71.717 1.00 13.52 1517 SER F N 1
ATOM 6643 C CA . SER F 1 117 ? -1.556 39.405 72.630 1.00 14.41 1517 SER F CA 1
ATOM 6644 C C . SER F 1 117 ? -1.924 39.162 74.088 1.00 11.69 1517 SER F C 1
ATOM 6645 O O . SER F 1 117 ? -1.160 38.524 74.813 1.00 13.54 1517 SER F O 1
ATOM 6648 N N . ARG F 1 118 ? -3.075 39.657 74.523 1.00 10.52 1518 ARG F N 1
ATOM 6649 C CA . ARG F 1 118 ? -3.505 39.438 75.898 1.00 10.50 1518 ARG F CA 1
ATOM 6650 C C . ARG F 1 118 ? -3.896 37.993 76.165 1.00 16.76 1518 ARG F C 1
ATOM 6651 O O . ARG F 1 118 ? -3.543 37.405 77.188 1.00 16.37 1518 ARG F O 1
ATOM 6659 N N . LEU F 1 119 ? -4.655 37.386 75.250 1.00 11.66 1519 LEU F N 1
ATOM 6660 C CA . LEU F 1 119 ? -5.098 36.004 75.440 1.00 13.27 1519 LEU F CA 1
ATOM 6661 C C . LEU F 1 119 ? -3.960 35.002 75.436 1.00 13.46 1519 LEU F C 1
ATOM 6662 O O . LEU F 1 119 ? -3.934 34.043 76.221 1.00 14.73 1519 LEU F O 1
ATOM 6667 N N . MET F 1 120 ? -2.994 35.176 74.523 1.00 11.61 1520 MET F N 1
ATOM 6668 C CA . MET F 1 120 ? -1.897 34.205 74.435 1.00 13.08 1520 MET F CA 1
ATOM 6669 C C . MET F 1 120 ? -0.675 34.623 75.246 1.00 13.20 1520 MET F C 1
ATOM 6670 O O . MET F 1 120 ? 0.334 33.919 75.325 1.00 13.68 1520 MET F O 1
ATOM 6675 N N . ARG F 1 121 ? -0.694 35.789 75.884 1.00 15.62 1521 ARG F N 1
ATOM 6676 C CA . ARG F 1 121 ? 0.361 36.363 76.693 1.00 11.73 1521 ARG F CA 1
ATOM 6677 C C . ARG F 1 121 ? 1.667 36.446 75.912 1.00 16.19 1521 ARG F C 1
ATOM 6678 O O . ARG F 1 121 ? 2.714 36.009 76.390 1.00 17.49 1521 ARG F O 1
ATOM 6686 N N . LEU F 1 122 ? 1.574 37.032 74.721 1.00 11.73 1522 LEU F N 1
ATOM 6687 C CA . LEU F 1 122 ? 2.709 37.246 73.851 1.00 11.05 1522 LEU F CA 1
ATOM 6688 C C . LEU F 1 122 ? 2.926 38.715 73.552 1.00 11.57 1522 LEU F C 1
ATOM 6689 O O . LEU F 1 122 ? 1.948 39.444 73.388 1.00 15.34 1522 LEU F O 1
ATOM 6694 N N . PRO F 1 123 ? 4.168 39.151 73.440 1.00 14.80 1523 PRO F N 1
ATOM 6695 C CA . PRO F 1 123 ? 4.397 40.537 73.027 1.00 16.37 1523 PRO F CA 1
ATOM 6696 C C . PRO F 1 123 ? 3.813 40.768 71.641 1.00 17.88 1523 PRO F C 1
ATOM 6697 O O . PRO F 1 123 ? 3.756 39.838 70.815 1.00 17.49 1523 PRO F O 1
ATOM 6701 N N . GLN F 1 124 ? 3.379 41.975 71.325 1.00 15.27 1524 GLN F N 1
ATOM 6702 C CA . GLN F 1 124 ? 2.725 42.217 70.040 1.00 13.86 1524 GLN F CA 1
ATOM 6703 C C . GLN F 1 124 ? 3.608 41.912 68.850 1.00 14.78 1524 GLN F C 1
ATOM 6704 O O . GLN F 1 124 ? 3.071 41.653 67.754 1.00 17.03 1524 GLN F O 1
ATOM 6710 N N . ASP F 1 125 ? 4.926 41.920 69.010 1.00 12.95 1525 ASP F N 1
ATOM 6711 C CA . ASP F 1 125 ? 5.821 41.591 67.876 1.00 16.06 1525 ASP F CA 1
ATOM 6712 C C . ASP F 1 125 ? 5.845 40.086 67.593 1.00 15.44 1525 ASP F C 1
ATOM 6713 O O . ASP F 1 125 ? 6.389 39.621 66.580 1.00 13.53 1525 ASP F O 1
ATOM 6718 N N . ARG F 1 126 ? 5.254 39.305 68.503 1.00 13.78 1526 ARG F N 1
ATOM 6719 C CA . ARG F 1 126 ? 5.191 37.862 68.327 1.00 10.31 1526 ARG F CA 1
ATOM 6720 C C . ARG F 1 126 ? 3.770 37.433 67.957 1.00 8.83 1526 ARG F C 1
ATOM 6721 O O . ARG F 1 126 ? 3.453 36.249 67.995 1.00 12.11 1526 ARG F O 1
ATOM 6729 N N . ILE F 1 127 ? 2.957 38.422 67.618 1.00 7.98 1527 ILE F N 1
ATOM 6730 C CA . ILE F 1 127 ? 1.623 38.156 67.095 1.00 9.49 1527 ILE F CA 1
ATOM 6731 C C . ILE F 1 127 ? 1.643 38.580 65.619 1.00 15.57 1527 ILE F C 1
ATOM 6732 O O . ILE F 1 127 ? 1.727 39.783 65.364 1.00 14.45 1527 ILE F O 1
ATOM 6737 N N . GLY F 1 128 ? 1.622 37.613 64.710 1.00 10.49 1528 GLY F N 1
ATOM 6738 C CA . GLY F 1 128 ? 1.694 38.016 63.301 1.00 9.46 1528 GLY F CA 1
ATOM 6739 C C . GLY F 1 128 ? 0.333 37.811 62.668 1.00 12.48 1528 GLY F C 1
ATOM 6740 O O . GLY F 1 128 ? 0.006 36.691 62.266 1.00 24.47 1528 GLY F O 1
ATOM 6741 N N . LEU F 1 129 ? -0.459 38.862 62.567 1.00 11.80 1529 LEU F N 1
ATOM 6742 C CA . LEU F 1 129 ? -1.808 38.769 62.011 1.00 10.35 1529 LEU F CA 1
ATOM 6743 C C . LEU F 1 129 ? -1.859 39.458 60.661 1.00 11.60 1529 LEU F C 1
ATOM 6744 O O . LEU F 1 129 ? -1.477 40.621 60.577 1.00 12.25 1529 LEU F O 1
ATOM 6749 N N . THR F 1 130 ? -2.264 38.760 59.605 1.00 9.91 1530 THR F N 1
ATOM 6750 C CA . THR F 1 130 ? -2.346 39.425 58.306 1.00 7.08 1530 THR F CA 1
ATOM 6751 C C . THR F 1 130 ? -3.753 39.204 57.765 1.00 12.45 1530 THR F C 1
ATOM 6752 O O . THR F 1 130 ? -4.383 38.182 58.057 1.00 13.63 1530 THR F O 1
ATOM 6756 N N . PHE F 1 131 ? -4.274 40.135 56.983 1.00 12.24 1531 PHE F N 1
ATOM 6757 C CA . PHE F 1 131 ? -5.628 40.077 56.471 1.00 11.95 1531 PHE F CA 1
ATOM 6758 C C . PHE F 1 131 ? -5.642 39.999 54.946 1.00 11.84 1531 PHE F C 1
ATOM 6759 O O . PHE F 1 131 ? -4.893 40.753 54.326 1.00 11.69 1531 PHE F O 1
ATOM 6767 N N . LYS F 1 132 ? -6.526 39.150 54.436 1.00 16.31 1532 LYS F N 1
ATOM 6768 C CA . LYS F 1 132 ? -6.668 38.956 52.997 1.00 13.43 1532 LYS F CA 1
ATOM 6769 C C . LYS F 1 132 ? -8.128 38.895 52.589 1.00 13.72 1532 LYS F C 1
ATOM 6770 O O . LYS F 1 132 ? -8.999 38.547 53.381 1.00 13.43 1532 LYS F O 1
ATOM 6776 N N . THR F 1 133 ? -8.415 39.187 51.317 1.00 12.02 1533 THR F N 1
ATOM 6777 C CA . THR F 1 133 ? -9.738 38.858 50.811 1.00 12.31 1533 THR F CA 1
ATOM 6778 C C . THR F 1 133 ? -9.535 37.603 49.944 1.00 17.02 1533 THR F C 1
ATOM 6779 O O . THR F 1 133 ? -8.375 37.255 49.730 1.00 19.32 1533 THR F O 1
ATOM 6783 N N . SER F 1 134 ? -10.625 36.975 49.516 1.00 17.02 1534 SER F N 1
ATOM 6784 C CA . SER F 1 134 ? -10.530 35.698 48.824 1.00 18.67 1534 SER F CA 1
ATOM 6785 C C . SER F 1 134 ? -10.552 35.893 47.309 1.00 16.80 1534 SER F C 1
ATOM 6786 O O . SER F 1 134 ? -10.526 34.916 46.575 1.00 16.89 1534 SER F O 1
ATOM 6789 N N . GLU F 1 135 ? -10.614 37.145 46.901 1.00 14.89 1535 GLU F N 1
ATOM 6790 C CA . GLU F 1 135 ? -10.660 37.474 45.469 1.00 17.15 1535 GLU F CA 1
ATOM 6791 C C . GLU F 1 135 ? -11.745 36.673 44.779 1.00 17.57 1535 GLU F C 1
ATOM 6792 O O . GLU F 1 135 ? -11.577 36.249 43.637 1.00 20.57 1535 GLU F O 1
ATOM 6798 N N . GLY F 1 136 ? -12.857 36.426 45.465 1.00 17.29 1536 GLY F N 1
ATOM 6799 C CA . GLY F 1 136 ? -13.974 35.785 44.787 1.00 16.64 1536 GLY F CA 1
ATOM 6800 C C . GLY F 1 136 ? -14.010 34.289 44.913 1.00 17.13 1536 GLY F C 1
ATOM 6801 O O . GLY F 1 136 ? -15.013 33.652 44.593 1.00 26.83 1536 GLY F O 1
ATOM 6802 N N . LEU F 1 137 ? -12.924 33.691 45.389 1.00 19.40 1537 LEU F N 1
ATOM 6803 C CA . LEU F 1 137 ? -12.858 32.262 45.634 1.00 16.55 1537 LEU F CA 1
ATOM 6804 C C . LEU F 1 137 ? -13.834 31.793 46.709 1.00 24.71 1537 LEU F C 1
ATOM 6805 O O . LEU F 1 137 ? -14.490 30.760 46.570 1.00 25.49 1537 LEU F O 1
ATOM 6810 N N . ALA F 1 138 ? -13.940 32.511 47.822 1.00 19.69 1538 ALA F N 1
ATOM 6811 C CA . ALA F 1 138 ? -14.689 32.089 48.999 1.00 18.84 1538 ALA F CA 1
ATOM 6812 C C . ALA F 1 138 ? -15.455 33.253 49.596 1.00 20.52 1538 ALA F C 1
ATOM 6813 O O . ALA F 1 138 ? -15.200 33.707 50.713 1.00 19.89 1538 ALA F O 1
ATOM 6815 N N . PRO F 1 139 ? -16.395 33.755 48.799 1.00 17.61 1539 PRO F N 1
ATOM 6816 C CA . PRO F 1 139 ? -17.077 34.988 49.189 1.00 17.67 1539 PRO F CA 1
ATOM 6817 C C . PRO F 1 139 ? -18.039 34.803 50.341 1.00 20.65 1539 PRO F C 1
ATOM 6818 O O . PRO F 1 139 ? -18.478 35.791 50.940 1.00 27.30 1539 PRO F O 1
ATOM 6822 N N . SER F 1 140 ? -18.404 33.572 50.704 1.00 14.01 1540 SER F N 1
ATOM 6823 C CA . SER F 1 140 ? -19.378 33.479 51.785 1.00 16.09 1540 SER F CA 1
ATOM 6824 C C . SER F 1 140 ? -18.813 32.761 53.013 1.00 26.25 1540 SER F C 1
ATOM 6825 O O . SER F 1 140 ? -19.580 32.183 53.787 1.00 22.53 1540 SER F O 1
ATOM 6828 N N . HIS F 1 141 ? -17.501 32.769 53.166 1.00 16.56 1541 HIS F N 1
ATOM 6829 C CA . HIS F 1 141 ? -16.807 32.136 54.271 1.00 16.83 1541 HIS F CA 1
ATOM 6830 C C . HIS F 1 141 ? -15.759 33.077 54.863 1.00 18.29 1541 HIS F C 1
ATOM 6831 O O . HIS F 1 141 ? -15.206 33.967 54.216 1.00 15.73 1541 HIS F O 1
ATOM 6838 N N . VAL F 1 142 ? -15.491 32.810 56.136 1.00 16.20 1542 VAL F N 1
ATOM 6839 C CA . VAL F 1 142 ? -14.291 33.376 56.747 1.00 14.50 1542 VAL F CA 1
ATOM 6840 C C . VAL F 1 142 ? -13.316 32.206 56.866 1.00 12.92 1542 VAL F C 1
ATOM 6841 O O . VAL F 1 142 ? -13.783 31.111 57.163 1.00 12.85 1542 VAL F O 1
ATOM 6845 N N . GLN F 1 143 ? -12.043 32.412 56.614 1.00 12.95 1543 GLN F N 1
ATOM 6846 C CA . GLN F 1 143 ? -11.038 31.361 56.697 1.00 13.73 1543 GLN F CA 1
ATOM 6847 C C . GLN F 1 143 ? -9.881 31.831 57.569 1.00 8.85 1543 GLN F C 1
ATOM 6848 O O . GLN F 1 143 ? -9.554 33.008 57.512 1.00 10.85 1543 GLN F O 1
ATOM 6854 N N . ALA F 1 144 ? -9.291 30.924 58.335 1.00 9.60 1544 ALA F N 1
ATOM 6855 C CA . ALA F 1 144 ? -8.088 31.229 59.088 1.00 10.30 1544 ALA F CA 1
ATOM 6856 C C . ALA F 1 144 ? -7.098 30.076 58.992 1.00 9.49 1544 ALA F C 1
ATOM 6857 O O . ALA F 1 144 ? -7.465 28.902 59.005 1.00 11.88 1544 ALA F O 1
ATOM 6859 N N . ARG F 1 145 ? -5.816 30.432 58.902 1.00 8.01 1545 ARG F N 1
ATOM 6860 C CA . ARG F 1 145 ? -4.767 29.411 58.939 1.00 10.51 1545 ARG F CA 1
ATOM 6861 C C . ARG F 1 145 ? -3.691 29.980 59.855 1.00 10.63 1545 ARG F C 1
ATOM 6862 O O . ARG F 1 145 ? -3.383 31.180 59.755 1.00 11.07 1545 ARG F O 1
ATOM 6870 N N . ALA F 1 146 ? -3.168 29.135 60.748 1.00 8.95 1546 ALA F N 1
ATOM 6871 C CA . ALA F 1 146 ? -2.262 29.628 61.776 1.00 9.79 1546 ALA F CA 1
ATOM 6872 C C . ALA F 1 146 ? -1.066 28.703 61.998 1.00 10.43 1546 ALA F C 1
ATOM 6873 O O . ALA F 1 146 ? -1.291 27.487 61.907 1.00 9.69 1546 ALA F O 1
ATOM 6875 N N . VAL F 1 147 ? 0.083 29.321 62.269 1.00 8.89 1547 VAL F N 1
ATOM 6876 C CA . VAL F 1 147 ? 1.244 28.572 62.716 1.00 9.91 1547 VAL F CA 1
ATOM 6877 C C . VAL F 1 147 ? 1.628 29.002 64.128 1.00 12.74 1547 VAL F C 1
ATOM 6878 O O . VAL F 1 147 ? 1.600 30.193 64.419 1.00 12.61 1547 VAL F O 1
ATOM 6882 N N . VAL F 1 148 ? 1.989 28.057 65.003 1.00 9.79 1548 VAL F N 1
ATOM 6883 C CA . VAL F 1 148 ? 2.492 28.513 66.303 1.00 7.07 1548 VAL F CA 1
ATOM 6884 C C . VAL F 1 148 ? 3.888 27.937 66.531 1.00 11.19 1548 VAL F C 1
ATOM 6885 O O . VAL F 1 148 ? 4.193 26.887 65.973 1.00 12.60 1548 VAL F O 1
ATOM 6889 N N . LEU F 1 149 ? 4.684 28.626 67.331 1.00 8.91 1549 LEU F N 1
ATOM 6890 C CA . LEU F 1 149 ? 6.034 28.184 67.679 1.00 11.93 1549 LEU F CA 1
ATOM 6891 C C . LEU F 1 149 ? 6.150 28.142 69.212 1.00 13.92 1549 LEU F C 1
ATOM 6892 O O . LEU F 1 149 ? 5.718 29.098 69.866 1.00 13.11 1549 LEU F O 1
ATOM 6897 N N . LEU F 1 150 ? 6.654 27.056 69.773 1.00 12.67 1550 LEU F N 1
ATOM 6898 C CA . LEU F 1 150 ? 6.740 26.913 71.233 1.00 13.43 1550 LEU F CA 1
ATOM 6899 C C . LEU F 1 150 ? 8.163 26.492 71.580 1.00 19.29 1550 LEU F C 1
ATOM 6900 O O . LEU F 1 150 ? 8.727 25.756 70.768 1.00 17.11 1550 LEU F O 1
ATOM 6905 N N . ASP F 1 151 ? 8.649 26.989 72.712 1.00 22.40 1551 ASP F N 1
ATOM 6906 C CA . ASP F 1 151 ? 9.979 26.748 73.226 1.00 30.50 1551 ASP F CA 1
ATOM 6907 C C . ASP F 1 151 ? 11.059 27.541 72.505 1.00 43.12 1551 ASP F C 1
ATOM 6908 O O . ASP F 1 151 ? 11.818 28.272 73.142 1.00 34.98 1551 ASP F O 1
#